Protein 8Y6T (pdb70)

Solvent-accessible surface area: 39804 Å² total

InterPro domains:
  IPR021488 Protein of unknown function DUF3142 [PF11340] (99-189)

Foldseek 3Di:
DFWFALCVAAEAEDEAPRDDDPSQVRHQYYEYEFFEWDQDPNATDTDTHDPQADDPGHEEYEYEYQDLRHDPVVLLVQQCVLVSNVVRPHHYQAYEYEYPHPDDDVVSVQVSQVSSCVNHDVSHFYEYEYEQDAPCPLVRPGQEYEHEQDDDQEGDPPSVVRQPCCLVRDHAYEYEEEGGYDDDCVSVVVSVVHPRYDYYYYYYDDDDPVD/DPFFALCVAAEAEDAAPFDDDPSQLRHQYYEYEFFEFDDDPRATDTDTHDDQADDNGHEEYEYEYQALPHDVVVLLVQLCVLVSNVVRVGHYQAYEYEYPHPDDDLVSVLVSQVSSCVNHDVSHFYHYEYEACLVPVQVRRGAEYEYEQADDQEGDPPSVVRLPCCLSHDHQYEYEEEGRYDDDCVSVVVSVPHPSYDYYYYYYDD/DQWFALCVAAEAEQEAPRDDDPSQLRHQYYEYEFWEWDADPNATDTDTHDDQADDPGHEEYEYEYQDLRHDPVVLLVQQCVLVSNVVRPHRYQAYEYEYPHPDDDVVSVQVSQVSSCVNHDVSHFYEYEYELDAPCVLVRPGQEYEHEQDDDQEGDPPSVVRQPCCLVRPHAYEYEEEHGYGHDCVSVVVSVVHPRYDYYYYYHDDDDPVD/DFWFALVPAAEAEDAAPFDDDPSQLRHQYYEYEFFEWDAPPHATDTDTHDDQADDNGHEEYEYEYADLRHDVVVLLVQLCVQVSNVVRVGHYQAYEYEYPYDQDDVVSVLVSQVSSCVNHDVSHFYHYEYEQDNPCLPRRGQEYEHEQDDDQEGDPPSVVRLPCCLVHPHAYEYEEEHGYDDDCVSVVVSVVHPRYDYYYYYHHDDD

Organism: Yersinia pseudotuberculosis serotype O:1b (strain IP 31758) (NCBI:txid349747)

B-factor: mean 24.82, std 11.42, range [8.23, 103.63]

Nearest PDB structures (foldseek):
  5vxs-assembly2_E  TM=5.011E-01  e=4.352E-01  Homo sapiens
  4ov4-assembly1_A-2  TM=5.149E-01  e=1.416E+00  Leptospira biflexa serovar Patoc strain 'Patoc 1 (Paris)'
  1ya6-assembly2_B  TM=2.302E-01  e=3.868E-01  Tequatrovirus T4
  1y6g-assembly1_B  TM=2.408E-01  e=7.400E-01  Tequatrovirus T4
  1y8z-assembly1_A  TM=2.490E-01  e=2.269E+00  Tequatrovirus T4

Radius of gyration: 31.29 Å; Cα contacts (8 Å, |Δi|>4): 1711; chains: 4; bounding box: 63×69×84 Å

Structure (mmCIF, N/CA/C/O backbone):
data_8Y6T
#
_entry.id   8Y6T
#
_cell.length_a   45.891
_cell.length_b   63.849
_cell.length_c   77.854
_cell.angle_alpha   90.00
_cell.angle_beta   90.00
_cell.angle_gamma   90.00
#
_symmetry.space_group_name_H-M   'P 1'
#
loop_
_entity.id
_entity.type
_entity.pdbx_description
1 polymer 'DUF3142 domain-containing protein'
2 non-polymer 'L(+)-TARTARIC ACID'
3 water water
#
loop_
_atom_site.group_PDB
_atom_site.id
_atom_site.type_symbol
_atom_site.label_atom_id
_atom_site.label_alt_id
_atom_site.label_comp_id
_atom_site.label_asym_id
_atom_site.label_entity_id
_atom_site.label_seq_id
_atom_site.pdbx_PDB_ins_code
_atom_site.Cartn_x
_atom_site.Cartn_y
_atom_site.Cartn_z
_atom_site.occupancy
_atom_site.B_iso_or_equiv
_atom_site.auth_seq_id
_atom_site.auth_comp_id
_atom_site.auth_asym_id
_atom_site.auth_atom_id
_atom_site.pdbx_PDB_model_num
ATOM 1 N N . SER A 1 39 ? -18.406 -6.879 11.720 1.00 57.14 9 SER A N 1
ATOM 2 C CA . SER A 1 39 ? -17.909 -8.175 11.274 1.00 56.37 9 SER A CA 1
ATOM 3 C C . SER A 1 39 ? -18.402 -8.512 9.870 1.00 54.13 9 SER A C 1
ATOM 4 O O . SER A 1 39 ? -19.027 -9.552 9.654 1.00 55.93 9 SER A O 1
ATOM 7 N N . HIS A 1 40 ? -18.143 -7.625 8.918 1.00 46.42 10 HIS A N 1
ATOM 8 C CA . HIS A 1 40 ? -18.693 -7.743 7.571 1.00 40.33 10 HIS A CA 1
ATOM 9 C C . HIS A 1 40 ? -17.554 -7.895 6.564 1.00 33.31 10 HIS A C 1
ATOM 10 O O . HIS A 1 40 ? -16.407 -8.169 6.924 1.00 31.68 10 HIS A O 1
ATOM 17 N N . LYS A 1 41 ? -17.906 -7.788 5.292 1.00 29.23 11 LYS A N 1
ATOM 18 C CA . LYS A 1 41 ? -16.955 -7.981 4.213 1.00 26.47 11 LYS A CA 1
ATOM 19 C C . LYS A 1 41 ? -16.616 -6.654 3.547 1.00 23.26 11 LYS A C 1
ATOM 20 O O . LYS A 1 41 ? -17.409 -5.710 3.550 1.00 22.19 11 LYS A O 1
ATOM 26 N N . VAL A 1 42 ? -15.413 -6.596 2.991 1.00 14.66 12 VAL A N 1
ATOM 27 C CA . VAL A 1 42 ? -14.884 -5.384 2.380 1.00 13.57 12 VAL A CA 1
ATOM 28 C C . VAL A 1 42 ? -15.509 -5.213 1.003 1.00 16.60 12 VAL A C 1
ATOM 29 O O . VAL A 1 42 ? -15.445 -6.123 0.171 1.00 17.20 12 VAL A O 1
ATOM 33 N N . TYR A 1 43 ? -16.137 -4.060 0.769 1.00 16.13 13 TYR A N 1
ATOM 34 C CA . TYR A 1 43 ? -16.667 -3.689 -0.535 1.00 16.92 13 TYR A CA 1
ATOM 35 C C . TYR A 1 43 ? -15.977 -2.422 -1.020 1.00 16.44 13 TYR A C 1
ATOM 36 O O . TYR A 1 43 ? -15.858 -1.446 -0.280 1.00 17.04 13 TYR A O 1
ATOM 45 N N . ALA A 1 44 ? -15.539 -2.456 -2.271 1.00 15.62 14 ALA A N 1
ATOM 46 C CA . ALA A 1 44 ? -14.825 -1.342 -2.870 1.00 14.64 14 ALA A CA 1
ATOM 47 C C . ALA A 1 44 ? -15.635 -0.061 -2.855 1.00 16.51 14 ALA A C 1
ATOM 48 O O . ALA A 1 44 ? -15.062 1.026 -2.685 1.00 15.94 14 ALA A O 1
ATOM 50 N N . HIS A 1 45 ? -16.968 -0.164 -3.028 1.00 15.15 15 HIS A N 1
ATOM 51 C CA . HIS A 1 45 ? -17.803 1.024 -3.079 1.00 16.69 15 HIS A CA 1
ATOM 52 C C . HIS A 1 45 ? -17.785 1.807 -1.775 1.00 19.86 15 HIS A C 1
ATOM 53 O O . HIS A 1 45 ? -18.283 2.933 -1.761 1.00 18.41 15 HIS A O 1
ATOM 60 N N . ASP A 1 46 ? -17.218 1.259 -0.691 1.00 16.18 16 ASP A N 1
ATOM 61 C CA . ASP A 1 46 ? -17.102 1.975 0.575 1.00 16.70 16 ASP A CA 1
ATOM 62 C C . ASP A 1 46 ? -15.713 2.582 0.790 1.00 20.00 16 ASP A C 1
ATOM 63 O O . ASP A 1 46 ? -15.438 3.115 1.872 1.00 16.08 16 ASP A O 1
ATOM 68 N N . TYR A 1 47 ? -14.831 2.501 -0.197 1.00 18.61 17 TYR A N 1
ATOM 69 C CA . TYR A 1 47 ? -13.450 2.926 -0.017 1.00 17.13 17 TYR A CA 1
ATOM 70 C C . TYR A 1 47 ? -13.030 3.815 -1.178 1.00 17.04 17 TYR A C 1
ATOM 71 O O . TYR A 1 47 ? -13.752 3.970 -2.161 1.00 16.69 17 TYR A O 1
ATOM 80 N N . GLN A 1 48 ? -11.849 4.443 -1.018 1.00 17.24 18 GLN A N 1
ATOM 81 C CA . GLN A 1 48 ? -11.387 5.484 -1.928 1.00 17.60 18 GLN A CA 1
ATOM 82 C C . GLN A 1 48 ? -9.897 5.386 -2.238 1.00 16.33 18 GLN A C 1
ATOM 83 O O . GLN A 1 48 ? -9.351 6.327 -2.811 1.00 17.43 18 GLN A O 1
ATOM 89 N N . ALA A 1 49 ? -9.220 4.307 -1.854 1.00 14.05 19 ALA A N 1
ATOM 90 C CA . ALA A 1 49 ? -7.831 4.077 -2.225 1.00 13.51 19 ALA A CA 1
ATOM 91 C C . ALA A 1 49 ? -7.667 2.601 -2.559 1.00 11.54 19 ALA A C 1
ATOM 92 O O . ALA A 1 49 ? -8.207 1.732 -1.869 1.00 12.03 19 ALA A O 1
ATOM 94 N N . PHE A 1 50 ? -6.961 2.307 -3.640 1.00 10.81 20 PHE A N 1
ATOM 95 C CA . PHE A 1 50 ? -6.916 0.931 -4.110 1.00 11.83 20 PHE A CA 1
ATOM 96 C C . PHE A 1 50 ? -5.535 0.579 -4.634 1.00 11.58 20 PHE A C 1
ATOM 97 O O . PHE A 1 50 ? -4.824 1.436 -5.163 1.00 11.77 20 PHE A O 1
ATOM 105 N N . TRP A 1 51 ? -5.173 -0.700 -4.476 1.00 12.11 21 TRP A N 1
ATOM 106 C CA . TRP A 1 51 ? -4.100 -1.322 -5.239 1.00 13.04 21 TRP A CA 1
ATOM 107 C C . TRP A 1 51 ? -4.696 -1.919 -6.499 1.00 12.65 21 TRP A C 1
ATOM 108 O O . TRP A 1 51 ? -5.686 -2.651 -6.422 1.00 13.42 21 TRP A O 1
ATOM 119 N N . LEU A 1 52 ? -4.079 -1.636 -7.639 1.00 11.58 22 LEU A N 1
ATOM 120 C CA . LEU A 1 52 ? -4.328 -2.367 -8.881 1.00 12.36 22 LEU A CA 1
ATOM 121 C C . LEU A 1 52 ? -3.091 -3.219 -9.176 1.00 13.41 22 LEU A C 1
ATOM 122 O O . LEU A 1 52 ? -2.067 -2.698 -9.641 1.00 13.61 22 LEU A O 1
ATOM 127 N N . TRP A 1 53 ? -3.199 -4.521 -8.935 1.00 12.51 23 TRP A N 1
ATOM 128 C CA . TRP A 1 53 ? -2.067 -5.427 -9.066 1.00 11.72 23 TRP A CA 1
ATOM 129 C C . TRP A 1 53 ? -1.923 -5.930 -10.493 1.00 13.03 23 TRP A C 1
ATOM 130 O O . TRP A 1 53 ? -2.863 -5.906 -11.290 1.00 12.83 23 TRP A O 1
ATOM 141 N N . SER A 1 54 ? -0.720 -6.404 -10.804 1.00 15.09 24 SER A N 1
ATOM 142 C CA . SER A 1 54 ? -0.520 -7.111 -12.055 1.00 16.49 24 SER A CA 1
ATOM 143 C C . SER A 1 54 ? -1.562 -8.209 -12.145 1.00 16.68 24 SER A C 1
ATOM 144 O O . SER A 1 54 ? -1.825 -8.907 -11.160 1.00 17.60 24 SER A O 1
ATOM 147 N N . GLY A 1 55 ? -2.192 -8.322 -13.305 1.00 17.36 25 GLY A N 1
ATOM 148 C CA . GLY A 1 55 ? -3.176 -9.358 -13.509 1.00 17.68 25 GLY A CA 1
ATOM 149 C C . GLY A 1 55 ? -4.578 -9.035 -13.021 1.00 16.71 25 GLY A C 1
ATOM 150 O O . GLY A 1 55 ? -5.488 -9.851 -13.233 1.00 17.68 25 GLY A O 1
ATOM 151 N N . VAL A 1 56 ? -4.785 -7.883 -12.391 1.00 14.35 26 VAL A N 1
ATOM 152 C CA . VAL A 1 56 ? -6.104 -7.452 -11.928 1.00 15.65 26 VAL A CA 1
ATOM 153 C C . VAL A 1 56 ? -6.649 -6.418 -12.911 1.00 17.50 26 VAL A C 1
ATOM 154 O O . VAL A 1 56 ? -5.939 -5.479 -13.293 1.00 18.24 26 VAL A O 1
ATOM 158 N N . ASN A 1 57 ? -7.917 -6.590 -13.334 1.00 18.43 27 ASN A N 1
ATOM 159 C CA . ASN A 1 57 ? -8.526 -5.625 -14.242 1.00 18.86 27 ASN A CA 1
ATOM 160 C C . ASN A 1 57 ? -8.979 -4.368 -13.503 1.00 17.17 27 ASN A C 1
ATOM 161 O O . ASN A 1 57 ? -9.310 -4.420 -12.320 1.00 14.52 27 ASN A O 1
ATOM 166 N N . PRO A 1 58 ? -9.003 -3.225 -14.188 1.00 18.77 28 PRO A N 1
ATOM 167 C CA . PRO A 1 58 ? -9.529 -2.009 -13.568 1.00 19.18 28 PRO A CA 1
ATOM 168 C C . PRO A 1 58 ? -10.980 -2.231 -13.182 1.00 20.47 28 PRO A C 1
ATOM 169 O O . PRO A 1 58 ? -11.659 -3.089 -13.752 1.00 23.14 28 PRO A O 1
ATOM 173 N N . GLN A 1 59 ? -11.450 -1.460 -12.200 1.00 19.74 29 GLN A N 1
ATOM 174 C CA . GLN A 1 59 ? -12.812 -1.581 -11.689 1.00 20.06 29 GLN A CA 1
ATOM 175 C C . GLN A 1 59 ? -13.451 -0.202 -11.556 1.00 21.89 29 GLN A C 1
ATOM 176 O O . GLN A 1 59 ? -12.739 0.794 -11.404 1.00 22.18 29 GLN A O 1
ATOM 182 N N . PRO A 1 60 ? -14.791 -0.109 -11.617 1.00 23.56 30 PRO A N 1
ATOM 183 C CA . PRO A 1 60 ? -15.446 1.206 -11.442 1.00 24.47 30 PRO A CA 1
ATOM 184 C C . PRO A 1 60 ? -15.041 1.949 -10.182 1.00 22.53 30 PRO A C 1
ATOM 185 O O . PRO A 1 60 ? -15.020 3.186 -10.191 1.00 23.24 30 PRO A O 1
ATOM 189 N N . ALA A 1 61 ? -14.670 1.244 -9.112 1.00 21.08 31 ALA A N 1
ATOM 190 C CA . ALA A 1 61 ? -14.280 1.927 -7.880 1.00 21.99 31 ALA A CA 1
ATOM 191 C C . ALA A 1 61 ? -13.103 2.867 -8.095 1.00 22.38 31 ALA A C 1
ATOM 192 O O . ALA A 1 61 ? -12.969 3.873 -7.379 1.00 22.59 31 ALA A O 1
ATOM 194 N N . LEU A 1 62 ? -12.237 2.555 -9.066 1.00 21.80 32 LEU A N 1
ATOM 195 C CA . LEU A 1 62 ? -11.112 3.435 -9.369 1.00 23.49 32 LEU A CA 1
ATOM 196 C C . LEU A 1 62 ? -11.568 4.850 -9.683 1.00 26.48 32 LEU A C 1
ATOM 197 O O . LEU A 1 62 ? -10.894 5.812 -9.304 1.00 26.48 32 LEU A O 1
ATOM 202 N N . GLN A 1 63 ? -12.713 5.000 -10.345 1.00 29.01 33 GLN A N 1
ATOM 203 C CA . GLN A 1 63 ? -13.195 6.324 -10.703 1.00 31.12 33 GLN A CA 1
ATOM 204 C C . GLN A 1 63 ? -13.754 7.108 -9.520 1.00 31.17 33 GLN A C 1
ATOM 205 O O . GLN A 1 63 ? -14.122 8.269 -9.699 1.00 33.48 33 GLN A O 1
ATOM 211 N N . GLN A 1 64 ? -13.834 6.523 -8.325 1.00 29.42 34 GLN A N 1
ATOM 212 C CA . GLN A 1 64 ? -14.208 7.281 -7.138 1.00 29.49 34 GLN A CA 1
ATOM 213 C C . GLN A 1 64 ? -13.041 7.459 -6.171 1.00 26.64 34 GLN A C 1
ATOM 214 O O . GLN A 1 64 ? -13.202 8.092 -5.121 1.00 28.16 34 GLN A O 1
ATOM 220 N N . ALA A 1 65 ? -11.860 6.969 -6.533 1.00 22.92 35 ALA A N 1
ATOM 221 C CA . ALA A 1 65 ? -10.718 6.899 -5.640 1.00 19.54 35 ALA A CA 1
ATOM 222 C C . ALA A 1 65 ? -9.948 8.218 -5.592 1.00 19.33 35 ALA A C 1
ATOM 223 O O . ALA A 1 65 ? -9.912 8.987 -6.561 1.00 19.69 35 ALA A O 1
ATOM 225 N N . ASN A 1 66 ? -9.355 8.489 -4.433 1.00 19.16 36 ASN A N 1
ATOM 226 C CA . ASN A 1 66 ? -8.433 9.605 -4.282 1.00 21.65 36 ASN A CA 1
ATOM 227 C C . ASN A 1 66 ? -6.982 9.213 -4.537 1.00 19.99 36 ASN A C 1
ATOM 228 O O . ASN A 1 66 ? -6.170 10.087 -4.846 1.00 19.85 36 ASN A O 1
ATOM 233 N N . GLN A 1 67 ? -6.646 7.931 -4.400 1.00 19.97 37 GLN A N 1
ATOM 234 C CA . GLN A 1 67 ? -5.302 7.436 -4.664 1.00 20.34 37 GLN A CA 1
ATOM 235 C C . GLN A 1 67 ? -5.382 6.033 -5.250 1.00 19.00 37 GLN A C 1
ATOM 236 O O . GLN A 1 67 ? -6.272 5.247 -4.905 1.00 20.28 37 GLN A O 1
ATOM 242 N N . VAL A 1 68 ? -4.419 5.710 -6.107 1.00 16.68 38 VAL A N 1
ATOM 243 C CA . VAL A 1 68 ? -4.262 4.355 -6.620 1.00 15.71 38 VAL A CA 1
ATOM 244 C C . VAL A 1 68 ? -2.814 3.929 -6.423 1.00 14.48 38 VAL A C 1
ATOM 245 O O . VAL A 1 68 ? -1.893 4.744 -6.537 1.00 14.14 38 VAL A O 1
ATOM 249 N N . TYR A 1 69 ? -2.623 2.654 -6.091 1.00 14.90 39 TYR A N 1
ATOM 250 C CA . TYR A 1 69 ? -1.301 2.059 -5.884 1.00 14.17 39 TYR A CA 1
ATOM 251 C C . TYR A 1 69 ? -1.098 1.035 -7.008 1.00 12.27 39 TYR A C 1
ATOM 252 O O . TYR A 1 69 ? -1.628 -0.082 -6.952 1.00 12.79 39 TYR A O 1
ATOM 261 N N . LEU A 1 70 ? -0.363 1.438 -8.042 1.00 12.37 40 LEU A N 1
ATOM 262 C CA . LEU A 1 70 ? -0.199 0.673 -9.283 1.00 11.89 40 LEU A CA 1
ATOM 263 C C . LEU A 1 70 ? 1.003 -0.270 -9.210 1.00 12.50 40 LEU A C 1
ATOM 264 O O . LEU A 1 70 ? 2.155 0.179 -9.158 1.00 11.53 40 LEU A O 1
ATOM 269 N N . HIS A 1 71 ? 0.743 -1.569 -9.246 1.00 13.11 41 HIS A N 1
ATOM 270 C CA . HIS A 1 71 ? 1.831 -2.538 -9.204 1.00 13.22 41 HIS A CA 1
ATOM 271 C C . HIS A 1 71 ? 2.607 -2.521 -10.515 1.00 13.95 41 HIS A C 1
ATOM 272 O O . HIS A 1 71 ? 2.021 -2.490 -11.599 1.00 12.42 41 HIS A O 1
ATOM 279 N N . GLN A 1 72 ? 3.940 -2.495 -10.421 1.00 13.80 42 GLN A N 1
ATOM 280 C CA . GLN A 1 72 ? 4.767 -2.447 -11.622 1.00 15.62 42 GLN A CA 1
ATOM 281 C C . GLN A 1 72 ? 5.820 -3.551 -11.684 1.00 16.63 42 GLN A C 1
ATOM 282 O O . GLN A 1 72 ? 6.589 -3.607 -12.655 1.00 18.39 42 GLN A O 1
ATOM 288 N N . GLY A 1 73 ? 5.855 -4.451 -10.721 1.00 16.19 43 GLY A N 1
ATOM 289 C CA . GLY A 1 73 ? 6.766 -5.565 -10.847 1.00 17.15 43 GLY A CA 1
ATOM 290 C C . GLY A 1 73 ? 7.386 -5.924 -9.515 1.00 16.49 43 GLY A C 1
ATOM 291 O O . GLY A 1 73 ? 6.870 -5.571 -8.455 1.00 15.12 43 GLY A O 1
ATOM 292 N N . GLU A 1 74 ? 8.502 -6.645 -9.601 1.00 15.85 44 GLU A N 1
ATOM 293 C CA . GLU A 1 74 ? 9.046 -7.269 -8.404 1.00 16.34 44 GLU A CA 1
ATOM 294 C C . GLU A 1 74 ? 10.556 -7.404 -8.559 1.00 17.33 44 GLU A C 1
ATOM 295 O O . GLU A 1 74 ? 11.057 -7.533 -9.673 1.00 17.81 44 GLU A O 1
ATOM 301 N N . VAL A 1 75 ? 11.281 -7.347 -7.440 1.00 17.67 45 VAL A N 1
ATOM 302 C CA . VAL A 1 75 ? 12.700 -7.711 -7.399 1.00 18.69 45 VAL A CA 1
ATOM 303 C C . VAL A 1 75 ? 12.820 -9.063 -6.708 1.00 20.18 45 VAL A C 1
ATOM 304 O O . VAL A 1 75 ? 12.450 -9.206 -5.535 1.00 21.82 45 VAL A O 1
ATOM 308 N N . VAL A 1 76 ? 13.347 -10.054 -7.432 1.00 19.89 46 VAL A N 1
ATOM 309 C CA . VAL A 1 76 ? 13.409 -11.436 -6.980 1.00 21.86 46 VAL A CA 1
ATOM 310 C C . VAL A 1 76 ? 14.801 -11.998 -7.258 1.00 33.64 46 VAL A C 1
ATOM 311 O O . VAL A 1 76 ? 15.546 -11.479 -8.084 1.00 31.94 46 VAL A O 1
ATOM 315 N N . ILE A 1 77 ? 15.143 -13.080 -6.568 1.00 37.49 47 ILE A N 1
ATOM 316 C CA . ILE A 1 77 ? 16.428 -13.743 -6.773 1.00 42.99 47 ILE A CA 1
ATOM 317 C C . ILE A 1 77 ? 16.241 -14.827 -7.826 1.00 49.44 47 ILE A C 1
ATOM 318 O O . ILE A 1 77 ? 15.354 -15.678 -7.698 1.00 49.81 47 ILE A O 1
ATOM 323 N N . ARG A 1 78 ? 17.053 -14.784 -8.883 1.00 55.97 48 ARG A N 1
ATOM 324 C CA . ARG A 1 78 ? 16.960 -15.774 -9.950 1.00 59.74 48 ARG A CA 1
ATOM 325 C C . ARG A 1 78 ? 18.024 -16.859 -9.823 1.00 62.88 48 ARG A C 1
ATOM 326 O O . ARG A 1 78 ? 17.694 -18.037 -9.647 1.00 65.95 48 ARG A O 1
ATOM 334 N N . GLN A 1 79 ? 19.306 -16.484 -9.887 1.00 59.03 49 GLN A N 1
ATOM 335 C CA . GLN A 1 79 ? 20.405 -17.415 -9.605 1.00 57.81 49 GLN A CA 1
ATOM 336 C C . GLN A 1 79 ? 21.300 -16.710 -8.595 1.00 54.45 49 GLN A C 1
ATOM 337 O O . GLN A 1 79 ? 22.353 -16.174 -8.947 1.00 55.49 49 GLN A O 1
ATOM 343 N N . ARG A 1 80 ? 20.883 -16.761 -7.330 1.00 50.74 50 ARG A N 1
ATOM 344 C CA . ARG A 1 80 ? 21.572 -16.094 -6.226 1.00 46.97 50 ARG A CA 1
ATOM 345 C C . ARG A 1 80 ? 21.928 -14.646 -6.555 1.00 43.12 50 ARG A C 1
ATOM 346 O O . ARG A 1 80 ? 22.910 -14.098 -6.044 1.00 43.51 50 ARG A O 1
ATOM 354 N N . ALA A 1 81 ? 21.121 -13.998 -7.391 1.00 39.58 51 ALA A N 1
ATOM 355 C CA . ALA A 1 81 ? 21.334 -12.599 -7.724 1.00 35.90 51 ALA A CA 1
ATOM 356 C C . ALA A 1 81 ? 19.993 -11.933 -7.974 1.00 32.71 51 ALA A C 1
ATOM 357 O O . ALA A 1 81 ? 19.086 -12.551 -8.536 1.00 32.31 51 ALA A O 1
ATOM 359 N N . ALA A 1 82 ? 19.894 -10.666 -7.574 1.00 30.27 52 ALA A N 1
ATOM 360 C CA . ALA A 1 82 ? 18.662 -9.906 -7.733 1.00 28.25 52 ALA A CA 1
ATOM 361 C C . ALA A 1 82 ? 18.374 -9.624 -9.207 1.00 27.94 52 ALA A C 1
ATOM 362 O O . ALA A 1 82 ? 19.278 -9.442 -10.028 1.00 27.34 52 ALA A O 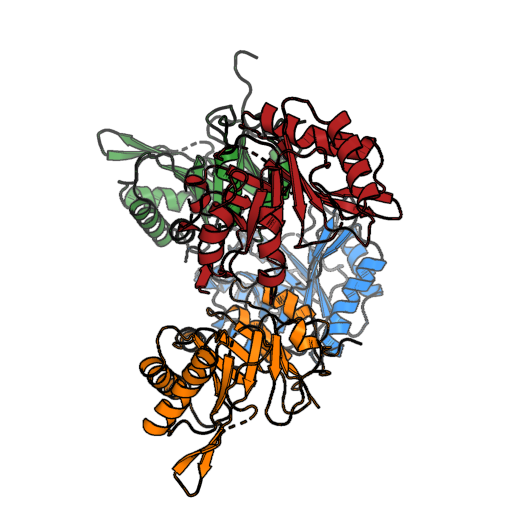1
ATOM 364 N N . TRP A 1 83 ? 17.088 -9.570 -9.525 1.00 27.47 53 TRP A N 1
ATOM 365 C CA . TRP A 1 83 ? 16.590 -9.360 -10.876 1.00 27.37 53 TRP A CA 1
ATOM 366 C C . TRP A 1 83 ? 15.263 -8.625 -10.759 1.00 23.36 53 TRP A C 1
ATOM 367 O O . TRP A 1 83 ? 14.404 -9.042 -9.975 1.00 22.97 53 TRP A O 1
ATOM 378 N N . PHE A 1 84 ? 15.100 -7.544 -11.521 1.00 20.15 54 PHE A N 1
ATOM 379 C CA . PHE A 1 84 ? 13.819 -6.860 -11.578 1.00 20.63 54 PHE A CA 1
ATOM 380 C C . PHE A 1 84 ? 12.997 -7.452 -12.715 1.00 20.75 54 PHE A C 1
ATOM 381 O O . PHE A 1 84 ? 13.499 -7.627 -13.831 1.00 19.13 54 PHE A O 1
ATOM 389 N N . GLN A 1 85 ? 11.751 -7.790 -12.419 1.00 19.86 55 GLN A N 1
ATOM 390 C CA . GLN A 1 85 ? 10.795 -8.233 -13.416 1.00 20.71 55 GLN A CA 1
ATOM 391 C C . GLN A 1 85 ? 9.714 -7.164 -13.497 1.00 19.03 55 GLN A C 1
ATOM 392 O O . GLN A 1 85 ? 8.929 -6.992 -12.558 1.00 18.54 55 GLN A O 1
ATOM 398 N N . LYS A 1 86 ? 9.703 -6.435 -14.607 1.00 18.57 56 LYS A N 1
ATOM 399 C CA . LYS A 1 86 ? 8.669 -5.449 -14.860 1.00 19.60 56 LYS A CA 1
ATOM 400 C C . LYS A 1 86 ? 7.343 -6.134 -15.161 1.00 19.16 56 LYS A C 1
ATOM 401 O O . LYS A 1 86 ? 7.266 -7.050 -15.984 1.00 18.13 56 LYS A O 1
ATOM 415 N N . GLY A 1 88 ? 2.665 -5.646 -15.045 1.00 21.31 58 GLY A N 1
ATOM 416 C CA . GLY A 1 88 ? 1.526 -4.751 -14.958 1.00 20.01 58 GLY A CA 1
ATOM 417 C C . GLY A 1 88 ? 1.382 -3.842 -16.159 1.00 19.63 58 GLY A C 1
ATOM 418 O O . GLY A 1 88 ? 1.830 -4.175 -17.268 1.00 17.39 58 GLY A O 1
ATOM 419 N N . LEU A 1 89 ? 0.767 -2.682 -15.932 1.00 18.43 59 LEU A N 1
ATOM 420 C CA . LEU A 1 89 ? 0.468 -1.752 -17.011 1.00 18.76 59 LEU A CA 1
ATOM 421 C C . LEU A 1 89 ? 1.752 -1.094 -17.514 1.00 15.69 59 LEU A C 1
ATOM 422 O O . LEU A 1 89 ? 2.652 -0.804 -16.718 1.00 14.54 59 LEU A O 1
ATOM 427 N N . PRO A 1 90 ? 1.886 -0.866 -18.822 1.00 17.63 60 PRO A N 1
ATOM 428 C CA . PRO A 1 90 ? 3.030 -0.075 -19.292 1.00 18.01 60 PRO A CA 1
ATOM 429 C C . PRO A 1 90 ? 2.798 1.385 -18.969 1.00 18.71 60 PRO A C 1
ATOM 430 O O . PRO A 1 90 ? 1.657 1.867 -18.994 1.00 16.15 60 PRO A O 1
ATOM 434 N N . SER A 1 91 ? 3.889 2.064 -18.618 1.00 18.41 61 SER A N 1
ATOM 435 C CA . SER A 1 91 ? 3.856 3.501 -18.387 1.00 20.12 61 SER A CA 1
ATOM 436 C C . SER A 1 91 ? 3.205 4.213 -19.567 1.00 20.30 61 SER A C 1
ATOM 437 O O . SER A 1 91 ? 3.629 4.055 -20.719 1.00 17.30 61 SER A O 1
ATOM 440 N N . SER A 1 92 ? 2.174 5.002 -19.272 1.00 19.26 62 SER A N 1
ATOM 441 C CA . SER A 1 92 ? 1.282 5.527 -20.303 1.00 19.95 62 SER A CA 1
ATOM 442 C C . SER A 1 92 ? 0.277 6.466 -19.641 1.00 20.17 62 SER A C 1
ATOM 443 O O . SER A 1 92 ? 0.128 6.476 -18.419 1.00 16.19 62 SER A O 1
ATOM 446 N N . ARG A 1 93 ? -0.439 7.237 -20.457 1.00 23.29 63 ARG A N 1
ATOM 447 C CA . ARG A 1 93 ? -1.516 8.067 -19.917 1.00 24.59 63 ARG A CA 1
ATOM 448 C C . ARG A 1 93 ? -2.756 7.207 -19.665 1.00 23.53 63 ARG A C 1
ATOM 449 O O . ARG A 1 93 ? -3.291 6.594 -20.593 1.00 24.66 63 ARG A O 1
ATOM 457 N N . LEU A 1 94 ? -3.214 7.157 -18.414 1.00 22.49 64 LEU A N 1
ATOM 458 C CA . LEU A 1 94 ? -4.429 6.438 -18.050 1.00 24.21 64 LEU A CA 1
ATOM 459 C C . LEU A 1 94 ? -5.293 7.327 -17.165 1.00 25.42 64 LEU A C 1
ATOM 460 O O . LEU A 1 94 ? -4.795 8.231 -16.496 1.00 25.09 64 LEU A O 1
ATOM 465 N N . THR A 1 95 ? -6.605 7.087 -17.170 1.00 27.25 65 THR A N 1
ATOM 466 C CA . THR A 1 95 ? -7.482 7.902 -16.324 1.00 27.19 65 THR A CA 1
ATOM 467 C C . THR A 1 95 ? -7.465 7.308 -14.922 1.00 24.31 65 THR A C 1
ATOM 468 O O . THR A 1 95 ? -8.283 6.459 -14.564 1.00 23.47 65 THR A O 1
ATOM 472 N N . LEU A 1 96 ? -6.499 7.741 -14.129 1.00 23.43 66 LEU A N 1
ATOM 473 C CA . LEU A 1 96 ? -6.340 7.307 -12.751 1.00 22.12 66 LEU A CA 1
ATOM 474 C C . LEU A 1 96 ? -6.273 8.531 -11.855 1.00 20.14 66 LEU A C 1
ATOM 475 O O . LEU A 1 96 ? -5.980 9.636 -12.325 1.00 20.93 66 LEU A O 1
ATOM 480 N N . PRO A 1 97 ? -6.546 8.374 -10.555 1.00 17.99 67 PRO A N 1
ATOM 481 C CA . PRO A 1 97 ? -6.305 9.480 -9.622 1.00 17.96 67 PRO A CA 1
ATOM 482 C C . PRO A 1 97 ? -4.810 9.602 -9.377 1.00 17.58 67 PRO A C 1
ATOM 483 O O . PRO A 1 97 ? -4.054 8.843 -9.986 1.00 16.97 67 PRO A O 1
ATOM 487 N N . ALA A 1 98 ? -4.379 10.504 -8.493 1.00 17.00 68 ALA A N 1
ATOM 488 C CA . ALA A 1 98 ? -2.988 10.507 -8.025 1.00 15.76 68 ALA A CA 1
ATOM 489 C C . ALA A 1 98 ? -2.532 9.089 -7.691 1.00 14.74 68 ALA A C 1
ATOM 490 O O . ALA A 1 98 ? -3.250 8.332 -7.034 1.00 14.06 68 ALA A O 1
ATOM 500 N N . TRP A 1 100 ? 0.611 5.936 -6.819 1.00 10.83 70 TRP A N 1
ATOM 501 C CA . TRP A 1 100 ? 1.910 5.387 -6.454 1.00 10.75 70 TRP A CA 1
ATOM 502 C C . TRP A 1 100 ? 2.313 4.302 -7.438 1.00 11.82 70 TRP A C 1
ATOM 503 O O . TRP A 1 100 ? 1.467 3.589 -7.988 1.00 12.12 70 TRP A O 1
ATOM 514 N N . VAL A 1 101 ? 3.613 4.196 -7.656 1.00 11.55 71 VAL A N 1
ATOM 515 C CA . VAL A 1 101 ? 4.209 2.990 -8.222 1.00 13.22 71 VAL A CA 1
ATOM 516 C C . VAL A 1 101 ? 4.550 2.045 -7.074 1.00 11.70 71 VAL A C 1
ATOM 517 O O . VAL A 1 101 ? 5.288 2.422 -6.158 1.00 11.02 71 VAL A O 1
ATOM 521 N N . THR A 1 102 ? 4.055 0.816 -7.128 1.00 10.25 72 THR A N 1
ATOM 522 C CA . THR A 1 102 ? 4.366 -0.192 -6.117 1.00 11.62 72 THR A CA 1
ATOM 523 C C . THR A 1 102 ? 5.276 -1.274 -6.689 1.00 11.19 72 THR A C 1
ATOM 524 O O . THR A 1 102 ? 4.957 -1.862 -7.726 1.00 12.09 72 THR A O 1
ATOM 528 N N . VAL A 1 103 ? 6.369 -1.579 -5.982 1.00 11.69 73 VAL A N 1
ATOM 529 C CA . VAL A 1 103 ? 7.253 -2.682 -6.355 1.00 13.56 73 VAL A CA 1
ATOM 530 C C . VAL A 1 103 ? 7.470 -3.589 -5.149 1.00 13.82 73 VAL A C 1
ATOM 531 O O . VAL A 1 103 ? 7.785 -3.112 -4.055 1.00 14.13 73 VAL A O 1
ATOM 535 N N . ARG A 1 104 ? 7.298 -4.890 -5.346 1.00 12.49 74 ARG A N 1
ATOM 536 C CA . ARG A 1 104 ? 7.496 -5.857 -4.272 1.00 16.21 74 ARG A CA 1
ATOM 537 C C . ARG A 1 104 ? 8.959 -6.276 -4.232 1.00 14.16 74 ARG A C 1
ATOM 538 O O . ARG A 1 104 ? 9.527 -6.676 -5.255 1.00 14.52 74 ARG A O 1
ATOM 546 N N . ILE A 1 105 ? 9.551 -6.187 -3.046 1.00 14.50 75 ILE A N 1
ATOM 547 C CA . ILE A 1 105 ? 10.962 -6.484 -2.818 1.00 16.46 75 ILE A CA 1
ATOM 548 C C . ILE A 1 105 ? 11.035 -7.778 -2.016 1.00 18.53 75 ILE A C 1
ATOM 549 O O . ILE A 1 105 ? 10.630 -7.812 -0.851 1.00 21.07 75 ILE A O 1
ATOM 554 N N . THR A 1 106 ? 11.536 -8.849 -2.632 1.00 18.22 76 THR A N 1
ATOM 555 C CA . THR A 1 106 ? 11.715 -10.131 -1.963 1.00 23.29 76 THR A CA 1
ATOM 556 C C . THR A 1 106 ? 13.158 -10.367 -1.505 1.00 24.56 76 THR A C 1
ATOM 557 O O . THR A 1 106 ? 13.470 -11.442 -0.985 1.00 23.35 76 THR A O 1
ATOM 561 N N . THR A 1 107 ? 14.037 -9.387 -1.684 1.00 23.32 77 THR A N 1
ATOM 562 C CA . THR A 1 107 ? 15.426 -9.503 -1.244 1.00 21.65 77 THR A CA 1
ATOM 563 C C . THR A 1 107 ? 15.979 -8.093 -1.090 1.00 20.34 77 THR A C 1
ATOM 564 O O . THR A 1 107 ? 15.614 -7.195 -1.852 1.00 19.66 77 THR A O 1
ATOM 568 N N . LEU A 1 108 ? 16.836 -7.893 -0.093 1.00 21.26 78 LEU A N 1
ATOM 569 C CA . LEU A 1 108 ? 17.455 -6.593 0.117 1.00 22.03 78 LEU A CA 1
ATOM 570 C C . LEU A 1 108 ? 18.878 -6.542 -0.430 1.00 22.78 78 LEU A C 1
ATOM 571 O O . LEU A 1 108 ? 19.532 -5.502 -0.342 1.00 20.98 78 LEU A O 1
ATOM 576 N N . ASP A 1 109 ? 19.356 -7.646 -0.995 1.00 23.86 79 ASP A N 1
ATOM 577 C CA . ASP A 1 109 ? 20.654 -7.701 -1.667 1.00 25.30 79 ASP A CA 1
ATOM 578 C C . ASP A 1 109 ? 20.423 -7.282 -3.118 1.00 23.95 79 ASP A C 1
ATOM 579 O O . ASP A 1 109 ? 20.338 -8.102 -4.031 1.00 24.28 79 ASP A O 1
ATOM 584 N N . VAL A 1 110 ? 20.311 -5.971 -3.328 1.00 21.92 80 VAL A N 1
ATOM 585 C CA . VAL A 1 110 ? 19.908 -5.419 -4.613 1.00 20.99 80 VAL A CA 1
ATOM 586 C C . VAL A 1 110 ? 20.893 -4.349 -5.057 1.00 19.90 80 VAL A C 1
ATOM 587 O O . VAL A 1 110 ? 21.100 -3.364 -4.346 1.00 19.46 80 VAL A O 1
ATOM 591 N N . PRO A 1 111 ? 21.503 -4.473 -6.229 1.00 25.66 81 PRO A N 1
ATOM 592 C CA . PRO A 1 111 ? 22.529 -3.512 -6.639 1.00 26.29 81 PRO A CA 1
ATOM 593 C C . PRO A 1 111 ? 21.936 -2.179 -7.101 1.00 24.43 81 PRO A C 1
ATOM 594 O O . PRO A 1 111 ? 20.739 -2.040 -7.406 1.00 18.06 81 PRO A O 1
ATOM 598 N N . ASP A 1 112 ? 22.833 -1.188 -7.153 1.00 23.40 82 ASP A N 1
ATOM 599 C CA . ASP A 1 112 ? 22.474 0.177 -7.532 1.00 21.82 82 ASP A CA 1
ATOM 600 C C . ASP A 1 112 ? 21.774 0.242 -8.891 1.00 21.84 82 ASP A C 1
ATOM 601 O O . ASP A 1 112 ? 20.879 1.072 -9.081 1.00 17.09 82 ASP A O 1
ATOM 606 N N . ASP A 1 113 ? 22.166 -0.602 -9.855 1.00 23.13 83 ASP A N 1
ATOM 607 C CA . ASP A 1 113 ? 21.553 -0.509 -11.182 1.00 23.52 83 ASP A CA 1
ATOM 608 C C . ASP A 1 113 ? 20.061 -0.840 -11.136 1.00 20.23 83 ASP A C 1
ATOM 609 O O . ASP A 1 113 ? 19.238 -0.174 -11.798 1.00 20.18 83 ASP A O 1
ATOM 614 N N . ILE A 1 114 ? 19.671 -1.800 -10.290 1.00 19.25 84 ILE A N 1
ATOM 615 C CA . ILE A 1 114 ? 18.247 -2.128 -10.151 1.00 18.70 84 ILE A CA 1
ATOM 616 C C . ILE A 1 114 ? 17.502 -1.043 -9.358 1.00 14.69 84 ILE A C 1
ATOM 617 O O . ILE A 1 114 ? 16.342 -0.730 -9.650 1.00 13.68 84 ILE A O 1
ATOM 622 N N . LEU A 1 115 ? 18.142 -0.454 -8.343 1.00 15.04 85 LEU A N 1
ATOM 623 C CA . LEU A 1 115 ? 17.527 0.675 -7.642 1.00 15.24 85 LEU A CA 1
ATOM 624 C C . LEU A 1 115 ? 17.303 1.841 -8.587 1.00 16.04 85 LEU A C 1
ATOM 625 O O . LEU A 1 115 ? 16.309 2.575 -8.465 1.00 15.26 85 LEU A O 1
ATOM 630 N N . ALA A 1 116 ? 18.220 2.015 -9.533 1.00 17.21 86 ALA A N 1
ATOM 631 C CA . ALA A 1 116 ? 18.062 3.027 -10.564 1.00 17.77 86 ALA A CA 1
ATOM 632 C C . ALA A 1 116 ? 16.840 2.740 -11.428 1.00 18.32 86 ALA A C 1
ATOM 633 O O . ALA A 1 116 ? 16.072 3.661 -11.758 1.00 19.42 86 ALA A O 1
ATOM 635 N N . ILE A 1 117 ? 16.611 1.464 -11.774 1.00 18.55 87 ILE A N 1
ATOM 636 C CA . ILE A 1 117 ? 15.394 1.125 -12.540 1.00 18.74 87 ILE A CA 1
ATOM 637 C C . ILE A 1 117 ? 14.132 1.426 -11.720 1.00 17.55 87 ILE A C 1
ATOM 638 O O . ILE A 1 117 ? 13.145 2.015 -12.217 1.00 19.33 87 ILE A O 1
ATOM 643 N N . LEU A 1 118 ? 14.151 1.030 -10.444 1.00 15.63 88 LEU A N 1
ATOM 644 C CA . LEU A 1 118 ? 13.021 1.280 -9.547 1.00 12.90 88 LEU A CA 1
ATOM 645 C C . LEU A 1 118 ? 12.668 2.755 -9.494 1.00 13.02 88 LEU A C 1
ATOM 646 O O . LEU A 1 118 ? 11.492 3.129 -9.613 1.00 11.57 88 LEU A O 1
ATOM 651 N N . ILE A 1 119 ? 13.667 3.615 -9.269 1.00 14.18 89 ILE A N 1
ATOM 652 C CA . ILE A 1 119 ? 13.338 5.025 -9.099 1.00 14.51 89 ILE A CA 1
ATOM 653 C C . ILE A 1 119 ? 12.992 5.679 -10.426 1.00 14.42 89 ILE A C 1
ATOM 654 O O . ILE A 1 119 ? 12.371 6.749 -10.425 1.00 15.29 89 ILE A O 1
ATOM 659 N N . ASP A 1 120 ? 13.363 5.072 -11.559 1.00 14.45 90 ASP A N 1
ATOM 660 C CA . ASP A 1 120 ? 12.896 5.613 -12.834 1.00 16.94 90 ASP A CA 1
ATOM 661 C C . ASP A 1 120 ? 11.412 5.353 -13.069 1.00 15.36 90 ASP A C 1
ATOM 662 O O . ASP A 1 120 ? 10.781 6.086 -13.834 1.00 14.00 90 ASP A O 1
ATOM 667 N N . LEU A 1 121 ? 10.850 4.295 -12.480 1.00 13.87 91 LEU A N 1
ATOM 668 C CA . LEU A 1 121 ? 9.419 4.036 -12.706 1.00 12.06 91 LEU A CA 1
ATOM 669 C C . LEU A 1 121 ? 8.475 5.220 -12.417 1.00 12.16 91 LEU A C 1
ATOM 670 O O . LEU A 1 121 ? 7.659 5.557 -13.292 1.00 11.47 91 LEU A O 1
ATOM 675 N N . PRO A 1 122 ? 8.485 5.855 -11.234 1.00 12.74 92 PRO A N 1
ATOM 676 C CA . PRO A 1 122 ? 7.629 7.043 -11.061 1.00 12.56 92 PRO A CA 1
ATOM 677 C C . PRO A 1 122 ? 7.967 8.171 -12.018 1.00 12.94 92 PRO A C 1
ATOM 678 O O . PRO A 1 122 ? 7.063 8.887 -12.484 1.00 10.80 92 PRO A O 1
ATOM 682 N N . ARG A 1 123 ? 9.259 8.364 -12.303 1.00 14.61 93 ARG A N 1
ATOM 683 C CA . ARG A 1 123 ? 9.669 9.291 -13.350 1.00 16.44 93 ARG A CA 1
ATOM 684 C C . ARG A 1 123 ? 8.936 9.012 -14.660 1.00 17.05 93 ARG A C 1
ATOM 685 O O . ARG A 1 123 ? 8.445 9.938 -15.317 1.00 18.69 93 ARG A O 1
ATOM 693 N N . ARG A 1 124 ? 8.876 7.740 -15.077 1.00 15.92 94 ARG A N 1
ATOM 694 C CA . ARG A 1 124 ? 8.263 7.446 -16.370 1.00 17.71 94 ARG A CA 1
ATOM 695 C C . ARG A 1 124 ? 6.762 7.698 -16.318 1.00 15.87 94 ARG A C 1
ATOM 696 O O . ARG A 1 124 ? 6.180 8.261 -17.254 1.00 15.27 94 ARG A O 1
ATOM 704 N N . TRP A 1 125 ? 6.130 7.308 -15.217 1.00 14.99 95 TRP A N 1
ATOM 705 C CA . TRP A 1 125 ? 4.693 7.518 -15.111 1.00 13.64 95 TRP A CA 1
ATOM 706 C C . TRP A 1 125 ? 4.360 8.998 -15.055 1.00 13.74 95 TRP A C 1
ATOM 707 O O . TRP A 1 125 ? 3.287 9.415 -15.507 1.00 14.32 95 TRP A O 1
ATOM 718 N N . ALA A 1 126 ? 5.274 9.811 -14.536 1.00 13.97 96 ALA A N 1
ATOM 719 C CA . ALA A 1 126 ? 5.009 11.238 -14.491 1.00 14.96 96 ALA A CA 1
ATOM 720 C C . ALA A 1 126 ? 5.204 11.855 -15.866 1.00 16.72 96 ALA A C 1
ATOM 721 O O . ALA A 1 126 ? 4.399 12.694 -16.291 1.00 15.91 96 ALA A O 1
ATOM 723 N N . ALA A 1 127 ? 6.243 11.411 -16.590 1.00 15.89 97 ALA A N 1
ATOM 724 C CA . ALA A 1 127 ? 6.439 11.884 -17.952 1.00 16.72 97 ALA A CA 1
ATOM 725 C C . ALA A 1 127 ? 5.225 11.587 -18.825 1.00 21.10 97 ALA A C 1
ATOM 726 O O . ALA A 1 127 ? 4.970 12.314 -19.788 1.00 22.85 97 ALA A O 1
ATOM 728 N N . ALA A 1 128 ? 4.467 10.528 -18.515 1.00 19.83 98 ALA A N 1
ATOM 729 C CA . ALA A 1 128 ? 3.320 10.183 -19.351 1.00 20.85 98 ALA A CA 1
ATOM 730 C C . ALA A 1 128 ? 2.100 11.054 -19.087 1.00 23.22 98 ALA A C 1
ATOM 731 O O . ALA A 1 128 ? 1.110 10.942 -19.832 1.00 26.55 98 ALA A O 1
ATOM 733 N N . GLY A 1 129 ? 2.145 11.926 -18.080 1.00 21.91 99 GLY A N 1
ATOM 734 C CA . GLY A 1 129 ? 1.086 12.887 -17.823 1.00 22.88 99 GLY A CA 1
ATOM 735 C C . GLY A 1 129 ? 0.279 12.626 -16.568 1.00 21.78 99 GLY A C 1
ATOM 736 O O . GLY A 1 129 ? -0.694 13.348 -16.318 1.00 24.37 99 GLY A O 1
ATOM 737 N N . ASN A 1 130 ? 0.635 11.626 -15.779 1.00 18.79 100 ASN A N 1
ATOM 738 C CA . ASN A 1 130 ? -0.134 11.275 -14.594 1.00 18.55 100 ASN A CA 1
ATOM 739 C C . ASN A 1 130 ? 0.397 12.021 -13.375 1.00 18.55 100 ASN A C 1
ATOM 740 O O . ASN A 1 130 ? 1.576 12.381 -13.312 1.00 18.22 100 ASN A O 1
ATOM 745 N N . GLN A 1 131 ? -0.484 12.230 -12.390 1.00 18.25 101 GLN A N 1
ATOM 746 C CA . GLN A 1 131 ? -0.069 12.749 -11.087 1.00 18.18 101 GLN A CA 1
ATOM 747 C C . GLN A 1 131 ? 0.516 11.592 -10.286 1.00 15.51 101 GLN A C 1
ATOM 748 O O . GLN A 1 131 ? -0.194 10.645 -9.943 1.00 14.52 101 GLN A O 1
ATOM 754 N N . VAL A 1 132 ? 1.808 11.642 -10.003 1.00 13.11 102 VAL A N 1
ATOM 755 C CA . VAL A 1 132 ? 2.492 10.523 -9.372 1.00 12.07 102 VAL A CA 1
ATOM 756 C C . VAL A 1 132 ? 2.979 10.980 -8.003 1.00 12.76 102 VAL A C 1
ATOM 757 O O . VAL A 1 132 ? 3.792 11.907 -7.906 1.00 11.55 102 VAL A O 1
ATOM 761 N N . ILE A 1 133 ? 2.478 10.325 -6.951 1.00 13.50 103 ILE A N 1
ATOM 762 C CA . ILE A 1 133 ? 2.846 10.682 -5.587 1.00 14.68 103 ILE A CA 1
ATOM 763 C C . ILE A 1 133 ? 4.264 10.204 -5.263 1.00 9.93 103 ILE A C 1
ATOM 764 O O . ILE A 1 133 ? 5.070 10.957 -4.696 1.00 10.27 103 ILE A O 1
ATOM 769 N N . GLY A 1 134 ? 4.598 8.968 -5.630 1.00 10.19 104 GLY A N 1
ATOM 770 C CA . GLY A 1 134 ? 5.921 8.439 -5.337 1.00 10.12 104 GLY A CA 1
ATOM 771 C C . GLY A 1 134 ? 6.008 6.933 -5.542 1.00 10.45 104 GLY A C 1
ATOM 772 O O . GLY A 1 134 ? 5.224 6.325 -6.296 1.00 8.65 104 GLY A O 1
ATOM 773 N N . LEU A 1 135 ? 7.023 6.358 -4.877 1.00 9.50 105 LEU A N 1
ATOM 774 C CA . LEU A 1 135 ? 7.377 4.946 -4.935 1.00 10.02 105 LEU A CA 1
ATOM 775 C C . LEU A 1 135 ? 7.019 4.259 -3.616 1.00 11.75 105 LEU A C 1
ATOM 776 O O . LEU A 1 135 ? 7.417 4.718 -2.546 1.00 11.83 105 LEU A O 1
ATOM 781 N N . GLN A 1 136 ? 6.317 3.142 -3.698 1.00 11.91 106 GLN A N 1
ATOM 782 C CA . GLN A 1 136 ? 5.952 2.343 -2.539 1.00 13.99 106 GLN A CA 1
ATOM 783 C C . GLN A 1 136 ? 6.684 1.013 -2.607 1.00 9.46 106 GLN A C 1
ATOM 784 O O . GLN A 1 136 ? 6.534 0.254 -3.580 1.00 11.08 106 GLN A O 1
ATOM 790 N N . ILE A 1 137 ? 7.435 0.718 -1.565 1.00 9.97 107 ILE A N 1
ATOM 791 C CA . ILE A 1 137 ? 8.142 -0.551 -1.446 1.00 12.23 107 ILE A CA 1
ATOM 792 C C . ILE A 1 137 ? 7.244 -1.538 -0.709 1.00 13.68 107 ILE A C 1
ATOM 793 O O . ILE A 1 137 ? 6.785 -1.262 0.401 1.00 16.92 107 ILE A O 1
ATOM 798 N N . ASP A 1 138 ? 6.996 -2.687 -1.312 1.00 13.27 108 ASP A N 1
ATOM 799 C CA . ASP A 1 138 ? 6.186 -3.742 -0.703 1.00 15.18 108 ASP A CA 1
ATOM 800 C C . ASP A 1 138 ? 7.140 -4.838 -0.229 1.00 15.40 108 ASP A C 1
ATOM 801 O O . ASP A 1 138 ? 7.560 -5.693 -1.015 1.00 14.54 108 ASP A O 1
ATOM 806 N N . PHE A 1 139 ? 7.485 -4.811 1.055 1.00 15.82 109 PHE A N 1
ATOM 807 C CA . PHE A 1 139 ? 8.424 -5.783 1.600 1.00 17.72 109 PHE A CA 1
ATOM 808 C C . PHE A 1 139 ? 7.763 -7.148 1.726 1.00 20.73 109 PHE A C 1
ATOM 809 O O . PHE A 1 139 ? 6.752 -7.289 2.423 1.00 22.76 109 PHE A O 1
ATOM 817 N N . ASP A 1 140 ? 8.297 -8.138 1.005 1.00 22.10 110 ASP A N 1
ATOM 818 C CA . ASP A 1 140 ? 7.878 -9.540 1.076 1.00 24.83 110 ASP A CA 1
ATOM 819 C C . ASP A 1 140 ? 9.112 -10.431 1.088 1.00 26.94 110 ASP A C 1
ATOM 820 O O . ASP A 1 140 ? 9.228 -11.370 0.303 1.00 27.79 110 ASP A O 1
ATOM 825 N N . ALA A 1 141 ? 10.084 -10.110 1.945 1.00 28.48 111 ALA A N 1
ATOM 826 C CA . ALA A 1 141 ? 11.416 -10.692 1.803 1.00 32.44 111 ALA A CA 1
ATOM 827 C C . ALA A 1 141 ? 11.751 -11.790 2.802 1.00 36.62 111 ALA A C 1
ATOM 828 O O . ALA A 1 141 ? 12.621 -12.614 2.509 1.00 38.06 111 ALA A O 1
ATOM 830 N N . GLY A 1 142 ? 11.093 -11.829 3.956 1.00 38.32 112 GLY A N 1
ATOM 831 C CA . GLY A 1 142 ? 11.394 -12.845 4.943 1.00 41.44 112 GLY A CA 1
ATOM 832 C C . GLY A 1 142 ? 11.991 -12.296 6.220 1.00 42.57 112 GLY A C 1
ATOM 833 O O . GLY A 1 142 ? 11.546 -11.265 6.730 1.00 42.47 112 GLY A O 1
ATOM 834 N N . THR A 1 143 ? 13.006 -12.974 6.742 1.00 42.76 113 THR A N 1
ATOM 835 C CA . THR A 1 143 ? 13.622 -12.619 8.018 1.00 44.71 113 THR A CA 1
ATOM 836 C C . THR A 1 143 ? 14.829 -11.725 7.748 1.00 44.08 113 THR A C 1
ATOM 837 O O . THR A 1 143 ? 15.912 -12.197 7.390 1.00 46.23 113 THR A O 1
ATOM 841 N N . TYR A 1 144 ? 14.623 -10.424 7.905 1.00 41.83 114 TYR A N 1
ATOM 842 C CA . TYR A 1 144 ? 15.674 -9.425 7.890 1.00 40.06 114 TYR A CA 1
ATOM 843 C C . TYR A 1 144 ? 15.610 -8.647 9.197 1.00 40.67 114 TYR A C 1
ATOM 844 O O . TYR A 1 144 ? 14.589 -8.642 9.891 1.00 40.63 114 TYR A O 1
ATOM 853 N N . ARG A 1 145 ? 16.705 -7.988 9.538 1.00 41.69 115 ARG A N 1
ATOM 854 C CA . ARG A 1 145 ? 16.685 -7.087 10.676 1.00 42.87 115 ARG A CA 1
ATOM 855 C C . ARG A 1 145 ? 16.226 -5.709 10.227 1.00 40.05 115 ARG A C 1
ATOM 856 O O . ARG A 1 145 ? 16.440 -5.311 9.081 1.00 37.03 115 ARG A O 1
ATOM 864 N N . LEU A 1 146 ? 15.573 -4.987 11.144 1.00 40.81 116 LEU A N 1
ATOM 865 C CA . LEU A 1 146 ? 15.025 -3.679 10.790 1.00 38.48 116 LEU A CA 1
ATOM 866 C C . LEU A 1 146 ? 16.121 -2.712 10.380 1.00 37.09 116 LEU A C 1
ATOM 867 O O . LEU A 1 146 ? 15.872 -1.786 9.595 1.00 35.05 116 LEU A O 1
ATOM 872 N N . ASP A 1 147 ? 17.334 -2.916 10.900 1.00 38.17 117 ASP A N 1
ATOM 873 C CA . ASP A 1 147 ? 18.489 -2.163 10.426 1.00 37.57 117 ASP A CA 1
ATOM 874 C C . ASP A 1 147 ? 18.649 -2.278 8.918 1.00 33.38 117 ASP A C 1
ATOM 875 O O . ASP A 1 147 ? 18.922 -1.283 8.238 1.00 32.88 117 ASP A O 1
ATOM 880 N N . ASP A 1 148 ? 18.502 -3.492 8.382 1.00 31.74 118 ASP A N 1
ATOM 881 C CA . ASP A 1 148 ? 18.708 -3.711 6.954 1.00 30.54 118 ASP A CA 1
ATOM 882 C C . ASP A 1 148 ? 17.590 -3.085 6.126 1.00 27.24 118 ASP A C 1
ATOM 883 O O . ASP A 1 148 ? 17.844 -2.521 5.050 1.00 25.76 118 ASP A O 1
ATOM 888 N N . TYR A 1 149 ? 16.342 -3.182 6.598 1.00 26.09 119 TYR A N 1
ATOM 889 C CA . TYR A 1 149 ? 15.263 -2.468 5.923 1.00 22.90 119 TYR A CA 1
ATOM 890 C C . TYR A 1 149 ? 15.550 -0.974 5.898 1.00 19.13 119 TYR A C 1
ATOM 891 O O . TYR A 1 149 ? 15.393 -0.310 4.864 1.00 17.65 119 TYR A O 1
ATOM 900 N N . ALA A 1 150 ? 15.970 -0.425 7.034 1.00 21.17 120 ALA A N 1
ATOM 901 C CA . ALA A 1 150 ? 16.293 0.997 7.084 1.00 21.52 120 ALA A CA 1
ATOM 902 C C . ALA A 1 150 ? 17.388 1.350 6.082 1.00 21.29 120 ALA A C 1
ATOM 903 O O . ALA A 1 150 ? 17.274 2.341 5.363 1.00 19.19 120 ALA A O 1
ATOM 905 N N . GLY A 1 151 ? 18.461 0.550 6.029 1.00 23.53 121 GLY A N 1
ATOM 906 C CA . GLY A 1 151 ? 19.536 0.822 5.082 1.00 22.68 121 GLY A CA 1
ATOM 907 C C . GLY A 1 151 ? 19.076 0.763 3.637 1.00 20.72 121 GLY A C 1
ATOM 908 O O . GLY A 1 151 ? 19.415 1.631 2.832 1.00 20.79 121 GLY A O 1
ATOM 909 N N . PHE A 1 152 ? 18.276 -0.248 3.296 1.00 20.31 122 PHE A N 1
ATOM 910 C CA . PHE A 1 152 ? 17.719 -0.340 1.946 1.00 19.42 122 PHE A CA 1
ATOM 911 C C . PHE A 1 152 ? 16.890 0.899 1.593 1.00 17.73 122 PHE A C 1
ATOM 912 O O . PHE A 1 152 ? 16.996 1.444 0.477 1.00 14.79 122 PHE A O 1
ATOM 920 N N . LEU A 1 153 ? 16.059 1.361 2.534 1.00 17.08 123 LEU A N 1
ATOM 921 C CA . LEU A 1 153 ? 15.214 2.522 2.260 1.00 16.43 123 LEU A CA 1
ATOM 922 C C . LEU A 1 153 ? 16.041 3.797 2.149 1.00 17.01 123 LEU A C 1
ATOM 923 O O . LEU A 1 153 ? 15.760 4.653 1.301 1.00 15.25 123 LEU A O 1
ATOM 928 N N . ARG A 1 154 ? 17.050 3.951 3.010 1.00 19.71 124 ARG A N 1
ATOM 929 C CA . ARG A 1 154 ? 17.992 5.060 2.853 1.00 19.47 124 ARG A CA 1
ATOM 930 C C . ARG A 1 154 ? 18.567 5.067 1.443 1.00 18.33 124 ARG A C 1
ATOM 931 O O . ARG A 1 154 ? 18.637 6.122 0.804 1.00 18.32 124 ARG A O 1
ATOM 939 N N . ARG A 1 155 ? 18.931 3.891 0.920 1.00 16.26 125 ARG A N 1
ATOM 940 C CA . ARG A 1 155 ? 19.515 3.832 -0.422 1.00 20.96 125 ARG A CA 1
ATOM 941 C C . ARG A 1 155 ? 18.507 4.284 -1.473 1.00 18.46 125 ARG A C 1
ATOM 942 O O . ARG A 1 155 ? 18.813 5.110 -2.360 1.00 17.90 125 ARG A O 1
ATOM 950 N N . VAL A 1 156 ? 17.283 3.774 -1.369 1.00 18.06 126 VAL A N 1
ATOM 951 C CA . VAL A 1 156 ? 16.249 4.147 -2.324 1.00 14.99 126 VAL A CA 1
ATOM 952 C C . VAL A 1 156 ? 16.016 5.653 -2.297 1.00 15.20 126 VAL A C 1
ATOM 953 O O . VAL A 1 156 ? 16.048 6.324 -3.336 1.00 14.96 126 VAL A O 1
ATOM 957 N N . ARG A 1 157 ? 15.810 6.209 -1.105 1.00 16.71 127 ARG A N 1
ATOM 958 C CA . ARG A 1 157 ? 15.539 7.637 -0.974 1.00 15.87 127 ARG A CA 1
ATOM 959 C C . ARG A 1 157 ? 16.683 8.471 -1.531 1.00 17.12 127 ARG A C 1
ATOM 960 O O . ARG A 1 157 ? 16.456 9.552 -2.093 1.00 15.28 127 ARG A O 1
ATOM 968 N N . THR A 1 158 ? 17.929 7.996 -1.368 1.00 18.16 128 THR A N 1
ATOM 969 C CA . THR A 1 158 ? 19.045 8.705 -1.974 1.00 19.02 128 THR A CA 1
ATOM 970 C C . THR A 1 158 ? 18.899 8.747 -3.489 1.00 18.98 128 THR A C 1
ATOM 971 O O . THR A 1 158 ? 19.162 9.780 -4.124 1.00 19.31 128 THR A O 1
ATOM 975 N N . LYS A 1 159 ? 18.462 7.638 -4.086 1.00 14.30 129 LYS A N 1
ATOM 976 C CA . LYS A 1 159 ? 18.326 7.607 -5.539 1.00 14.03 129 LYS A CA 1
ATOM 977 C C . LYS A 1 159 ? 16.997 8.162 -6.058 1.00 19.10 129 LYS A C 1
ATOM 978 O O . LYS A 1 159 ? 16.898 8.450 -7.257 1.00 13.14 129 LYS A O 1
ATOM 984 N N . LEU A 1 160 ? 15.980 8.308 -5.210 1.00 17.91 130 LEU A N 1
ATOM 985 C CA . LEU A 1 160 ? 14.655 8.738 -5.660 1.00 16.08 130 LEU A CA 1
ATOM 986 C C . LEU A 1 160 ? 14.579 10.262 -5.747 1.00 15.18 130 LEU A C 1
ATOM 987 O O . LEU A 1 160 ? 14.993 10.960 -4.818 1.00 13.35 130 LEU A O 1
ATOM 992 N N . ASP A 1 161 ? 14.034 10.768 -6.859 1.00 16.71 131 ASP A N 1
ATOM 993 C CA . ASP A 1 161 ? 13.897 12.207 -7.063 1.00 18.24 131 ASP A CA 1
ATOM 994 C C . ASP A 1 161 ? 13.168 12.835 -5.872 1.00 18.07 131 ASP A C 1
ATOM 995 O O . ASP A 1 161 ? 12.146 12.298 -5.422 1.00 17.48 131 ASP A O 1
ATOM 1000 N N . PRO A 1 162 ? 13.638 13.982 -5.355 1.00 19.38 132 PRO A N 1
ATOM 1001 C CA . PRO A 1 162 ? 13.098 14.490 -4.077 1.00 19.41 132 PRO A CA 1
ATOM 1002 C C . PRO A 1 162 ? 11.625 14.895 -4.136 1.00 19.19 132 PRO A C 1
ATOM 1003 O O . PRO A 1 162 ? 11.004 15.056 -3.073 1.00 18.47 132 PRO A O 1
ATOM 1007 N N . ASN A 1 163 ? 11.051 15.063 -5.330 1.00 18.97 133 ASN A N 1
ATOM 1008 C CA . ASN A 1 163 ? 9.636 15.386 -5.459 1.00 18.08 133 ASN A CA 1
ATOM 1009 C C . ASN A 1 163 ? 8.751 14.169 -5.258 1.00 16.29 133 ASN A C 1
ATOM 1010 O O . ASN A 1 163 ? 7.527 14.312 -5.164 1.00 17.75 133 ASN A O 1
ATOM 1015 N N . PHE A 1 164 ? 9.339 12.988 -5.180 1.00 14.65 134 PHE A N 1
ATOM 1016 C CA . PHE A 1 164 ? 8.612 11.748 -4.981 1.00 13.54 134 PHE A CA 1
ATOM 1017 C C . PHE A 1 164 ? 8.729 11.313 -3.532 1.00 14.55 134 PHE A C 1
ATOM 1018 O O . PHE A 1 164 ? 9.833 11.308 -2.964 1.00 14.96 134 PHE A O 1
ATOM 1026 N N . ALA A 1 165 ? 7.592 10.922 -2.962 1.00 13.94 135 ALA A N 1
ATOM 1027 C CA . ALA A 1 165 ? 7.450 10.371 -1.633 1.00 14.14 135 ALA A CA 1
ATOM 1028 C C . ALA A 1 165 ? 7.847 8.905 -1.637 1.00 13.26 135 ALA A C 1
ATOM 1029 O O . ALA A 1 165 ? 7.856 8.242 -2.672 1.00 13.22 135 ALA A O 1
ATOM 1031 N N . LEU A 1 166 ? 8.156 8.389 -0.453 1.00 13.45 136 LEU A N 1
ATOM 1032 C CA . LEU A 1 166 ? 8.661 7.028 -0.323 1.00 14.08 136 LEU A CA 1
ATOM 1033 C C . LEU A 1 166 ? 7.761 6.305 0.666 1.00 14.66 136 LEU A C 1
ATOM 1034 O O . LEU A 1 166 ? 7.704 6.670 1.845 1.00 15.88 136 LEU A O 1
ATOM 1039 N N . GLY A 1 167 ? 7.050 5.297 0.185 1.00 13.87 137 GLY A N 1
ATOM 1040 C CA . GLY A 1 167 ? 6.130 4.570 1.034 1.00 14.18 137 GLY A CA 1
ATOM 1041 C C . GLY A 1 167 ? 6.543 3.126 1.234 1.00 14.70 137 GLY A C 1
ATOM 1042 O O . GLY A 1 167 ? 7.297 2.559 0.432 1.00 15.21 137 GLY A O 1
ATOM 1043 N N . VAL A 1 168 ? 6.075 2.535 2.327 1.00 14.33 138 VAL A N 1
ATOM 1044 C CA . VAL A 1 168 ? 6.310 1.132 2.626 1.00 13.80 138 VAL A CA 1
ATOM 1045 C C . VAL A 1 168 ? 4.975 0.447 2.894 1.00 14.32 138 VAL A C 1
ATOM 1046 O O . VAL A 1 168 ? 4.044 1.050 3.446 1.00 15.39 138 VAL A O 1
ATOM 1050 N N . THR A 1 169 ? 4.872 -0.804 2.459 1.00 14.55 139 THR A N 1
ATOM 1051 C CA . THR A 1 169 ? 3.748 -1.661 2.780 1.00 16.13 139 THR A CA 1
ATOM 1052 C C . THR A 1 169 ? 4.263 -3.086 2.928 1.00 19.05 139 THR A C 1
ATOM 1053 O O . THR A 1 169 ? 5.318 -3.456 2.402 1.00 19.09 139 THR A O 1
ATOM 1057 N N . GLY A 1 170 ? 3.508 -3.881 3.661 1.00 20.70 140 GLY A N 1
ATOM 1058 C CA . GLY A 1 170 ? 3.844 -5.275 3.862 1.00 23.31 140 GLY A CA 1
ATOM 1059 C C . GLY A 1 170 ? 2.899 -5.849 4.887 1.00 26.16 140 GLY A C 1
ATOM 1060 O O . GLY A 1 170 ? 2.047 -5.141 5.431 1.00 25.83 140 GLY A O 1
ATOM 1061 N N . LEU A 1 171 ? 3.065 -7.151 5.145 1.00 28.60 141 LEU A N 1
ATOM 1062 C CA . LEU A 1 171 ? 2.198 -7.843 6.092 1.00 32.57 141 LEU A CA 1
ATOM 1063 C C . LEU A 1 171 ? 2.391 -7.284 7.498 1.00 33.78 141 LEU A C 1
ATOM 1064 O O . LEU A 1 171 ? 3.424 -6.698 7.816 1.00 35.84 141 LEU A O 1
ATOM 1069 N N . LEU A 1 172 ? 1.385 -7.493 8.347 1.00 33.80 142 LEU A N 1
ATOM 1070 C CA . LEU A 1 172 ? 1.223 -6.696 9.559 1.00 35.40 142 LEU A CA 1
ATOM 1071 C C . LEU A 1 172 ? 2.546 -6.415 10.270 1.00 36.68 142 LEU A C 1
ATOM 1072 O O . LEU A 1 172 ? 2.997 -5.267 10.309 1.00 35.94 142 LEU A O 1
ATOM 1077 N N . ASP A 1 173 ? 3.208 -7.466 10.763 1.00 39.24 143 ASP A N 1
ATOM 1078 C CA . ASP A 1 173 ? 4.509 -7.400 11.461 1.00 39.69 143 ASP A CA 1
ATOM 1079 C C . ASP A 1 173 ? 4.951 -6.044 11.996 1.00 39.82 143 ASP A C 1
ATOM 1080 O O . ASP A 1 173 ? 5.682 -5.314 11.322 1.00 38.29 143 ASP A O 1
ATOM 1085 N N . ILE A 1 180 ? 9.225 0.259 18.591 1.00 66.61 150 ILE A N 1
ATOM 1086 C CA . ILE A 1 180 ? 8.786 1.360 17.737 1.00 63.89 150 ILE A CA 1
ATOM 1087 C C . ILE A 1 180 ? 9.654 2.604 17.895 1.00 66.68 150 ILE A C 1
ATOM 1088 O O . ILE A 1 180 ? 9.679 3.453 17.006 1.00 61.41 150 ILE A O 1
ATOM 1093 N N . GLN A 1 181 ? 10.362 2.718 19.030 1.00 75.26 151 GLN A N 1
ATOM 1094 C CA . GLN A 1 181 ? 11.351 3.787 19.182 1.00 80.65 151 GLN A CA 1
ATOM 1095 C C . GLN A 1 181 ? 12.463 3.657 18.144 1.00 82.47 151 GLN A C 1
ATOM 1096 O O . GLN A 1 181 ? 13.254 4.586 17.968 1.00 81.78 151 GLN A O 1
ATOM 1102 N N . GLN A 1 182 ? 12.542 2.505 17.463 1.00 82.12 152 GLN A N 1
ATOM 1103 C CA . GLN A 1 182 ? 13.328 2.356 16.245 1.00 80.14 152 GLN A CA 1
ATOM 1104 C C . GLN A 1 182 ? 12.490 2.085 15.001 1.00 76.63 152 GLN A C 1
ATOM 1105 O O . GLN A 1 182 ? 13.005 2.259 13.894 1.00 75.06 152 GLN A O 1
ATOM 1111 N N . LEU A 1 183 ? 11.219 1.676 15.141 1.00 68.32 153 LEU A N 1
ATOM 1112 C CA . LEU A 1 183 ? 10.417 1.417 13.944 1.00 58.29 153 LEU A CA 1
ATOM 1113 C C . LEU A 1 183 ? 9.894 2.711 13.320 1.00 50.81 153 LEU A C 1
ATOM 1114 O O . LEU A 1 183 ? 9.838 2.834 12.091 1.00 45.18 153 LEU A O 1
ATOM 1119 N N . ASN A 1 184 ? 9.501 3.683 14.140 1.00 49.97 154 ASN A N 1
ATOM 1120 C CA . ASN A 1 184 ? 9.197 5.010 13.619 1.00 46.45 154 ASN A CA 1
ATOM 1121 C C . ASN A 1 184 ? 10.422 5.688 13.016 1.00 42.72 154 ASN A C 1
ATOM 1122 O O . ASN A 1 184 ? 10.283 6.747 12.394 1.00 40.18 154 ASN A O 1
ATOM 1127 N N . ALA A 1 185 ? 11.614 5.114 13.199 1.00 40.77 155 ALA A N 1
ATOM 1128 C CA . ALA A 1 185 ? 12.835 5.652 12.611 1.00 40.01 155 ALA A CA 1
ATOM 1129 C C . ALA A 1 185 ? 12.953 5.345 11.129 1.00 36.78 155 ALA A C 1
ATOM 1130 O O . ALA A 1 185 ? 13.901 5.813 10.495 1.00 36.86 155 ALA A O 1
ATOM 1132 N N . LEU A 1 186 ? 12.020 4.580 10.570 1.00 32.87 156 LEU A N 1
ATOM 1133 C CA . LEU A 1 186 ? 12.063 4.281 9.151 1.00 28.02 156 LEU A CA 1
ATOM 1134 C C . LEU A 1 186 ? 11.990 5.579 8.356 1.00 24.90 156 LEU A C 1
ATOM 1135 O O . LEU A 1 186 ? 11.128 6.432 8.634 1.00 24.11 156 LEU A O 1
ATOM 1140 N N . PRO A 1 187 ? 12.880 5.785 7.409 1.00 22.50 157 PRO A N 1
ATOM 1141 C CA . PRO A 1 187 ? 12.899 7.031 6.612 1.00 21.96 157 PRO A CA 1
ATOM 1142 C C . PRO A 1 187 ? 11.845 7.005 5.511 1.00 21.44 157 PRO A C 1
ATOM 1143 O O . PRO A 1 187 ? 12.136 6.849 4.317 1.00 22.67 157 PRO A O 1
ATOM 1147 N N . ILE A 1 188 ? 10.567 7.123 5.908 1.00 19.62 158 ILE A N 1
ATOM 1148 C CA . ILE A 1 188 ? 9.452 6.872 4.998 1.00 17.26 158 ILE A CA 1
ATOM 1149 C C . ILE A 1 188 ? 8.339 7.884 5.208 1.00 16.43 158 ILE A C 1
ATOM 1150 O O . ILE A 1 188 ? 8.165 8.447 6.290 1.00 17.98 158 ILE A O 1
ATOM 1155 N N . ASP A 1 189 ? 7.550 8.079 4.148 1.00 14.06 159 ASP A N 1
ATOM 1156 C CA . ASP A 1 189 ? 6.513 9.090 4.118 1.00 14.54 159 ASP A CA 1
ATOM 1157 C C . ASP A 1 189 ? 5.128 8.518 4.409 1.00 14.03 159 ASP A C 1
ATOM 1158 O O . ASP A 1 189 ? 4.251 9.258 4.870 1.00 14.66 159 ASP A O 1
ATOM 1163 N N . GLU A 1 190 ? 4.947 7.216 4.191 1.00 23.19 160 GLU A N 1
ATOM 1164 C CA . GLU A 1 190 ? 3.685 6.530 4.381 1.00 21.87 160 GLU A CA 1
ATOM 1165 C C . GLU A 1 190 ? 3.945 5.053 4.631 1.00 20.30 160 GLU A C 1
ATOM 1166 O O . GLU A 1 190 ? 4.749 4.435 3.926 1.00 21.19 160 GLU A O 1
ATOM 1172 N N . LEU A 1 191 ? 3.260 4.496 5.624 1.00 17.85 161 LEU A N 1
ATOM 1173 C CA . LEU A 1 191 ? 3.281 3.065 5.898 1.00 17.28 161 LEU A CA 1
ATOM 1174 C C . LEU A 1 191 ? 1.882 2.497 5.726 1.00 15.75 161 LEU A C 1
ATOM 1175 O O . LEU A 1 191 ? 0.930 3.017 6.314 1.00 16.73 161 LEU A O 1
ATOM 1180 N N . VAL A 1 192 ? 1.764 1.389 5.000 1.00 15.42 162 VAL A N 1
ATOM 1181 C CA . VAL A 1 192 ? 0.482 0.697 4.857 1.00 13.80 162 VAL A CA 1
ATOM 1182 C C . VAL A 1 192 ? 0.637 -0.706 5.449 1.00 14.13 162 VAL A C 1
ATOM 1183 O O . VAL A 1 192 ? 1.549 -1.448 5.066 1.00 14.16 162 VAL A O 1
ATOM 1187 N N . ILE A 1 193 ? -0.207 -1.043 6.427 1.00 13.50 163 ILE A N 1
ATOM 1188 C CA . ILE A 1 193 ? -0.150 -2.337 7.113 1.00 14.32 163 ILE A CA 1
ATOM 1189 C C . ILE A 1 193 ? -1.132 -3.263 6.422 1.00 14.29 163 ILE A C 1
ATOM 1190 O O . ILE A 1 193 ? -2.343 -3.046 6.493 1.00 13.43 163 ILE A O 1
ATOM 1195 N N . GLN A 1 194 ? -0.641 -4.324 5.792 1.00 16.35 164 GLN A N 1
ATOM 1196 C CA . GLN A 1 194 ? -1.541 -5.239 5.102 1.00 16.93 164 GLN A CA 1
ATOM 1197 C C . GLN A 1 194 ? -2.103 -6.242 6.094 1.00 17.43 164 GLN A C 1
ATOM 1198 O O . GLN A 1 194 ? -1.384 -6.747 6.965 1.00 19.29 164 GLN A O 1
ATOM 1204 N N . THR A 1 195 ? -3.397 -6.518 5.960 1.00 15.88 165 THR A N 1
ATOM 1205 C CA . THR A 1 195 ? -4.123 -7.457 6.800 1.00 14.46 165 THR A CA 1
ATOM 1206 C C . THR A 1 195 ? -4.488 -8.735 6.056 1.00 13.99 165 THR A C 1
ATOM 1207 O O . THR A 1 195 ? -5.106 -9.625 6.649 1.00 13.81 165 THR A O 1
ATOM 1211 N N . TYR A 1 196 ? -4.111 -8.855 4.784 1.00 13.70 166 TYR A N 1
ATOM 1212 C CA . TYR A 1 196 ? -4.506 -9.974 3.945 1.00 14.28 166 TYR A CA 1
ATOM 1213 C C . TYR A 1 196 ? -3.289 -10.760 3.472 1.00 15.09 166 TYR A C 1
ATOM 1214 O O . TYR A 1 196 ? -2.151 -10.273 3.489 1.00 13.06 166 TYR A O 1
ATOM 1223 N N . GLN A 1 197 ? -3.556 -12.000 3.073 1.00 16.63 167 GLN A N 1
ATOM 1224 C CA . GLN A 1 197 ? -2.656 -12.807 2.259 1.00 19.03 167 GLN A CA 1
ATOM 1225 C C . GLN A 1 197 ? -3.486 -13.397 1.131 1.00 19.84 167 GLN A C 1
ATOM 1226 O O . GLN A 1 197 ? -4.496 -14.066 1.391 1.00 20.23 167 GLN A O 1
ATOM 1232 N N . GLY A 1 198 ? -3.065 -13.164 -0.105 1.00 19.76 168 GLY A N 1
ATOM 1233 C CA . GLY A 1 198 ? -3.835 -13.669 -1.229 1.00 20.58 168 GLY A CA 1
ATOM 1234 C C . GLY A 1 198 ? -5.216 -13.053 -1.236 1.00 19.08 168 GLY A C 1
ATOM 1235 O O . GLY A 1 198 ? -5.381 -11.831 -1.164 1.00 18.19 168 GLY A O 1
ATOM 1236 N N . ARG A 1 199 ? -6.241 -13.898 -1.308 1.00 20.36 169 ARG A N 1
ATOM 1237 C CA . ARG A 1 199 ? -7.610 -13.408 -1.395 1.00 18.69 169 ARG A CA 1
ATOM 1238 C C . ARG A 1 199 ? -8.305 -13.319 -0.042 1.00 17.44 169 ARG A C 1
ATOM 1239 O O . ARG A 1 199 ? -9.480 -12.953 0.004 1.00 17.88 169 ARG A O 1
ATOM 1247 N N . SER A 1 200 ? -7.622 -13.606 1.069 1.00 17.70 170 SER A N 1
ATOM 1248 C CA . SER A 1 200 ? -8.287 -13.612 2.373 1.00 17.42 170 SER A CA 1
ATOM 1249 C C . SER A 1 200 ? -7.580 -12.724 3.389 1.00 16.64 170 SER A C 1
ATOM 1250 O O . SER A 1 200 ? -6.340 -12.628 3.413 1.00 15.18 170 SER A O 1
ATOM 1253 N N . THR A 1 201 ? -8.381 -12.094 4.250 1.00 15.14 171 THR A N 1
ATOM 1254 C CA . THR A 1 201 ? -7.836 -11.486 5.454 1.00 14.31 171 THR A CA 1
ATOM 1255 C C . THR A 1 201 ? -7.153 -12.546 6.310 1.00 13.99 171 THR A C 1
ATOM 1256 O O . THR A 1 201 ? -7.641 -13.669 6.441 1.00 15.21 171 THR A O 1
ATOM 1260 N N . VAL A 1 202 ? -6.002 -12.201 6.887 1.00 14.28 172 VAL A N 1
ATOM 1261 C CA . VAL A 1 202 ? -5.334 -13.148 7.763 1.00 17.24 172 VAL A CA 1
ATOM 1262 C C . VAL A 1 202 ? -6.147 -13.296 9.043 1.00 18.57 172 VAL A C 1
ATOM 1263 O O . VAL A 1 202 ? -6.634 -12.307 9.611 1.00 16.05 172 VAL A O 1
ATOM 1267 N N . ASN A 1 203 ? -6.337 -14.536 9.482 1.00 22.30 173 ASN A N 1
ATOM 1268 C CA . ASN A 1 203 ? -7.044 -14.758 10.736 1.00 25.08 173 ASN A CA 1
ATOM 1269 C C . ASN A 1 203 ? -6.241 -14.168 11.888 1.00 25.58 173 ASN A C 1
ATOM 1270 O O . ASN A 1 203 ? -5.009 -14.256 11.916 1.00 27.64 173 ASN A O 1
ATOM 1275 N N . GLN A 1 204 ? -6.946 -13.535 12.822 1.00 24.40 174 GLN A N 1
ATOM 1276 C CA . GLN A 1 204 ? -6.325 -12.875 13.972 1.00 24.37 174 GLN A CA 1
ATOM 1277 C C . GLN A 1 204 ? -5.390 -11.736 13.544 1.00 21.75 174 GLN A C 1
ATOM 1278 O O . GLN A 1 204 ? -4.395 -11.444 14.222 1.00 22.27 174 GLN A O 1
ATOM 1284 N N . TYR A 1 205 ? -5.707 -11.081 12.411 1.00 18.76 175 TYR A N 1
ATOM 1285 C CA . TYR A 1 205 ? -5.082 -9.800 12.068 1.00 17.26 175 TYR A CA 1
ATOM 1286 C C . TYR A 1 205 ? -5.221 -8.790 13.201 1.00 17.53 175 TYR A C 1
ATOM 1287 O O . TYR A 1 205 ? -4.344 -7.935 13.398 1.00 17.62 175 TYR A O 1
ATOM 1296 N N . SER A 1 206 ? -6.335 -8.859 13.935 1.00 17.78 176 SER A N 1
ATOM 1297 C CA . SER A 1 206 ? -6.640 -7.869 14.957 1.00 17.59 176 SER A CA 1
ATOM 1298 C C . SER A 1 206 ? -5.573 -7.829 16.038 1.00 18.99 176 SER A C 1
ATOM 1299 O O . SER A 1 206 ? -5.415 -6.806 16.714 1.00 18.51 176 SER A O 1
ATOM 1302 N N . ARG A 1 207 ? -4.846 -8.935 16.228 1.00 21.19 177 ARG A N 1
ATOM 1303 C CA . ARG A 1 207 ? -3.767 -8.957 17.209 1.00 23.93 177 ARG A CA 1
ATOM 1304 C C . ARG A 1 207 ? -2.764 -7.827 16.995 1.00 24.01 177 ARG A C 1
ATOM 1305 O O . ARG A 1 207 ? -2.148 -7.360 17.960 1.00 24.53 177 ARG A O 1
ATOM 1313 N N . TYR A 1 208 ? -2.573 -7.379 15.753 1.00 24.01 178 TYR A N 1
ATOM 1314 C CA . TYR A 1 208 ? 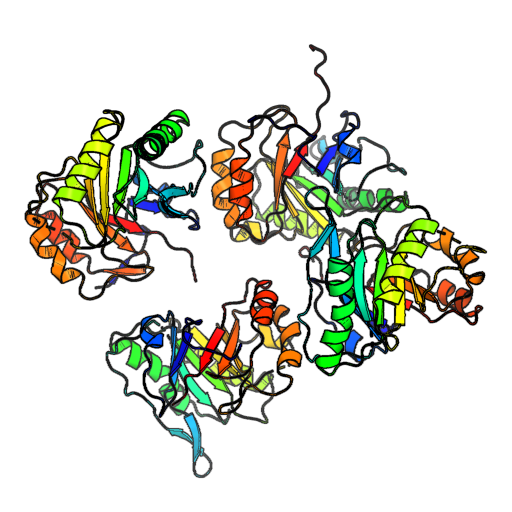-1.517 -6.403 15.497 1.00 25.96 178 TYR A CA 1
ATOM 1315 C C . TYR A 1 208 ? -2.010 -4.961 15.499 1.00 23.38 178 TYR A C 1
ATOM 1316 O O . TYR A 1 208 ? -1.185 -4.034 15.460 1.00 23.82 178 TYR A O 1
ATOM 1325 N N . LEU A 1 209 ? -3.321 -4.748 15.566 1.00 20.12 179 LEU A N 1
ATOM 1326 C CA . LEU A 1 209 ? -3.869 -3.413 15.389 1.00 17.88 179 LEU A CA 1
ATOM 1327 C C . LEU A 1 209 ? -3.753 -2.507 16.616 1.00 19.28 179 LEU A C 1
ATOM 1328 O O . LEU A 1 209 ? -3.428 -1.327 16.438 1.00 21.16 179 LEU A O 1
ATOM 1333 N N . PRO A 1 210 ? -3.981 -2.982 17.855 1.00 18.85 180 PRO A N 1
ATOM 1334 C CA . PRO A 1 210 ? -4.017 -2.043 18.995 1.00 20.32 180 PRO A CA 1
ATOM 1335 C C . PRO A 1 210 ? -2.789 -1.151 19.153 1.00 22.02 180 PRO A C 1
ATOM 1336 O O . PRO A 1 210 ? -2.922 -0.019 19.636 1.00 23.04 180 PRO A O 1
ATOM 1340 N N . ALA A 1 211 ? -1.603 -1.615 18.781 1.00 21.86 181 ALA A N 1
ATOM 1341 C CA . ALA A 1 211 ? -0.390 -0.841 19.015 1.00 22.89 181 ALA A CA 1
ATOM 1342 C C . ALA A 1 211 ? -0.085 0.162 17.912 1.00 22.53 181 ALA A C 1
ATOM 1343 O O . ALA A 1 211 ? 0.891 0.923 18.035 1.00 22.16 181 ALA A O 1
ATOM 1345 N N . LEU A 1 212 ? -0.868 0.177 16.827 1.00 19.84 182 LEU A N 1
ATOM 1346 C CA . LEU A 1 212 ? -0.583 1.118 15.754 1.00 19.19 182 LEU A CA 1
ATOM 1347 C C . LEU A 1 212 ? -0.837 2.552 16.183 1.00 19.42 182 LEU A C 1
ATOM 1348 O O . LEU A 1 212 ? -0.375 3.477 15.509 1.00 20.69 182 LEU A O 1
ATOM 1353 N N . LEU A 1 213 ? -1.570 2.757 17.280 1.00 19.54 183 LEU A N 1
ATOM 1354 C CA . LEU A 1 213 ? -1.698 4.084 17.872 1.00 20.23 183 LEU A CA 1
ATOM 1355 C C . LEU A 1 213 ? -0.369 4.640 18.373 1.00 22.84 183 LEU A C 1
ATOM 1356 O O . LEU A 1 213 ? -0.293 5.836 18.677 1.00 21.89 183 LEU A O 1
ATOM 1361 N N . GLN A 1 214 ? 0.665 3.813 18.486 1.00 22.33 184 GLN A N 1
ATOM 1362 C CA . GLN A 1 214 ? 1.986 4.308 18.870 1.00 24.28 184 GLN A CA 1
ATOM 1363 C C . GLN A 1 214 ? 2.820 4.767 17.671 1.00 22.39 184 GLN A C 1
ATOM 1364 O O . GLN A 1 214 ? 3.881 5.375 17.865 1.00 24.08 184 GLN A O 1
ATOM 1370 N N . LEU A 1 215 ? 2.360 4.511 16.447 1.00 22.03 185 LEU A N 1
ATOM 1371 C CA . LEU A 1 215 ? 3.076 4.948 15.250 1.00 22.85 185 LEU A CA 1
ATOM 1372 C C . LEU A 1 215 ? 3.100 6.471 15.152 1.00 24.79 185 LEU A C 1
ATOM 1373 O O . LEU A 1 215 ? 2.125 7.151 15.486 1.00 21.75 185 LEU A O 1
ATOM 1378 N N . ARG A 1 216 ? 4.221 7.009 14.674 1.00 26.11 186 ARG A N 1
ATOM 1379 C CA . ARG A 1 216 ? 4.400 8.448 14.550 1.00 27.47 186 ARG A CA 1
ATOM 1380 C C . ARG A 1 216 ? 4.630 8.843 13.103 1.00 27.46 186 ARG A C 1
ATOM 1381 O O . ARG A 1 216 ? 5.365 9.782 12.805 1.00 26.11 186 ARG A O 1
ATOM 1389 N N . LEU A 1 217 ? 3.989 8.136 12.181 1.00 25.52 187 LEU A N 1
ATOM 1390 C CA . LEU A 1 217 ? 4.138 8.466 10.776 1.00 26.71 187 LEU A CA 1
ATOM 1391 C C . LEU A 1 217 ? 2.815 8.167 10.101 1.00 23.39 187 LEU A C 1
ATOM 1392 O O . LEU A 1 217 ? 2.051 7.332 10.595 1.00 21.02 187 LEU A O 1
ATOM 1397 N N . PRO A 1 218 ? 2.495 8.859 9.012 1.00 22.81 188 PRO A N 1
ATOM 1398 C CA . PRO A 1 218 ? 1.237 8.585 8.309 1.00 20.40 188 PRO A CA 1
ATOM 1399 C C . PRO A 1 218 ? 1.118 7.107 7.966 1.00 18.92 188 PRO A C 1
ATOM 1400 O O . PRO A 1 218 ? 2.044 6.506 7.402 1.00 19.96 188 PRO A O 1
ATOM 1404 N N . PHE A 1 219 ? -0.019 6.511 8.331 1.00 17.02 189 PHE A N 1
ATOM 1405 C CA . PHE A 1 219 ? -0.227 5.085 8.118 1.00 16.53 189 PHE A CA 1
ATOM 1406 C C . PHE A 1 219 ? -1.654 4.782 7.690 1.00 15.44 189 PHE A C 1
ATOM 1407 O O . PHE A 1 219 ? -2.605 5.515 7.993 1.00 16.42 189 PHE A O 1
ATOM 1415 N N . LYS A 1 220 ? -1.782 3.659 6.991 1.00 14.11 190 LYS A N 1
ATOM 1416 C CA . LYS A 1 220 ? -3.058 3.166 6.485 1.00 13.12 190 LYS A CA 1
ATOM 1417 C C . LYS A 1 220 ? -3.167 1.672 6.748 1.00 13.48 190 LYS A C 1
ATOM 1418 O O . LYS A 1 220 ? -2.186 0.995 7.076 1.00 13.43 190 LYS A O 1
ATOM 1424 N N . ILE A 1 221 ? -4.373 1.143 6.546 1.00 12.99 191 ILE A N 1
ATOM 1425 C CA . ILE A 1 221 ? -4.638 -0.281 6.680 1.00 12.96 191 ILE A CA 1
ATOM 1426 C C . ILE A 1 221 ? -4.959 -0.819 5.288 1.00 13.68 191 ILE A C 1
ATOM 1427 O O . ILE A 1 221 ? -5.767 -0.234 4.563 1.00 16.07 191 ILE A O 1
ATOM 1432 N N . GLY A 1 222 ? -4.302 -1.917 4.906 1.00 12.62 192 GLY A N 1
ATOM 1433 C CA . GLY A 1 222 ? -4.535 -2.559 3.638 1.00 11.42 192 GLY A CA 1
ATOM 1434 C C . GLY A 1 222 ? -5.468 -3.735 3.828 1.00 10.99 192 GLY A C 1
ATOM 1435 O O . GLY A 1 222 ? -5.193 -4.643 4.625 1.00 12.42 192 GLY A O 1
ATOM 1436 N N . LEU A 1 223 ? -6.584 -3.699 3.119 1.00 8.23 193 LEU A N 1
ATOM 1437 C CA . LEU A 1 223 ? -7.634 -4.699 3.186 1.00 8.68 193 LEU A CA 1
ATOM 1438 C C . LEU A 1 223 ? -7.800 -5.363 1.827 1.00 10.36 193 LEU A C 1
ATOM 1439 O O . LEU A 1 223 ? -7.674 -4.705 0.790 1.00 10.47 193 LEU A O 1
ATOM 1444 N N . VAL A 1 224 ? -8.147 -6.656 1.814 1.00 12.49 194 VAL A N 1
ATOM 1445 C CA . VAL A 1 224 ? -8.428 -7.291 0.525 1.00 14.23 194 VAL A CA 1
ATOM 1446 C C . VAL A 1 224 ? -9.909 -7.139 0.205 1.00 15.33 194 VAL A C 1
ATOM 1447 O O . VAL A 1 224 ? -10.767 -7.154 1.094 1.00 13.52 194 VAL A O 1
ATOM 1451 N N . GLN A 1 225 ? -10.203 -6.982 -1.081 1.00 15.41 195 GLN A N 1
ATOM 1452 C CA . GLN A 1 225 ? -11.584 -6.860 -1.508 1.00 15.96 195 GLN A CA 1
ATOM 1453 C C . GLN A 1 225 ? -12.342 -8.142 -1.189 1.00 14.89 195 GLN A C 1
ATOM 1454 O O . GLN A 1 225 ? -11.904 -9.241 -1.546 1.00 13.22 195 GLN A O 1
ATOM 1460 N N . HIS A 1 226 ? -13.474 -7.990 -0.495 1.00 11.27 196 HIS A N 1
ATOM 1461 C CA . HIS A 1 226 ? -14.387 -9.051 -0.066 1.00 15.84 196 HIS A CA 1
ATOM 1462 C C . HIS A 1 226 ? -13.826 -9.908 1.052 1.00 15.39 196 HIS A C 1
ATOM 1463 O O . HIS A 1 226 ? -14.403 -10.965 1.360 1.00 14.76 196 HIS A O 1
ATOM 1470 N N . GLY A 1 227 ? -12.727 -9.498 1.669 1.00 14.39 197 GLY A N 1
ATOM 1471 C CA . GLY A 1 227 ? -12.255 -10.206 2.828 1.00 15.77 197 GLY A CA 1
ATOM 1472 C C . GLY A 1 227 ? -12.980 -9.775 4.088 1.00 16.50 197 GLY A C 1
ATOM 1473 O O . GLY A 1 227 ? -13.741 -8.812 4.111 1.00 15.88 197 GLY A O 1
ATOM 1474 N N . GLU A 1 228 ? -12.747 -10.544 5.144 1.00 18.81 198 GLU A N 1
ATOM 1475 C CA . GLU A 1 228 ? -13.287 -10.240 6.460 1.00 19.63 198 GLU A CA 1
ATOM 1476 C C . GLU A 1 228 ? -12.598 -9.013 7.045 1.00 17.54 198 GLU A C 1
ATOM 1477 O O . GLU A 1 228 ? -11.377 -8.860 6.937 1.00 15.82 198 GLU A O 1
ATOM 1483 N N . TRP A 1 229 ? -13.386 -8.153 7.692 1.00 16.36 199 TRP A N 1
ATOM 1484 C CA . TRP A 1 229 ? -12.900 -6.905 8.268 1.00 14.95 199 TRP A CA 1
ATOM 1485 C C . TRP A 1 229 ? -13.962 -6.360 9.216 1.00 17.19 199 TRP A C 1
ATOM 1486 O O . TRP A 1 229 ? -15.152 -6.366 8.891 1.00 18.86 199 TRP A O 1
ATOM 1497 N N . ASP A 1 230 ? -13.527 -5.914 10.398 1.00 16.86 200 ASP A N 1
ATOM 1498 C CA . ASP A 1 230 ? -14.426 -5.258 11.334 1.00 17.22 200 ASP A CA 1
ATOM 1499 C C . ASP A 1 230 ? -14.177 -3.768 11.226 1.00 16.91 200 ASP A C 1
ATOM 1500 O O . ASP A 1 230 ? -13.161 -3.277 11.736 1.00 17.80 200 ASP A O 1
ATOM 1505 N N . PRO A 1 231 ? -15.070 -3.002 10.600 1.00 16.72 201 PRO A N 1
ATOM 1506 C CA . PRO A 1 231 ? -14.824 -1.560 10.449 1.00 15.86 201 PRO A CA 1
ATOM 1507 C C . PRO A 1 231 ? -14.800 -0.767 11.766 1.00 16.12 201 PRO A C 1
ATOM 1508 O O . PRO A 1 231 ? -14.401 0.407 11.742 1.00 14.60 201 PRO A O 1
ATOM 1512 N N . GLN A 1 232 ? -15.184 -1.361 12.906 1.00 15.07 202 GLN A N 1
ATOM 1513 C CA . GLN A 1 232 ? -14.976 -0.674 14.179 1.00 18.80 202 GLN A CA 1
ATOM 1514 C C . GLN A 1 232 ? -13.504 -0.314 14.363 1.00 17.73 202 GLN A C 1
ATOM 1515 O O . GLN A 1 232 ? -13.188 0.733 14.942 1.00 18.32 202 GLN A O 1
ATOM 1521 N N . TRP A 1 233 ? -12.601 -1.141 13.834 1.00 17.06 203 TRP A N 1
ATOM 1522 C CA . TRP A 1 233 ? -11.172 -0.830 13.931 1.00 17.99 203 TRP A CA 1
ATOM 1523 C C . TRP A 1 233 ? -10.850 0.519 13.295 1.00 19.56 203 TRP A C 1
ATOM 1524 O O . TRP A 1 233 ? -10.011 1.272 13.806 1.00 20.65 203 TRP A O 1
ATOM 1535 N N . GLU A 1 234 ? -11.514 0.852 12.183 1.00 19.95 204 GLU A N 1
ATOM 1536 C CA . GLU A 1 234 ? -11.284 2.152 11.568 1.00 20.14 204 GLU A CA 1
ATOM 1537 C C . GLU A 1 234 ? -11.503 3.258 12.594 1.00 21.99 204 GLU A C 1
ATOM 1538 O O . GLU A 1 234 ? -10.610 4.094 12.822 1.00 23.15 204 GLU A O 1
ATOM 1544 N N . GLN A 1 235 ? -12.638 3.194 13.314 1.00 22.07 205 GLN A N 1
ATOM 1545 C CA . GLN A 1 235 ? -12.944 4.195 14.329 1.00 24.09 205 GLN A CA 1
ATOM 1546 C C . GLN A 1 235 ? -11.860 4.229 15.403 1.00 23.33 205 GLN A C 1
ATOM 1547 O O . GLN A 1 235 ? -11.375 5.309 15.775 1.00 24.08 205 GLN A O 1
ATOM 1553 N N . TYR A 1 236 ? -11.404 3.048 15.842 1.00 22.02 206 TYR A N 1
ATOM 1554 C CA . TYR A 1 236 ? -10.331 2.988 16.830 1.00 21.24 206 TYR A CA 1
ATOM 1555 C C . TYR A 1 236 ? -9.105 3.725 16.317 1.00 19.79 206 TYR A C 1
ATOM 1556 O O . TYR A 1 236 ? -8.586 4.639 16.974 1.00 20.12 206 TYR A O 1
ATOM 1565 N N . LEU A 1 237 ? -8.678 3.390 15.097 1.00 18.00 207 LEU A N 1
ATOM 1566 C CA . LEU A 1 237 ? -7.448 3.965 14.577 1.00 16.85 207 LEU A CA 1
ATOM 1567 C C . LEU A 1 237 ? -7.619 5.435 14.269 1.00 16.64 207 LEU A C 1
ATOM 1568 O O . LEU A 1 237 ? -6.619 6.167 14.237 1.00 16.81 207 LEU A O 1
ATOM 1573 N N . ALA A 1 238 ? -8.871 5.884 14.077 1.00 16.14 208 ALA A N 1
ATOM 1574 C CA . ALA A 1 238 ? -9.125 7.297 13.853 1.00 21.88 208 ALA A CA 1
ATOM 1575 C C . ALA A 1 238 ? -8.697 8.147 15.040 1.00 22.96 208 ALA A C 1
ATOM 1576 O O . ALA A 1 238 ? -8.595 9.368 14.895 1.00 22.59 208 ALA A O 1
ATOM 1578 N N . ALA A 1 239 ? -8.447 7.534 16.203 1.00 23.61 209 ALA A N 1
ATOM 1579 C CA . ALA A 1 239 ? -7.969 8.305 17.345 1.00 23.95 209 ALA A CA 1
ATOM 1580 C C . ALA A 1 239 ? -6.602 8.925 17.083 1.00 23.97 209 ALA A C 1
ATOM 1581 O O . ALA A 1 239 ? -6.266 9.954 17.684 1.00 26.74 209 ALA A O 1
ATOM 1583 N N . SER A 1 240 ? -5.785 8.308 16.202 1.00 21.70 210 SER A N 1
ATOM 1584 C CA . SER A 1 240 ? -4.416 8.781 15.984 1.00 23.67 210 SER A CA 1
ATOM 1585 C C . SER A 1 240 ? -4.400 9.853 14.904 1.00 23.98 210 SER A C 1
ATOM 1586 O O . SER A 1 240 ? -4.968 9.639 13.826 1.00 22.50 210 SER A O 1
ATOM 1589 N N . PRO A 1 241 ? -3.740 10.995 15.136 1.00 25.48 211 PRO A N 1
ATOM 1590 C CA . PRO A 1 241 ? -3.673 12.023 14.088 1.00 26.15 211 PRO A CA 1
ATOM 1591 C C . PRO A 1 241 ? -2.914 11.557 12.849 1.00 25.52 211 PRO A C 1
ATOM 1592 O O . PRO A 1 241 ? -3.043 12.189 11.792 1.00 26.81 211 PRO A O 1
ATOM 1596 N N . PHE A 1 242 ? -2.172 10.454 12.940 1.00 22.94 212 PHE A N 1
ATOM 1597 C CA . PHE A 1 242 ? -1.389 9.942 11.828 1.00 22.69 212 PHE A CA 1
ATOM 1598 C C . PHE A 1 242 ? -2.159 8.958 10.954 1.00 20.86 212 PHE A C 1
ATOM 1599 O O . PHE A 1 242 ? -1.698 8.633 9.852 1.00 20.01 212 PHE A O 1
ATOM 1607 N N . TYR A 1 243 ? -3.329 8.501 11.395 1.00 20.62 213 TYR A N 1
ATOM 1608 C CA . TYR A 1 243 ? -4.124 7.583 10.591 1.00 18.64 213 TYR A CA 1
ATOM 1609 C C . TYR A 1 243 ? -4.658 8.268 9.339 1.00 17.75 213 TYR A C 1
ATOM 1610 O O . TYR A 1 243 ? -5.189 9.381 9.399 1.00 20.21 213 TYR A O 1
ATOM 1619 N N . ARG A 1 244 ? -4.554 7.579 8.205 1.00 15.39 214 ARG A N 1
ATOM 1620 C CA . ARG A 1 244 ? -4.956 8.136 6.915 1.00 17.20 214 ARG A CA 1
ATOM 1621 C C . ARG A 1 244 ? -5.975 7.265 6.183 1.00 16.50 214 ARG A C 1
ATOM 1622 O O . ARG A 1 244 ? -6.159 7.425 4.970 1.00 16.62 214 ARG A O 1
ATOM 1630 N N . GLY A 1 245 ? -6.620 6.329 6.873 1.00 15.24 215 GLY A N 1
ATOM 1631 C CA . GLY A 1 245 ? -7.650 5.525 6.242 1.00 15.19 215 GLY A CA 1
ATOM 1632 C C . GLY A 1 245 ? -7.208 4.172 5.704 1.00 14.87 215 GLY A C 1
ATOM 1633 O O . GLY A 1 245 ? -6.255 3.571 6.219 1.00 14.84 215 GLY A O 1
ATOM 1634 N N . GLU A 1 246 ? -7.897 3.663 4.677 1.00 13.25 216 GLU A N 1
ATOM 1635 C CA . GLU A 1 246 ? -7.670 2.302 4.208 1.00 11.15 216 GLU A CA 1
ATOM 1636 C C . GLU A 1 246 ? -7.361 2.301 2.713 1.00 10.56 216 GLU A C 1
ATOM 1637 O O . GLU A 1 246 ? -7.572 3.289 2.009 1.00 11.97 216 GLU A O 1
ATOM 1643 N N . VAL A 1 247 ? -6.798 1.185 2.260 1.00 10.63 217 VAL A N 1
ATOM 1644 C CA . VAL A 1 247 ? -6.531 0.894 0.854 1.00 10.43 217 VAL A CA 1
ATOM 1645 C C . VAL A 1 247 ? -7.067 -0.503 0.590 1.00 10.81 217 VAL A C 1
ATOM 1646 O O . VAL A 1 247 ? -6.816 -1.415 1.386 1.00 9.72 217 VAL A O 1
ATOM 1650 N N . VAL A 1 248 ? -7.771 -0.688 -0.533 1.00 12.03 218 VAL A N 1
ATOM 1651 C CA . VAL A 1 248 ? -8.371 -1.980 -0.876 1.00 11.81 218 VAL A CA 1
ATOM 1652 C C . VAL A 1 248 ? -7.614 -2.604 -2.043 1.00 12.57 218 VAL A C 1
ATOM 1653 O O . VAL A 1 248 ? -7.436 -1.975 -3.100 1.00 12.29 218 VAL A O 1
ATOM 1657 N N . PHE A 1 249 ? -7.186 -3.851 -1.856 1.00 12.46 219 PHE A N 1
ATOM 1658 C CA . PHE A 1 249 ? -6.573 -4.643 -2.914 1.00 12.26 219 PHE A CA 1
ATOM 1659 C C . PHE A 1 249 ? -7.683 -5.245 -3.774 1.00 12.67 219 PHE A C 1
ATOM 1660 O O . PHE A 1 249 ? -8.381 -6.157 -3.326 1.00 9.99 219 PHE A O 1
ATOM 1668 N N . LEU A 1 250 ? -7.855 -4.731 -4.997 1.00 13.30 220 LEU A N 1
ATOM 1669 C CA . LEU A 1 250 ? -8.874 -5.251 -5.897 1.00 13.61 220 LEU A CA 1
ATOM 1670 C C . LEU A 1 250 ? -8.483 -6.635 -6.416 1.00 15.53 220 LEU A C 1
ATOM 1671 O O . LEU A 1 250 ? -7.298 -6.959 -6.587 1.00 12.42 220 LEU A O 1
ATOM 1676 N N . LEU A 1 251 ? -9.505 -7.465 -6.653 1.00 14.66 221 LEU A N 1
ATOM 1677 C CA . LEU A 1 251 ? -9.348 -8.839 -7.112 1.00 15.50 221 LEU A CA 1
ATOM 1678 C C . LEU A 1 251 ? -10.232 -9.089 -8.321 1.00 16.38 221 LEU A C 1
ATOM 1679 O O . LEU A 1 251 ? -11.292 -8.483 -8.460 1.00 14.93 221 LEU A O 1
ATOM 1684 N N . ASN A 1 252 ? -9.794 -10.012 -9.172 1.00 17.03 222 ASN A N 1
ATOM 1685 C CA . ASN A 1 252 ? -10.648 -10.532 -10.224 1.00 19.23 222 ASN A CA 1
ATOM 1686 C C . ASN A 1 252 ? -11.502 -11.669 -9.672 1.00 20.29 222 ASN A C 1
ATOM 1687 O O . ASN A 1 252 ? -11.254 -12.197 -8.591 1.00 18.10 222 ASN A O 1
ATOM 1692 N N . HIS A 1 253 ? -12.512 -12.059 -10.442 1.00 22.11 223 HIS A N 1
ATOM 1693 C CA . HIS A 1 253 ? -13.260 -13.267 -10.125 1.00 24.25 223 HIS A CA 1
ATOM 1694 C C . HIS A 1 253 ? -12.379 -14.502 -10.250 1.00 24.16 223 HIS A C 1
ATOM 1695 O O . HIS A 1 253 ? -11.508 -14.587 -11.123 1.00 24.04 223 HIS A O 1
ATOM 1702 N N . LEU A 1 254 ? -12.605 -15.467 -9.363 1.00 24.26 224 LEU A N 1
ATOM 1703 C CA . LEU A 1 254 ? -11.988 -16.769 -9.548 1.00 26.35 224 LEU A CA 1
ATOM 1704 C C . LEU A 1 254 ? -12.570 -17.422 -10.789 1.00 28.73 224 LEU A C 1
ATOM 1705 O O . LEU A 1 254 ? -13.754 -17.264 -11.102 1.00 28.43 224 LEU A O 1
ATOM 1710 N N . ARG A 1 255 ? -11.716 -18.164 -11.499 1.00 31.11 225 ARG A N 1
ATOM 1711 C CA . ARG A 1 255 ? -12.161 -18.923 -12.665 1.00 34.10 225 ARG A CA 1
ATOM 1712 C C . ARG A 1 255 ? -13.358 -19.810 -12.343 1.00 36.47 225 ARG A C 1
ATOM 1713 O O . ARG A 1 255 ? -14.239 -20.020 -13.189 1.00 34.99 225 ARG A O 1
ATOM 1721 N N . SER A 1 256 ? -13.407 -20.346 -11.127 1.00 36.68 226 SER A N 1
ATOM 1722 C CA . SER A 1 256 ? -14.449 -21.291 -10.749 1.00 39.32 226 SER A CA 1
ATOM 1723 C C . SER A 1 256 ? -15.792 -20.627 -10.455 1.00 39.28 226 SER A C 1
ATOM 1724 O O . SER A 1 256 ? -16.778 -21.349 -10.255 1.00 40.79 226 SER A O 1
ATOM 1727 N N . GLU A 1 257 ? -15.859 -19.291 -10.456 1.00 37.67 227 GLU A N 1
ATOM 1728 C CA . GLU A 1 257 ? -17.095 -18.537 -10.186 1.00 38.29 227 GLU A CA 1
ATOM 1729 C C . GLU A 1 257 ? -18.340 -19.113 -10.882 1.00 40.07 227 GLU A C 1
ATOM 1730 O O . GLU A 1 257 ? -18.266 -19.651 -11.986 1.00 41.10 227 GLU A O 1
ATOM 1736 N N . SER B 1 39 ? 12.128 6.025 -31.906 1.00 47.09 9 SER B N 1
ATOM 1737 C CA . SER B 1 39 ? 11.959 5.264 -33.138 1.00 45.09 9 SER B CA 1
ATOM 1738 C C . SER B 1 39 ? 11.116 4.032 -32.870 1.00 42.37 9 SER B C 1
ATOM 1739 O O . SER B 1 39 ? 11.592 2.903 -32.975 1.00 41.48 9 SER B O 1
ATOM 1742 N N . HIS B 1 40 ? 9.862 4.262 -32.500 1.00 40.39 10 HIS B N 1
ATOM 1743 C CA . HIS B 1 40 ? 8.898 3.192 -32.392 1.00 37.03 10 HIS B CA 1
ATOM 1744 C C . HIS B 1 40 ? 7.535 3.666 -32.877 1.00 33.11 10 HIS B C 1
ATOM 1745 O O . HIS B 1 40 ? 6.501 3.488 -32.231 1.00 31.35 10 HIS B O 1
ATOM 1752 N N . LYS B 1 41 ? 7.563 4.339 -34.017 1.00 32.54 11 LYS B N 1
ATOM 1753 C CA . LYS B 1 41 ? 6.392 4.515 -34.840 1.00 29.23 11 LYS B CA 1
ATOM 1754 C C . LYS B 1 41 ? 5.949 3.163 -35.406 1.00 26.08 11 LYS B C 1
ATOM 1755 O O . LYS B 1 41 ? 6.629 2.144 -35.280 1.00 23.80 11 LYS B O 1
ATOM 1761 N N . VAL B 1 42 ? 4.783 3.151 -36.033 1.00 23.40 12 VAL B N 1
ATOM 1762 C CA . VAL B 1 42 ? 4.279 1.923 -36.636 1.00 21.77 12 VAL B CA 1
ATOM 1763 C C . VAL B 1 42 ? 4.913 1.782 -38.012 1.00 20.43 12 VAL B C 1
ATOM 1764 O O . VAL B 1 42 ? 4.772 2.670 -38.857 1.00 20.37 12 VAL B O 1
ATOM 1768 N N . TYR B 1 43 ? 5.645 0.688 -38.222 1.00 21.23 13 TYR B N 1
ATOM 1769 C CA . TYR B 1 43 ? 6.248 0.357 -39.505 1.00 25.03 13 TYR B CA 1
ATOM 1770 C C . TYR B 1 43 ? 5.639 -0.940 -40.003 1.00 24.49 13 TYR B C 1
ATOM 1771 O O . TYR B 1 43 ? 5.575 -1.927 -39.259 1.00 24.90 13 TYR B O 1
ATOM 1780 N N . ALA B 1 44 ? 5.188 -0.927 -41.262 1.00 23.10 14 ALA B N 1
ATOM 1781 C CA . ALA B 1 44 ? 4.429 -2.045 -41.788 1.00 22.66 14 ALA B CA 1
ATOM 1782 C C . ALA B 1 44 ? 5.246 -3.317 -41.824 1.00 21.37 14 ALA B C 1
ATOM 1783 O O . ALA B 1 44 ? 4.688 -4.406 -41.679 1.00 22.85 14 ALA B O 1
ATOM 1785 N N . HIS B 1 45 ? 6.564 -3.219 -41.991 1.00 23.28 15 HIS B N 1
ATOM 1786 C CA . HIS B 1 45 ? 7.334 -4.453 -42.057 1.00 25.08 15 HIS B CA 1
ATOM 1787 C C . HIS B 1 45 ? 7.264 -5.266 -40.766 1.00 29.03 15 HIS B C 1
ATOM 1788 O O . HIS B 1 45 ? 7.730 -6.412 -40.751 1.00 26.81 15 HIS B O 1
ATOM 1795 N N . ASP B 1 46 ? 6.694 -4.719 -39.691 1.00 24.01 16 ASP B N 1
ATOM 1796 C CA . ASP B 1 46 ? 6.575 -5.441 -38.432 1.00 24.38 16 ASP B CA 1
ATOM 1797 C C . ASP B 1 46 ? 5.181 -6.023 -38.195 1.00 22.83 16 ASP B C 1
ATOM 1798 O O . ASP B 1 46 ? 4.899 -6.497 -37.085 1.00 23.07 16 ASP B O 1
ATOM 1803 N N . TYR B 1 47 ? 4.299 -5.991 -39.191 1.00 21.49 17 TYR B N 1
ATOM 1804 C CA . TYR B 1 47 ? 2.925 -6.425 -38.970 1.00 22.44 17 TYR B CA 1
ATOM 1805 C C . TYR B 1 47 ? 2.478 -7.322 -40.118 1.00 22.12 17 TYR B C 1
ATOM 1806 O O . TYR B 1 47 ? 3.141 -7.426 -41.154 1.00 21.35 17 TYR B O 1
ATOM 1815 N N . GLN B 1 48 ? 1.355 -8.016 -39.898 1.00 22.82 18 GLN B N 1
ATOM 1816 C CA . GLN B 1 48 ? 0.880 -9.065 -40.794 1.00 22.88 18 GLN B CA 1
ATOM 1817 C C . GLN B 1 48 ? -0.587 -8.892 -41.175 1.00 20.92 18 GLN B C 1
ATOM 1818 O O . GLN B 1 48 ? -1.193 -9.834 -41.696 1.00 22.29 18 GLN B O 1
ATOM 1824 N N . ALA B 1 49 ? -1.173 -7.724 -40.923 1.00 18.54 19 ALA B N 1
ATOM 1825 C CA . ALA B 1 49 ? -2.570 -7.450 -41.231 1.00 18.20 19 ALA B CA 1
ATOM 1826 C C . ALA B 1 49 ? -2.716 -5.962 -41.537 1.00 16.71 19 ALA B C 1
ATOM 1827 O O . ALA B 1 49 ? -2.095 -5.114 -40.879 1.00 16.98 19 ALA B O 1
ATOM 1829 N N . PHE B 1 50 ? -3.477 -5.653 -42.581 1.00 13.57 20 PHE B N 1
ATOM 1830 C CA . PHE B 1 50 ? -3.508 -4.294 -43.110 1.00 12.89 20 PHE B CA 1
ATOM 1831 C C . PHE B 1 50 ? -4.884 -3.948 -43.651 1.00 18.39 20 PHE B C 1
ATOM 1832 O O . PHE B 1 50 ? -5.571 -4.806 -44.201 1.00 17.53 20 PHE B O 1
ATOM 1840 N N . TRP B 1 51 ? -5.262 -2.675 -43.501 1.00 11.27 21 TRP B N 1
ATOM 1841 C CA . TRP B 1 51 ? -6.320 -2.076 -44.300 1.00 13.95 21 TRP B CA 1
ATOM 1842 C C . TRP B 1 51 ? -5.713 -1.531 -45.586 1.00 14.11 21 TRP B C 1
ATOM 1843 O O . TRP B 1 51 ? -4.677 -0.850 -45.564 1.00 14.14 21 TRP B O 1
ATOM 1854 N N . LEU B 1 52 ? -6.357 -1.830 -46.690 1.00 11.66 22 LEU B N 1
ATOM 1855 C CA . LEU B 1 52 ? -6.124 -1.131 -47.942 1.00 12.39 22 LEU B CA 1
ATOM 1856 C C . LEU B 1 52 ? -7.367 -0.291 -48.228 1.00 14.87 22 LEU B C 1
ATOM 1857 O O . LEU B 1 52 ? -8.377 -0.821 -48.704 1.00 14.00 22 LEU B O 1
ATOM 1862 N N . TRP B 1 53 ? -7.268 1.015 -47.974 1.00 13.97 23 TRP B N 1
ATOM 1863 C CA . TRP B 1 53 ? -8.371 1.961 -48.103 1.00 13.57 23 TRP B CA 1
ATOM 1864 C C . TRP B 1 53 ? -8.496 2.482 -49.533 1.00 14.72 23 TRP B C 1
ATOM 1865 O O . TRP B 1 53 ? -7.584 2.357 -50.353 1.00 15.61 23 TRP B O 1
ATOM 1876 N N . SER B 1 54 ? -9.658 3.044 -49.837 1.00 16.39 24 SER B N 1
ATOM 1877 C CA . SER B 1 54 ? -9.847 3.671 -51.131 1.00 18.01 24 SER B CA 1
ATOM 1878 C C . SER B 1 54 ? -8.813 4.770 -51.286 1.00 19.84 24 SER B C 1
ATOM 1879 O O . SER B 1 54 ? -8.581 5.547 -50.356 1.00 21.40 24 SER B O 1
ATOM 1882 N N . GLY B 1 55 ? -8.178 4.826 -52.448 1.00 19.79 25 GLY B N 1
ATOM 1883 C CA . GLY B 1 55 ? -7.195 5.861 -52.689 1.00 21.25 25 GLY B CA 1
ATOM 1884 C C . GLY B 1 55 ? -5.831 5.579 -52.098 1.00 17.71 25 GLY B C 1
ATOM 1885 O O . GLY B 1 55 ? -4.945 6.439 -52.181 1.00 18.89 25 GLY B O 1
ATOM 1886 N N . VAL B 1 56 ? -5.643 4.427 -51.478 1.00 16.55 26 VAL B N 1
ATOM 1887 C CA . VAL B 1 56 ? -4.338 4.019 -50.948 1.00 22.33 26 VAL B CA 1
ATOM 1888 C C . VAL B 1 56 ? -3.726 3.021 -51.918 1.00 21.63 26 VAL B C 1
ATOM 1889 O O . VAL B 1 56 ? -4.418 2.129 -52.419 1.00 20.79 26 VAL B O 1
ATOM 1893 N N . ASN B 1 57 ? -2.413 3.158 -52.184 1.00 21.41 27 ASN B N 1
ATOM 1894 C CA . ASN B 1 57 ? -1.871 2.210 -53.145 1.00 21.50 27 ASN B CA 1
ATOM 1895 C C . ASN B 1 57 ? -1.395 0.928 -52.473 1.00 20.94 27 ASN B C 1
ATOM 1896 O O . ASN B 1 57 ? -1.016 0.932 -51.297 1.00 19.90 27 ASN B O 1
ATOM 1901 N N . PRO B 1 58 ? -1.414 -0.188 -53.201 1.00 22.29 28 PRO B N 1
ATOM 1902 C CA . PRO B 1 58 ? -0.789 -1.404 -52.676 1.00 22.61 28 PRO B CA 1
ATOM 1903 C C . PRO B 1 58 ? 0.650 -1.120 -52.258 1.00 24.53 28 PRO B C 1
ATOM 1904 O O . PRO B 1 58 ? 1.335 -0.266 -52.833 1.00 24.23 28 PRO B O 1
ATOM 1908 N N . GLN B 1 59 ? 1.087 -1.824 -51.229 1.00 24.79 29 GLN B N 1
ATOM 1909 C CA . GLN B 1 59 ? 2.442 -1.721 -50.714 1.00 24.38 29 GLN B CA 1
ATOM 1910 C C . GLN B 1 59 ? 3.041 -3.112 -50.594 1.00 24.72 29 GLN B C 1
ATOM 1911 O O . GLN B 1 59 ? 2.311 -4.106 -50.524 1.00 23.53 29 GLN B O 1
ATOM 1917 N N . PRO B 1 60 ? 4.372 -3.210 -50.532 1.00 27.26 30 PRO B N 1
ATOM 1918 C CA . PRO B 1 60 ? 5.020 -4.536 -50.452 1.00 29.08 30 PRO B CA 1
ATOM 1919 C C . PRO B 1 60 ? 4.576 -5.399 -49.283 1.00 27.39 30 PRO B C 1
ATOM 1920 O O . PRO B 1 60 ? 4.451 -6.618 -49.447 1.00 28.37 30 PRO B O 1
ATOM 1924 N N . ALA B 1 61 ? 4.341 -4.810 -48.106 1.00 26.22 31 ALA B N 1
ATOM 1925 C CA . ALA B 1 61 ? 3.959 -5.584 -46.923 1.00 25.27 31 ALA B CA 1
ATOM 1926 C C . ALA B 1 61 ? 2.718 -6.451 -47.143 1.00 23.92 31 ALA B C 1
ATOM 1927 O O . ALA B 1 61 ? 2.533 -7.455 -46.434 1.00 22.37 31 ALA B O 1
ATOM 1929 N N . LEU B 1 62 ? 1.868 -6.090 -48.110 1.00 23.99 32 LEU B N 1
ATOM 1930 C CA . LEU B 1 62 ? 0.693 -6.904 -48.408 1.00 26.20 32 LEU B CA 1
ATOM 1931 C C . LEU B 1 62 ? 1.064 -8.318 -48.830 1.00 30.24 32 LEU B C 1
ATOM 1932 O O . LEU B 1 62 ? 0.321 -9.263 -48.538 1.00 30.24 32 LEU B O 1
ATOM 1937 N N . GLN B 1 63 ? 2.208 -8.495 -49.494 1.00 34.05 33 GLN B N 1
ATOM 1938 C CA . GLN B 1 63 ? 2.594 -9.836 -49.922 1.00 36.34 33 GLN B CA 1
ATOM 1939 C C . GLN B 1 63 ? 3.052 -10.701 -48.751 1.00 36.26 33 GLN B C 1
ATOM 1940 O O . GLN B 1 63 ? 3.093 -11.927 -48.882 1.00 38.11 33 GLN B O 1
ATOM 1946 N N . GLN B 1 64 ? 3.365 -10.100 -47.600 1.00 34.72 34 GLN B N 1
ATOM 1947 C CA . GLN B 1 64 ? 3.779 -10.859 -46.427 1.00 35.17 34 GLN B CA 1
ATOM 1948 C C . GLN B 1 64 ? 2.688 -10.896 -45.362 1.00 33.55 34 GLN B C 1
ATOM 1949 O O . GLN B 1 64 ? 2.960 -11.198 -44.196 1.00 35.85 34 GLN B O 1
ATOM 1955 N N . ALA B 1 65 ? 1.456 -10.608 -45.745 1.00 29.50 35 ALA B N 1
ATOM 1956 C CA . ALA B 1 65 ? 0.373 -10.455 -44.792 1.00 26.50 35 ALA B CA 1
ATOM 1957 C C . ALA B 1 65 ? -0.440 -11.739 -44.698 1.00 26.36 35 ALA B C 1
ATOM 1958 O O . ALA B 1 65 ? -0.483 -12.540 -45.635 1.00 28.12 35 ALA B O 1
ATOM 1960 N N . ASN B 1 66 ? -1.062 -11.950 -43.542 1.00 24.69 36 ASN B N 1
ATOM 1961 C CA . ASN B 1 66 ? -2.005 -13.054 -43.407 1.00 26.06 36 ASN B CA 1
ATOM 1962 C C . ASN B 1 66 ? -3.438 -12.647 -43.708 1.00 23.35 36 ASN B C 1
ATOM 1963 O O . ASN B 1 66 ? -4.222 -13.481 -44.170 1.00 24.28 36 ASN B O 1
ATOM 1968 N N . GLN B 1 67 ? -3.800 -11.397 -43.436 1.00 21.23 37 GLN B N 1
ATOM 1969 C CA . GLN B 1 67 ? -5.121 -10.885 -43.767 1.00 20.70 37 GLN B CA 1
ATOM 1970 C C . GLN B 1 67 ? -4.995 -9.464 -44.294 1.00 18.24 37 GLN B C 1
ATOM 1971 O O . GLN B 1 67 ? -4.080 -8.710 -43.921 1.00 16.94 37 GLN B O 1
ATOM 1977 N N . VAL B 1 68 ? -5.948 -9.108 -45.156 1.00 16.14 38 VAL B N 1
ATOM 1978 C CA . VAL B 1 68 ? -6.115 -7.755 -45.668 1.00 14.44 38 VAL B CA 1
ATOM 1979 C C . VAL B 1 68 ? -7.571 -7.350 -45.440 1.00 14.76 38 VAL B C 1
ATOM 1980 O O . VAL B 1 68 ? -8.474 -8.196 -45.457 1.00 15.44 38 VAL B O 1
ATOM 1984 N N . TYR B 1 69 ? -7.785 -6.077 -45.146 1.00 13.18 39 TYR B N 1
ATOM 1985 C CA . TYR B 1 69 ? -9.123 -5.521 -44.952 1.00 14.67 39 TYR B CA 1
ATOM 1986 C C . TYR B 1 69 ? -9.321 -4.514 -46.090 1.00 14.25 39 TYR B C 1
ATOM 1987 O O . TYR B 1 69 ? -8.789 -3.396 -46.045 1.00 13.81 39 TYR B O 1
ATOM 1996 N N . LEU B 1 70 ? -10.076 -4.917 -47.113 1.00 15.13 40 LEU B N 1
ATOM 1997 C CA . LEU B 1 70 ? -10.197 -4.146 -48.350 1.00 14.91 40 LEU B CA 1
ATOM 1998 C C . LEU B 1 70 ? -11.395 -3.204 -48.243 1.00 14.03 40 LEU B C 1
ATOM 1999 O O . LEU B 1 70 ? -12.546 -3.646 -48.133 1.00 13.90 40 LEU B O 1
ATOM 2004 N N . HIS B 1 71 ? -11.129 -1.912 -48.228 1.00 13.90 41 HIS B N 1
ATOM 2005 C CA . HIS B 1 71 ? -12.224 -0.948 -48.154 1.00 14.14 41 HIS B CA 1
ATOM 2006 C C . HIS B 1 71 ? -13.016 -0.995 -49.453 1.00 11.77 41 HIS B C 1
ATOM 2007 O O . HIS B 1 71 ? -12.434 -0.972 -50.540 1.00 12.60 41 HIS B O 1
ATOM 2014 N N . GLN B 1 72 ? -14.341 -1.082 -49.347 1.00 11.84 42 GLN B N 1
ATOM 2015 C CA . GLN B 1 72 ? -15.181 -1.182 -50.537 1.00 14.97 42 GLN B CA 1
ATOM 2016 C C . GLN B 1 72 ? -16.264 -0.108 -50.646 1.00 15.07 42 GLN B C 1
ATOM 2017 O O . GLN B 1 72 ? -17.092 -0.182 -51.559 1.00 17.09 42 GLN B O 1
ATOM 2023 N N . GLY B 1 73 ? -16.291 0.868 -49.755 1.00 13.64 43 GLY B N 1
ATOM 2024 C CA . GLY B 1 73 ? -17.133 2.035 -49.898 1.00 15.36 43 GLY B CA 1
ATOM 2025 C C . GLY B 1 73 ? -17.802 2.411 -48.586 1.00 16.49 43 GLY B C 1
ATOM 2026 O O . GLY B 1 73 ? -17.322 2.092 -47.492 1.00 15.84 43 GLY B O 1
ATOM 2027 N N . GLU B 1 74 ? -18.938 3.094 -48.698 1.00 19.21 44 GLU B N 1
ATOM 2028 C CA . GLU B 1 74 ? -19.495 3.744 -47.517 1.00 17.98 44 GLU B CA 1
ATOM 2029 C C . GLU B 1 74 ? -20.995 3.934 -47.673 1.00 18.82 44 GLU B C 1
ATOM 2030 O O . GLU B 1 74 ? -21.484 4.158 -48.779 1.00 19.61 44 GLU B O 1
ATOM 2036 N N . VAL B 1 75 ? -21.725 3.872 -46.554 1.00 17.79 45 VAL B N 1
ATOM 2037 C CA . VAL B 1 75 ? -23.138 4.237 -46.540 1.00 19.74 45 VAL B CA 1
ATOM 2038 C C . VAL B 1 75 ? -23.265 5.602 -45.880 1.00 20.98 45 VAL B C 1
ATOM 2039 O O . VAL B 1 75 ? -22.936 5.776 -44.696 1.00 20.45 45 VAL B O 1
ATOM 2043 N N . VAL B 1 76 ? -23.762 6.560 -46.653 1.00 19.07 46 VAL B N 1
ATOM 2044 C CA . VAL B 1 76 ? -23.815 7.960 -46.279 1.00 23.68 46 VAL B CA 1
ATOM 2045 C C . VAL B 1 76 ? -25.215 8.484 -46.567 1.00 27.02 46 VAL B C 1
ATOM 2046 O O . VAL B 1 76 ? -26.014 7.857 -47.256 1.00 22.96 46 VAL B O 1
ATOM 2050 N N . ILE B 1 77 ? -25.484 9.675 -46.060 1.00 29.60 47 ILE B N 1
ATOM 2051 C CA . ILE B 1 77 ? -26.726 10.369 -46.358 1.00 34.03 47 ILE B CA 1
ATOM 2052 C C . ILE B 1 77 ? -26.577 11.069 -47.703 1.00 36.56 47 ILE B C 1
ATOM 2053 O O . ILE B 1 77 ? -25.622 11.820 -47.924 1.00 36.86 47 ILE B O 1
ATOM 2058 N N . ARG B 1 78 ? -27.490 10.787 -48.624 1.00 38.51 48 ARG B N 1
ATOM 2059 C CA . ARG B 1 78 ? -27.623 11.564 -49.846 1.00 42.43 48 ARG B CA 1
ATOM 2060 C C . ARG B 1 78 ? -29.065 12.032 -49.940 1.00 45.87 48 ARG B C 1
ATOM 2061 O O . ARG B 1 78 ? -29.985 11.203 -49.974 1.00 45.14 48 ARG B O 1
ATOM 2069 N N . GLN B 1 79 ? -29.247 13.352 -49.938 1.00 49.06 49 GLN B N 1
ATOM 2070 C CA . GLN B 1 79 ? -30.536 14.022 -50.103 1.00 52.37 49 GLN B CA 1
ATOM 2071 C C . GLN B 1 79 ? -31.642 13.300 -49.329 1.00 50.81 49 GLN B C 1
ATOM 2072 O O . GLN B 1 79 ? -32.660 12.871 -49.875 1.00 52.16 49 GLN B O 1
ATOM 2078 N N . ARG B 1 80 ? -31.381 13.151 -48.023 1.00 48.06 50 ARG B N 1
ATOM 2079 C CA . ARG B 1 80 ? -32.299 12.654 -46.997 1.00 47.42 50 ARG B CA 1
ATOM 2080 C C . ARG B 1 80 ? -32.491 11.141 -47.007 1.00 44.43 50 ARG B C 1
ATOM 2081 O O . ARG B 1 80 ? -33.420 10.645 -46.363 1.00 44.14 50 ARG B O 1
ATOM 2089 N N . ALA B 1 81 ? -31.641 10.371 -47.683 1.00 41.59 51 ALA B N 1
ATOM 2090 C CA . ALA B 1 81 ? -31.805 8.924 -47.685 1.00 39.88 51 ALA B CA 1
ATOM 2091 C C . ALA B 1 81 ? -30.445 8.236 -47.617 1.00 36.99 51 ALA B C 1
ATOM 2092 O O . ALA B 1 81 ? -29.442 8.761 -48.096 1.00 28.81 51 ALA B O 1
ATOM 2094 N N . ALA B 1 82 ? -30.423 7.048 -47.018 1.00 34.55 52 ALA B N 1
ATOM 2095 C CA . ALA B 1 82 ? -29.207 6.253 -47.028 1.00 30.88 52 ALA B CA 1
ATOM 2096 C C . ALA B 1 82 ? -28.806 5.924 -48.463 1.00 29.79 52 ALA B C 1
ATOM 2097 O O . ALA B 1 82 ? -29.657 5.744 -49.343 1.00 26.72 52 ALA B O 1
ATOM 2099 N N . TRP B 1 83 ? -27.494 5.877 -48.704 1.00 25.73 53 TRP B N 1
ATOM 2100 C CA . TRP B 1 83 ? -26.961 5.658 -50.042 1.00 25.22 53 TRP B CA 1
ATOM 2101 C C . TRP B 1 83 ? -25.631 4.944 -49.907 1.00 22.37 53 TRP B C 1
ATOM 2102 O O . TRP B 1 83 ? -24.798 5.361 -49.097 1.00 20.16 53 TRP B O 1
ATOM 2113 N N . PHE B 1 84 ? -25.424 3.893 -50.699 1.00 22.01 54 PHE B N 1
ATOM 2114 C CA . PHE B 1 84 ? -24.154 3.182 -50.699 1.00 21.82 54 PHE B CA 1
ATOM 2115 C C . PHE B 1 84 ? -23.301 3.684 -51.860 1.00 21.86 54 PHE B C 1
ATOM 2116 O O . PHE B 1 84 ? -23.688 3.551 -53.026 1.00 22.83 54 PHE B O 1
ATOM 2124 N N . GLN B 1 85 ? -22.139 4.251 -51.538 1.00 20.33 55 GLN B N 1
ATOM 2125 C CA . GLN B 1 85 ? -21.172 4.681 -52.538 1.00 21.15 55 GLN B CA 1
ATOM 2126 C C . GLN B 1 85 ? -20.111 3.600 -52.634 1.00 19.78 55 GLN B C 1
ATOM 2127 O O . GLN B 1 85 ? -19.294 3.442 -51.717 1.00 18.37 55 GLN B O 1
ATOM 2133 N N . LYS B 1 86 ? -20.147 2.840 -53.722 1.00 20.71 56 LYS B N 1
ATOM 2134 C CA . LYS B 1 86 ? -19.108 1.850 -53.949 1.00 21.37 56 LYS B CA 1
ATOM 2135 C C . LYS B 1 86 ? -17.781 2.561 -54.159 1.00 21.33 56 LYS B C 1
ATOM 2136 O O . LYS B 1 86 ? -17.699 3.527 -54.925 1.00 19.89 56 LYS B O 1
ATOM 2150 N N . GLY B 1 88 ? -13.090 1.981 -53.988 1.00 20.95 58 GLY B N 1
ATOM 2151 C CA . GLY B 1 88 ? -11.975 1.052 -53.922 1.00 20.72 58 GLY B CA 1
ATOM 2152 C C . GLY B 1 88 ? -11.851 0.160 -55.145 1.00 21.46 58 GLY B C 1
ATOM 2153 O O . GLY B 1 88 ? -12.349 0.457 -56.239 1.00 19.77 58 GLY B O 1
ATOM 2154 N N . LEU B 1 89 ? -11.144 -0.954 -54.934 1.00 21.13 59 LEU B N 1
ATOM 2155 C CA . LEU B 1 89 ? -10.870 -1.921 -55.987 1.00 18.75 59 LEU B CA 1
ATOM 2156 C C . LEU B 1 89 ? -12.162 -2.587 -56.466 1.00 17.93 59 LEU B C 1
ATOM 2157 O O . LEU B 1 89 ? -12.975 -3.013 -55.645 1.00 16.43 59 LEU B O 1
ATOM 2162 N N . PRO B 1 90 ? -12.364 -2.726 -57.780 1.00 19.21 60 PRO B N 1
ATOM 2163 C CA . PRO B 1 90 ? -13.479 -3.561 -58.249 1.00 21.44 60 PRO B CA 1
ATOM 2164 C C . PRO B 1 90 ? -13.209 -5.022 -57.926 1.00 20.86 60 PRO B C 1
ATOM 2165 O O . PRO B 1 90 ? -12.065 -5.489 -57.992 1.00 18.61 60 PRO B O 1
ATOM 2169 N N . SER B 1 91 ? -14.272 -5.738 -57.551 1.00 18.97 61 SER B N 1
ATOM 2170 C CA . SER B 1 91 ? -14.135 -7.152 -57.223 1.00 18.40 61 SER B CA 1
ATOM 2171 C C . SER B 1 91 ? -13.599 -7.911 -58.425 1.00 19.90 61 SER B C 1
ATOM 2172 O O . SER B 1 91 ? -14.084 -7.753 -59.544 1.00 21.80 61 SER B O 1
ATOM 2175 N N . SER B 1 92 ? -12.569 -8.711 -58.191 1.00 20.20 62 SER B N 1
ATOM 2176 C CA . SER B 1 92 ? -11.752 -9.262 -59.263 1.00 23.72 62 SER B CA 1
ATOM 2177 C C . SER B 1 92 ? -10.775 -10.231 -58.624 1.00 24.91 62 SER B C 1
ATOM 2178 O O . SER B 1 92 ? -10.583 -10.221 -57.405 1.00 24.04 62 SER B O 1
ATOM 2181 N N . ARG B 1 93 ? -10.138 -11.049 -59.459 1.00 28.00 63 ARG B N 1
ATOM 2182 C CA . ARG B 1 93 ? -9.072 -11.915 -58.967 1.00 29.16 63 ARG B CA 1
ATOM 2183 C C . ARG B 1 93 ? -7.842 -11.076 -58.666 1.00 28.14 63 ARG B C 1
ATOM 2184 O O . ARG B 1 93 ? -7.270 -10.464 -59.570 1.00 29.57 63 ARG B O 1
ATOM 2192 N N . LEU B 1 94 ? -7.431 -11.043 -57.403 1.00 26.55 64 LEU B N 1
ATOM 2193 C CA . LEU B 1 94 ? -6.249 -10.293 -57.016 1.00 27.87 64 LEU B CA 1
ATOM 2194 C C . LEU B 1 94 ? -5.300 -11.183 -56.220 1.00 29.46 64 LEU B C 1
ATOM 2195 O O . LEU B 1 94 ? -5.685 -12.251 -55.727 1.00 28.98 64 LEU B O 1
ATOM 2200 N N . THR B 1 95 ? -4.035 -10.748 -56.141 1.00 30.72 65 THR B N 1
ATOM 2201 C CA . THR B 1 95 ? -3.019 -11.437 -55.341 1.00 31.57 65 THR B CA 1
ATOM 2202 C C . THR B 1 95 ? -3.078 -10.832 -53.946 1.00 31.43 65 THR B C 1
ATOM 2203 O O . THR B 1 95 ? -2.413 -9.836 -53.637 1.00 33.61 65 THR B O 1
ATOM 2207 N N . LEU B 1 96 ? -3.889 -11.443 -53.099 1.00 28.52 66 LEU B N 1
ATOM 2208 C CA . LEU B 1 96 ? -4.128 -10.970 -51.747 1.00 28.76 66 LEU B CA 1
ATOM 2209 C C . LEU B 1 96 ? -4.140 -12.161 -50.808 1.00 30.01 66 LEU B C 1
ATOM 2210 O O . LEU B 1 96 ? -4.468 -13.280 -51.218 1.00 30.79 66 LEU B O 1
ATOM 2215 N N . PRO B 1 97 ? -3.830 -11.943 -49.525 1.00 29.81 67 PRO B N 1
ATOM 2216 C CA . PRO B 1 97 ? -4.129 -12.962 -48.510 1.00 29.12 67 PRO B CA 1
ATOM 2217 C C . PRO B 1 97 ? -5.631 -13.112 -48.314 1.00 25.60 67 PRO B C 1
ATOM 2218 O O . PRO B 1 97 ? -6.410 -12.487 -49.036 1.00 23.42 67 PRO B O 1
ATOM 2222 N N . ALA B 1 98 ? -6.061 -13.940 -47.364 1.00 25.58 68 ALA B N 1
ATOM 2223 C CA . ALA B 1 98 ? -7.465 -13.927 -46.968 1.00 22.96 68 ALA B CA 1
ATOM 2224 C C . ALA B 1 98 ? -7.893 -12.502 -46.648 1.00 20.89 68 ALA B C 1
ATOM 2225 O O . ALA B 1 98 ? -7.152 -11.743 -46.017 1.00 20.49 68 ALA B O 1
ATOM 2235 N N . TRP B 1 100 ? -11.049 -9.419 -45.757 1.00 14.99 70 TRP B N 1
ATOM 2236 C CA . TRP B 1 100 ? -12.337 -8.883 -45.343 1.00 14.39 70 TRP B CA 1
ATOM 2237 C C . TRP B 1 100 ? -12.764 -7.801 -46.320 1.00 14.28 70 TRP B C 1
ATOM 2238 O O . TRP B 1 100 ? -11.930 -7.062 -46.845 1.00 16.27 70 TRP B O 1
ATOM 2249 N N . VAL B 1 101 ? -14.081 -7.681 -46.537 1.00 12.92 71 VAL B N 1
ATOM 2250 C CA . VAL B 1 101 ? -14.631 -6.479 -47.150 1.00 12.65 71 VAL B CA 1
ATOM 2251 C C . VAL B 1 101 ? -14.992 -5.482 -46.056 1.00 12.84 71 VAL B C 1
ATOM 2252 O O . VAL B 1 101 ? -15.748 -5.815 -45.140 1.00 14.28 71 VAL B O 1
ATOM 2256 N N . THR B 1 102 ? -14.501 -4.249 -46.154 1.00 11.38 72 THR B N 1
ATOM 2257 C CA . THR B 1 102 ? -14.791 -3.226 -45.149 1.00 16.06 72 THR B CA 1
ATOM 2258 C C . THR B 1 102 ? -15.710 -2.150 -45.704 1.00 15.62 72 THR B C 1
ATOM 2259 O O . THR B 1 102 ? -15.395 -1.531 -46.718 1.00 12.30 72 THR B O 1
ATOM 2263 N N . VAL B 1 103 ? -16.825 -1.887 -45.017 1.00 15.45 73 VAL B N 1
ATOM 2264 C CA . VAL B 1 103 ? -17.708 -0.796 -45.423 1.00 16.06 73 VAL B CA 1
ATOM 2265 C C . VAL B 1 103 ? -17.881 0.156 -44.254 1.00 13.47 73 VAL B C 1
ATOM 2266 O O . VAL B 1 103 ? -18.127 -0.286 -43.130 1.00 16.09 73 VAL B O 1
ATOM 2270 N N . ARG B 1 104 ? -17.725 1.454 -44.512 1.00 14.56 74 ARG B N 1
ATOM 2271 C CA . ARG B 1 104 ? -17.878 2.479 -43.489 1.00 15.96 74 ARG B CA 1
ATOM 2272 C C . ARG B 1 104 ? -19.346 2.911 -43.401 1.00 18.59 74 ARG B C 1
ATOM 2273 O O . ARG B 1 104 ? -19.908 3.397 -44.384 1.00 16.62 74 ARG B O 1
ATOM 2281 N N . ILE B 1 105 ? -19.942 2.764 -42.220 1.00 19.46 75 ILE B N 1
ATOM 2282 C CA . ILE B 1 105 ? -21.357 3.048 -41.983 1.00 20.82 75 ILE B CA 1
ATOM 2283 C C . ILE B 1 105 ? -21.440 4.340 -41.188 1.00 23.78 75 ILE B C 1
ATOM 2284 O O . ILE B 1 105 ? -20.946 4.406 -40.055 1.00 26.34 75 ILE B O 1
ATOM 2289 N N . THR B 1 106 ? -22.055 5.369 -41.772 1.00 24.00 76 THR B N 1
ATOM 2290 C CA . THR B 1 106 ? -22.201 6.663 -41.118 1.00 23.06 76 THR B CA 1
ATOM 2291 C C . THR B 1 106 ? -23.622 6.943 -40.637 1.00 24.36 76 THR B C 1
ATOM 2292 O O . THR B 1 106 ? -23.858 7.983 -40.010 1.00 27.06 76 THR B O 1
ATOM 2296 N N . THR B 1 107 ? -24.567 6.045 -40.906 1.00 23.34 77 THR B N 1
ATOM 2297 C CA . THR B 1 107 ? -25.916 6.122 -40.353 1.00 24.71 77 THR B CA 1
ATOM 2298 C C . THR B 1 107 ? -26.405 4.703 -40.127 1.00 23.35 77 THR B C 1
ATOM 2299 O O . THR B 1 107 ? -26.061 3.788 -40.881 1.00 21.44 77 THR B O 1
ATOM 2303 N N . LEU B 1 108 ? -27.224 4.519 -39.102 1.00 24.62 78 LEU B N 1
ATOM 2304 C CA . LEU B 1 108 ? -27.804 3.211 -38.882 1.00 23.83 78 LEU B CA 1
ATOM 2305 C C . LEU B 1 108 ? -29.201 3.098 -39.475 1.00 28.24 78 LEU B C 1
ATOM 2306 O O . LEU B 1 108 ? -29.750 1.997 -39.530 1.00 26.99 78 LEU B O 1
ATOM 2311 N N . ASP B 1 109 ? -29.769 4.201 -39.935 1.00 29.43 79 ASP B N 1
ATOM 2312 C CA . ASP B 1 109 ? -31.060 4.176 -40.623 1.00 30.64 79 ASP B CA 1
ATOM 2313 C C . ASP B 1 109 ? -30.778 3.764 -42.062 1.00 29.12 79 ASP B C 1
ATOM 2314 O O . ASP B 1 109 ? -30.566 4.589 -42.952 1.00 29.33 79 ASP B O 1
ATOM 2319 N N . VAL B 1 110 ? -30.735 2.453 -42.279 1.00 26.23 80 VAL B N 1
ATOM 2320 C CA . VAL B 1 110 ? -30.302 1.876 -43.539 1.00 24.18 80 VAL B CA 1
ATOM 2321 C C . VAL B 1 110 ? -31.332 0.834 -43.948 1.00 24.99 80 VAL B C 1
ATOM 2322 O O . VAL B 1 110 ? -31.598 -0.102 -43.189 1.00 25.61 80 VAL B O 1
ATOM 2326 N N . PRO B 1 111 ? -31.963 0.963 -45.107 1.00 25.03 81 PRO B N 1
ATOM 2327 C CA . PRO B 1 111 ? -32.999 0.005 -45.501 1.00 26.72 81 PRO B CA 1
ATOM 2328 C C . PRO B 1 111 ? -32.401 -1.319 -45.970 1.00 23.88 81 PRO B C 1
ATOM 2329 O O . PRO B 1 111 ? -31.211 -1.445 -46.254 1.00 21.07 81 PRO B O 1
ATOM 2333 N N . ASP B 1 112 ? -33.283 -2.315 -46.073 1.00 25.36 82 ASP B N 1
ATOM 2334 C CA . ASP B 1 112 ? -32.851 -3.673 -46.380 1.00 24.14 82 ASP B CA 1
ATOM 2335 C C . ASP B 1 112 ? -32.172 -3.771 -47.747 1.00 23.53 82 ASP B C 1
ATOM 2336 O O . ASP B 1 112 ? -31.308 -4.628 -47.936 1.00 21.13 82 ASP B O 1
ATOM 2341 N N . ASP B 1 113 ? -32.555 -2.939 -48.723 1.00 25.92 83 ASP B N 1
ATOM 2342 C CA . ASP B 1 113 ? -31.947 -3.077 -50.057 1.00 26.44 83 ASP B CA 1
ATOM 2343 C C . ASP B 1 113 ? -30.474 -2.663 -50.064 1.00 23.95 83 ASP B C 1
ATOM 2344 O O . ASP B 1 113 ? -29.654 -3.271 -50.777 1.00 23.39 83 ASP B O 1
ATOM 2349 N N . ILE B 1 114 ? -30.101 -1.676 -49.244 1.00 23.00 84 ILE B N 1
ATOM 2350 C CA . ILE B 1 114 ? -28.682 -1.352 -49.086 1.00 20.95 84 ILE B CA 1
ATOM 2351 C C . ILE B 1 114 ? -27.958 -2.451 -48.313 1.00 20.41 84 ILE B C 1
ATOM 2352 O O . ILE B 1 114 ? -26.798 -2.773 -48.605 1.00 15.40 84 ILE B O 1
ATOM 2357 N N . LEU B 1 115 ? -28.613 -3.034 -47.301 1.00 17.02 85 LEU B N 1
ATOM 2358 C CA . LEU B 1 115 ? -28.001 -4.144 -46.576 1.00 22.82 85 LEU B CA 1
ATOM 2359 C C . LEU B 1 115 ? -27.756 -5.338 -47.500 1.00 22.71 85 LEU B C 1
ATOM 2360 O O . LEU B 1 115 ? -26.735 -6.036 -47.376 1.00 21.86 85 LEU B O 1
ATOM 2365 N N . ALA B 1 116 ? -28.688 -5.582 -48.424 1.00 16.76 86 ALA B N 1
ATOM 2366 C CA . ALA B 1 116 ? -28.514 -6.597 -49.459 1.00 21.38 86 ALA B CA 1
ATOM 2367 C C . ALA B 1 116 ? -27.284 -6.312 -50.321 1.00 18.79 86 ALA B C 1
ATOM 2368 O O . ALA B 1 116 ? -26.496 -7.224 -50.613 1.00 15.47 86 ALA B O 1
ATOM 2370 N N . ILE B 1 117 ? -27.104 -5.056 -50.746 1.00 19.63 87 ILE B N 1
ATOM 2371 C CA . ILE B 1 117 ? -25.880 -4.710 -51.487 1.00 19.84 87 ILE B CA 1
ATOM 2372 C C . ILE B 1 117 ? -24.633 -5.015 -50.648 1.00 17.55 87 ILE B C 1
ATOM 2373 O O . ILE B 1 117 ? -23.656 -5.626 -51.121 1.00 15.81 87 ILE B O 1
ATOM 2378 N N . LEU B 1 118 ? -24.651 -4.576 -49.390 1.00 17.41 88 LEU B N 1
ATOM 2379 C CA . LEU B 1 118 ? -23.513 -4.774 -48.496 1.00 16.21 88 LEU B CA 1
ATOM 2380 C C . LEU B 1 118 ? -23.127 -6.241 -48.401 1.00 16.95 88 LEU B C 1
ATOM 2381 O O . LEU B 1 118 ? -21.950 -6.595 -48.552 1.00 17.36 88 LEU B O 1
ATOM 2386 N N . ILE B 1 119 ? -24.106 -7.111 -48.132 1.00 17.11 89 ILE B N 1
ATOM 2387 C CA . ILE B 1 119 ? -23.799 -8.525 -47.966 1.00 16.88 89 ILE B CA 1
ATOM 2388 C C . ILE B 1 119 ? -23.454 -9.177 -49.295 1.00 17.75 89 ILE B C 1
ATOM 2389 O O . ILE B 1 119 ? -22.854 -10.258 -49.302 1.00 19.08 89 ILE B O 1
ATOM 2394 N N . ASP B 1 120 ? -23.813 -8.559 -50.423 1.00 17.32 90 ASP B N 1
ATOM 2395 C CA . ASP B 1 120 ? -23.373 -9.122 -51.697 1.00 19.16 90 ASP B CA 1
ATOM 2396 C C . ASP B 1 120 ? -21.886 -8.867 -51.960 1.00 17.60 90 ASP B C 1
ATOM 2397 O O . ASP B 1 120 ? -21.246 -9.637 -52.684 1.00 17.01 90 ASP B O 1
ATOM 2402 N N . LEU B 1 121 ? -21.323 -7.796 -51.407 1.00 15.67 91 LEU B N 1
ATOM 2403 C CA . LEU B 1 121 ? -19.892 -7.553 -51.634 1.00 15.26 91 LEU B CA 1
ATOM 2404 C C . LEU B 1 121 ? -18.965 -8.749 -51.333 1.00 15.24 91 LEU B C 1
ATOM 2405 O O . LEU B 1 121 ? -18.210 -9.153 -52.236 1.00 16.43 91 LEU B O 1
ATOM 2410 N N . PRO B 1 122 ? -18.963 -9.366 -50.136 1.00 15.08 92 PRO B N 1
ATOM 2411 C CA . PRO B 1 122 ? -18.089 -10.546 -49.956 1.00 14.35 92 PRO B CA 1
ATOM 2412 C C . PRO B 1 122 ? -18.448 -11.699 -50.872 1.00 15.28 92 PRO B C 1
ATOM 2413 O O . PRO B 1 122 ? -17.564 -12.469 -51.286 1.00 14.40 92 PRO B O 1
ATOM 2417 N N . ARG B 1 123 ? -19.728 -11.829 -51.2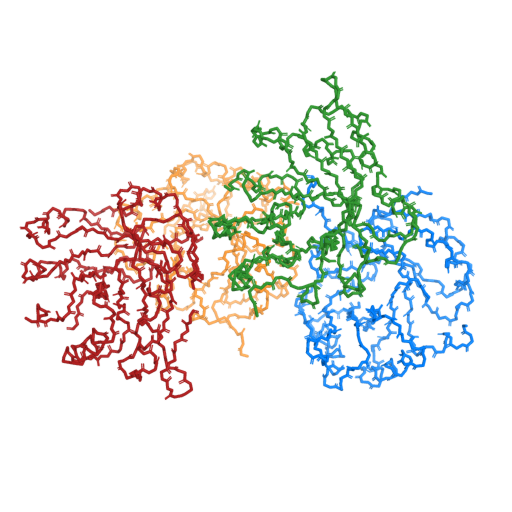30 1.00 16.04 93 ARG B N 1
ATOM 2418 C CA . ARG B 1 123 ? -20.123 -12.827 -52.212 1.00 18.82 93 ARG B CA 1
ATOM 2419 C C . ARG B 1 123 ? -19.411 -12.606 -53.541 1.00 18.84 93 ARG B C 1
ATOM 2420 O O . ARG B 1 123 ? -18.872 -13.549 -54.134 1.00 19.21 93 ARG B O 1
ATOM 2428 N N . ARG B 1 124 ? -19.425 -11.365 -54.039 1.00 18.23 94 ARG B N 1
ATOM 2429 C CA . ARG B 1 124 ? -18.790 -11.079 -55.324 1.00 19.66 94 ARG B CA 1
ATOM 2430 C C . ARG B 1 124 ? -17.281 -11.298 -55.250 1.00 17.24 94 ARG B C 1
ATOM 2431 O O . ARG B 1 124 ? -16.672 -11.818 -56.192 1.00 17.75 94 ARG B O 1
ATOM 2439 N N . TRP B 1 125 ? -16.662 -10.937 -54.132 1.00 15.23 95 TRP B N 1
ATOM 2440 C CA . TRP B 1 125 ? -15.216 -11.167 -54.039 1.00 14.63 95 TRP B CA 1
ATOM 2441 C C . TRP B 1 125 ? -14.882 -12.655 -53.947 1.00 16.22 95 TRP B C 1
ATOM 2442 O O . TRP B 1 125 ? -13.826 -13.090 -54.436 1.00 17.33 95 TRP B O 1
ATOM 2453 N N . ALA B 1 126 ? -15.775 -13.447 -53.353 1.00 14.70 96 ALA B N 1
ATOM 2454 C CA . ALA B 1 126 ? -15.565 -14.886 -53.274 1.00 18.58 96 ALA B CA 1
ATOM 2455 C C . ALA B 1 126 ? -15.781 -15.554 -54.628 1.00 20.15 96 ALA B C 1
ATOM 2456 O O . ALA B 1 126 ? -15.023 -16.453 -55.011 1.00 20.50 96 ALA B O 1
ATOM 2458 N N . ALA B 1 127 ? -16.808 -15.129 -55.370 1.00 20.93 97 ALA B N 1
ATOM 2459 C CA . ALA B 1 127 ? -17.027 -15.669 -56.704 1.00 22.75 97 ALA B CA 1
ATOM 2460 C C . ALA B 1 127 ? -15.877 -15.340 -57.638 1.00 23.09 97 ALA B C 1
ATOM 2461 O O . ALA B 1 127 ? -15.718 -16.006 -58.669 1.00 24.32 97 ALA B O 1
ATOM 2463 N N . ALA B 1 128 ? -15.068 -14.342 -57.293 1.00 21.99 98 ALA B N 1
ATOM 2464 C CA . ALA B 1 128 ? -13.921 -13.947 -58.099 1.00 24.26 98 ALA B CA 1
ATOM 2465 C C . ALA B 1 128 ? -12.685 -14.794 -57.811 1.00 26.35 98 ALA B C 1
ATOM 2466 O O . ALA B 1 128 ? -11.622 -14.520 -58.380 1.00 28.12 98 ALA B O 1
ATOM 2468 N N . GLY B 1 129 ? -12.805 -15.813 -56.960 1.00 25.85 99 GLY B N 1
ATOM 2469 C CA . GLY B 1 129 ? -11.711 -16.710 -56.661 1.00 26.61 99 GLY B CA 1
ATOM 2470 C C . GLY B 1 129 ? -10.828 -16.289 -55.506 1.00 24.89 99 GLY B C 1
ATOM 2471 O O . GLY B 1 129 ? -9.766 -16.892 -55.304 1.00 26.58 99 GLY B O 1
ATOM 2472 N N . ASN B 1 130 ? -11.225 -15.278 -54.749 1.00 22.52 100 ASN B N 1
ATOM 2473 C CA . ASN B 1 130 ? -10.464 -14.847 -53.591 1.00 21.69 100 ASN B CA 1
ATOM 2474 C C . ASN B 1 130 ? -10.931 -15.593 -52.347 1.00 21.68 100 ASN B C 1
ATOM 2475 O O . ASN B 1 130 ? -12.042 -16.118 -52.288 1.00 20.34 100 ASN B O 1
ATOM 2480 N N . GLN B 1 131 ? -10.053 -15.646 -51.351 1.00 22.70 101 GLN B N 1
ATOM 2481 C CA . GLN B 1 131 ? -10.376 -16.229 -50.054 1.00 22.99 101 GLN B CA 1
ATOM 2482 C C . GLN B 1 131 ? -10.937 -15.125 -49.165 1.00 20.44 101 GLN B C 1
ATOM 2483 O O . GLN B 1 131 ? -10.195 -14.263 -48.698 1.00 19.75 101 GLN B O 1
ATOM 2489 N N . VAL B 1 132 ? -12.247 -15.141 -48.938 1.00 18.47 102 VAL B N 1
ATOM 2490 C CA . VAL B 1 132 ? -12.938 -14.040 -48.276 1.00 14.06 102 VAL B CA 1
ATOM 2491 C C . VAL B 1 132 ? -13.357 -14.482 -46.881 1.00 17.17 102 VAL B C 1
ATOM 2492 O O . VAL B 1 132 ? -14.171 -15.404 -46.732 1.00 17.83 102 VAL B O 1
ATOM 2496 N N . ILE B 1 133 ? -12.841 -13.792 -45.861 1.00 16.56 103 ILE B N 1
ATOM 2497 C CA . ILE B 1 133 ? -13.191 -14.131 -44.486 1.00 16.19 103 ILE B CA 1
ATOM 2498 C C . ILE B 1 133 ? -14.588 -13.625 -44.131 1.00 13.65 103 ILE B C 1
ATOM 2499 O O . ILE B 1 133 ? -15.397 -14.374 -43.583 1.00 14.18 103 ILE B O 1
ATOM 2504 N N . GLY B 1 134 ? -14.913 -12.375 -44.447 1.00 14.08 104 GLY B N 1
ATOM 2505 C CA . GLY B 1 134 ? -16.256 -11.887 -44.162 1.00 13.82 104 GLY B CA 1
ATOM 2506 C C . GLY B 1 134 ? -16.414 -10.395 -44.412 1.00 13.48 104 GLY B C 1
ATOM 2507 O O . GLY B 1 134 ? -15.661 -9.787 -45.187 1.00 15.24 104 GLY B O 1
ATOM 2508 N N . LEU B 1 135 ? -17.429 -9.833 -43.743 1.00 12.75 105 LEU B N 1
ATOM 2509 C CA . LEU B 1 135 ? -17.827 -8.438 -43.851 1.00 13.20 105 LEU B CA 1
ATOM 2510 C C . LEU B 1 135 ? -17.541 -7.706 -42.546 1.00 14.42 105 LEU B C 1
ATOM 2511 O O . LEU B 1 135 ? -17.961 -8.143 -41.470 1.00 14.49 105 LEU B O 1
ATOM 2516 N N . GLN B 1 136 ? -16.814 -6.601 -42.645 1.00 16.02 106 GLN B N 1
ATOM 2517 C CA . GLN B 1 136 ? -16.427 -5.792 -41.500 1.00 15.14 106 GLN B CA 1
ATOM 2518 C C . GLN B 1 136 ? -17.119 -4.441 -41.581 1.00 13.60 106 GLN B C 1
ATOM 2519 O O . GLN B 1 136 ? -16.975 -3.705 -42.573 1.00 13.27 106 GLN B O 1
ATOM 2525 N N . ILE B 1 137 ? -17.820 -4.104 -40.517 1.00 13.14 107 ILE B N 1
ATOM 2526 C CA . ILE B 1 137 ? -18.549 -2.851 -40.427 1.00 16.51 107 ILE B CA 1
ATOM 2527 C C . ILE B 1 137 ? -17.661 -1.842 -39.722 1.00 18.45 107 ILE B C 1
ATOM 2528 O O . ILE B 1 137 ? -17.318 -2.038 -38.556 1.00 20.77 107 ILE B O 1
ATOM 2533 N N . ASP B 1 138 ? -17.320 -0.752 -40.399 1.00 18.34 108 ASP B N 1
ATOM 2534 C CA . ASP B 1 138 ? -16.543 0.332 -39.802 1.00 20.33 108 ASP B CA 1
ATOM 2535 C C . ASP B 1 138 ? -17.530 1.404 -39.351 1.00 21.53 108 ASP B C 1
ATOM 2536 O O . ASP B 1 138 ? -18.043 2.174 -40.164 1.00 17.72 108 ASP B O 1
ATOM 2541 N N . PHE B 1 139 ? -17.815 1.438 -38.053 1.00 21.81 109 PHE B N 1
ATOM 2542 C CA . PHE B 1 139 ? -18.791 2.387 -37.536 1.00 23.08 109 PHE B CA 1
ATOM 2543 C C . PHE B 1 139 ? -18.146 3.758 -37.419 1.00 24.76 109 PHE B C 1
ATOM 2544 O O . PHE B 1 139 ? -17.160 3.924 -36.693 1.00 25.87 109 PHE B O 1
ATOM 2552 N N . ASP B 1 140 ? -18.694 4.729 -38.145 1.00 25.23 110 ASP B N 1
ATOM 2553 C CA . ASP B 1 140 ? -18.295 6.131 -38.082 1.00 26.71 110 ASP B CA 1
ATOM 2554 C C . ASP B 1 140 ? -19.535 7.008 -38.011 1.00 25.94 110 ASP B C 1
ATOM 2555 O O . ASP B 1 140 ? -19.682 7.972 -38.763 1.00 26.74 110 ASP B O 1
ATOM 2560 N N . ALA B 1 141 ? -20.455 6.669 -37.103 1.00 40.74 111 ALA B N 1
ATOM 2561 C CA . ALA B 1 141 ? -21.836 7.137 -37.194 1.00 43.21 111 ALA B CA 1
ATOM 2562 C C . ALA B 1 141 ? -22.238 8.170 -36.151 1.00 46.12 111 ALA B C 1
ATOM 2563 O O . ALA B 1 141 ? -23.145 8.961 -36.417 1.00 46.75 111 ALA B O 1
ATOM 2565 N N . GLY B 1 142 ? -21.628 8.172 -34.966 1.00 47.30 112 GLY B N 1
ATOM 2566 C CA . GLY B 1 142 ? -21.914 9.229 -34.015 1.00 51.42 112 GLY B CA 1
ATOM 2567 C C . GLY B 1 142 ? -22.944 8.946 -32.933 1.00 53.76 112 GLY B C 1
ATOM 2568 O O . GLY B 1 142 ? -22.631 8.338 -31.907 1.00 54.74 112 GLY B O 1
ATOM 2569 N N . THR B 1 143 ? -24.181 9.408 -33.166 1.00 55.03 113 THR B N 1
ATOM 2570 C CA . THR B 1 143 ? -25.209 9.597 -32.144 1.00 59.78 113 THR B CA 1
ATOM 2571 C C . THR B 1 143 ? -26.037 8.344 -31.869 1.00 60.56 113 THR B C 1
ATOM 2572 O O . THR B 1 143 ? -27.185 8.449 -31.426 1.00 63.37 113 THR B O 1
ATOM 2576 N N . TYR B 1 144 ? -25.503 7.160 -32.107 1.00 58.54 114 TYR B N 1
ATOM 2577 C CA . TYR B 1 144 ? -26.264 5.941 -31.873 1.00 56.09 114 TYR B CA 1
ATOM 2578 C C . TYR B 1 144 ? -25.805 5.286 -30.577 1.00 55.16 114 TYR B C 1
ATOM 2579 O O . TYR B 1 144 ? -24.679 5.499 -30.115 1.00 56.48 114 TYR B O 1
ATOM 2588 N N . ARG B 1 145 ? -26.699 4.517 -29.972 1.00 53.58 115 ARG B N 1
ATOM 2589 C CA . ARG B 1 145 ? -26.400 3.852 -28.718 1.00 53.95 115 ARG B CA 1
ATOM 2590 C C . ARG B 1 145 ? -26.383 2.343 -28.904 1.00 50.81 115 ARG B C 1
ATOM 2591 O O . ARG B 1 145 ? -26.922 1.810 -29.875 1.00 48.67 115 ARG B O 1
ATOM 2599 N N . LEU B 1 146 ? -25.735 1.661 -27.955 1.00 50.39 116 LEU B N 1
ATOM 2600 C CA . LEU B 1 146 ? -25.245 0.312 -28.211 1.00 46.58 116 LEU B CA 1
ATOM 2601 C C . LEU B 1 146 ? -26.375 -0.656 -28.532 1.00 44.06 116 LEU B C 1
ATOM 2602 O O . LEU B 1 146 ? -26.162 -1.646 -29.243 1.00 41.01 116 LEU B O 1
ATOM 2607 N N . ASP B 1 147 ? -27.586 -0.381 -28.048 1.00 45.29 117 ASP B N 1
ATOM 2608 C CA . ASP B 1 147 ? -28.728 -1.207 -28.430 1.00 44.45 117 ASP B CA 1
ATOM 2609 C C . ASP B 1 147 ? -29.030 -1.078 -29.927 1.00 40.66 117 ASP B C 1
ATOM 2610 O O . ASP B 1 147 ? -29.372 -2.065 -30.591 1.00 38.54 117 ASP B O 1
ATOM 2615 N N . ASP B 1 148 ? -28.862 0.120 -30.488 1.00 40.32 118 ASP B N 1
ATOM 2616 C CA . ASP B 1 148 ? -29.112 0.314 -31.913 1.00 39.24 118 ASP B CA 1
ATOM 2617 C C . ASP B 1 148 ? -27.972 -0.220 -32.773 1.00 34.20 118 ASP B C 1
ATOM 2618 O O . ASP B 1 148 ? -28.204 -0.732 -33.876 1.00 29.97 118 ASP B O 1
ATOM 2623 N N . TYR B 1 149 ? -26.732 -0.101 -32.302 1.00 33.14 119 TYR B N 1
ATOM 2624 C CA . TYR B 1 149 ? -25.656 -0.819 -32.966 1.00 29.30 119 TYR B CA 1
ATOM 2625 C C . TYR B 1 149 ? -25.956 -2.312 -32.991 1.00 27.39 119 TYR B C 1
ATOM 2626 O O . TYR B 1 149 ? -25.778 -2.974 -34.021 1.00 25.13 119 TYR B O 1
ATOM 2635 N N . ALA B 1 150 ? -26.449 -2.854 -31.872 1.00 29.36 120 ALA B N 1
ATOM 2636 C CA . ALA B 1 150 ? -26.749 -4.281 -31.822 1.00 28.75 120 ALA B CA 1
ATOM 2637 C C . ALA B 1 150 ? -27.853 -4.634 -32.801 1.00 28.73 120 ALA B C 1
ATOM 2638 O O . ALA B 1 150 ? -27.782 -5.667 -33.471 1.00 27.34 120 ALA B O 1
ATOM 2640 N N . GLY B 1 151 ? -28.871 -3.779 -32.907 1.00 30.59 121 GLY B N 1
ATOM 2641 C CA . GLY B 1 151 ? -29.928 -4.011 -33.886 1.00 30.06 121 GLY B CA 1
ATOM 2642 C C . GLY B 1 151 ? -29.414 -4.005 -35.316 1.00 27.21 121 GLY B C 1
ATOM 2643 O O . GLY B 1 151 ? -29.733 -4.897 -36.113 1.00 26.77 121 GLY B O 1
ATOM 2644 N N . PHE B 1 152 ? -28.643 -2.972 -35.671 1.00 27.02 122 PHE B N 1
ATOM 2645 C CA . PHE B 1 152 ? -28.002 -2.919 -36.987 1.00 25.42 122 PHE B CA 1
ATOM 2646 C C . PHE B 1 152 ? -27.258 -4.214 -37.286 1.00 22.69 122 PHE B C 1
ATOM 2647 O O . PHE B 1 152 ? -27.464 -4.846 -38.333 1.00 18.97 122 PHE B O 1
ATOM 2655 N N . LEU B 1 153 ? -26.393 -4.628 -36.360 1.00 20.15 123 LEU B N 1
ATOM 2656 C CA . LEU B 1 153 ? -25.575 -5.811 -36.584 1.00 19.07 123 LEU B CA 1
ATOM 2657 C C . LEU B 1 153 ? -26.422 -7.073 -36.669 1.00 22.14 123 LEU B C 1
ATOM 2658 O O . LEU B 1 153 ? -26.129 -7.954 -37.480 1.00 20.17 123 LEU B O 1
ATOM 2663 N N . ARG B 1 154 ? -27.477 -7.182 -35.846 1.00 24.41 124 ARG B N 1
ATOM 2664 C CA . ARG B 1 154 ? -28.373 -8.334 -35.944 1.00 25.75 124 ARG B CA 1
ATOM 2665 C C . ARG B 1 154 ? -28.984 -8.428 -37.336 1.00 24.79 124 ARG B C 1
ATOM 2666 O O . ARG B 1 154 ? -29.061 -9.517 -37.918 1.00 25.04 124 ARG B O 1
ATOM 2674 N N . ARG B 1 155 ? -29.394 -7.291 -37.901 1.00 23.96 125 ARG B N 1
ATOM 2675 C CA . ARG B 1 155 ? -29.989 -7.327 -39.236 1.00 23.13 125 ARG B CA 1
ATOM 2676 C C . ARG B 1 155 ? -28.950 -7.715 -40.279 1.00 21.21 125 ARG B C 1
ATOM 2677 O O . ARG B 1 155 ? -29.213 -8.542 -41.176 1.00 18.88 125 ARG B O 1
ATOM 2685 N N . VAL B 1 156 ? -27.755 -7.119 -40.179 1.00 21.69 126 VAL B N 1
ATOM 2686 C CA . VAL B 1 156 ? -26.718 -7.462 -41.131 1.00 15.99 126 VAL B CA 1
ATOM 2687 C C . VAL B 1 156 ? -26.450 -8.956 -41.063 1.00 19.35 126 VAL B C 1
ATOM 2688 O O . VAL B 1 156 ? -26.385 -9.639 -42.090 1.00 19.41 126 VAL B O 1
ATOM 2692 N N . ARG B 1 157 ? -26.378 -9.503 -39.850 1.00 19.96 127 ARG B N 1
ATOM 2693 C CA . ARG B 1 157 ? -26.024 -10.906 -39.697 1.00 20.51 127 ARG B CA 1
ATOM 2694 C C . ARG B 1 157 ? -27.115 -11.801 -40.244 1.00 21.84 127 ARG B C 1
ATOM 2695 O O . ARG B 1 157 ? -26.822 -12.883 -40.772 1.00 20.90 127 ARG B O 1
ATOM 2703 N N . THR B 1 158 ? -28.378 -11.377 -40.132 1.00 23.86 128 THR B N 1
ATOM 2704 C CA . THR B 1 158 ? -29.442 -12.223 -40.664 1.00 24.24 128 THR B CA 1
ATOM 2705 C C . THR B 1 158 ? -29.372 -12.288 -42.186 1.00 22.39 128 THR B C 1
ATOM 2706 O O . THR B 1 158 ? -29.644 -13.341 -42.779 1.00 24.07 128 THR B O 1
ATOM 2710 N N . LYS B 1 159 ? -28.982 -11.184 -42.834 1.00 19.80 129 LYS B N 1
ATOM 2711 C CA . LYS B 1 159 ? -28.858 -11.225 -44.293 1.00 20.40 129 LYS B CA 1
ATOM 2712 C C . LYS B 1 159 ? -27.509 -11.744 -44.783 1.00 16.89 129 LYS B C 1
ATOM 2713 O O . LYS B 1 159 ? -27.411 -12.186 -45.931 1.00 17.00 129 LYS B O 1
ATOM 2719 N N . LEU B 1 160 ? -26.471 -11.699 -43.968 1.00 15.98 130 LEU B N 1
ATOM 2720 C CA . LEU B 1 160 ? -25.142 -12.101 -44.425 1.00 18.23 130 LEU B CA 1
ATOM 2721 C C . LEU B 1 160 ? -25.010 -13.621 -44.428 1.00 19.34 130 LEU B C 1
ATOM 2722 O O . LEU B 1 160 ? -25.361 -14.282 -43.445 1.00 19.65 130 LEU B O 1
ATOM 2727 N N . ASP B 1 161 ? -24.527 -14.167 -45.547 1.00 21.08 131 ASP B N 1
ATOM 2728 C CA . ASP B 1 161 ? -24.394 -15.609 -45.714 1.00 24.03 131 ASP B CA 1
ATOM 2729 C C . ASP B 1 161 ? -23.621 -16.210 -44.542 1.00 23.39 131 ASP B C 1
ATOM 2730 O O . ASP B 1 161 ? -22.578 -15.671 -44.153 1.00 21.74 131 ASP B O 1
ATOM 2735 N N . PRO B 1 162 ? -24.078 -17.339 -43.980 1.00 25.81 132 PRO B N 1
ATOM 2736 C CA . PRO B 1 162 ? -23.491 -17.818 -42.720 1.00 26.05 132 PRO B CA 1
ATOM 2737 C C . PRO B 1 162 ? -22.034 -18.220 -42.842 1.00 25.10 132 PRO B C 1
ATOM 2738 O O . PRO B 1 162 ? -21.348 -18.279 -41.812 1.00 25.36 132 PRO B O 1
ATOM 2742 N N . ASN B 1 163 ? -21.529 -18.476 -44.056 1.00 23.79 133 ASN B N 1
ATOM 2743 C CA . ASN B 1 163 ? -20.117 -18.810 -44.207 1.00 23.52 133 ASN B CA 1
ATOM 2744 C C . ASN B 1 163 ? -19.202 -17.607 -44.024 1.00 20.81 133 ASN B C 1
ATOM 2745 O O . ASN B 1 163 ? -17.985 -17.797 -43.916 1.00 21.01 133 ASN B O 1
ATOM 2750 N N . PHE B 1 164 ? -19.747 -16.393 -43.969 1.00 18.93 134 PHE B N 1
ATOM 2751 C CA . PHE B 1 164 ? -18.966 -15.166 -43.833 1.00 18.02 134 PHE B CA 1
ATOM 2752 C C . PHE B 1 164 ? -19.032 -14.684 -42.394 1.00 17.95 134 PHE B C 1
ATOM 2753 O O . PHE B 1 164 ? -20.120 -14.634 -41.804 1.00 15.24 134 PHE B O 1
ATOM 2761 N N . ALA B 1 165 ? -17.879 -14.300 -41.848 1.00 16.59 135 ALA B N 1
ATOM 2762 C CA . ALA B 1 165 ? -17.829 -13.722 -40.514 1.00 16.97 135 ALA B CA 1
ATOM 2763 C C . ALA B 1 165 ? -18.338 -12.287 -40.536 1.00 15.71 135 ALA B C 1
ATOM 2764 O O . ALA B 1 165 ? -18.389 -11.626 -41.582 1.00 15.33 135 ALA B O 1
ATOM 2766 N N . LEU B 1 166 ? -18.744 -11.813 -39.361 1.00 16.70 136 LEU B N 1
ATOM 2767 C CA . LEU B 1 166 ? -19.185 -10.434 -39.177 1.00 16.00 136 LEU B CA 1
ATOM 2768 C C . LEU B 1 166 ? -18.192 -9.755 -38.233 1.00 16.65 136 LEU B C 1
ATOM 2769 O O . LEU B 1 166 ? -18.120 -10.096 -37.050 1.00 16.64 136 LEU B O 1
ATOM 2774 N N . GLY B 1 167 ? -17.437 -8.796 -38.762 1.00 16.56 137 GLY B N 1
ATOM 2775 C CA . GLY B 1 167 ? -16.506 -8.018 -37.972 1.00 17.11 137 GLY B CA 1
ATOM 2776 C C . GLY B 1 167 ? -16.936 -6.574 -37.782 1.00 17.83 137 GLY B C 1
ATOM 2777 O O . GLY B 1 167 ? -17.711 -6.032 -38.573 1.00 17.69 137 GLY B O 1
ATOM 2778 N N . VAL B 1 168 ? -16.452 -5.950 -36.711 1.00 19.26 138 VAL B N 1
ATOM 2779 C CA . VAL B 1 168 ? -16.725 -4.551 -36.420 1.00 17.45 138 VAL B CA 1
ATOM 2780 C C . VAL B 1 168 ? -15.395 -3.868 -36.125 1.00 18.55 138 VAL B C 1
ATOM 2781 O O . VAL B 1 168 ? -14.446 -4.485 -35.626 1.00 19.49 138 VAL B O 1
ATOM 2785 N N . THR B 1 169 ? -15.310 -2.603 -36.524 1.00 18.64 139 THR B N 1
ATOM 2786 C CA . THR B 1 169 ? -14.191 -1.750 -36.158 1.00 22.94 139 THR B CA 1
ATOM 2787 C C . THR B 1 169 ? -14.740 -0.348 -35.953 1.00 24.67 139 THR B C 1
ATOM 2788 O O . THR B 1 169 ? -15.807 0.007 -36.463 1.00 20.25 139 THR B O 1
ATOM 2792 N N . GLY B 1 170 ? -14.005 0.439 -35.187 1.00 27.28 140 GLY B N 1
ATOM 2793 C CA . GLY B 1 170 ? -14.432 1.781 -34.852 1.00 30.11 140 GLY B CA 1
ATOM 2794 C C . GLY B 1 170 ? -13.440 2.394 -33.890 1.00 33.81 140 GLY B C 1
ATOM 2795 O O . GLY B 1 170 ? -12.564 1.717 -33.340 1.00 34.09 140 GLY B O 1
ATOM 2796 N N . LEU B 1 171 ? -13.595 3.696 -33.698 1.00 35.79 141 LEU B N 1
ATOM 2797 C CA . LEU B 1 171 ? -12.683 4.458 -32.860 1.00 39.43 141 LEU B CA 1
ATOM 2798 C C . LEU B 1 171 ? -12.915 4.148 -31.380 1.00 41.04 141 LEU B C 1
ATOM 2799 O O . LEU B 1 171 ? -14.053 3.975 -30.940 1.00 41.05 141 LEU B O 1
ATOM 2804 N N . LEU B 1 172 ? -11.820 4.074 -30.620 1.00 35.83 142 LEU B N 1
ATOM 2805 C CA . LEU B 1 172 ? -11.796 3.718 -29.188 1.00 37.52 142 LEU B CA 1
ATOM 2806 C C . LEU B 1 172 ? -13.138 3.496 -28.475 1.00 40.06 142 LEU B C 1
ATOM 2807 O O . LEU B 1 172 ? -13.644 4.380 -27.768 1.00 43.07 142 LEU B O 1
ATOM 2812 N N . SER B 1 179 ? -20.820 -1.576 -20.077 1.00 70.62 149 SER B N 1
ATOM 2813 C CA . SER B 1 179 ? -21.284 -1.889 -21.423 1.00 68.51 149 SER B CA 1
ATOM 2814 C C . SER B 1 179 ? -20.555 -3.106 -21.982 1.00 64.77 149 SER B C 1
ATOM 2815 O O . SER B 1 179 ? -20.903 -3.607 -23.046 1.00 63.32 149 SER B O 1
ATOM 2818 N N . ILE B 1 180 ? -19.525 -3.564 -21.265 1.00 63.60 150 ILE B N 1
ATOM 2819 C CA . ILE B 1 180 ? -18.892 -4.827 -21.626 1.00 61.09 150 ILE B CA 1
ATOM 2820 C C . ILE B 1 180 ? -19.892 -5.968 -21.514 1.00 62.75 150 ILE B C 1
ATOM 2821 O O . ILE B 1 180 ? -19.861 -6.916 -22.309 1.00 59.47 150 ILE B O 1
ATOM 2826 N N . GLN B 1 181 ? -20.803 -5.892 -20.538 1.00 68.10 151 GLN B N 1
ATOM 2827 C CA . GLN B 1 181 ? -21.922 -6.824 -20.478 1.00 70.34 151 GLN B CA 1
ATOM 2828 C C . GLN B 1 181 ? -22.846 -6.674 -21.683 1.00 70.36 151 GLN B C 1
ATOM 2829 O O . GLN B 1 181 ? -23.667 -7.561 -21.941 1.00 71.58 151 GLN B O 1
ATOM 2835 N N . GLN B 1 182 ? -22.734 -5.566 -22.420 1.00 65.84 152 GLN B N 1
ATOM 2836 C CA . GLN B 1 182 ? -23.377 -5.400 -23.714 1.00 63.19 152 GLN B CA 1
ATOM 2837 C C . GLN B 1 182 ? -22.399 -5.508 -24.871 1.00 58.18 152 GLN B C 1
ATOM 2838 O O . GLN B 1 182 ? -22.818 -5.834 -25.985 1.00 57.42 152 GLN B O 1
ATOM 2844 N N . LEU B 1 183 ? -21.116 -5.235 -24.632 1.00 55.16 153 LEU B N 1
ATOM 2845 C CA . LEU B 1 183 ? -20.112 -5.357 -25.682 1.00 50.46 153 LEU B CA 1
ATOM 2846 C C . LEU B 1 183 ? -19.984 -6.802 -26.142 1.00 47.52 153 LEU B C 1
ATOM 2847 O O . LEU B 1 183 ? -20.113 -7.104 -27.332 1.00 46.20 153 LEU B O 1
ATOM 2852 N N . ASN B 1 184 ? -19.760 -7.713 -25.200 1.00 47.46 154 ASN B N 1
ATOM 2853 C CA . ASN B 1 184 ? -19.599 -9.129 -25.496 1.00 40.87 154 ASN B CA 1
ATOM 2854 C C . ASN B 1 184 ? -20.882 -9.798 -25.973 1.00 47.54 154 ASN B C 1
ATOM 2855 O O . ASN B 1 184 ? -20.839 -10.976 -26.334 1.00 46.95 154 ASN B O 1
ATOM 2860 N N . ALA B 1 185 ? -22.009 -9.093 -25.987 1.00 45.12 155 ALA B N 1
ATOM 2861 C CA . ALA B 1 185 ? -23.248 -9.639 -26.519 1.00 47.71 155 ALA B CA 1
ATOM 2862 C C . ALA B 1 185 ? -23.474 -9.291 -27.984 1.00 47.14 155 ALA B C 1
ATOM 2863 O O . ALA B 1 185 ? -24.499 -9.698 -28.546 1.00 49.16 155 ALA B O 1
ATOM 2865 N N . LEU B 1 186 ? -22.559 -8.541 -28.608 1.00 44.99 156 LEU B N 1
ATOM 2866 C CA . LEU B 1 186 ? -22.710 -8.212 -30.019 1.00 44.07 156 LEU B CA 1
ATOM 2867 C C . LEU B 1 186 ? -22.585 -9.481 -30.858 1.00 43.02 156 LEU B C 1
ATOM 2868 O O . LEU B 1 186 ? -21.717 -10.321 -30.595 1.00 41.57 156 LEU B O 1
ATOM 2873 N N . PRO B 1 187 ? -23.421 -9.644 -31.872 1.00 43.27 157 PRO B N 1
ATOM 2874 C CA . PRO B 1 187 ? -23.357 -10.846 -32.724 1.00 41.94 157 PRO B CA 1
ATOM 2875 C C . PRO B 1 187 ? -22.270 -10.745 -33.795 1.00 38.40 157 PRO B C 1
ATOM 2876 O O . PRO B 1 187 ? -22.522 -10.824 -35.004 1.00 37.94 157 PRO B O 1
ATOM 2880 N N . ILE B 1 188 ? -21.025 -10.591 -33.345 1.00 35.56 158 ILE B N 1
ATOM 2881 C CA . ILE B 1 188 ? -19.909 -10.335 -34.240 1.00 33.85 158 ILE B CA 1
ATOM 2882 C C . ILE B 1 188 ? -18.765 -11.290 -33.923 1.00 32.73 158 ILE B C 1
ATOM 2883 O O . ILE B 1 188 ? -18.672 -11.850 -32.831 1.00 34.07 158 ILE B O 1
ATOM 2888 N N . ASP B 1 189 ? -17.876 -11.463 -34.911 1.00 31.52 159 ASP B N 1
ATOM 2889 C CA . ASP B 1 189 ? -16.812 -12.450 -34.820 1.00 30.01 159 ASP B CA 1
ATOM 2890 C C . ASP B 1 189 ? -15.444 -11.861 -34.545 1.00 26.27 159 ASP B C 1
ATOM 2891 O O . ASP B 1 189 ? -14.563 -12.591 -34.079 1.00 25.42 159 ASP B O 1
ATOM 2896 N N . GLU B 1 190 ? -15.252 -10.572 -34.809 1.00 24.45 160 GLU B N 1
ATOM 2897 C CA . GLU B 1 190 ? -13.974 -9.902 -34.626 1.00 21.83 160 GLU B CA 1
ATOM 2898 C C . GLU B 1 190 ? -14.222 -8.420 -34.425 1.00 21.82 160 GLU B C 1
ATOM 2899 O O . GLU B 1 190 ? -14.922 -7.801 -35.231 1.00 21.76 160 GLU B O 1
ATOM 2905 N N . LEU B 1 191 ? -13.616 -7.852 -33.382 1.00 20.54 161 LEU B N 1
ATOM 2906 C CA . LEU B 1 191 ? -13.719 -6.431 -33.081 1.00 21.09 161 LEU B CA 1
ATOM 2907 C C . LEU B 1 191 ? -12.329 -5.814 -33.165 1.00 18.88 161 LEU B C 1
ATOM 2908 O O . LEU B 1 191 ? -11.397 -6.302 -32.523 1.00 19.24 161 LEU B O 1
ATOM 2913 N N . VAL B 1 192 ? -12.192 -4.759 -33.960 1.00 20.16 162 VAL B N 1
ATOM 2914 C CA . VAL B 1 192 ? -10.937 -4.027 -34.101 1.00 19.18 162 VAL B CA 1
ATOM 2915 C C . VAL B 1 192 ? -11.110 -2.657 -33.459 1.00 20.78 162 VAL B C 1
ATOM 2916 O O . VAL B 1 192 ? -12.019 -1.894 -33.820 1.00 19.02 162 VAL B O 1
ATOM 2920 N N . ILE B 1 193 ? -10.255 -2.362 -32.486 1.00 17.83 163 ILE B N 1
ATOM 2921 C CA . ILE B 1 193 ? -10.263 -1.101 -31.746 1.00 22.05 163 ILE B CA 1
ATOM 2922 C C . ILE B 1 193 ? -9.369 -0.114 -32.494 1.00 20.43 163 ILE B C 1
ATOM 2923 O O . ILE B 1 193 ? -8.161 -0.304 -32.547 1.00 17.56 163 ILE B O 1
ATOM 2928 N N . GLN B 1 194 ? -9.944 0.958 -33.049 1.00 21.94 164 GLN B N 1
ATOM 2929 C CA . GLN B 1 194 ? -9.142 1.935 -33.787 1.00 21.22 164 GLN B CA 1
ATOM 2930 C C . GLN B 1 194 ? -8.476 2.905 -32.818 1.00 22.46 164 GLN B C 1
ATOM 2931 O O . GLN B 1 194 ? -9.147 3.505 -31.970 1.00 26.37 164 GLN B O 1
ATOM 2937 N N . THR B 1 195 ? -7.161 3.072 -32.954 1.00 13.78 165 THR B N 1
ATOM 2938 C CA . THR B 1 195 ? -6.396 4.004 -32.139 1.00 14.18 165 THR B CA 1
ATOM 2939 C C . THR B 1 195 ? -6.027 5.280 -32.874 1.00 16.02 165 THR B C 1
ATOM 2940 O O . THR B 1 195 ? -5.386 6.153 -32.281 1.00 16.15 165 THR B O 1
ATOM 2944 N N . TYR B 1 196 ? -6.391 5.399 -34.145 1.00 16.22 166 TYR B N 1
ATOM 2945 C CA . TYR B 1 196 ? -5.946 6.495 -34.984 1.00 15.37 166 TYR B CA 1
ATOM 2946 C C . TYR B 1 196 ? -7.145 7.296 -35.462 1.00 16.17 166 TYR B C 1
ATOM 2947 O O . TYR B 1 196 ? -8.298 6.850 -35.397 1.00 16.65 166 TYR B O 1
ATOM 2956 N N . GLN B 1 197 ? -6.837 8.501 -35.924 1.00 15.51 167 GLN B N 1
ATOM 2957 C CA . GLN B 1 197 ? -7.774 9.361 -36.628 1.00 18.33 167 GLN B CA 1
ATOM 2958 C C . GLN B 1 197 ? -6.998 10.041 -37.739 1.00 19.44 167 GLN B C 1
ATOM 2959 O O . GLN B 1 197 ? -6.010 10.729 -37.466 1.00 20.61 167 GLN B O 1
ATOM 2965 N N . GLY B 1 198 ? -7.408 9.806 -38.979 1.00 18.85 168 GLY B N 1
ATOM 2966 C CA . GLY B 1 198 ? -6.679 10.296 -40.127 1.00 20.35 168 GLY B CA 1
ATOM 2967 C C . GLY B 1 198 ? -5.315 9.646 -40.230 1.00 19.72 168 GLY B C 1
ATOM 2968 O O . GLY B 1 198 ? -5.201 8.419 -40.326 1.00 18.65 168 GLY B O 1
ATOM 2969 N N . ARG B 1 199 ? -4.263 10.453 -40.172 1.00 21.21 169 ARG B N 1
ATOM 2970 C CA . ARG B 1 199 ? -2.912 9.923 -40.274 1.00 20.71 169 ARG B CA 1
ATOM 2971 C C . ARG B 1 199 ? -2.218 9.836 -38.924 1.00 19.30 169 ARG B C 1
ATOM 2972 O O . ARG B 1 199 ? -1.044 9.465 -38.874 1.00 19.15 169 ARG B O 1
ATOM 2980 N N . SER B 1 200 ? -2.919 10.131 -37.824 1.00 19.63 170 SER B N 1
ATOM 2981 C CA . SER B 1 200 ? -2.293 10.195 -36.507 1.00 19.82 170 SER B CA 1
ATOM 2982 C C . SER B 1 200 ? -3.006 9.297 -35.506 1.00 18.47 170 SER B C 1
ATOM 2983 O O . SER B 1 200 ? -4.236 9.179 -35.523 1.00 17.35 170 SER B O 1
ATOM 2986 N N . THR B 1 201 ? -2.207 8.671 -34.637 1.00 17.78 171 THR B N 1
ATOM 2987 C CA . THR B 1 201 ? -2.722 8.045 -33.423 1.00 17.69 171 THR B CA 1
ATOM 2988 C C . THR B 1 201 ? -3.403 9.087 -32.549 1.00 20.32 171 THR B C 1
ATOM 2989 O O . THR B 1 201 ? -2.875 10.182 -32.343 1.00 23.43 171 THR B O 1
ATOM 2993 N N . VAL B 1 202 ? -4.574 8.727 -32.014 1.00 20.89 172 VAL B N 1
ATOM 2994 C CA . VAL B 1 202 ? -5.287 9.599 -31.087 1.00 23.54 172 VAL B CA 1
ATOM 2995 C C . VAL B 1 202 ? -4.461 9.792 -29.824 1.00 25.00 172 VAL B C 1
ATOM 2996 O O . VAL B 1 202 ? -3.900 8.838 -29.284 1.00 20.19 172 VAL B O 1
ATOM 3000 N N . ASN B 1 203 ? -4.403 11.026 -29.332 1.00 32.86 173 ASN B N 1
ATOM 3001 C CA . ASN B 1 203 ? -3.664 11.297 -28.101 1.00 37.63 173 ASN B CA 1
ATOM 3002 C C . ASN B 1 203 ? -4.319 10.587 -26.919 1.00 31.65 173 ASN B C 1
ATOM 3003 O O . ASN B 1 203 ? -5.549 10.485 -26.835 1.00 29.21 173 ASN B O 1
ATOM 3008 N N . GLN B 1 204 ? -3.484 10.076 -26.010 1.00 28.41 174 GLN B N 1
ATOM 3009 C CA . GLN B 1 204 ? -3.948 9.344 -24.828 1.00 27.05 174 GLN B CA 1
ATOM 3010 C C . GLN B 1 204 ? -4.841 8.163 -25.215 1.00 24.17 174 GLN B C 1
ATOM 3011 O O . GLN B 1 204 ? -5.747 7.788 -24.474 1.00 25.80 174 GLN B O 1
ATOM 3017 N N . TYR B 1 205 ? -4.585 7.569 -26.390 1.00 20.58 175 TYR B N 1
ATOM 3018 C CA . TYR B 1 205 ? -5.238 6.315 -26.764 1.00 18.63 175 TYR B CA 1
ATOM 3019 C C . TYR B 1 205 ? -5.130 5.285 -25.648 1.00 17.61 175 TYR B C 1
ATOM 3020 O O . TYR B 1 205 ? -6.063 4.497 -25.425 1.00 17.03 175 TYR B O 1
ATOM 3029 N N . SER B 1 206 ? -4.006 5.299 -24.924 1.00 17.47 176 SER B N 1
ATOM 3030 C CA . SER B 1 206 ? -3.739 4.291 -23.904 1.00 18.15 176 SER B CA 1
ATOM 3031 C C . SER B 1 206 ? -4.848 4.216 -22.865 1.00 18.68 176 SER B C 1
ATOM 3032 O O . SER B 1 206 ? -5.039 3.161 -22.246 1.00 18.96 176 SER B O 1
ATOM 3035 N N . ARG B 1 207 ? -5.562 5.328 -22.643 1.00 20.20 177 ARG B N 1
ATOM 3036 C CA . ARG B 1 207 ? -6.642 5.359 -21.653 1.00 22.25 177 ARG B CA 1
ATOM 3037 C C . ARG B 1 207 ? -7.639 4.227 -21.861 1.00 21.53 177 ARG B C 1
ATOM 3038 O O . ARG B 1 207 ? -8.208 3.711 -20.891 1.00 21.58 177 ARG B O 1
ATOM 3046 N N . TYR B 1 208 ? -7.874 3.836 -23.108 1.00 20.40 178 TYR B N 1
ATOM 3047 C CA . TYR B 1 208 ? -8.979 2.933 -23.410 1.00 23.97 178 TYR B CA 1
ATOM 3048 C C . TYR B 1 208 ? -8.559 1.472 -23.459 1.00 22.80 178 TYR B C 1
ATOM 3049 O O . TYR B 1 208 ? -9.421 0.591 -23.586 1.00 24.05 178 TYR B O 1
ATOM 3058 N N . LEU B 1 209 ? -7.273 1.203 -23.328 1.00 19.64 179 LEU B N 1
ATOM 3059 C CA . LEU B 1 209 ? -6.718 -0.121 -23.556 1.00 18.27 179 LEU B CA 1
ATOM 3060 C C . LEU B 1 209 ? -6.865 -1.073 -22.364 1.00 19.64 179 LEU B C 1
ATOM 3061 O O . LEU B 1 209 ? -7.145 -2.259 -22.578 1.00 19.33 179 LEU B O 1
ATOM 3066 N N . PRO B 1 210 ? -6.671 -0.630 -21.115 1.00 21.17 180 PRO B N 1
ATOM 3067 C CA . PRO B 1 210 ? -6.693 -1.600 -19.998 1.00 23.87 180 PRO B CA 1
ATOM 3068 C C . PRO B 1 210 ? -7.973 -2.414 -19.880 1.00 24.79 180 PRO B C 1
ATOM 3069 O O . PRO B 1 210 ? -7.915 -3.580 -19.469 1.00 26.10 180 PRO B O 1
ATOM 3073 N N . ALA B 1 211 ? -9.124 -1.840 -20.211 1.00 24.18 181 ALA B N 1
ATOM 3074 C CA . ALA B 1 211 ? -10.401 -2.549 -20.084 1.00 25.25 181 ALA B CA 1
ATOM 3075 C C . ALA B 1 211 ? -10.615 -3.608 -21.162 1.00 23.38 181 ALA B C 1
ATOM 3076 O O . ALA B 1 211 ? -11.554 -4.408 -21.043 1.00 24.13 181 ALA B O 1
ATOM 3078 N N . LEU B 1 212 ? -9.792 -3.617 -22.214 1.00 20.34 182 LEU B N 1
ATOM 3079 C CA . LEU B 1 212 ? -9.949 -4.608 -23.269 1.00 19.22 182 LEU B CA 1
ATOM 3080 C C . LEU B 1 212 ? -9.742 -6.027 -22.770 1.00 20.55 182 LEU B C 1
ATOM 3081 O O . LEU B 1 212 ? -10.233 -6.967 -23.402 1.00 21.75 182 LEU B O 1
ATOM 3086 N N . LEU B 1 213 ? -9.043 -6.218 -21.651 1.00 21.74 183 LEU B N 1
ATOM 3087 C CA . LEU B 1 213 ? -8.923 -7.569 -21.119 1.00 23.58 183 LEU B CA 1
ATOM 3088 C C . LEU B 1 213 ? -10.252 -8.108 -20.593 1.00 25.87 183 LEU B C 1
ATOM 3089 O O . LEU B 1 213 ? -10.328 -9.292 -20.249 1.00 27.76 183 LEU B O 1
ATOM 3094 N N . GLN B 1 214 ? -11.292 -7.274 -20.521 1.00 26.40 184 GLN B N 1
ATOM 3095 C CA . GLN B 1 214 ? -12.638 -7.717 -20.180 1.00 28.43 184 GLN B CA 1
ATOM 3096 C C . GLN B 1 214 ? -13.457 -8.134 -21.401 1.00 26.96 184 GLN B C 1
ATOM 3097 O O . GLN B 1 214 ? -14.577 -8.636 -21.235 1.00 28.12 184 GLN B O 1
ATOM 3103 N N . LEU B 1 215 ? -12.930 -7.947 -22.611 1.00 24.96 185 LEU B N 1
ATOM 3104 C CA . LEU B 1 215 ? -13.615 -8.402 -23.821 1.00 24.45 185 LEU B CA 1
ATOM 3105 C C . LEU B 1 215 ? -13.675 -9.926 -23.854 1.00 26.30 185 LEU B C 1
ATOM 3106 O O . LEU B 1 215 ? -12.751 -10.610 -23.401 1.00 27.62 185 LEU B O 1
ATOM 3111 N N . ARG B 1 216 ? -14.773 -10.464 -24.382 1.00 27.25 186 ARG B N 1
ATOM 3112 C CA . ARG B 1 216 ? -14.921 -11.906 -24.523 1.00 30.14 186 ARG B CA 1
ATOM 3113 C C . ARG B 1 216 ? -15.178 -12.296 -25.972 1.00 31.04 186 ARG B C 1
ATOM 3114 O O . ARG B 1 216 ? -15.926 -13.239 -26.252 1.00 32.94 186 ARG B O 1
ATOM 3122 N N . LEU B 1 217 ? -14.573 -11.563 -26.901 1.00 29.55 187 LEU B N 1
ATOM 3123 C CA . LEU B 1 217 ? -14.670 -11.866 -28.319 1.00 29.19 187 LEU B CA 1
ATOM 3124 C C . LEU B 1 217 ? -13.327 -11.584 -28.969 1.00 25.89 187 LEU B C 1
ATOM 3125 O O . LEU B 1 217 ? -12.564 -10.741 -28.474 1.00 24.36 187 LEU B O 1
ATOM 3130 N N . PRO B 1 218 ? -12.993 -12.295 -30.050 1.00 25.14 188 PRO B N 1
ATOM 3131 C CA . PRO B 1 218 ? -11.730 -12.026 -30.748 1.00 23.74 188 PRO 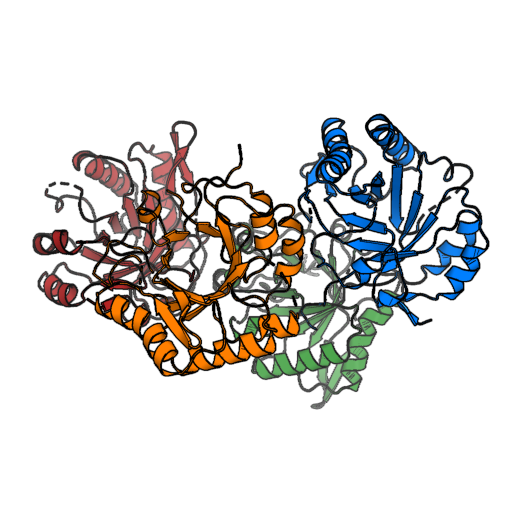B CA 1
ATOM 3132 C C . PRO B 1 218 ? -11.590 -10.548 -31.068 1.00 21.39 188 PRO B C 1
ATOM 3133 O O . PRO B 1 218 ? -12.481 -9.933 -31.664 1.00 21.07 188 PRO B O 1
ATOM 3137 N N . PHE B 1 219 ? -10.476 -9.960 -30.638 1.00 20.18 189 PHE B N 1
ATOM 3138 C CA . PHE B 1 219 ? -10.260 -8.542 -30.872 1.00 18.39 189 PHE B CA 1
ATOM 3139 C C . PHE B 1 219 ? -8.818 -8.264 -31.278 1.00 14.62 189 PHE B C 1
ATOM 3140 O O . PHE B 1 219 ? -7.897 -9.042 -30.997 1.00 15.05 189 PHE B O 1
ATOM 3148 N N . LYS B 1 220 ? -8.655 -7.151 -31.986 1.00 13.81 190 LYS B N 1
ATOM 3149 C CA . LYS B 1 220 ? -7.344 -6.638 -32.387 1.00 14.17 190 LYS B CA 1
ATOM 3150 C C . LYS B 1 220 ? -7.299 -5.134 -32.188 1.00 14.03 190 LYS B C 1
ATOM 3151 O O . LYS B 1 220 ? -8.318 -4.472 -31.944 1.00 13.46 190 LYS B O 1
ATOM 3157 N N . ILE B 1 221 ? -6.101 -4.582 -32.333 1.00 12.69 191 ILE B N 1
ATOM 3158 C CA . ILE B 1 221 ? -5.885 -3.142 -32.275 1.00 12.38 191 ILE B CA 1
ATOM 3159 C C . ILE B 1 221 ? -5.568 -2.668 -33.687 1.00 13.19 191 ILE B C 1
ATOM 3160 O O . ILE B 1 221 ? -4.722 -3.261 -34.368 1.00 14.31 191 ILE B O 1
ATOM 3165 N N . GLY B 1 222 ? -6.226 -1.596 -34.119 1.00 13.02 192 GLY B N 1
ATOM 3166 C CA . GLY B 1 222 ? -5.932 -0.966 -35.397 1.00 13.20 192 GLY B CA 1
ATOM 3167 C C . GLY B 1 222 ? -5.064 0.259 -35.179 1.00 12.68 192 GLY B C 1
ATOM 3168 O O . GLY B 1 222 ? -5.400 1.138 -34.378 1.00 13.37 192 GLY B O 1
ATOM 3169 N N . LEU B 1 223 ? -3.922 0.278 -35.869 1.00 11.65 193 LEU B N 1
ATOM 3170 C CA . LEU B 1 223 ? -2.891 1.305 -35.764 1.00 10.22 193 LEU B CA 1
ATOM 3171 C C . LEU B 1 223 ? -2.666 1.944 -37.128 1.00 10.11 193 LEU B C 1
ATOM 3172 O O . LEU B 1 223 ? -2.668 1.245 -38.147 1.00 10.97 193 LEU B O 1
ATOM 3177 N N . VAL B 1 224 ? -2.422 3.258 -37.168 1.00 11.39 194 VAL B N 1
ATOM 3178 C CA . VAL B 1 224 ? -2.126 3.888 -38.458 1.00 13.09 194 VAL B CA 1
ATOM 3179 C C . VAL B 1 224 ? -0.627 3.782 -38.765 1.00 14.63 194 VAL B C 1
ATOM 3180 O O . VAL B 1 224 ? 0.212 3.931 -37.873 1.00 16.88 194 VAL B O 1
ATOM 3184 N N . GLN B 1 225 ? -0.289 3.520 -40.036 1.00 13.49 195 GLN B N 1
ATOM 3185 C CA . GLN B 1 225 ? 1.117 3.397 -40.449 1.00 13.86 195 GLN B CA 1
ATOM 3186 C C . GLN B 1 225 ? 1.871 4.687 -40.140 1.00 14.06 195 GLN B C 1
ATOM 3187 O O . GLN B 1 225 ? 1.374 5.783 -40.415 1.00 14.32 195 GLN B O 1
ATOM 3193 N N . HIS B 1 226 ? 3.071 4.549 -39.572 1.00 14.14 196 HIS B N 1
ATOM 3194 C CA . HIS B 1 226 ? 3.919 5.666 -39.146 1.00 17.07 196 HIS B CA 1
ATOM 3195 C C . HIS B 1 226 ? 3.325 6.468 -37.988 1.00 16.82 196 HIS B C 1
ATOM 3196 O O . HIS B 1 226 ? 3.778 7.587 -37.702 1.00 17.41 196 HIS B O 1
ATOM 3203 N N . GLY B 1 227 ? 2.329 5.915 -37.294 1.00 15.26 197 GLY B N 1
ATOM 3204 C CA . GLY B 1 227 ? 1.781 6.583 -36.139 1.00 16.69 197 GLY B CA 1
ATOM 3205 C C . GLY B 1 227 ? 2.533 6.235 -34.872 1.00 17.91 197 GLY B C 1
ATOM 3206 O O . GLY B 1 227 ? 3.332 5.305 -34.826 1.00 17.15 197 GLY B O 1
ATOM 3207 N N . GLU B 1 228 ? 2.272 7.019 -33.837 1.00 19.47 198 GLU B N 1
ATOM 3208 C CA . GLU B 1 228 ? 2.781 6.704 -32.512 1.00 20.22 198 GLU B CA 1
ATOM 3209 C C . GLU B 1 228 ? 2.053 5.490 -31.946 1.00 18.06 198 GLU B C 1
ATOM 3210 O O . GLU B 1 228 ? 0.844 5.312 -32.152 1.00 17.00 198 GLU B O 1
ATOM 3216 N N . TRP B 1 229 ? 2.798 4.654 -31.227 1.00 16.31 199 TRP B N 1
ATOM 3217 C CA . TRP B 1 229 ? 2.295 3.418 -30.651 1.00 15.33 199 TRP B CA 1
ATOM 3218 C C . TRP B 1 229 ? 3.341 2.925 -29.675 1.00 17.73 199 TRP B C 1
ATOM 3219 O O . TRP B 1 229 ? 4.536 3.064 -29.936 1.00 18.09 199 TRP B O 1
ATOM 3230 N N . ASP B 1 230 ? 2.897 2.381 -28.549 1.00 17.52 200 ASP B N 1
ATOM 3231 C CA . ASP B 1 230 ? 3.803 1.726 -27.610 1.00 18.91 200 ASP B CA 1
ATOM 3232 C C . ASP B 1 230 ? 3.614 0.218 -27.706 1.00 19.11 200 ASP B C 1
ATOM 3233 O O . ASP B 1 230 ? 2.635 -0.318 -27.164 1.00 19.23 200 ASP B O 1
ATOM 3238 N N . PRO B 1 231 ? 4.526 -0.511 -28.360 1.00 19.92 201 PRO B N 1
ATOM 3239 C CA . PRO B 1 231 ? 4.327 -1.961 -28.558 1.00 19.28 201 PRO B CA 1
ATOM 3240 C C . PRO B 1 231 ? 4.260 -2.783 -27.268 1.00 20.27 201 PRO B C 1
ATOM 3241 O O . PRO B 1 231 ? 3.844 -3.953 -27.323 1.00 20.75 201 PRO B O 1
ATOM 3245 N N . GLN B 1 232 ? 4.605 -2.210 -26.110 1.00 21.23 202 GLN B N 1
ATOM 3246 C CA . GLN B 1 232 ? 4.387 -2.927 -24.857 1.00 23.30 202 GLN B CA 1
ATOM 3247 C C . GLN B 1 232 ? 2.919 -3.298 -24.683 1.00 21.22 202 GLN B C 1
ATOM 3248 O O . GLN B 1 232 ? 2.611 -4.366 -24.150 1.00 22.19 202 GLN B O 1
ATOM 3254 N N . TRP B 1 233 ? 2.003 -2.435 -25.141 1.00 19.52 203 TRP B N 1
ATOM 3255 C CA . TRP B 1 233 ? 0.575 -2.743 -25.051 1.00 20.47 203 TRP B CA 1
ATOM 3256 C C . TRP B 1 233 ? 0.245 -4.083 -25.690 1.00 22.24 203 TRP B C 1
ATOM 3257 O O . TRP B 1 233 ? -0.629 -4.813 -25.198 1.00 23.11 203 TRP B O 1
ATOM 3268 N N . GLU B 1 234 ? 0.920 -4.423 -26.795 1.00 22.08 204 GLU B N 1
ATOM 3269 C CA . GLU B 1 234 ? 0.668 -5.725 -27.400 1.00 21.37 204 GLU B CA 1
ATOM 3270 C C . GLU B 1 234 ? 0.943 -6.816 -26.380 1.00 23.15 204 GLU B C 1
ATOM 3271 O O . GLU B 1 234 ? 0.067 -7.639 -26.077 1.00 23.80 204 GLU B O 1
ATOM 3277 N N . GLN B 1 235 ? 2.139 -6.769 -25.779 1.00 24.65 205 GLN B N 1
ATOM 3278 C CA . GLN B 1 235 ? 2.495 -7.653 -24.674 1.00 27.58 205 GLN B CA 1
ATOM 3279 C C . GLN B 1 235 ? 1.384 -7.703 -23.628 1.00 26.89 205 GLN B C 1
ATOM 3280 O O . GLN B 1 235 ? 0.922 -8.786 -23.243 1.00 21.63 205 GLN B O 1
ATOM 3286 N N . TYR B 1 236 ? 0.895 -6.527 -23.210 1.00 25.25 206 TYR B N 1
ATOM 3287 C CA . TYR B 1 236 ? -0.150 -6.483 -22.190 1.00 24.36 206 TYR B CA 1
ATOM 3288 C C . TYR B 1 236 ? -1.384 -7.227 -22.664 1.00 23.02 206 TYR B C 1
ATOM 3289 O O . TYR B 1 236 ? -1.856 -8.166 -22.005 1.00 24.76 206 TYR B O 1
ATOM 3298 N N . LEU B 1 237 ? -1.885 -6.854 -23.845 1.00 20.87 207 LEU B N 1
ATOM 3299 C CA . LEU B 1 237 ? -3.107 -7.464 -24.345 1.00 20.83 207 LEU B CA 1
ATOM 3300 C C . LEU B 1 237 ? -2.885 -8.918 -24.693 1.00 21.52 207 LEU B C 1
ATOM 3301 O O . LEU B 1 237 ? -3.860 -9.662 -24.802 1.00 21.92 207 LEU B O 1
ATOM 3306 N N . ALA B 1 238 ? -1.624 -9.347 -24.838 1.00 22.12 208 ALA B N 1
ATOM 3307 C CA . ALA B 1 238 ? -1.406 -10.757 -25.122 1.00 22.80 208 ALA B CA 1
ATOM 3308 C C . ALA B 1 238 ? -1.869 -11.640 -23.976 1.00 23.78 208 ALA B C 1
ATOM 3309 O O . ALA B 1 238 ? -2.011 -12.850 -24.174 1.00 25.41 208 ALA B O 1
ATOM 3311 N N . ALA B 1 239 ? -2.129 -11.066 -22.791 1.00 23.61 209 ALA B N 1
ATOM 3312 C CA . ALA B 1 239 ? -2.621 -11.872 -21.678 1.00 26.81 209 ALA B CA 1
ATOM 3313 C C . ALA B 1 239 ? -3.986 -12.480 -21.965 1.00 27.26 209 ALA B C 1
ATOM 3314 O O . ALA B 1 239 ? -4.324 -13.523 -21.398 1.00 29.17 209 ALA B O 1
ATOM 3316 N N . SER B 1 240 ? -4.790 -11.845 -22.831 1.00 25.10 210 SER B N 1
ATOM 3317 C CA . SER B 1 240 ? -6.144 -12.357 -23.036 1.00 26.80 210 SER B CA 1
ATOM 3318 C C . SER B 1 240 ? -6.144 -13.406 -24.139 1.00 27.13 210 SER B C 1
ATOM 3319 O O . SER B 1 240 ? -5.578 -13.166 -25.213 1.00 23.25 210 SER B O 1
ATOM 3322 N N . PRO B 1 241 ? -6.768 -14.567 -23.926 1.00 29.37 211 PRO B N 1
ATOM 3323 C CA . PRO B 1 241 ? -6.850 -15.567 -25.004 1.00 30.36 211 PRO B CA 1
ATOM 3324 C C . PRO B 1 241 ? -7.676 -15.111 -26.195 1.00 29.29 211 PRO B C 1
ATOM 3325 O O . PRO B 1 241 ? -7.675 -15.798 -27.229 1.00 30.35 211 PRO B O 1
ATOM 3329 N N . PHE B 1 242 ? -8.388 -13.991 -26.085 1.00 27.60 212 PHE B N 1
ATOM 3330 C CA . PHE B 1 242 ? -9.157 -13.446 -27.193 1.00 26.80 212 PHE B CA 1
ATOM 3331 C C . PHE B 1 242 ? -8.359 -12.459 -28.040 1.00 24.78 212 PHE B C 1
ATOM 3332 O O . PHE B 1 242 ? -8.875 -11.966 -29.050 1.00 19.77 212 PHE B O 1
ATOM 3340 N N . TYR B 1 243 ? -7.118 -12.156 -27.658 1.00 23.75 213 TYR B N 1
ATOM 3341 C CA . TYR B 1 243 ? -6.313 -11.211 -28.418 1.00 20.89 213 TYR B CA 1
ATOM 3342 C C . TYR B 1 243 ? -5.801 -11.865 -29.694 1.00 20.33 213 TYR B C 1
ATOM 3343 O O . TYR B 1 243 ? -5.296 -12.992 -29.667 1.00 22.38 213 TYR B O 1
ATOM 3352 N N . ARG B 1 244 ? -5.938 -11.153 -30.815 1.00 17.78 214 ARG B N 1
ATOM 3353 C CA . ARG B 1 244 ? -5.540 -11.662 -32.124 1.00 18.89 214 ARG B CA 1
ATOM 3354 C C . ARG B 1 244 ? -4.555 -10.738 -32.838 1.00 16.58 214 ARG B C 1
ATOM 3355 O O . ARG B 1 244 ? -4.373 -10.863 -34.048 1.00 16.17 214 ARG B O 1
ATOM 3363 N N . GLY B 1 245 ? -3.900 -9.822 -32.125 1.00 16.16 215 GLY B N 1
ATOM 3364 C CA . GLY B 1 245 ? -2.856 -9.025 -32.742 1.00 15.44 215 GLY B CA 1
ATOM 3365 C C . GLY B 1 245 ? -3.276 -7.658 -33.234 1.00 15.44 215 GLY B C 1
ATOM 3366 O O . GLY B 1 245 ? -4.215 -7.064 -32.694 1.00 15.36 215 GLY B O 1
ATOM 3367 N N . GLU B 1 246 ? -2.605 -7.145 -34.273 1.00 12.76 216 GLU B N 1
ATOM 3368 C CA . GLU B 1 246 ? -2.847 -5.789 -34.747 1.00 11.41 216 GLU B CA 1
ATOM 3369 C C . GLU B 1 246 ? -3.130 -5.777 -36.249 1.00 11.15 216 GLU B C 1
ATOM 3370 O O . GLU B 1 246 ? -2.824 -6.727 -36.980 1.00 16.93 216 GLU B O 1
ATOM 3376 N N . VAL B 1 247 ? -3.717 -4.665 -36.688 1.00 12.12 217 VAL B N 1
ATOM 3377 C CA . VAL B 1 247 ? -3.934 -4.334 -38.093 1.00 12.32 217 VAL B CA 1
ATOM 3378 C C . VAL B 1 247 ? -3.391 -2.930 -38.316 1.00 11.34 217 VAL B C 1
ATOM 3379 O O . VAL B 1 247 ? -3.659 -2.039 -37.508 1.00 9.49 217 VAL B O 1
ATOM 3383 N N . VAL B 1 248 ? -2.675 -2.711 -39.429 1.00 11.75 218 VAL B N 1
ATOM 3384 C CA . VAL B 1 248 ? -2.133 -1.401 -39.777 1.00 11.49 218 VAL B CA 1
ATOM 3385 C C . VAL B 1 248 ? -2.925 -0.824 -40.946 1.00 13.78 218 VAL B C 1
ATOM 3386 O O . VAL B 1 248 ? -3.171 -1.505 -41.949 1.00 15.56 218 VAL B O 1
ATOM 3390 N N . PHE B 1 249 ? -3.343 0.423 -40.796 1.00 12.59 219 PHE B N 1
ATOM 3391 C CA . PHE B 1 249 ? -3.918 1.234 -41.859 1.00 12.77 219 PHE B CA 1
ATOM 3392 C C . PHE B 1 249 ? -2.791 1.799 -42.719 1.00 13.11 219 PHE B C 1
ATOM 3393 O O . PHE B 1 249 ? -2.087 2.716 -42.299 1.00 14.14 219 PHE B O 1
ATOM 3401 N N . LEU B 1 250 ? -2.600 1.245 -43.913 1.00 14.06 220 LEU B N 1
ATOM 3402 C CA . LEU B 1 250 ? -1.607 1.764 -44.832 1.00 13.78 220 LEU B CA 1
ATOM 3403 C C . LEU B 1 250 ? -1.972 3.172 -45.312 1.00 16.79 220 LEU B C 1
ATOM 3404 O O . LEU B 1 250 ? -3.145 3.513 -45.474 1.00 16.60 220 LEU B O 1
ATOM 3409 N N . LEU B 1 251 ? -0.938 3.989 -45.559 1.00 16.68 221 LEU B N 1
ATOM 3410 C CA . LEU B 1 251 ? -1.071 5.376 -45.990 1.00 16.99 221 LEU B CA 1
ATOM 3411 C C . LEU B 1 251 ? -0.232 5.616 -47.240 1.00 19.25 221 LEU B C 1
ATOM 3412 O O . LEU B 1 251 ? 0.798 4.966 -47.436 1.00 19.08 221 LEU B O 1
ATOM 3417 N N . ASN B 1 252 ? -0.674 6.585 -48.053 1.00 20.76 222 ASN B N 1
ATOM 3418 C CA . ASN B 1 252 ? -0.087 6.970 -49.356 1.00 23.75 222 ASN B CA 1
ATOM 3419 C C . ASN B 1 252 ? -0.056 5.840 -50.360 1.00 22.62 222 ASN B C 1
ATOM 3420 O O . ASN B 1 252 ? -0.888 5.776 -51.264 1.00 23.22 222 ASN B O 1
ATOM 3425 N N . SER C 1 39 ? 19.647 -36.656 -13.517 1.00 37.54 9 SER C N 1
ATOM 3426 C CA . SER C 1 39 ? 19.033 -37.970 -13.352 1.00 36.94 9 SER C CA 1
ATOM 3427 C C . SER C 1 39 ? 17.576 -37.941 -13.813 1.00 34.34 9 SER C C 1
ATOM 3428 O O . SER C 1 39 ? 16.978 -36.874 -13.916 1.00 35.46 9 SER C O 1
ATOM 3431 N N . HIS C 1 40 ? 17.009 -39.111 -14.121 1.00 32.42 10 HIS C N 1
ATOM 3432 C CA . HIS C 1 40 ? 15.617 -39.229 -14.539 1.00 31.36 10 HIS C CA 1
ATOM 3433 C C . HIS C 1 40 ? 14.704 -39.627 -13.385 1.00 28.47 10 HIS C C 1
ATOM 3434 O O . HIS C 1 40 ? 13.627 -40.184 -13.619 1.00 27.40 10 HIS C O 1
ATOM 3441 N N . LYS C 1 41 ? 15.121 -39.384 -12.150 1.00 26.61 11 LYS C N 1
ATOM 3442 C CA . LYS C 1 41 ? 14.303 -39.686 -10.991 1.00 24.73 11 LYS C CA 1
ATOM 3443 C C . LYS C 1 41 ? 13.949 -38.396 -10.273 1.00 21.24 11 LYS C C 1
ATOM 3444 O O . LYS C 1 41 ? 14.702 -37.419 -10.300 1.00 21.74 11 LYS C O 1
ATOM 3450 N N . VAL C 1 42 ? 12.781 -38.414 -9.646 1.00 18.26 12 VAL C N 1
ATOM 3451 C CA . VAL C 1 42 ? 12.195 -37.238 -9.019 1.00 16.85 12 VAL C CA 1
ATOM 3452 C C . VAL C 1 42 ? 12.774 -37.094 -7.622 1.00 16.86 12 VAL C C 1
ATOM 3453 O O . VAL C 1 42 ? 12.602 -37.981 -6.785 1.00 22.31 12 VAL C O 1
ATOM 3457 N N . TYR C 1 43 ? 13.483 -35.990 -7.375 1.00 17.31 13 TYR C N 1
ATOM 3458 C CA . TYR C 1 43 ? 13.977 -35.658 -6.049 1.00 17.53 13 TYR C CA 1
ATOM 3459 C C . TYR C 1 43 ? 13.329 -34.374 -5.557 1.00 16.59 13 TYR C C 1
ATOM 3460 O O . TYR C 1 43 ? 13.235 -33.391 -6.293 1.00 20.61 13 TYR C O 1
ATOM 3469 N N . ALA C 1 44 ? 12.924 -34.385 -4.289 1.00 16.04 14 ALA C N 1
ATOM 3470 C CA . ALA C 1 44 ? 12.167 -33.271 -3.742 1.00 15.29 14 ALA C CA 1
ATOM 3471 C C . ALA C 1 44 ? 12.993 -31.992 -3.706 1.00 16.47 14 ALA C C 1
ATOM 3472 O O . ALA C 1 44 ? 12.445 -30.897 -3.880 1.00 16.22 14 ALA C O 1
ATOM 3474 N N . HIS C 1 45 ? 14.318 -32.103 -3.525 1.00 18.04 15 HIS C N 1
ATOM 3475 C CA . HIS C 1 45 ? 15.132 -30.898 -3.473 1.00 19.49 15 HIS C CA 1
ATOM 3476 C C . HIS C 1 45 ? 15.110 -30.120 -4.787 1.00 19.78 15 HIS C C 1
ATOM 3477 O O . HIS C 1 45 ? 15.604 -28.989 -4.816 1.00 21.06 15 HIS C O 1
ATOM 3484 N N . ASP C 1 46 ? 14.555 -30.684 -5.867 1.00 18.90 16 ASP C N 1
ATOM 3485 C CA . ASP C 1 46 ? 14.430 -29.981 -7.139 1.00 19.34 16 ASP C CA 1
ATOM 3486 C C . ASP C 1 46 ? 13.034 -29.396 -7.364 1.00 24.10 16 ASP C C 1
ATOM 3487 O O . ASP C 1 46 ? 12.738 -28.934 -8.473 1.00 18.43 16 ASP C O 1
ATOM 3492 N N . TYR C 1 47 ? 12.168 -29.414 -6.352 1.00 16.88 17 TYR C N 1
ATOM 3493 C CA . TYR C 1 47 ? 10.789 -28.984 -6.531 1.00 21.16 17 TYR C CA 1
ATOM 3494 C C . TYR C 1 47 ? 10.376 -28.112 -5.359 1.00 19.98 17 TYR C C 1
ATOM 3495 O O . TYR C 1 47 ? 11.092 -27.981 -4.359 1.00 16.51 17 TYR C O 1
ATOM 3504 N N . GLN C 1 48 ? 9.218 -27.469 -5.530 1.00 17.76 18 GLN C N 1
ATOM 3505 C CA . GLN C 1 48 ? 8.763 -26.421 -4.627 1.00 16.94 18 GLN C CA 1
ATOM 3506 C C . GLN C 1 48 ? 7.281 -26.533 -4.293 1.00 14.91 18 GLN C C 1
ATOM 3507 O O . GLN C 1 48 ? 6.720 -25.575 -3.764 1.00 16.23 18 GLN C O 1
ATOM 3513 N N . ALA C 1 49 ? 6.635 -27.655 -4.599 1.00 13.71 19 ALA C N 1
ATOM 3514 C CA . ALA C 1 49 ? 5.223 -27.870 -4.319 1.00 13.70 19 ALA C CA 1
ATOM 3515 C C . ALA C 1 49 ? 5.042 -29.353 -4.034 1.00 13.09 19 ALA C C 1
ATOM 3516 O O . ALA C 1 49 ? 5.627 -30.201 -4.718 1.00 14.90 19 ALA C O 1
ATOM 3518 N N . PHE C 1 50 ? 4.306 -29.666 -2.977 1.00 12.45 20 PHE C N 1
ATOM 3519 C CA . PHE C 1 50 ? 4.273 -31.029 -2.476 1.00 12.84 20 PHE C CA 1
ATOM 3520 C C . PHE C 1 50 ? 2.891 -31.381 -1.966 1.00 13.69 20 PHE C C 1
ATOM 3521 O O . PHE C 1 50 ? 2.162 -30.517 -1.471 1.00 14.32 20 PHE C O 1
ATOM 3529 N N . TRP C 1 51 ? 2.554 -32.663 -2.095 1.00 13.48 21 TRP C N 1
ATOM 3530 C CA . TRP C 1 51 ? 1.469 -33.272 -1.340 1.00 13.92 21 TRP C CA 1
ATOM 3531 C C . TRP C 1 51 ? 2.059 -33.854 -0.067 1.00 12.74 21 TRP C C 1
ATOM 3532 O O . TRP C 1 51 ? 3.090 -34.520 -0.125 1.00 13.13 21 TRP C O 1
ATOM 3543 N N . LEU C 1 52 ? 1.419 -33.591 1.071 1.00 11.61 22 LEU C N 1
ATOM 3544 C CA . LEU C 1 52 ? 1.671 -34.325 2.310 1.00 11.53 22 LEU C CA 1
ATOM 3545 C C . LEU C 1 52 ? 0.423 -35.159 2.586 1.00 12.61 22 LEU C C 1
ATOM 3546 O O . LEU C 1 52 ? -0.605 -34.616 2.998 1.00 13.46 22 LEU C O 1
ATOM 3551 N N . TRP C 1 53 ? 0.519 -36.465 2.362 1.00 11.87 23 TRP C N 1
ATOM 3552 C CA . TRP C 1 53 ? -0.611 -37.372 2.462 1.00 12.24 23 TRP C CA 1
ATOM 3553 C C . TRP C 1 53 ? -0.766 -37.889 3.883 1.00 13.65 23 TRP C C 1
ATOM 3554 O O . TRP C 1 53 ? 0.138 -37.791 4.712 1.00 14.42 23 TRP C O 1
ATOM 3565 N N . SER C 1 54 ? -1.937 -38.449 4.155 1.00 14.57 24 SER C N 1
ATOM 3566 C CA . SER C 1 54 ? -2.151 -39.101 5.437 1.00 16.42 24 SER C CA 1
ATOM 3567 C C . SER C 1 54 ? -1.099 -40.181 5.621 1.00 17.35 24 SER C C 1
ATOM 3568 O O . SER C 1 54 ? -0.842 -40.964 4.706 1.00 18.50 24 SER C O 1
ATOM 3571 N N . GLY C 1 55 ? -0.461 -40.198 6.790 1.00 17.23 25 GLY C N 1
ATOM 3572 C CA . GLY C 1 55 ? 0.548 -41.194 7.077 1.00 19.39 25 GLY C CA 1
ATOM 3573 C C . GLY C 1 55 ? 1.940 -40.903 6.536 1.00 15.56 25 GLY C C 1
ATOM 3574 O O . GLY C 1 55 ? 2.838 -41.734 6.728 1.00 17.73 25 GLY C O 1
ATOM 3575 N N . VAL C 1 56 ? 2.138 -39.776 5.850 1.00 14.26 26 VAL C N 1
ATOM 3576 C CA . VAL C 1 56 ? 3.445 -39.356 5.348 1.00 17.93 26 VAL C CA 1
ATOM 3577 C C . VAL C 1 56 ? 3.994 -38.307 6.308 1.00 19.40 26 VAL C C 1
ATOM 3578 O O . VAL C 1 56 ? 3.283 -37.356 6.668 1.00 20.08 26 VAL C O 1
ATOM 3582 N N . ASN C 1 57 ? 5.265 -38.487 6.755 1.00 19.70 27 ASN C N 1
ATOM 3583 C CA . ASN C 1 57 ? 5.887 -37.508 7.642 1.00 19.58 27 ASN C CA 1
ATOM 3584 C C . ASN C 1 57 ? 6.335 -36.259 6.880 1.00 19.29 27 ASN C C 1
ATOM 3585 O O . ASN C 1 57 ? 6.702 -36.336 5.706 1.00 17.46 27 ASN C O 1
ATOM 3590 N N . PRO C 1 58 ? 6.330 -35.097 7.541 1.00 21.06 28 PRO C N 1
ATOM 3591 C CA . PRO C 1 58 ? 6.881 -33.891 6.914 1.00 21.24 28 PRO C CA 1
ATOM 3592 C C . PRO C 1 58 ? 8.352 -34.103 6.593 1.00 23.46 28 PRO C C 1
ATOM 3593 O O . PRO C 1 58 ? 9.043 -34.881 7.255 1.00 24.81 28 PRO C O 1
ATOM 3597 N N . GLN C 1 59 ? 8.823 -33.411 5.564 1.00 23.03 29 GLN C N 1
ATOM 3598 C CA . GLN C 1 59 ? 10.182 -33.544 5.064 1.00 22.98 29 GLN C CA 1
ATOM 3599 C C . GLN C 1 59 ? 10.822 -32.169 4.950 1.00 23.73 29 GLN C C 1
ATOM 3600 O O . GLN C 1 59 ? 10.119 -31.164 4.807 1.00 22.98 29 GLN C O 1
ATOM 3606 N N . PRO C 1 60 ? 12.161 -32.091 4.999 1.00 25.44 30 PRO C N 1
ATOM 3607 C CA . PRO C 1 60 ? 12.834 -30.783 4.854 1.00 26.56 30 PRO C CA 1
ATOM 3608 C C . PRO C 1 60 ? 12.409 -29.986 3.625 1.00 25.21 30 PRO C C 1
ATOM 3609 O O . PRO C 1 60 ? 12.318 -28.754 3.711 1.00 26.81 30 PRO C O 1
ATOM 3613 N N . ALA C 1 61 ? 12.096 -30.642 2.504 1.00 22.85 31 ALA C N 1
ATOM 3614 C CA . ALA C 1 61 ? 11.674 -29.919 1.304 1.00 22.45 31 ALA C CA 1
ATOM 3615 C C . ALA C 1 61 ? 10.463 -29.021 1.540 1.00 22.13 31 ALA C C 1
ATOM 3616 O O . ALA C 1 61 ? 10.268 -28.046 0.795 1.00 21.10 31 ALA C O 1
ATOM 3618 N N . LEU C 1 62 ? 9.640 -29.324 2.549 1.00 22.26 32 LEU C N 1
ATOM 3619 C CA . LEU C 1 62 ? 8.479 -28.476 2.812 1.00 24.13 32 LEU C CA 1
ATOM 3620 C C . LEU C 1 62 ? 8.887 -27.051 3.164 1.00 27.58 32 LEU C C 1
ATOM 3621 O O . LEU C 1 62 ? 8.119 -26.108 2.925 1.00 27.85 32 LEU C O 1
ATOM 3626 N N . GLN C 1 63 ? 10.090 -26.868 3.712 1.00 30.09 33 GLN C N 1
ATOM 3627 C CA . GLN C 1 63 ? 10.547 -25.530 4.061 1.00 32.58 33 GLN C CA 1
ATOM 3628 C C . GLN C 1 63 ? 11.086 -24.757 2.871 1.00 32.66 33 GLN C C 1
ATOM 3629 O O . GLN C 1 63 ? 11.350 -23.557 3.003 1.00 34.09 33 GLN C O 1
ATOM 3635 N N . GLN C 1 64 ? 11.262 -25.398 1.720 1.00 31.52 34 GLN C N 1
ATOM 3636 C CA . GLN C 1 64 ? 11.663 -24.679 0.522 1.00 31.10 34 GLN C CA 1
ATOM 3637 C C . GLN C 1 64 ? 10.502 -24.497 -0.442 1.00 27.99 34 GLN C C 1
ATOM 3638 O O . GLN C 1 64 ? 10.685 -23.913 -1.512 1.00 29.31 34 GLN C O 1
ATOM 3644 N N . ALA C 1 65 ? 9.304 -24.931 -0.056 1.00 24.02 35 ALA C N 1
ATOM 3645 C CA . ALA C 1 65 ? 8.155 -25.009 -0.942 1.00 22.08 35 ALA C CA 1
ATOM 3646 C C . ALA C 1 65 ? 7.359 -23.707 -0.965 1.00 22.80 35 ALA C C 1
ATOM 3647 O O . ALA C 1 65 ? 7.294 -22.965 0.022 1.00 23.37 35 ALA C O 1
ATOM 3649 N N . ASN C 1 66 ? 6.741 -23.442 -2.112 1.00 22.77 36 ASN C N 1
ATOM 3650 C CA . ASN C 1 66 ? 5.837 -22.312 -2.266 1.00 25.87 36 ASN C CA 1
ATOM 3651 C C . ASN C 1 66 ? 4.362 -22.677 -2.077 1.00 24.11 36 ASN C C 1
ATOM 3652 O O . ASN C 1 66 ? 3.553 -21.779 -1.829 1.00 18.66 36 ASN C O 1
ATOM 3657 N N . GLN C 1 67 ? 4.007 -23.960 -2.186 1.00 22.27 37 GLN C N 1
ATOM 3658 C CA . GLN C 1 67 ? 2.647 -24.449 -1.991 1.00 21.38 37 GLN C CA 1
ATOM 3659 C C . GLN C 1 67 ? 2.693 -25.847 -1.387 1.00 18.32 37 GLN C C 1
ATOM 3660 O O . GLN C 1 67 ? 3.602 -26.634 -1.678 1.00 17.08 37 GLN C O 1
ATOM 3666 N N . VAL C 1 68 ? 1.664 -26.188 -0.607 1.00 15.64 38 VAL C N 1
ATOM 3667 C CA . VAL C 1 68 ? 1.535 -27.551 -0.113 1.00 13.86 38 VAL C CA 1
ATOM 3668 C C . VAL C 1 68 ? 0.085 -27.998 -0.259 1.00 13.73 38 VAL C C 1
ATOM 3669 O O . VAL C 1 68 ? -0.849 -27.189 -0.223 1.00 14.87 38 VAL C O 1
ATOM 3673 N N . TYR C 1 69 ? -0.089 -29.298 -0.476 1.00 13.33 39 TYR C N 1
ATOM 3674 C CA . TYR C 1 69 ? -1.394 -29.912 -0.692 1.00 13.11 39 TYR C CA 1
ATOM 3675 C C . TYR C 1 69 ? -1.592 -30.927 0.439 1.00 11.96 39 TYR C C 1
ATOM 3676 O O . TYR C 1 69 ? -1.054 -32.040 0.391 1.00 10.84 39 TYR C O 1
ATOM 3685 N N . LEU C 1 70 ? -2.347 -30.529 1.464 1.00 13.04 40 LEU C N 1
ATOM 3686 C CA . LEU C 1 70 ? -2.456 -31.287 2.708 1.00 13.48 40 LEU C CA 1
ATOM 3687 C C . LEU C 1 70 ? -3.658 -32.222 2.635 1.00 13.21 40 LEU C C 1
ATOM 3688 O O . LEU C 1 70 ? -4.801 -31.766 2.596 1.00 12.31 40 LEU C O 1
ATOM 3693 N N . HIS C 1 71 ? -3.405 -33.523 2.609 1.00 13.72 41 HIS C N 1
ATOM 3694 C CA . HIS C 1 71 ? -4.505 -34.482 2.566 1.00 13.68 41 HIS C CA 1
ATOM 3695 C C . HIS C 1 71 ? -5.263 -34.470 3.890 1.00 14.94 41 HIS C C 1
ATOM 3696 O O . HIS C 1 71 ? -4.669 -34.396 4.969 1.00 12.05 41 HIS C O 1
ATOM 3703 N N . GLN C 1 72 ? -6.598 -34.488 3.805 1.00 15.97 42 GLN C N 1
ATOM 3704 C CA . GLN C 1 72 ? -7.434 -34.388 4.994 1.00 16.95 42 GLN C CA 1
ATOM 3705 C C . GLN C 1 72 ? -8.527 -35.451 5.089 1.00 16.69 42 GLN C C 1
ATOM 3706 O O . GLN C 1 72 ? -9.333 -35.409 6.028 1.00 18.38 42 GLN C O 1
ATOM 3712 N N . GLY C 1 73 ? -8.567 -36.409 4.185 1.00 15.14 43 GLY C N 1
ATOM 3713 C CA . GLY C 1 73 ? -9.523 -37.479 4.336 1.00 16.04 43 GLY C CA 1
ATOM 3714 C C . GLY C 1 73 ? -10.126 -37.855 3.004 1.00 15.40 43 GLY C C 1
ATOM 3715 O O . GLY C 1 73 ? -9.582 -37.532 1.948 1.00 13.82 43 GLY C O 1
ATOM 3716 N N . GLU C 1 74 ? -11.261 -38.544 3.062 1.00 16.16 44 GLU C N 1
ATOM 3717 C CA . GLU C 1 74 ? -11.773 -39.134 1.836 1.00 17.56 44 GLU C CA 1
ATOM 3718 C C . GLU C 1 74 ? -13.265 -39.358 1.991 1.00 20.13 44 GLU C C 1
ATOM 3719 O O . GLU C 1 74 ? -13.743 -39.611 3.093 1.00 22.30 44 GLU C O 1
ATOM 3725 N N . VAL C 1 75 ? -13.993 -39.251 0.888 1.00 17.79 45 VAL C N 1
ATOM 3726 C CA . VAL C 1 75 ? -15.408 -39.634 0.850 1.00 19.65 45 VAL C CA 1
ATOM 3727 C C . VAL C 1 75 ? -15.517 -40.967 0.115 1.00 24.02 45 VAL C C 1
ATOM 3728 O O . VAL C 1 75 ? -15.261 -41.049 -1.093 1.00 23.58 45 VAL C O 1
ATOM 3732 N N . VAL C 1 76 ? -15.922 -42.011 0.844 1.00 25.04 46 VAL C N 1
ATOM 3733 C CA . VAL C 1 76 ? -16.011 -43.373 0.336 1.00 25.88 46 VAL C CA 1
ATOM 3734 C C . VAL C 1 76 ? -17.423 -43.914 0.559 1.00 29.23 46 VAL C C 1
ATOM 3735 O O . VAL C 1 76 ? -18.185 -43.419 1.391 1.00 28.21 46 VAL C O 1
ATOM 3739 N N . ILE C 1 77 ? -17.764 -44.964 -0.193 1.00 32.03 47 ILE C N 1
ATOM 3740 C CA . ILE C 1 77 ? -19.057 -45.614 -0.027 1.00 36.99 47 ILE C CA 1
ATOM 3741 C C . ILE C 1 77 ? -18.981 -46.579 1.147 1.00 40.80 47 ILE C C 1
ATOM 3742 O O . ILE C 1 77 ? -18.000 -47.315 1.310 1.00 40.19 47 ILE C O 1
ATOM 3747 N N . ARG C 1 78 ? -20.015 -46.556 1.983 1.00 44.84 48 ARG C N 1
ATOM 3748 C CA . ARG C 1 78 ? -20.112 -47.446 3.136 1.00 47.36 48 ARG C CA 1
ATOM 3749 C C . ARG C 1 78 ? -21.588 -47.753 3.360 1.00 49.24 48 ARG C C 1
ATOM 3750 O O . ARG C 1 78 ? -22.347 -46.868 3.773 1.00 49.37 48 ARG C O 1
ATOM 3758 N N . GLN C 1 79 ? -21.984 -49.003 3.088 1.00 49.05 49 GLN C N 1
ATOM 3759 C CA . GLN C 1 79 ? -23.386 -49.441 3.139 1.00 50.95 49 GLN C CA 1
ATOM 3760 C C . GLN C 1 79 ? -24.228 -48.713 2.099 1.00 50.64 49 GLN C C 1
ATOM 3761 O O . GLN C 1 79 ? -25.363 -48.310 2.365 1.00 52.72 49 GLN C O 1
ATOM 3767 N N . ARG C 1 80 ? -23.666 -48.555 0.901 1.00 48.47 50 ARG C N 1
ATOM 3768 C CA . ARG C 1 80 ? -24.301 -47.831 -0.202 1.00 47.24 50 ARG C CA 1
ATOM 3769 C C . ARG C 1 80 ? -24.641 -46.394 0.179 1.00 44.98 50 ARG C C 1
ATOM 3770 O O . ARG C 1 80 ? -25.586 -45.805 -0.349 1.00 46.32 50 ARG C O 1
ATOM 3778 N N . ALA C 1 81 ? -23.874 -45.810 1.089 1.00 41.77 51 ALA C N 1
ATOM 3779 C CA . ALA C 1 81 ? -24.084 -44.427 1.479 1.00 37.72 51 ALA C CA 1
ATOM 3780 C C . ALA C 1 81 ? -22.732 -43.746 1.590 1.00 37.82 51 ALA C C 1
ATOM 3781 O O . ALA C 1 81 ? -21.769 -44.337 2.087 1.00 33.45 51 ALA C O 1
ATOM 3783 N N . ALA C 1 82 ? -22.667 -42.507 1.117 1.00 36.55 52 ALA C N 1
ATOM 3784 C CA . ALA C 1 82 ? -21.427 -41.749 1.201 1.00 33.52 52 ALA C CA 1
ATOM 3785 C C . ALA C 1 82 ? -21.053 -41.504 2.657 1.00 32.11 52 ALA C C 1
ATOM 3786 O O . ALA C 1 82 ? -21.914 -41.300 3.518 1.00 31.49 52 ALA C O 1
ATOM 3788 N N . TRP C 1 83 ? -19.753 -41.532 2.926 1.00 27.76 53 TRP C N 1
ATOM 3789 C CA . TRP C 1 83 ? -19.215 -41.357 4.264 1.00 29.66 53 TRP C CA 1
ATOM 3790 C C . TRP C 1 83 ? -17.899 -40.614 4.124 1.00 26.41 53 TRP C C 1
ATOM 3791 O O . TRP C 1 83 ? -17.056 -41.010 3.315 1.00 23.56 53 TRP C O 1
ATOM 3802 N N . PHE C 1 84 ? -17.736 -39.531 4.873 1.00 24.43 54 PHE C N 1
ATOM 3803 C CA . PHE C 1 84 ? -16.458 -38.839 4.915 1.00 27.24 54 PHE C CA 1
ATOM 3804 C C . PHE C 1 84 ? -15.623 -39.366 6.078 1.00 26.10 54 PHE C C 1
ATOM 3805 O O . PHE C 1 84 ? -16.105 -39.466 7.208 1.00 23.94 54 PHE C O 1
ATOM 3813 N N . GLN C 1 85 ? -14.369 -39.683 5.799 1.00 24.66 55 GLN C N 1
ATOM 3814 C CA . GLN C 1 85 ? -13.422 -40.161 6.791 1.00 24.62 55 GLN C CA 1
ATOM 3815 C C . GLN C 1 85 ? -12.331 -39.110 6.914 1.00 22.05 55 GLN C C 1
ATOM 3816 O O . GLN C 1 85 ? -11.513 -38.936 5.999 1.00 20.49 55 GLN C O 1
ATOM 3822 N N . LYS C 1 86 ? -12.344 -38.396 8.031 1.00 19.23 56 LYS C N 1
ATOM 3823 C CA . LYS C 1 86 ? -11.303 -37.431 8.325 1.00 20.16 56 LYS C CA 1
ATOM 3824 C C . LYS C 1 86 ? -9.978 -38.137 8.548 1.00 19.51 56 LYS C C 1
ATOM 3825 O O . LYS C 1 86 ? -9.886 -39.116 9.301 1.00 19.59 56 LYS C O 1
ATOM 3839 N N . GLY C 1 88 ? -5.335 -37.609 8.429 1.00 19.43 58 GLY C N 1
ATOM 3840 C CA . GLY C 1 88 ? -4.202 -36.711 8.401 1.00 18.81 58 GLY C CA 1
ATOM 3841 C C . GLY C 1 88 ? -4.109 -35.811 9.622 1.00 19.87 58 GLY C C 1
ATOM 3842 O O . GLY C 1 88 ? -4.623 -36.107 10.717 1.00 18.13 58 GLY C O 1
ATOM 3843 N N . LEU C 1 89 ? -3.427 -34.679 9.410 1.00 18.71 59 LEU C N 1
ATOM 3844 C CA . LEU C 1 89 ? -3.128 -33.748 10.484 1.00 19.35 59 LEU C CA 1
ATOM 3845 C C . LEU C 1 89 ? -4.404 -33.041 10.935 1.00 18.37 59 LEU C C 1
ATOM 3846 O O . LEU C 1 89 ? -5.277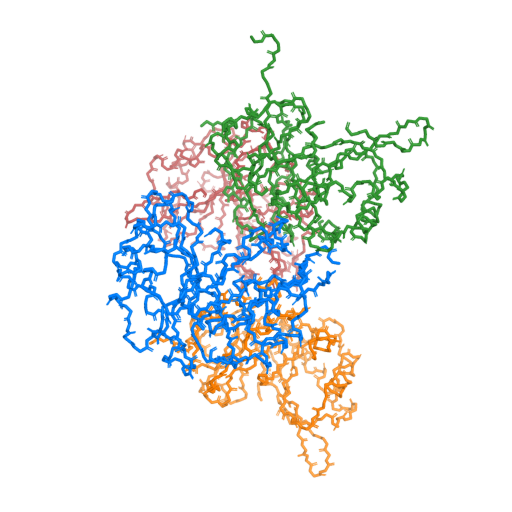 -32.746 10.111 1.00 15.83 59 LEU C O 1
ATOM 3851 N N . PRO C 1 90 ? -4.549 -32.755 12.226 1.00 20.90 60 PRO C N 1
ATOM 3852 C CA . PRO C 1 90 ? -5.703 -31.951 12.659 1.00 22.76 60 PRO C CA 1
ATOM 3853 C C . PRO C 1 90 ? -5.448 -30.490 12.334 1.00 23.84 60 PRO C C 1
ATOM 3854 O O . PRO C 1 90 ? -4.305 -30.018 12.404 1.00 17.89 60 PRO C O 1
ATOM 3858 N N . SER C 1 91 ? -6.517 -29.786 11.938 1.00 16.70 61 SER C N 1
ATOM 3859 C CA . SER C 1 91 ? -6.394 -28.358 11.663 1.00 18.29 61 SER C CA 1
ATOM 3860 C C . SER C 1 91 ? -5.791 -27.660 12.873 1.00 20.26 61 SER C C 1
ATOM 3861 O O . SER C 1 91 ? -6.251 -27.843 14.002 1.00 21.52 61 SER C O 1
ATOM 3864 N N . SER C 1 92 ? -4.741 -26.886 12.624 1.00 18.18 62 SER C N 1
ATOM 3865 C CA . SER C 1 92 ? -3.902 -26.350 13.687 1.00 19.94 62 SER C CA 1
ATOM 3866 C C . SER C 1 92 ? -2.934 -25.384 13.034 1.00 21.30 62 SER C C 1
ATOM 3867 O O . SER C 1 92 ? -2.779 -25.381 11.812 1.00 21.59 62 SER C O 1
ATOM 3870 N N . ARG C 1 93 ? -2.260 -24.581 13.856 1.00 23.87 63 ARG C N 1
ATOM 3871 C CA . ARG C 1 93 ? -1.190 -23.741 13.331 1.00 25.86 63 ARG C CA 1
ATOM 3872 C C . ARG C 1 93 ? 0.027 -24.611 13.042 1.00 25.16 63 ARG C C 1
ATOM 3873 O O . ARG C 1 93 ? 0.531 -25.301 13.931 1.00 26.57 63 ARG C O 1
ATOM 3881 N N . LEU C 1 94 ? 0.489 -24.589 11.799 1.00 24.29 64 LEU C N 1
ATOM 3882 C CA . LEU C 1 94 ? 1.632 -25.378 11.370 1.00 24.81 64 LEU C CA 1
ATOM 3883 C C . LEU C 1 94 ? 2.575 -24.489 10.573 1.00 25.92 64 LEU C C 1
ATOM 3884 O O . LEU C 1 94 ? 2.173 -23.449 10.050 1.00 25.91 64 LEU C O 1
ATOM 3889 N N . THR C 1 95 ? 3.852 -24.880 10.512 1.00 27.21 65 THR C N 1
ATOM 3890 C CA . THR C 1 95 ? 4.828 -24.151 9.694 1.00 27.28 65 THR C CA 1
ATOM 3891 C C . THR C 1 95 ? 4.792 -24.729 8.283 1.00 24.28 65 THR C C 1
ATOM 3892 O O . THR C 1 95 ? 5.589 -25.587 7.895 1.00 22.93 65 THR C O 1
ATOM 3896 N N . LEU C 1 96 ? 3.826 -24.255 7.515 1.00 23.67 66 LEU C N 1
ATOM 3897 C CA . LEU C 1 96 ? 3.628 -24.671 6.138 1.00 23.30 66 LEU C CA 1
ATOM 3898 C C . LEU C 1 96 ? 3.585 -23.437 5.255 1.00 22.95 66 LEU C C 1
ATOM 3899 O O . LEU C 1 96 ? 3.287 -22.333 5.727 1.00 23.35 66 LEU C O 1
ATOM 3904 N N . PRO C 1 97 ? 3.886 -23.586 3.963 1.00 22.58 67 PRO C N 1
ATOM 3905 C CA . PRO C 1 97 ? 3.668 -22.471 3.039 1.00 22.54 67 PRO C CA 1
ATOM 3906 C C . PRO C 1 97 ? 2.175 -22.350 2.779 1.00 21.08 67 PRO C C 1
ATOM 3907 O O . PRO C 1 97 ? 1.400 -23.071 3.414 1.00 15.06 67 PRO C O 1
ATOM 3911 N N . ALA C 1 98 ? 1.764 -21.465 1.873 1.00 20.04 68 ALA C N 1
ATOM 3912 C CA . ALA C 1 98 ? 0.370 -21.416 1.430 1.00 18.69 68 ALA C CA 1
ATOM 3913 C C . ALA C 1 98 ? -0.134 -22.826 1.118 1.00 17.60 68 ALA C C 1
ATOM 3914 O O . ALA C 1 98 ? 0.548 -23.603 0.459 1.00 16.62 68 ALA C O 1
ATOM 3924 N N . TRP C 1 100 ? -3.291 -25.939 0.250 1.00 11.50 70 TRP C N 1
ATOM 3925 C CA . TRP C 1 100 ? -4.574 -26.508 -0.146 1.00 10.36 70 TRP C CA 1
ATOM 3926 C C . TRP C 1 100 ? -4.992 -27.600 0.828 1.00 10.27 70 TRP C C 1
ATOM 3927 O O . TRP C 1 100 ? -4.159 -28.327 1.370 1.00 11.57 70 TRP C O 1
ATOM 3938 N N . VAL C 1 101 ? -6.298 -27.698 1.068 1.00 9.97 71 VAL C N 1
ATOM 3939 C CA . VAL C 1 101 ? -6.889 -28.908 1.637 1.00 15.82 71 VAL C CA 1
ATOM 3940 C C . VAL C 1 101 ? -7.202 -29.880 0.495 1.00 15.87 71 VAL C C 1
ATOM 3941 O O . VAL C 1 101 ? -7.921 -29.527 -0.445 1.00 16.48 71 VAL C O 1
ATOM 3945 N N . THR C 1 102 ? -6.690 -31.107 0.574 1.00 10.40 72 THR C N 1
ATOM 3946 C CA . THR C 1 102 ? -6.959 -32.143 -0.422 1.00 13.94 72 THR C CA 1
ATOM 3947 C C . THR C 1 102 ? -7.894 -33.208 0.141 1.00 15.03 72 THR C C 1
ATOM 3948 O O . THR C 1 102 ? -7.606 -33.782 1.194 1.00 11.40 72 THR C O 1
ATOM 3952 N N . VAL C 1 103 ? -8.972 -33.514 -0.596 1.00 11.16 73 VAL C N 1
ATOM 3953 C CA . VAL C 1 103 ? -9.902 -34.589 -0.245 1.00 16.86 73 VAL C CA 1
ATOM 3954 C C . VAL C 1 103 ? -10.116 -35.508 -1.445 1.00 12.49 73 VAL C C 1
ATOM 3955 O O . VAL C 1 103 ? -10.456 -35.043 -2.535 1.00 15.69 73 VAL C O 1
ATOM 3959 N N . ARG C 1 104 ? -9.928 -36.805 -1.252 1.00 13.42 74 ARG C N 1
ATOM 3960 C CA . ARG C 1 104 ? -10.132 -37.747 -2.341 1.00 16.18 74 ARG C CA 1
ATOM 3961 C C . ARG C 1 104 ? -11.570 -38.241 -2.308 1.00 16.61 74 ARG C C 1
ATOM 3962 O O . ARG C 1 104 ? -12.058 -38.696 -1.269 1.00 15.25 74 ARG C O 1
ATOM 3970 N N . ILE C 1 105 ? -12.250 -38.158 -3.441 1.00 17.21 75 ILE C N 1
ATOM 3971 C CA . ILE C 1 105 ? -13.641 -38.574 -3.492 1.00 18.22 75 ILE C CA 1
ATOM 3972 C C . ILE C 1 105 ? -13.760 -39.779 -4.422 1.00 19.13 75 ILE C C 1
ATOM 3973 O O . ILE C 1 105 ? -13.293 -39.752 -5.572 1.00 18.44 75 ILE C O 1
ATOM 3978 N N . THR C 1 106 ? -14.312 -40.862 -3.891 1.00 19.01 76 THR C N 1
ATOM 3979 C CA . THR C 1 106 ? -14.441 -42.114 -4.613 1.00 25.55 76 THR C CA 1
ATOM 3980 C C . THR C 1 106 ? -15.866 -42.345 -5.088 1.00 25.37 76 THR C C 1
ATOM 3981 O O . THR C 1 106 ? -16.168 -43.406 -5.649 1.00 23.99 76 THR C O 1
ATOM 3985 N N . THR C 1 107 ? -16.742 -41.372 -4.869 1.00 24.32 77 THR C N 1
ATOM 3986 C CA . THR C 1 107 ? -18.116 -41.434 -5.355 1.00 22.18 77 THR C CA 1
ATOM 3987 C C . THR C 1 107 ? -18.612 -40.007 -5.547 1.00 20.94 77 THR C C 1
ATOM 3988 O O . THR C 1 107 ? -18.171 -39.083 -4.860 1.00 19.29 77 THR C O 1
ATOM 3992 N N . LEU C 1 108 ? -19.491 -39.823 -6.522 1.00 22.09 78 LEU C N 1
ATOM 3993 C CA . LEU C 1 108 ? -20.123 -38.535 -6.751 1.00 22.68 78 LEU C CA 1
ATOM 3994 C C . LEU C 1 108 ? -21.523 -38.471 -6.153 1.00 22.64 78 LEU C C 1
ATOM 3995 O O . LEU C 1 108 ? -22.162 -37.418 -6.200 1.00 21.50 78 LEU C O 1
ATOM 4000 N N . ASP C 1 109 ? -22.004 -39.582 -5.604 1.00 23.86 79 ASP C N 1
ATOM 4001 C CA . ASP C 1 109 ? -23.294 -39.647 -4.919 1.00 24.92 79 ASP C CA 1
ATOM 4002 C C . ASP C 1 109 ? -23.067 -39.220 -3.471 1.00 24.32 79 ASP C C 1
ATOM 4003 O O . ASP C 1 109 ? -23.041 -40.034 -2.544 1.00 25.31 79 ASP C O 1
ATOM 4008 N N . VAL C 1 110 ? -22.915 -37.909 -3.281 1.00 22.04 80 VAL C N 1
ATOM 4009 C CA . VAL C 1 110 ? -22.516 -37.341 -2.002 1.00 19.63 80 VAL C CA 1
ATOM 4010 C C . VAL C 1 110 ? -23.526 -36.288 -1.565 1.00 19.64 80 VAL C C 1
ATOM 4011 O O . VAL C 1 110 ? -23.744 -35.312 -2.282 1.00 19.38 80 VAL C O 1
ATOM 4015 N N . PRO C 1 111 ? -24.166 -36.429 -0.407 1.00 20.15 81 PRO C N 1
ATOM 4016 C CA . PRO C 1 111 ? -25.180 -35.452 -0.003 1.00 26.17 81 PRO C CA 1
ATOM 4017 C C . PRO C 1 111 ? -24.592 -34.125 0.469 1.00 19.12 81 PRO C C 1
ATOM 4018 O O . PRO C 1 111 ? -23.408 -34.000 0.820 1.00 17.88 81 PRO C O 1
ATOM 4022 N N . ASP C 1 112 ? -25.485 -33.132 0.505 1.00 21.33 82 ASP C N 1
ATOM 4023 C CA . ASP C 1 112 ? -25.113 -31.767 0.873 1.00 18.74 82 ASP C CA 1
ATOM 4024 C C . ASP C 1 112 ? -24.396 -31.708 2.222 1.00 18.11 82 ASP C C 1
ATOM 4025 O O . ASP C 1 112 ? -23.506 -30.875 2.414 1.00 17.06 82 ASP C O 1
ATOM 4030 N N . ASP C 1 113 ? -24.801 -32.537 3.190 1.00 20.07 83 ASP C N 1
ATOM 4031 C CA . ASP C 1 113 ? -24.205 -32.409 4.524 1.00 22.12 83 ASP C CA 1
ATOM 4032 C C . ASP C 1 113 ? -22.727 -32.802 4.514 1.00 20.25 83 ASP C C 1
ATOM 4033 O O . ASP C 1 113 ? -21.888 -32.156 5.173 1.00 21.68 83 ASP C O 1
ATOM 4038 N N . ILE C 1 114 ? -22.359 -33.787 3.695 1.00 18.12 84 ILE C N 1
ATOM 4039 C CA . ILE C 1 114 ? -20.935 -34.108 3.552 1.00 16.16 84 ILE C CA 1
ATOM 4040 C C . ILE C 1 114 ? -20.189 -32.998 2.783 1.00 14.94 84 ILE C C 1
ATOM 4041 O O . ILE C 1 114 ? -19.030 -32.685 3.084 1.00 14.09 84 ILE C O 1
ATOM 4046 N N . LEU C 1 115 ? -20.836 -32.371 1.799 1.00 15.04 85 LEU C N 1
ATOM 4047 C CA . LEU C 1 115 ? -20.197 -31.243 1.114 1.00 18.83 85 LEU C CA 1
ATOM 4048 C C . LEU C 1 115 ? -19.961 -30.088 2.068 1.00 19.10 85 LEU C C 1
ATOM 4049 O O . LEU C 1 115 ? -18.943 -29.384 1.968 1.00 18.77 85 LEU C O 1
ATOM 4054 N N . ALA C 1 116 ? -20.907 -29.866 2.982 1.00 18.90 86 ALA C N 1
ATOM 4055 C CA . ALA C 1 116 ? -20.718 -28.868 4.023 1.00 18.52 86 ALA C CA 1
ATOM 4056 C C . ALA C 1 116 ? -19.479 -29.183 4.850 1.00 16.47 86 ALA C C 1
ATOM 4057 O O . ALA C 1 116 ? -18.700 -28.278 5.187 1.00 15.53 86 ALA C O 1
ATOM 4059 N N . ILE C 1 117 ? -19.257 -30.471 5.145 1.00 16.20 87 ILE C N 1
ATOM 4060 C CA . ILE C 1 117 ? -18.049 -30.844 5.892 1.00 18.30 87 ILE C CA 1
ATOM 4061 C C . ILE C 1 117 ? -16.785 -30.540 5.081 1.00 16.55 87 ILE C C 1
ATOM 4062 O O . ILE C 1 117 ? -15.789 -29.991 5.603 1.00 16.78 87 ILE C O 1
ATOM 4067 N N . LEU C 1 118 ? -16.807 -30.892 3.792 1.00 15.66 88 LEU C N 1
ATOM 4068 C CA . LEU C 1 118 ? -15.652 -30.646 2.929 1.00 14.32 88 LEU C CA 1
ATOM 4069 C C . LEU C 1 118 ? -15.319 -29.169 2.877 1.00 15.06 88 LEU C C 1
ATOM 4070 O O . LEU C 1 118 ? -14.155 -28.773 3.013 1.00 14.56 88 LEU C O 1
ATOM 4075 N N . ILE C 1 119 ? -16.333 -28.329 2.665 1.00 16.11 89 ILE C N 1
ATOM 4076 C CA . ILE C 1 119 ? -16.054 -26.915 2.500 1.00 17.23 89 ILE C CA 1
ATOM 4077 C C . ILE C 1 119 ? -15.677 -26.264 3.817 1.00 16.94 89 ILE C C 1
ATOM 4078 O O . ILE C 1 119 ? -15.092 -25.177 3.809 1.00 17.35 89 ILE C O 1
ATOM 4083 N N . ASP C 1 120 ? -16.017 -26.883 4.952 1.00 17.21 90 ASP C N 1
ATOM 4084 C CA . ASP C 1 120 ? -15.571 -26.340 6.233 1.00 18.76 90 ASP C CA 1
ATOM 4085 C C . ASP C 1 120 ? -14.085 -26.613 6.485 1.00 17.01 90 ASP C C 1
ATOM 4086 O O . ASP C 1 120 ? -13.442 -25.864 7.226 1.00 16.38 90 ASP C O 1
ATOM 4091 N N . LEU C 1 121 ? -13.525 -27.675 5.900 1.00 15.01 91 LEU C N 1
ATOM 4092 C CA . LEU C 1 121 ? -12.090 -27.930 6.098 1.00 14.02 91 LEU C CA 1
ATOM 4093 C C . LEU C 1 121 ? -11.171 -26.728 5.820 1.00 13.27 91 LEU C C 1
ATOM 4094 O O . LEU C 1 121 ? -10.406 -26.349 6.724 1.00 13.12 91 LEU C O 1
ATOM 4099 N N . PRO C 1 122 ? -11.186 -26.083 4.639 1.00 13.28 92 PRO C N 1
ATOM 4100 C CA . PRO C 1 122 ? -10.327 -24.897 4.454 1.00 12.40 92 PRO C CA 1
ATOM 4101 C C . PRO C 1 122 ? -10.644 -23.759 5.416 1.00 14.44 92 PRO C C 1
ATOM 4102 O O . PRO C 1 122 ? -9.720 -23.041 5.847 1.00 12.50 92 PRO C O 1
ATOM 4106 N N . ARG C 1 123 ? -11.922 -23.578 5.766 1.00 14.33 93 ARG C N 1
ATOM 4107 C CA . ARG C 1 123 ? -12.306 -22.611 6.786 1.00 17.23 93 ARG C CA 1
ATOM 4108 C C . ARG C 1 123 ? -11.605 -22.893 8.113 1.00 18.05 93 ARG C C 1
ATOM 4109 O O . ARG C 1 123 ? -11.131 -21.967 8.782 1.00 19.50 93 ARG C O 1
ATOM 4117 N N . ARG C 1 124 ? -11.534 -24.163 8.520 1.00 16.49 94 ARG C N 1
ATOM 4118 C CA . ARG C 1 124 ? -10.913 -24.452 9.808 1.00 18.06 94 ARG C CA 1
ATOM 4119 C C . ARG C 1 124 ? -9.405 -24.239 9.734 1.00 17.09 94 ARG C C 1
ATOM 4120 O O . ARG C 1 124 ? -8.811 -23.635 10.636 1.00 16.26 94 ARG C O 1
ATOM 4128 N N . TRP C 1 125 ? -8.774 -24.672 8.642 1.00 15.53 95 TRP C N 1
ATOM 4129 C CA . TRP C 1 125 ? -7.336 -24.418 8.535 1.00 14.80 95 TRP C CA 1
ATOM 4130 C C . TRP C 1 125 ? -7.025 -22.928 8.480 1.00 15.17 95 TRP C C 1
ATOM 4131 O O . TRP C 1 125 ? -5.976 -22.490 8.980 1.00 15.57 95 TRP C O 1
ATOM 4142 N N . ALA C 1 126 ? -7.915 -22.135 7.886 1.00 14.48 96 ALA C N 1
ATOM 4143 C CA . ALA C 1 126 ? -7.691 -20.700 7.838 1.00 17.60 96 ALA C CA 1
ATOM 4144 C C . ALA C 1 126 ? -7.882 -20.081 9.214 1.00 19.69 96 ALA C C 1
ATOM 4145 O O . ALA C 1 126 ? -7.101 -19.213 9.628 1.00 18.17 96 ALA C O 1
ATOM 4147 N N . ALA C 1 127 ? -8.916 -20.531 9.942 1.00 19.51 97 ALA C N 1
ATOM 4148 C CA . ALA C 1 127 ? -9.152 -20.059 11.297 1.00 19.19 97 ALA C CA 1
ATOM 4149 C C . ALA C 1 127 ? -7.978 -20.369 12.218 1.00 21.73 97 ALA C C 1
ATOM 4150 O O . ALA C 1 127 ? -7.823 -19.704 13.243 1.00 24.54 97 ALA C O 1
ATOM 4152 N N . ALA C 1 128 ? -7.150 -21.358 11.873 1.00 20.15 98 ALA C N 1
ATOM 4153 C CA . ALA C 1 128 ? -6.015 -21.739 12.703 1.00 22.73 98 ALA C CA 1
ATOM 4154 C C . ALA C 1 128 ? -4.794 -20.862 12.468 1.00 25.11 98 ALA C C 1
ATOM 4155 O O . ALA C 1 128 ? -3.787 -21.036 13.167 1.00 28.27 98 ALA C O 1
ATOM 4157 N N . GLY C 1 129 ? -4.852 -19.931 11.517 1.00 24.10 99 GLY C N 1
ATOM 4158 C CA . GLY C 1 129 ? -3.743 -19.032 11.253 1.00 24.77 99 GLY C CA 1
ATOM 4159 C C . GLY C 1 129 ? -2.927 -19.362 10.021 1.00 23.71 99 GLY C C 1
ATOM 4160 O O . GLY C 1 129 ? -1.866 -18.757 9.819 1.00 25.44 99 GLY C O 1
ATOM 4161 N N . ASN C 1 130 ? -3.387 -20.285 9.190 1.00 21.53 100 ASN C N 1
ATOM 4162 C CA . ASN C 1 130 ? -2.661 -20.699 8.001 1.00 21.11 100 ASN C CA 1
ATOM 4163 C C . ASN C 1 130 ? -3.181 -19.965 6.770 1.00 20.48 100 ASN C C 1
ATOM 4164 O O . ASN C 1 130 ? -4.380 -19.687 6.658 1.00 18.90 100 ASN C O 1
ATOM 4169 N N . GLN C 1 131 ? -2.263 -19.664 5.840 1.00 20.15 101 GLN C N 1
ATOM 4170 C CA . GLN C 1 131 ? -2.634 -19.130 4.527 1.00 19.19 101 GLN C CA 1
ATOM 4171 C C . GLN C 1 131 ? -3.208 -20.271 3.698 1.00 17.07 101 GLN C C 1
ATOM 4172 O O . GLN C 1 131 ? -2.477 -21.166 3.275 1.00 13.60 101 GLN C O 1
ATOM 4178 N N . VAL C 1 132 ? -4.512 -20.252 3.457 1.00 16.05 102 VAL C N 1
ATOM 4179 C CA . VAL C 1 132 ? -5.196 -21.372 2.821 1.00 14.25 102 VAL C CA 1
ATOM 4180 C C . VAL C 1 132 ? -5.654 -20.945 1.432 1.00 15.05 102 VAL C C 1
ATOM 4181 O O . VAL C 1 132 ? -6.524 -20.075 1.298 1.00 15.88 102 VAL C O 1
ATOM 4185 N N . ILE C 1 133 ? -5.088 -21.583 0.398 1.00 13.77 103 ILE C N 1
ATOM 4186 C CA . ILE C 1 133 ? -5.458 -21.264 -0.978 1.00 11.55 103 ILE C CA 1
ATOM 4187 C C . ILE C 1 133 ? -6.878 -21.744 -1.295 1.00 11.22 103 ILE C C 1
ATOM 4188 O O . ILE C 1 133 ? -7.658 -21.009 -1.900 1.00 11.47 103 ILE C O 1
ATOM 4193 N N . GLY C 1 134 ? -7.223 -22.976 -0.921 1.00 11.75 104 GLY C N 1
ATOM 4194 C CA . GLY C 1 134 ? -8.530 -23.503 -1.287 1.00 11.29 104 GLY C CA 1
ATOM 4195 C C . GLY C 1 134 ? -8.637 -25.002 -1.070 1.00 11.31 104 GLY C C 1
ATOM 4196 O O . GLY C 1 134 ? -7.859 -25.596 -0.312 1.00 10.31 104 GLY C O 1
ATOM 4197 N N . LEU C 1 135 ? -9.647 -25.587 -1.743 1.00 10.33 105 LEU C N 1
ATOM 4198 C CA . LEU C 1 135 ? -10.006 -26.998 -1.662 1.00 10.94 105 LEU C CA 1
ATOM 4199 C C . LEU C 1 135 ? -9.712 -27.700 -2.984 1.00 12.93 105 LEU C C 1
ATOM 4200 O O . LEU C 1 135 ? -10.192 -27.288 -4.045 1.00 11.85 105 LEU C O 1
ATOM 4205 N N . GLN C 1 136 ? -8.961 -28.775 -2.913 1.00 14.32 106 GLN C N 1
ATOM 4206 C CA . GLN C 1 136 ? -8.614 -29.572 -4.076 1.00 17.08 106 GLN C CA 1
ATOM 4207 C C . GLN C 1 136 ? -9.287 -30.921 -3.941 1.00 10.82 106 GLN C C 1
ATOM 4208 O O . GLN C 1 136 ? -9.090 -31.625 -2.931 1.00 10.75 106 GLN C O 1
ATOM 4214 N N . ILE C 1 137 ? -10.067 -31.268 -4.953 1.00 11.38 107 ILE C N 1
ATOM 4215 C CA . ILE C 1 137 ? -10.748 -32.553 -5.024 1.00 13.61 107 ILE C CA 1
ATOM 4216 C C . ILE C 1 137 ? -9.864 -33.513 -5.808 1.00 14.33 107 ILE C C 1
ATOM 4217 O O . ILE C 1 137 ? -9.487 -33.226 -6.940 1.00 16.15 107 ILE C O 1
ATOM 4222 N N . ASP C 1 138 ? -9.539 -34.648 -5.211 1.00 14.59 108 ASP C N 1
ATOM 4223 C CA . ASP C 1 138 ? -8.813 -35.726 -5.872 1.00 17.81 108 ASP C CA 1
ATOM 4224 C C . ASP C 1 138 ? -9.830 -36.779 -6.319 1.00 19.35 108 ASP C C 1
ATOM 4225 O O . ASP C 1 138 ? -10.278 -37.603 -5.516 1.00 15.83 108 ASP C O 1
ATOM 4230 N N . PHE C 1 139 ? -10.201 -36.731 -7.607 1.00 16.49 109 PHE C N 1
ATOM 4231 C CA . PHE C 1 139 ? -11.122 -37.690 -8.212 1.00 17.92 109 PHE C CA 1
ATOM 4232 C C . PHE C 1 139 ? -10.462 -39.047 -8.363 1.00 26.95 109 PHE C C 1
ATOM 4233 O O . PHE C 1 139 ? -9.516 -39.196 -9.141 1.00 29.04 109 PHE C O 1
ATOM 4241 N N . ASP C 1 140 ? -10.965 -40.032 -7.626 1.00 26.27 110 ASP C N 1
ATOM 4242 C CA . ASP C 1 140 ? -10.532 -41.421 -7.720 1.00 27.53 110 ASP C CA 1
ATOM 4243 C C . ASP C 1 140 ? -11.767 -42.314 -7.714 1.00 27.99 110 ASP C C 1
ATOM 4244 O O . ASP C 1 140 ? -11.876 -43.259 -6.933 1.00 26.76 110 ASP C O 1
ATOM 4249 N N . ALA C 1 141 ? -12.739 -41.983 -8.561 1.00 29.34 111 ALA C N 1
ATOM 4250 C CA . ALA C 1 141 ? -14.075 -42.558 -8.439 1.00 31.11 111 ALA C CA 1
ATOM 4251 C C . ALA C 1 141 ? -14.350 -43.712 -9.391 1.00 34.46 111 ALA C C 1
ATOM 4252 O O . ALA C 1 141 ? -15.107 -44.624 -9.034 1.00 35.86 111 ALA C O 1
ATOM 4254 N N . GLY C 1 142 ? -13.771 -43.702 -10.588 1.00 36.52 112 GLY C N 1
ATOM 4255 C CA . GLY C 1 142 ? -14.031 -44.759 -11.546 1.00 39.59 112 GLY C CA 1
ATOM 4256 C C . GLY C 1 142 ? -14.627 -44.279 -12.852 1.00 41.35 112 GLY C C 1
ATOM 4257 O O . GLY C 1 142 ? -14.050 -43.428 -13.536 1.00 41.41 112 GLY C O 1
ATOM 4258 N N . THR C 1 143 ? -15.788 -44.814 -13.207 1.00 43.41 113 THR C N 1
ATOM 4259 C CA . THR C 1 143 ? -16.399 -44.600 -14.517 1.00 45.20 113 THR C CA 1
ATOM 4260 C C . THR C 1 143 ? -17.581 -43.650 -14.365 1.00 43.78 113 THR C C 1
ATOM 4261 O O . THR C 1 143 ? -18.661 -44.046 -13.913 1.00 45.58 113 THR C O 1
ATOM 4265 N N . TYR C 1 144 ? -17.365 -42.393 -14.749 1.00 41.10 114 TYR C N 1
ATOM 4266 C CA . TYR C 1 144 ? -18.364 -41.343 -14.677 1.00 39.53 114 TYR C CA 1
ATOM 4267 C C . TYR C 1 144 ? -18.281 -40.502 -15.945 1.00 40.34 114 TYR C C 1
ATOM 4268 O O . TYR C 1 144 ? -17.208 -40.343 -16.531 1.00 39.44 114 TYR C O 1
ATOM 4277 N N . ARG C 1 145 ? -19.426 -39.980 -16.377 1.00 42.35 115 ARG C N 1
ATOM 4278 C CA . ARG C 1 145 ? -19.420 -38.932 -17.383 1.00 42.98 115 ARG C CA 1
ATOM 4279 C C . ARG C 1 145 ? -18.777 -37.682 -16.804 1.00 40.20 115 ARG C C 1
ATOM 4280 O O . ARG C 1 145 ? -18.816 -37.447 -15.596 1.00 37.18 115 ARG C O 1
ATOM 4288 N N . LEU C 1 146 ? -18.175 -36.871 -17.676 1.00 41.28 116 LEU C N 1
ATOM 4289 C CA . LEU C 1 146 ? -17.683 -35.583 -17.206 1.00 39.18 116 LEU C CA 1
ATOM 4290 C C . LEU C 1 146 ? -18.825 -34.642 -16.862 1.00 38.00 116 LEU C C 1
ATOM 4291 O O . LEU C 1 146 ? -18.617 -33.676 -16.119 1.00 35.01 116 LEU C O 1
ATOM 4296 N N . ASP C 1 147 ? -20.021 -34.910 -17.392 1.00 40.10 117 ASP C N 1
ATOM 4297 C CA . ASP C 1 147 ? -21.221 -34.221 -16.933 1.00 39.64 117 ASP C CA 1
ATOM 4298 C C . ASP C 1 147 ? -21.341 -34.284 -15.415 1.00 35.84 117 ASP C C 1
ATOM 4299 O O . ASP C 1 147 ? -21.576 -33.267 -14.754 1.00 35.11 117 ASP C O 1
ATOM 4304 N N . ASP C 1 148 ? -21.190 -35.483 -14.849 1.00 34.35 118 ASP C N 1
ATOM 4305 C CA . ASP C 1 148 ? -21.393 -35.653 -13.415 1.00 32.52 118 ASP C CA 1
ATOM 4306 C C . ASP C 1 148 ? -20.260 -35.021 -12.618 1.00 29.19 118 ASP C C 1
ATOM 4307 O O . ASP C 1 148 ? -20.496 -34.436 -11.555 1.00 27.68 118 ASP C O 1
ATOM 4312 N N . TYR C 1 149 ? -19.022 -35.127 -13.108 1.00 27.50 119 TYR C N 1
ATOM 4313 C CA . TYR C 1 149 ? -17.930 -34.399 -12.474 1.00 23.71 119 TYR C CA 1
ATOM 4314 C C . TYR C 1 149 ? -18.208 -32.899 -12.458 1.00 21.47 119 TYR C C 1
ATOM 4315 O O . TYR C 1 149 ? -17.978 -32.214 -11.450 1.00 19.41 119 TYR C O 1
ATOM 4324 N N . ALA C 1 150 ? -18.702 -32.369 -13.568 1.00 23.90 120 ALA C N 1
ATOM 4325 C CA . ALA C 1 150 ? -19.035 -30.952 -13.630 1.00 24.29 120 ALA C CA 1
ATOM 4326 C C . ALA C 1 150 ? -20.109 -30.594 -12.613 1.00 22.75 120 ALA C C 1
ATOM 4327 O O . ALA C 1 150 ? -19.996 -29.584 -11.920 1.00 20.71 120 ALA C O 1
ATOM 4329 N N . GLY C 1 151 ? -21.178 -31.393 -12.542 1.00 24.44 121 GLY C N 1
ATOM 4330 C CA . GLY C 1 151 ? -22.248 -31.103 -11.594 1.00 24.23 121 GLY C CA 1
ATOM 4331 C C . GLY C 1 151 ? -21.789 -31.191 -10.151 1.00 22.57 121 GLY C C 1
ATOM 4332 O O . GLY C 1 151 ? -22.151 -30.355 -9.317 1.00 22.28 121 GLY C O 1
ATOM 4333 N N . PHE C 1 152 ? -20.947 -32.180 -9.844 1.00 22.54 122 PHE C N 1
ATOM 4334 C CA . PHE C 1 152 ? -20.366 -32.275 -8.505 1.00 20.61 122 PHE C CA 1
ATOM 4335 C C . PHE C 1 152 ? -19.530 -31.036 -8.173 1.00 18.59 122 PHE C C 1
ATOM 4336 O O . PHE C 1 152 ? -19.611 -30.495 -7.054 1.00 15.92 122 PHE C O 1
ATOM 4344 N N . LEU C 1 153 ? -18.725 -30.560 -9.137 1.00 18.71 123 LEU C N 1
ATOM 4345 C CA . LEU C 1 153 ? -17.875 -29.406 -8.862 1.00 17.69 123 LEU C CA 1
ATOM 4346 C C . LEU C 1 153 ? -18.692 -28.126 -8.740 1.00 17.93 123 LEU C C 1
ATOM 4347 O O . LEU C 1 153 ? -18.420 -27.303 -7.865 1.00 18.07 123 LEU C O 1
ATOM 4352 N N . ARG C 1 154 ? -19.687 -27.929 -9.608 1.00 17.64 124 ARG C N 1
ATOM 4353 C CA . ARG C 1 154 ? -20.625 -26.821 -9.421 1.00 17.87 124 ARG C CA 1
ATOM 4354 C C . ARG C 1 154 ? -21.210 -26.842 -8.011 1.00 19.42 124 ARG C C 1
ATOM 4355 O O . ARG C 1 154 ? -21.330 -25.797 -7.367 1.00 23.87 124 ARG C O 1
ATOM 4363 N N . ARG C 1 155 ? -21.550 -28.027 -7.499 1.00 17.25 125 ARG C N 1
ATOM 4364 C CA . ARG C 1 155 ? -22.153 -28.103 -6.166 1.00 16.96 125 ARG C CA 1
ATOM 4365 C C . ARG C 1 155 ? -21.172 -27.648 -5.093 1.00 18.60 125 ARG C C 1
ATOM 4366 O O . ARG C 1 155 ? -21.498 -26.824 -4.209 1.00 17.83 125 ARG C O 1
ATOM 4374 N N . VAL C 1 156 ? -19.957 -28.189 -5.159 1.00 18.05 126 VAL C N 1
ATOM 4375 C CA . VAL C 1 156 ? -18.905 -27.791 -4.236 1.00 15.71 126 VAL C CA 1
ATOM 4376 C C . VAL C 1 156 ? -18.678 -26.287 -4.310 1.00 15.98 126 VAL C C 1
ATOM 4377 O O . VAL C 1 156 ? -18.694 -25.589 -3.291 1.00 15.21 126 VAL C O 1
ATOM 4381 N N . ARG C 1 157 ? -18.507 -25.767 -5.528 1.00 16.90 127 ARG C N 1
ATOM 4382 C CA . ARG C 1 157 ? -18.235 -24.352 -5.733 1.00 16.88 127 ARG C CA 1
ATOM 4383 C C . ARG C 1 157 ? -19.330 -23.486 -5.146 1.00 17.84 127 ARG C C 1
ATOM 4384 O O . ARG C 1 157 ? -19.054 -22.400 -4.617 1.00 16.02 127 ARG C O 1
ATOM 4392 N N . THR C 1 158 ? -20.589 -23.939 -5.244 1.00 18.98 128 THR C N 1
ATOM 4393 C CA . THR C 1 158 ? -21.674 -23.168 -4.658 1.00 19.61 128 THR C CA 1
ATOM 4394 C C . THR C 1 158 ? -21.576 -23.153 -3.140 1.00 18.32 128 THR C C 1
ATOM 4395 O O . THR C 1 158 ? -21.942 -22.155 -2.501 1.00 20.72 128 THR C O 1
ATOM 4399 N N . LYS C 1 159 ? -21.101 -24.245 -2.543 1.00 15.26 129 LYS C N 1
ATOM 4400 C CA . LYS C 1 159 ? -20.990 -24.283 -1.088 1.00 14.87 129 LYS C CA 1
ATOM 4401 C C . LYS C 1 159 ? -19.677 -23.712 -0.552 1.00 18.43 129 LYS C C 1
ATOM 4402 O O . LYS C 1 159 ? -19.611 -23.368 0.635 1.00 14.20 129 LYS C O 1
ATOM 4408 N N . LEU C 1 160 ? -18.647 -23.607 -1.385 1.00 17.40 130 LEU C N 1
ATOM 4409 C CA . LEU C 1 160 ? -17.323 -23.195 -0.927 1.00 17.25 130 LEU C CA 1
ATOM 4410 C C . LEU C 1 160 ? -17.207 -21.670 -0.863 1.00 17.33 130 LEU C C 1
ATOM 4411 O O . LEU C 1 160 ? -17.568 -20.972 -1.818 1.00 16.41 130 LEU C O 1
ATOM 4416 N N . ASP C 1 161 ? -16.712 -21.162 0.268 1.00 18.42 131 ASP C N 1
ATOM 4417 C CA . ASP C 1 161 ? -16.550 -19.725 0.473 1.00 20.15 131 ASP C CA 1
ATOM 4418 C C . ASP C 1 161 ? -15.813 -19.112 -0.720 1.00 19.50 131 ASP C C 1
ATOM 4419 O O . ASP C 1 161 ? -14.851 -19.706 -1.216 1.00 18.81 131 ASP C O 1
ATOM 4424 N N . PRO C 1 162 ? -16.224 -17.931 -1.206 1.00 20.28 132 PRO C N 1
ATOM 4425 C CA . PRO C 1 162 ? -15.677 -17.438 -2.482 1.00 20.45 132 PRO C CA 1
ATOM 4426 C C . PRO C 1 162 ? -14.210 -17.051 -2.413 1.00 21.23 132 PRO C C 1
ATOM 4427 O O . PRO C 1 162 ? -13.566 -16.935 -3.465 1.00 22.28 132 PRO C O 1
ATOM 4431 N N . ASN C 1 163 ? -13.661 -16.840 -1.223 1.00 20.64 133 ASN C N 1
ATOM 4432 C CA . ASN C 1 163 ? -12.249 -16.526 -1.122 1.00 20.91 133 ASN C CA 1
ATOM 4433 C C . ASN C 1 163 ? -11.376 -17.750 -1.343 1.00 18.83 133 ASN C C 1
ATOM 4434 O O . ASN C 1 163 ? -10.154 -17.616 -1.431 1.00 19.97 133 ASN C O 1
ATOM 4439 N N . PHE C 1 164 ? -11.975 -18.925 -1.465 1.00 16.63 134 PHE C N 1
ATOM 4440 C CA . PHE C 1 164 ? -11.255 -20.170 -1.656 1.00 15.51 134 PHE C CA 1
ATOM 4441 C C . PHE C 1 164 ? -11.342 -20.610 -3.108 1.00 15.89 134 PHE C C 1
ATOM 4442 O O . PHE C 1 164 ? -12.429 -20.614 -3.705 1.00 17.36 134 PHE C O 1
ATOM 4450 N N . ALA C 1 165 ? -10.205 -21.026 -3.641 1.00 14.04 135 ALA C N 1
ATOM 4451 C CA . ALA C 1 165 ? -10.064 -21.594 -4.961 1.00 13.46 135 ALA C CA 1
ATOM 4452 C C . ALA C 1 165 ? -10.499 -23.047 -4.939 1.00 12.98 135 ALA C C 1
ATOM 4453 O O . ALA C 1 165 ? -10.478 -23.704 -3.903 1.00 12.35 135 ALA C O 1
ATOM 4455 N N . LEU C 1 166 ? -10.879 -23.552 -6.110 1.00 13.45 136 LEU C N 1
ATOM 4456 C CA . LEU C 1 166 ? -11.349 -24.924 -6.253 1.00 14.39 136 LEU C CA 1
ATOM 4457 C C . LEU C 1 166 ? -10.395 -25.630 -7.208 1.00 15.03 136 LEU C C 1
ATOM 4458 O O . LEU C 1 166 ? -10.312 -25.271 -8.385 1.00 15.83 136 LEU C O 1
ATOM 4463 N N . GLY C 1 167 ? -9.663 -26.623 -6.706 1.00 12.32 137 GLY C N 1
ATOM 4464 C CA . GLY C 1 167 ? -8.739 -27.329 -7.571 1.00 12.98 137 GLY C CA 1
ATOM 4465 C C . GLY C 1 167 ? -9.171 -28.761 -7.815 1.00 14.91 137 GLY C C 1
ATOM 4466 O O . GLY C 1 167 ? -9.928 -29.325 -7.021 1.00 14.70 137 GLY C O 1
ATOM 4467 N N . VAL C 1 168 ? -8.689 -29.363 -8.898 1.00 16.49 138 VAL C N 1
ATOM 4468 C CA . VAL C 1 168 ? -8.947 -30.763 -9.202 1.00 17.04 138 VAL C CA 1
ATOM 4469 C C . VAL C 1 168 ? -7.624 -31.476 -9.469 1.00 17.40 138 VAL C C 1
ATOM 4470 O O . VAL C 1 168 ? -6.680 -30.883 -10.004 1.00 14.98 138 VAL C O 1
ATOM 4474 N N . THR C 1 169 ? -7.544 -32.737 -9.045 1.00 14.91 139 THR C N 1
ATOM 4475 C CA . THR C 1 169 ? -6.435 -33.614 -9.386 1.00 16.56 139 THR C CA 1
ATOM 4476 C C . THR C 1 169 ? -6.981 -35.027 -9.540 1.00 19.12 139 THR C C 1
ATOM 4477 O O . THR C 1 169 ? -8.060 -35.362 -9.035 1.00 19.82 139 THR C O 1
ATOM 4481 N N . GLY C 1 170 ? -6.229 -35.836 -10.270 1.00 20.16 140 GLY C N 1
ATOM 4482 C CA . GLY C 1 170 ? -6.572 -37.219 -10.520 1.00 21.98 140 GLY C CA 1
ATOM 4483 C C . GLY C 1 170 ? -5.589 -37.782 -11.522 1.00 24.41 140 GLY C C 1
ATOM 4484 O O . GLY C 1 170 ? -4.719 -37.068 -12.031 1.00 23.50 140 GLY C O 1
ATOM 4485 N N . LEU C 1 171 ? -5.746 -39.082 -11.801 1.00 25.97 141 LEU C N 1
ATOM 4486 C CA . LEU C 1 171 ? -4.842 -39.789 -12.704 1.00 29.45 141 LEU C CA 1
ATOM 4487 C C . LEU C 1 171 ? -5.049 -39.337 -14.145 1.00 31.83 141 LEU C C 1
ATOM 4488 O O . LEU C 1 171 ? -6.153 -38.959 -14.538 1.00 33.64 141 LEU C O 1
ATOM 4493 N N . LEU C 1 172 ? -3.995 -39.459 -14.950 1.00 33.06 142 LEU C N 1
ATOM 4494 C CA . LEU C 1 172 ? -3.839 -38.679 -16.174 1.00 34.56 142 LEU C CA 1
ATOM 4495 C C . LEU C 1 172 ? -5.163 -38.455 -16.900 1.00 36.22 142 LEU C C 1
ATOM 4496 O O . LEU C 1 172 ? -5.631 -37.314 -16.970 1.00 35.06 142 LEU C O 1
ATOM 4501 N N . ASP C 1 173 ? -5.831 -39.517 -17.346 1.00 38.56 143 ASP C N 1
ATOM 4502 C CA . ASP C 1 173 ? -7.130 -39.349 -17.994 1.00 38.89 143 ASP C CA 1
ATOM 4503 C C . ASP C 1 173 ? -8.275 -39.875 -17.138 1.00 36.96 143 ASP C C 1
ATOM 4504 O O . ASP C 1 173 ? -9.009 -40.772 -17.566 1.00 38.18 143 ASP C O 1
ATOM 4509 N N . ILE C 1 180 ? -11.007 -32.010 -25.026 1.00 55.39 150 ILE C N 1
ATOM 4510 C CA . ILE C 1 180 ? -10.541 -30.932 -24.164 1.00 53.85 150 ILE C CA 1
ATOM 4511 C C . ILE C 1 180 ? -11.571 -29.821 -24.076 1.00 55.10 150 ILE C C 1
ATOM 4512 O O . ILE C 1 180 ? -11.545 -29.015 -23.144 1.00 50.54 150 ILE C O 1
ATOM 4517 N N . GLN C 1 181 ? -12.463 -29.781 -25.067 1.00 61.25 151 GLN C N 1
ATOM 4518 C CA . GLN C 1 181 ? -13.452 -28.710 -25.125 1.00 63.14 151 GLN C CA 1
ATOM 4519 C C . GLN C 1 181 ? -14.293 -28.673 -23.859 1.00 61.16 151 GLN C C 1
ATOM 4520 O O . GLN C 1 181 ? -14.559 -27.596 -23.307 1.00 59.61 151 GLN C O 1
ATOM 4526 N N . GLN C 1 182 ? -14.716 -29.839 -23.370 1.00 61.99 152 GLN C N 1
ATOM 4527 C CA . GLN C 1 182 ? -15.496 -29.841 -22.141 1.00 61.13 152 GLN C CA 1
ATOM 4528 C C . GLN C 1 182 ? -14.651 -30.136 -20.902 1.00 58.62 152 GLN C C 1
ATOM 4529 O O . GLN C 1 182 ? -15.163 -29.990 -19.788 1.00 57.62 152 GLN C O 1
ATOM 4535 N N . LEU C 1 183 ? -13.364 -30.503 -21.044 1.00 53.19 153 LEU C N 1
ATOM 4536 C CA . LEU C 1 183 ? -12.517 -30.484 -19.855 1.00 46.23 153 LEU C CA 1
ATOM 4537 C C . LEU C 1 183 ? -12.121 -29.052 -19.495 1.00 41.39 153 LEU C C 1
ATOM 4538 O O . LEU C 1 183 ? -12.033 -28.715 -18.316 1.00 39.55 153 LEU C O 1
ATOM 4543 N N . ASN C 1 184 ? -11.952 -28.185 -20.487 1.00 40.60 154 ASN C N 1
ATOM 4544 C CA . ASN C 1 184 ? -11.816 -26.763 -20.191 1.00 39.37 154 ASN C CA 1
ATOM 4545 C C . ASN C 1 184 ? -13.095 -26.177 -19.606 1.00 37.00 154 ASN C C 1
ATOM 4546 O O . ASN C 1 184 ? -13.039 -25.138 -18.935 1.00 34.18 154 ASN C O 1
ATOM 4551 N N . ALA C 1 185 ? -14.238 -26.837 -19.830 1.00 36.62 155 ALA C N 1
ATOM 4552 C CA . ALA C 1 185 ? -15.527 -26.398 -19.304 1.00 35.61 155 ALA C CA 1
ATOM 4553 C C . ALA C 1 185 ? -15.669 -26.623 -17.808 1.00 32.28 155 ALA C C 1
ATOM 4554 O O . ALA C 1 185 ? -16.687 -26.207 -17.239 1.00 32.07 155 ALA C O 1
ATOM 4556 N N . LEU C 1 186 ? -14.701 -27.285 -17.171 1.00 28.95 156 LEU C N 1
ATOM 4557 C CA . LEU C 1 186 ? -14.814 -27.576 -15.746 1.00 26.86 156 LEU C CA 1
ATOM 4558 C C . LEU C 1 186 ? -14.716 -26.287 -14.944 1.00 24.82 156 LEU C C 1
ATOM 4559 O O . LEU C 1 186 ? -13.807 -25.476 -15.177 1.00 20.22 156 LEU C O 1
ATOM 4564 N N . PRO C 1 187 ? -15.601 -26.071 -13.992 1.00 22.80 157 PRO C N 1
ATOM 4565 C CA . PRO C 1 187 ? -15.582 -24.812 -13.228 1.00 23.38 157 PRO C CA 1
ATOM 4566 C C . PRO C 1 187 ? -14.572 -24.881 -12.088 1.00 24.27 157 PRO C C 1
ATOM 4567 O O . PRO C 1 187 ? -14.926 -25.009 -10.902 1.00 26.71 157 PRO C O 1
ATOM 4571 N N . ILE C 1 188 ? -13.271 -24.819 -12.442 1.00 22.02 158 ILE C N 1
ATOM 4572 C CA . ILE C 1 188 ? -12.179 -25.054 -11.498 1.00 19.57 158 ILE C CA 1
ATOM 4573 C C . ILE C 1 188 ? -11.050 -24.060 -11.728 1.00 15.62 158 ILE C C 1
ATOM 4574 O O . ILE C 1 188 ? -10.894 -23.500 -12.811 1.00 16.82 158 ILE C O 1
ATOM 4579 N N . ASP C 1 189 ? -10.230 -23.865 -10.684 1.00 15.38 159 ASP C N 1
ATOM 4580 C CA . ASP C 1 189 ? -9.179 -22.862 -10.729 1.00 16.12 159 ASP C CA 1
ATOM 4581 C C . ASP C 1 189 ? -7.802 -23.446 -11.033 1.00 16.16 159 ASP C C 1
ATOM 4582 O O . ASP C 1 189 ? -6.944 -22.731 -11.566 1.00 16.79 159 ASP C O 1
ATOM 4587 N N . GLU C 1 190 ? -7.595 -24.725 -10.739 1.00 22.01 160 GLU C N 1
ATOM 4588 C CA . GLU C 1 190 ? -6.339 -25.403 -10.988 1.00 21.64 160 GLU C CA 1
ATOM 4589 C C . GLU C 1 190 ? -6.608 -26.878 -11.231 1.00 20.34 160 GLU C C 1
ATOM 4590 O O . GLU C 1 190 ? -7.461 -27.475 -10.568 1.00 20.76 160 GLU C O 1
ATOM 4596 N N . LEU C 1 191 ? -5.875 -27.452 -12.182 1.00 18.35 161 LEU C N 1
ATOM 4597 C CA . LEU C 1 191 ? -5.914 -28.881 -12.467 1.00 17.64 161 LEU C CA 1
ATOM 4598 C C . LEU C 1 191 ? -4.514 -29.450 -12.323 1.00 16.04 161 LEU C C 1
ATOM 4599 O O . LEU C 1 191 ? -3.570 -28.918 -12.910 1.00 16.47 161 LEU C O 1
ATOM 4604 N N . VAL C 1 192 ? -4.379 -30.541 -11.581 1.00 14.50 162 VAL C N 1
ATOM 4605 C CA . VAL C 1 192 ? -3.096 -31.232 -11.463 1.00 14.42 162 VAL C CA 1
ATOM 4606 C C . VAL C 1 192 ? -3.270 -32.617 -12.073 1.00 15.21 162 VAL C C 1
ATOM 4607 O O . VAL C 1 192 ? -4.193 -33.349 -11.691 1.00 13.58 162 VAL C O 1
ATOM 4611 N N . ILE C 1 193 ? -2.419 -32.950 -13.043 1.00 13.98 163 ILE C N 1
ATOM 4612 C CA . ILE C 1 193 ? -2.462 -34.237 -13.740 1.00 15.44 163 ILE C CA 1
ATOM 4613 C C . ILE C 1 193 ? -1.489 -35.176 -13.041 1.00 14.80 163 ILE C C 1
ATOM 4614 O O . ILE C 1 193 ? -0.281 -34.970 -13.118 1.00 12.22 163 ILE C O 1
ATOM 4619 N N . GLN C 1 194 ? -1.996 -36.229 -12.396 1.00 17.08 164 GLN C N 1
ATOM 4620 C CA . GLN C 1 194 ? -1.113 -37.158 -11.695 1.00 17.95 164 GLN C CA 1
ATOM 4621 C C . GLN C 1 194 ? -0.519 -38.176 -12.657 1.00 17.26 164 GLN C C 1
ATOM 4622 O O . GLN C 1 194 ? -1.227 -38.741 -13.496 1.00 19.57 164 GLN C O 1
ATOM 4628 N N . THR C 1 195 ? 0.779 -38.433 -12.510 1.00 14.89 165 THR C N 1
ATOM 4629 C CA . THR C 1 195 ? 1.502 -39.382 -13.350 1.00 15.21 165 THR C CA 1
ATOM 4630 C C . THR C 1 195 ? 1.876 -40.656 -12.610 1.00 15.48 165 THR C C 1
ATOM 4631 O O . THR C 1 195 ? 2.534 -41.520 -13.198 1.00 15.37 165 THR C O 1
ATOM 4635 N N . TYR C 1 196 ? 1.498 -40.785 -11.340 1.00 15.16 166 TYR C N 1
ATOM 4636 C CA . TYR C 1 196 ? 1.926 -41.898 -10.506 1.00 15.17 166 TYR C CA 1
ATOM 4637 C C . TYR C 1 196 ? 0.719 -42.702 -10.030 1.00 15.76 166 TYR C C 1
ATOM 4638 O O . TYR C 1 196 ? -0.427 -42.239 -10.069 1.00 15.34 166 TYR C O 1
ATOM 4647 N N . GLN C 1 197 ? 0.986 -43.934 -9.616 1.00 16.19 167 GLN C N 1
ATOM 4648 C CA . GLN C 1 197 ? 0.055 -44.715 -8.810 1.00 18.20 167 GLN C CA 1
ATOM 4649 C C . GLN C 1 197 ? 0.855 -45.303 -7.660 1.00 18.00 167 GLN C C 1
ATOM 4650 O O . GLN C 1 197 ? 1.867 -45.973 -7.894 1.00 19.59 167 GLN C O 1
ATOM 4656 N N . GLY C 1 198 ? 0.406 -45.067 -6.438 1.00 16.87 168 GLY C N 1
ATOM 4657 C CA . GLY C 1 198 ? 1.157 -45.552 -5.293 1.00 17.29 168 GLY C CA 1
ATOM 4658 C C . GLY C 1 198 ? 2.550 -44.957 -5.308 1.00 15.85 168 GLY C C 1
ATOM 4659 O O . GLY C 1 198 ? 2.733 -43.730 -5.319 1.00 15.46 168 GLY C O 1
ATOM 4660 N N . ARG C 1 199 ? 3.566 -45.818 -5.355 1.00 17.32 169 ARG C N 1
ATOM 4661 C CA . ARG C 1 199 ? 4.950 -45.364 -5.239 1.00 16.99 169 ARG C CA 1
ATOM 4662 C C . ARG C 1 199 ? 5.659 -45.236 -6.577 1.00 16.05 169 ARG C C 1
ATOM 4663 O O . ARG C 1 199 ? 6.840 -44.864 -6.595 1.00 16.75 169 ARG C O 1
ATOM 4671 N N . SER C 1 200 ? 4.991 -45.529 -7.696 1.00 16.51 170 SER C N 1
ATOM 4672 C CA . SER C 1 200 ? 5.654 -45.558 -9.000 1.00 16.52 170 SER C CA 1
ATOM 4673 C C . SER C 1 200 ? 4.953 -44.666 -10.017 1.00 16.96 170 SER C C 1
ATOM 4674 O O . SER C 1 200 ? 3.719 -44.548 -10.019 1.00 14.19 170 SER C O 1
ATOM 4677 N N . THR C 1 201 ? 5.748 -44.054 -10.897 1.00 16.80 171 THR C N 1
ATOM 4678 C CA . THR C 1 201 ? 5.195 -43.428 -12.091 1.00 16.76 171 THR C CA 1
ATOM 4679 C C . THR C 1 201 ? 4.528 -44.476 -12.972 1.00 16.29 171 THR C C 1
ATOM 4680 O O . THR C 1 201 ? 5.051 -45.578 -13.161 1.00 17.42 171 THR C O 1
ATOM 4684 N N . VAL C 1 202 ? 3.348 -44.145 -13.499 1.00 15.01 172 VAL C N 1
ATOM 4685 C CA . VAL C 1 202 ? 2.670 -45.089 -14.373 1.00 19.38 172 VAL C CA 1
ATOM 4686 C C . VAL C 1 202 ? 3.471 -45.234 -15.660 1.00 20.76 172 VAL C C 1
ATOM 4687 O O . VAL C 1 202 ? 3.950 -44.244 -16.232 1.00 19.02 172 VAL C O 1
ATOM 4691 N N . ASN C 1 203 ? 3.669 -46.474 -16.095 1.00 23.34 173 ASN C N 1
ATOM 4692 C CA . ASN C 1 203 ? 4.378 -46.678 -17.344 1.00 26.20 173 ASN C CA 1
ATOM 4693 C C . ASN C 1 203 ? 3.582 -46.059 -18.487 1.00 27.01 173 ASN C C 1
ATOM 4694 O O . ASN C 1 203 ? 2.349 -46.111 -18.504 1.00 28.55 173 ASN C O 1
ATOM 4699 N N . GLN C 1 204 ? 4.293 -45.442 -19.428 1.00 26.01 174 GLN C N 1
ATOM 4700 C CA . GLN C 1 204 ? 3.669 -44.780 -20.577 1.00 25.70 174 GLN C CA 1
ATOM 4701 C C . GLN C 1 204 ? 2.722 -43.659 -20.143 1.00 22.47 174 GLN C C 1
ATOM 4702 O O . GLN C 1 204 ? 1.715 -43.382 -20.815 1.00 23.87 174 GLN C O 1
ATOM 4708 N N . TYR C 1 205 ? 3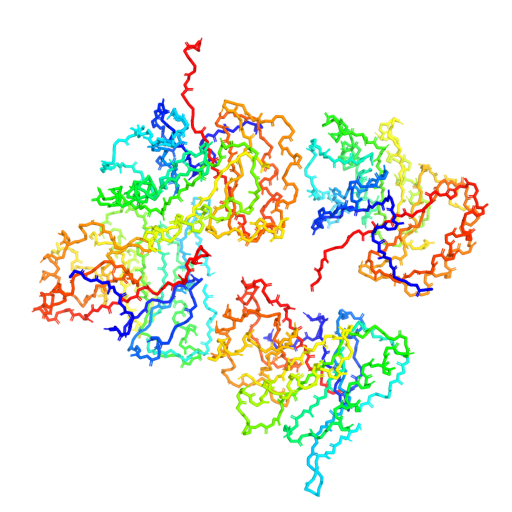.032 -43.022 -19.006 1.00 18.08 175 TYR C N 1
ATOM 4709 C CA . TYR C 1 205 ? 2.431 -41.737 -18.655 1.00 16.73 175 TYR C CA 1
ATOM 4710 C C . TYR C 1 205 ? 2.595 -40.724 -19.782 1.00 16.27 175 TYR C C 1
ATOM 4711 O O . TYR C 1 205 ? 1.753 -39.831 -19.956 1.00 15.92 175 TYR C O 1
ATOM 4720 N N . SER C 1 206 ? 3.683 -40.844 -20.546 1.00 17.01 176 SER C N 1
ATOM 4721 C CA . SER C 1 206 ? 3.998 -39.859 -21.568 1.00 17.30 176 SER C CA 1
ATOM 4722 C C . SER C 1 206 ? 2.899 -39.786 -22.613 1.00 20.38 176 SER C C 1
ATOM 4723 O O . SER C 1 206 ? 2.699 -38.735 -23.228 1.00 18.20 176 SER C O 1
ATOM 4726 N N . ARG C 1 207 ? 2.172 -40.892 -22.811 1.00 22.34 177 ARG C N 1
ATOM 4727 C CA . ARG C 1 207 ? 1.065 -40.924 -23.758 1.00 25.82 177 ARG C CA 1
ATOM 4728 C C . ARG C 1 207 ? 0.086 -39.770 -23.544 1.00 25.63 177 ARG C C 1
ATOM 4729 O O . ARG C 1 207 ? -0.503 -39.278 -24.517 1.00 26.75 177 ARG C O 1
ATOM 4737 N N . TYR C 1 208 ? -0.090 -39.313 -22.298 1.00 24.32 178 TYR C N 1
ATOM 4738 C CA . TYR C 1 208 ? -1.122 -38.316 -22.016 1.00 25.85 178 TYR C CA 1
ATOM 4739 C C . TYR C 1 208 ? -0.622 -36.872 -22.045 1.00 24.33 178 TYR C C 1
ATOM 4740 O O . TYR C 1 208 ? -1.445 -35.946 -22.022 1.00 26.08 178 TYR C O 1
ATOM 4749 N N . LEU C 1 209 ? 0.677 -36.652 -22.122 1.00 21.03 179 LEU C N 1
ATOM 4750 C CA . LEU C 1 209 ? 1.224 -35.312 -21.952 1.00 18.73 179 LEU C CA 1
ATOM 4751 C C . LEU C 1 209 ? 1.119 -34.387 -23.172 1.00 20.02 179 LEU C C 1
ATOM 4752 O O . LEU C 1 209 ? 0.797 -33.206 -22.993 1.00 20.61 179 LEU C O 1
ATOM 4757 N N . PRO C 1 210 ? 1.391 -34.847 -24.409 1.00 19.94 180 PRO C N 1
ATOM 4758 C CA . PRO C 1 210 ? 1.386 -33.913 -25.558 1.00 21.49 180 PRO C CA 1
ATOM 4759 C C . PRO C 1 210 ? 0.154 -33.021 -25.689 1.00 21.97 180 PRO C C 1
ATOM 4760 O O . PRO C 1 210 ? 0.288 -31.837 -26.022 1.00 22.04 180 PRO C O 1
ATOM 4764 N N . ALA C 1 211 ? -1.039 -33.550 -25.453 1.00 22.36 181 ALA C N 1
ATOM 4765 C CA . ALA C 1 211 ? -2.250 -32.769 -25.679 1.00 22.53 181 ALA C CA 1
ATOM 4766 C C . ALA C 1 211 ? -2.546 -31.788 -24.554 1.00 21.94 181 ALA C C 1
ATOM 4767 O O . ALA C 1 211 ? -3.526 -31.030 -24.642 1.00 22.66 181 ALA C O 1
ATOM 4769 N N . LEU C 1 212 ? -1.746 -31.785 -23.488 1.00 19.60 182 LEU C N 1
ATOM 4770 C CA . LEU C 1 212 ? -2.030 -30.840 -22.420 1.00 18.71 182 LEU C CA 1
ATOM 4771 C C . LEU C 1 212 ? -1.750 -29.402 -22.832 1.00 19.00 182 LEU C C 1
ATOM 4772 O O . LEU C 1 212 ? -2.121 -28.482 -22.097 1.00 19.60 182 LEU C O 1
ATOM 4777 N N . LEU C 1 213 ? -1.113 -29.178 -23.985 1.00 19.60 183 LEU C N 1
ATOM 4778 C CA . LEU C 1 213 ? -1.021 -27.825 -24.519 1.00 20.45 183 LEU C CA 1
ATOM 4779 C C . LEU C 1 213 ? -2.386 -27.278 -24.928 1.00 22.74 183 LEU C C 1
ATOM 4780 O O . LEU C 1 213 ? -2.522 -26.065 -25.125 1.00 23.92 183 LEU C O 1
ATOM 4785 N N . GLN C 1 214 ? -3.398 -28.134 -25.059 1.00 22.85 184 GLN C N 1
ATOM 4786 C CA . GLN C 1 214 ? -4.732 -27.641 -25.399 1.00 25.25 184 GLN C CA 1
ATOM 4787 C C . GLN C 1 214 ? -5.501 -27.135 -24.181 1.00 24.95 184 GLN C C 1
ATOM 4788 O O . GLN C 1 214 ? -6.524 -26.458 -24.345 1.00 26.33 184 GLN C O 1
ATOM 4794 N N . LEU C 1 215 ? -5.042 -27.448 -22.973 1.00 23.67 185 LEU C N 1
ATOM 4795 C CA . LEU C 1 215 ? -5.694 -26.955 -21.766 1.00 24.09 185 LEU C CA 1
ATOM 4796 C C . LEU C 1 215 ? -5.700 -25.430 -21.754 1.00 25.43 185 LEU C C 1
ATOM 4797 O O . LEU C 1 215 ? -4.719 -24.781 -22.134 1.00 25.38 185 LEU C O 1
ATOM 4802 N N . ARG C 1 216 ? -6.821 -24.855 -21.335 1.00 26.52 186 ARG C N 1
ATOM 4803 C CA . ARG C 1 216 ? -6.922 -23.413 -21.162 1.00 29.31 186 ARG C CA 1
ATOM 4804 C C . ARG C 1 216 ? -7.224 -23.048 -19.711 1.00 28.52 186 ARG C C 1
ATOM 4805 O O . ARG C 1 216 ? -7.996 -22.129 -19.430 1.00 29.68 186 ARG C O 1
ATOM 4813 N N . LEU C 1 217 ? -6.604 -23.756 -18.769 1.00 26.02 187 LEU C N 1
ATOM 4814 C CA . LEU C 1 217 ? -6.762 -23.434 -17.357 1.00 26.82 187 LEU C CA 1
ATOM 4815 C C . LEU C 1 217 ? -5.461 -23.762 -16.649 1.00 23.31 187 LEU C C 1
ATOM 4816 O O . LEU C 1 217 ? -4.731 -24.653 -17.094 1.00 22.46 187 LEU C O 1
ATOM 4821 N N . PRO C 1 218 ? -5.144 -23.071 -15.554 1.00 22.28 188 PRO C N 1
ATOM 4822 C CA . PRO C 1 218 ? -3.895 -23.357 -14.831 1.00 20.93 188 PRO C CA 1
ATOM 4823 C C . PRO C 1 218 ? -3.764 -24.841 -14.508 1.00 19.46 188 PRO C C 1
ATOM 4824 O O . PRO C 1 218 ? -4.686 -25.459 -13.961 1.00 20.07 188 PRO C O 1
ATOM 4828 N N . PHE C 1 219 ? -2.634 -25.425 -14.896 1.00 16.91 189 PHE C N 1
ATOM 4829 C CA . PHE C 1 219 ? -2.419 -26.854 -14.689 1.00 17.44 189 PHE C CA 1
ATOM 4830 C C . PHE C 1 219 ? -0.990 -27.148 -14.254 1.00 15.77 189 PHE C C 1
ATOM 4831 O O . PHE C 1 219 ? -0.041 -26.417 -14.568 1.00 15.40 189 PHE C O 1
ATOM 4839 N N . LYS C 1 220 ? -0.852 -28.256 -13.535 1.00 14.81 190 LYS C N 1
ATOM 4840 C CA . LYS C 1 220 ? 0.429 -28.740 -13.033 1.00 13.55 190 LYS C CA 1
ATOM 4841 C C . LYS C 1 220 ? 0.558 -30.231 -13.312 1.00 14.07 190 LYS C C 1
ATOM 4842 O O . LYS C 1 220 ? -0.418 -30.918 -13.608 1.00 13.76 190 LYS C O 1
ATOM 4848 N N . ILE C 1 221 ? 1.778 -30.747 -13.168 1.00 13.41 191 ILE C N 1
ATOM 4849 C CA . ILE C 1 221 ? 2.036 -32.182 -13.275 1.00 13.21 191 ILE C CA 1
ATOM 4850 C C . ILE C 1 221 ? 2.346 -32.714 -11.882 1.00 12.49 191 ILE C C 1
ATOM 4851 O O . ILE C 1 221 ? 3.161 -32.133 -11.164 1.00 13.64 191 ILE C O 1
ATOM 4856 N N . GLY C 1 222 ? 1.681 -33.810 -11.500 1.00 12.49 192 GLY C N 1
ATOM 4857 C CA . GLY C 1 222 ? 1.909 -34.466 -10.235 1.00 12.64 192 GLY C CA 1
ATOM 4858 C C . GLY C 1 222 ? 2.824 -35.658 -10.420 1.00 13.25 192 GLY C C 1
ATOM 4859 O O . GLY C 1 222 ? 2.529 -36.574 -11.200 1.00 13.87 192 GLY C O 1
ATOM 4860 N N . LEU C 1 223 ? 3.959 -35.619 -9.724 1.00 10.01 193 LEU C N 1
ATOM 4861 C CA . LEU C 1 223 ? 5.035 -36.602 -9.780 1.00 10.22 193 LEU C CA 1
ATOM 4862 C C . LEU C 1 223 ? 5.217 -37.254 -8.416 1.00 10.29 193 LEU C C 1
ATOM 4863 O O . LEU C 1 223 ? 5.111 -36.580 -7.388 1.00 10.23 193 LEU C O 1
ATOM 4868 N N . VAL C 1 224 ? 5.534 -38.551 -8.388 1.00 11.49 194 VAL C N 1
ATOM 4869 C CA . VAL C 1 224 ? 5.799 -39.189 -7.099 1.00 12.07 194 VAL C CA 1
ATOM 4870 C C . VAL C 1 224 ? 7.283 -39.084 -6.786 1.00 13.58 194 VAL C C 1
ATOM 4871 O O . VAL C 1 224 ? 8.133 -39.212 -7.670 1.00 12.89 194 VAL C O 1
ATOM 4875 N N . GLN C 1 225 ? 7.579 -38.849 -5.512 1.00 13.21 195 GLN C N 1
ATOM 4876 C CA . GLN C 1 225 ? 8.956 -38.748 -5.062 1.00 14.34 195 GLN C CA 1
ATOM 4877 C C . GLN C 1 225 ? 9.702 -40.032 -5.402 1.00 13.94 195 GLN C C 1
ATOM 4878 O O . GLN C 1 225 ? 9.256 -41.129 -5.053 1.00 13.45 195 GLN C O 1
ATOM 4884 N N . HIS C 1 226 ? 10.840 -39.886 -6.090 1.00 14.02 196 HIS C N 1
ATOM 4885 C CA . HIS C 1 226 ? 11.732 -40.964 -6.529 1.00 15.50 196 HIS C CA 1
ATOM 4886 C C . HIS C 1 226 ? 11.144 -41.818 -7.644 1.00 15.65 196 HIS C C 1
ATOM 4887 O O . HIS C 1 226 ? 11.680 -42.892 -7.941 1.00 16.32 196 HIS C O 1
ATOM 4894 N N . GLY C 1 227 ? 10.060 -41.397 -8.251 1.00 14.24 197 GLY C N 1
ATOM 4895 C CA . GLY C 1 227 ? 9.560 -42.098 -9.403 1.00 16.27 197 GLY C CA 1
ATOM 4896 C C . GLY C 1 227 ? 10.291 -41.687 -10.663 1.00 17.73 197 GLY C C 1
ATOM 4897 O O . GLY C 1 227 ? 11.092 -40.760 -10.684 1.00 14.99 197 GLY C O 1
ATOM 4898 N N . GLU C 1 228 ? 10.001 -42.410 -11.732 1.00 18.61 198 GLU C N 1
ATOM 4899 C CA . GLU C 1 228 ? 10.601 -42.139 -13.025 1.00 20.33 198 GLU C CA 1
ATOM 4900 C C . GLU C 1 228 ? 9.934 -40.927 -13.668 1.00 19.33 198 GLU C C 1
ATOM 4901 O O . GLU C 1 228 ? 8.710 -40.767 -13.602 1.00 14.16 198 GLU C O 1
ATOM 4907 N N . TRP C 1 229 ? 10.747 -40.069 -14.283 1.00 17.54 199 TRP C N 1
ATOM 4908 C CA . TRP C 1 229 ? 10.246 -38.839 -14.882 1.00 15.85 199 TRP C CA 1
ATOM 4909 C C . TRP C 1 229 ? 11.302 -38.295 -15.830 1.00 17.48 199 TRP C C 1
ATOM 4910 O O . TRP C 1 229 ? 12.497 -38.336 -15.518 1.00 19.01 199 TRP C O 1
ATOM 4921 N N . ASP C 1 230 ? 10.858 -37.814 -17.001 1.00 16.30 200 ASP C N 1
ATOM 4922 C CA . ASP C 1 230 ? 11.738 -37.146 -17.947 1.00 18.43 200 ASP C CA 1
ATOM 4923 C C . ASP C 1 230 ? 11.516 -35.656 -17.826 1.00 16.97 200 ASP C C 1
ATOM 4924 O O . ASP C 1 230 ? 10.542 -35.136 -18.387 1.00 20.33 200 ASP C O 1
ATOM 4929 N N . PRO C 1 231 ? 12.409 -34.913 -17.170 1.00 18.53 201 PRO C N 1
ATOM 4930 C CA . PRO C 1 231 ? 12.205 -33.460 -17.035 1.00 17.21 201 PRO C CA 1
ATOM 4931 C C . PRO C 1 231 ? 12.122 -32.698 -18.366 1.00 27.33 201 PRO C C 1
ATOM 4932 O O . PRO C 1 231 ? 11.700 -31.531 -18.349 1.00 17.82 201 PRO C O 1
ATOM 4936 N N . GLN C 1 232 ? 12.495 -33.302 -19.509 1.00 19.15 202 GLN C N 1
ATOM 4937 C CA . GLN C 1 232 ? 12.295 -32.602 -20.780 1.00 19.97 202 GLN C CA 1
ATOM 4938 C C . GLN C 1 232 ? 10.829 -32.217 -20.965 1.00 19.60 202 GLN C C 1
ATOM 4939 O O . GLN C 1 232 ? 10.535 -31.145 -21.508 1.00 19.85 202 GLN C O 1
ATOM 4945 N N . TRP C 1 233 ? 9.906 -33.032 -20.440 1.00 19.20 203 TRP C N 1
ATOM 4946 C CA . TRP C 1 233 ? 8.478 -32.720 -20.534 1.00 18.93 203 TRP C CA 1
ATOM 4947 C C . TRP C 1 233 ? 8.154 -31.375 -19.889 1.00 19.31 203 TRP C C 1
ATOM 4948 O O . TRP C 1 233 ? 7.263 -30.643 -20.349 1.00 19.91 203 TRP C O 1
ATOM 4959 N N . GLU C 1 234 ? 8.864 -31.032 -18.814 1.00 19.14 204 GLU C N 1
ATOM 4960 C CA . GLU C 1 234 ? 8.654 -29.734 -18.197 1.00 20.17 204 GLU C CA 1
ATOM 4961 C C . GLU C 1 234 ? 8.898 -28.633 -19.218 1.00 21.79 204 GLU C C 1
ATOM 4962 O O . GLU C 1 234 ? 8.010 -27.802 -19.477 1.00 22.73 204 GLU C O 1
ATOM 4968 N N . GLN C 1 235 ? 10.051 -28.685 -19.896 1.00 23.54 205 GLN C N 1
ATOM 4969 C CA . GLN C 1 235 ? 10.337 -27.690 -20.922 1.00 25.68 205 GLN C CA 1
ATOM 4970 C C . GLN C 1 235 ? 9.237 -27.686 -21.972 1.00 24.80 205 GLN C C 1
ATOM 4971 O O . GLN C 1 235 ? 8.751 -26.617 -22.368 1.00 24.77 205 GLN C O 1
ATOM 4977 N N . TYR C 1 236 ? 8.765 -28.876 -22.363 1.00 24.49 206 TYR C N 1
ATOM 4978 C CA . TYR C 1 236 ? 7.730 -28.940 -23.388 1.00 24.17 206 TYR C CA 1
ATOM 4979 C C . TYR C 1 236 ? 6.489 -28.215 -22.902 1.00 21.09 206 TYR C C 1
ATOM 4980 O O . TYR C 1 236 ? 6.010 -27.267 -23.543 1.00 22.00 206 TYR C O 1
ATOM 4989 N N . LEU C 1 237 ? 6.026 -28.577 -21.703 1.00 18.92 207 LEU C N 1
ATOM 4990 C CA . LEU C 1 237 ? 4.804 -27.982 -21.192 1.00 19.49 207 LEU C CA 1
ATOM 4991 C C . LEU C 1 237 ? 4.996 -26.511 -20.900 1.00 17.41 207 LEU C C 1
ATOM 4992 O O . LEU C 1 237 ? 4.006 -25.770 -20.859 1.00 17.69 207 LEU C O 1
ATOM 4997 N N . ALA C 1 238 ? 6.257 -26.070 -20.739 1.00 18.09 208 ALA C N 1
ATOM 4998 C CA . ALA C 1 238 ? 6.534 -24.666 -20.479 1.00 19.21 208 ALA C CA 1
ATOM 4999 C C . ALA C 1 238 ? 6.092 -23.772 -21.625 1.00 22.72 208 ALA C C 1
ATOM 5000 O O . ALA C 1 238 ? 6.017 -22.554 -21.435 1.00 22.93 208 ALA C O 1
ATOM 5002 N N . ALA C 1 239 ? 5.801 -24.340 -22.805 1.00 23.07 209 ALA C N 1
ATOM 5003 C CA . ALA C 1 239 ? 5.326 -23.521 -23.918 1.00 23.44 209 ALA C CA 1
ATOM 5004 C C . ALA C 1 239 ? 3.928 -22.950 -23.682 1.00 23.90 209 ALA C C 1
ATOM 5005 O O . ALA C 1 239 ? 3.579 -21.935 -24.297 1.00 25.51 209 ALA C O 1
ATOM 5007 N N . SER C 1 240 ? 3.117 -23.580 -22.821 1.00 22.53 210 SER C N 1
ATOM 5008 C CA . SER C 1 240 ? 1.746 -23.104 -22.628 1.00 23.36 210 SER C CA 1
ATOM 5009 C C . SER C 1 240 ? 1.705 -22.031 -21.549 1.00 23.96 210 SER C C 1
ATOM 5010 O O . SER C 1 240 ? 2.295 -22.212 -20.483 1.00 20.68 210 SER C O 1
ATOM 5013 N N . PRO C 1 241 ? 0.993 -20.918 -21.773 1.00 26.11 211 PRO C N 1
ATOM 5014 C CA . PRO C 1 241 ? 0.909 -19.884 -20.729 1.00 26.87 211 PRO C CA 1
ATOM 5015 C C . PRO C 1 241 ? 0.192 -20.355 -19.476 1.00 26.14 211 PRO C C 1
ATOM 5016 O O . PRO C 1 241 ? 0.257 -19.663 -18.449 1.00 26.51 211 PRO C O 1
ATOM 5020 N N . PHE C 1 242 ? -0.479 -21.506 -19.527 1.00 24.37 212 PHE C N 1
ATOM 5021 C CA . PHE C 1 242 ? -1.248 -22.008 -18.398 1.00 23.52 212 PHE C CA 1
ATOM 5022 C C . PHE C 1 242 ? -0.471 -22.989 -17.537 1.00 21.51 212 PHE C C 1
ATOM 5023 O O . PHE C 1 242 ? -0.979 -23.404 -16.488 1.00 20.64 212 PHE C O 1
ATOM 5031 N N . TYR C 1 243 ? 0.750 -23.347 -17.935 1.00 21.03 213 TYR C N 1
ATOM 5032 C CA . TYR C 1 243 ? 1.552 -24.265 -17.140 1.00 18.57 213 TYR C CA 1
ATOM 5033 C C . TYR C 1 243 ? 2.084 -23.588 -15.885 1.00 18.16 213 TYR C C 1
ATOM 5034 O O . TYR C 1 243 ? 2.513 -22.433 -15.908 1.00 20.02 213 TYR C O 1
ATOM 5043 N N . ARG C 1 244 ? 2.066 -24.326 -14.785 1.00 16.80 214 ARG C N 1
ATOM 5044 C CA . ARG C 1 244 ? 2.436 -23.780 -13.487 1.00 18.05 214 ARG C CA 1
ATOM 5045 C C . ARG C 1 244 ? 3.421 -24.689 -12.776 1.00 15.96 214 ARG C C 1
ATOM 5046 O O . ARG C 1 244 ? 3.651 -24.519 -11.573 1.00 15.74 214 ARG C O 1
ATOM 5054 N N . GLY C 1 245 ? 3.970 -25.668 -13.474 1.00 14.80 215 GLY C N 1
ATOM 5055 C CA . GLY C 1 245 ? 5.031 -26.473 -12.914 1.00 15.61 215 GLY C CA 1
ATOM 5056 C C . GLY C 1 245 ? 4.564 -27.786 -12.325 1.00 16.95 215 GLY C C 1
ATOM 5057 O O . GLY C 1 245 ? 3.565 -28.366 -12.776 1.00 12.57 215 GLY C O 1
ATOM 5058 N N . GLU C 1 246 ? 5.279 -28.273 -11.312 1.00 12.78 216 GLU C N 1
ATOM 5059 C CA . GLU C 1 246 ? 5.057 -29.622 -10.813 1.00 11.86 216 GLU C CA 1
ATOM 5060 C C . GLU C 1 246 ? 4.749 -29.597 -9.319 1.00 11.82 216 GLU C C 1
ATOM 5061 O O . GLU C 1 246 ? 5.013 -28.609 -8.619 1.00 12.64 216 GLU C O 1
ATOM 5067 N N . VAL C 1 247 ? 4.138 -30.695 -8.868 1.00 12.00 217 VAL C N 1
ATOM 5068 C CA . VAL C 1 247 ? 3.847 -30.993 -7.464 1.00 11.96 217 VAL C CA 1
ATOM 5069 C C . VAL C 1 247 ? 4.354 -32.399 -7.197 1.00 11.76 217 VAL C C 1
ATOM 5070 O O . VAL C 1 247 ? 4.063 -33.314 -7.977 1.00 11.85 217 VAL C O 1
ATOM 5074 N N . VAL C 1 248 ? 5.063 -32.589 -6.080 1.00 12.44 218 VAL C N 1
ATOM 5075 C CA . VAL C 1 248 ? 5.671 -33.880 -5.753 1.00 11.96 218 VAL C CA 1
ATOM 5076 C C . VAL C 1 248 ? 4.943 -34.503 -4.575 1.00 12.32 218 VAL C C 1
ATOM 5077 O O . VAL C 1 248 ? 4.799 -33.866 -3.523 1.00 12.67 218 VAL C O 1
ATOM 5081 N N . PHE C 1 249 ? 4.549 -35.765 -4.737 1.00 11.94 219 PHE C N 1
ATOM 5082 C CA . PHE C 1 249 ? 3.945 -36.582 -3.685 1.00 12.88 219 PHE C CA 1
ATOM 5083 C C . PHE C 1 249 ? 5.054 -37.197 -2.829 1.00 13.74 219 PHE C C 1
ATOM 5084 O O . PHE C 1 249 ? 5.662 -38.200 -3.216 1.00 11.90 219 PHE C O 1
ATOM 5092 N N . LEU C 1 250 ? 5.305 -36.593 -1.660 1.00 15.52 220 LEU C N 1
ATOM 5093 C CA . LEU C 1 250 ? 6.280 -37.112 -0.709 1.00 14.48 220 LEU C CA 1
ATOM 5094 C C . LEU C 1 250 ? 5.879 -38.506 -0.234 1.00 15.40 220 LEU C C 1
ATOM 5095 O O . LEU C 1 250 ? 4.693 -38.818 -0.090 1.00 12.69 220 LEU C O 1
ATOM 5100 N N . LEU C 1 251 ? 6.895 -39.340 0.030 1.00 15.27 221 LEU C N 1
ATOM 5101 C CA . LEU C 1 251 ? 6.732 -40.722 0.474 1.00 15.88 221 LEU C CA 1
ATOM 5102 C C . LEU C 1 251 ? 7.636 -41.012 1.660 1.00 17.01 221 LEU C C 1
ATOM 5103 O O . LEU C 1 251 ? 8.767 -40.524 1.726 1.00 15.48 221 LEU C O 1
ATOM 5108 N N . ASN C 1 252 ? 7.149 -41.870 2.559 1.00 17.34 222 ASN C N 1
ATOM 5109 C CA . ASN C 1 252 ? 7.969 -42.426 3.623 1.00 19.82 222 ASN C CA 1
ATOM 5110 C C . ASN C 1 252 ? 8.846 -43.547 3.063 1.00 21.34 222 ASN C C 1
ATOM 5111 O O . ASN C 1 252 ? 8.631 -44.046 1.965 1.00 17.18 222 ASN C O 1
ATOM 5116 N N . HIS C 1 253 ? 9.846 -43.952 3.837 1.00 23.42 223 HIS C N 1
ATOM 5117 C CA . HIS C 1 253 ? 10.570 -45.174 3.509 1.00 25.88 223 HIS C CA 1
ATOM 5118 C C . HIS C 1 253 ? 9.681 -46.401 3.679 1.00 24.58 223 HIS C C 1
ATOM 5119 O O . HIS C 1 253 ? 8.778 -46.436 4.519 1.00 23.80 223 HIS C O 1
ATOM 5126 N N . LEU C 1 254 ? 9.945 -47.425 2.872 1.00 24.61 224 LEU C N 1
ATOM 5127 C CA . LEU C 1 254 ? 9.327 -48.717 3.126 1.00 25.10 224 LEU C CA 1
ATOM 5128 C C . LEU C 1 254 ? 9.950 -49.346 4.361 1.00 26.67 224 LEU C C 1
ATOM 5129 O O . LEU C 1 254 ? 11.146 -49.185 4.629 1.00 27.42 224 LEU C O 1
ATOM 5134 N N . ARG C 1 255 ? 9.128 -50.092 5.103 1.00 27.20 225 ARG C N 1
ATOM 5135 C CA . ARG C 1 255 ? 9.645 -50.884 6.212 1.00 29.39 225 ARG C CA 1
ATOM 5136 C C . ARG C 1 255 ? 10.786 -51.798 5.782 1.00 31.59 225 ARG C C 1
ATOM 5137 O O . ARG C 1 255 ? 11.696 -52.077 6.576 1.00 33.24 225 ARG C O 1
ATOM 5145 N N . SER C 1 256 ? 10.761 -52.271 4.536 1.00 31.49 226 SER C N 1
ATOM 5146 C CA . SER C 1 256 ? 11.760 -53.235 4.087 1.00 34.89 226 SER C CA 1
ATOM 5147 C C . SER C 1 256 ? 13.141 -52.609 3.906 1.00 36.77 226 SER C C 1
ATOM 5148 O O . SER C 1 256 ? 14.136 -53.342 3.871 1.00 38.03 226 SER C O 1
ATOM 5151 N N . GLU C 1 257 ? 13.227 -51.284 3.802 1.00 36.61 227 GLU C N 1
ATOM 5152 C CA . GLU C 1 257 ? 14.512 -50.611 3.634 1.00 37.97 227 GLU C CA 1
ATOM 5153 C C . GLU C 1 257 ? 15.339 -50.678 4.923 1.00 40.02 227 GLU C C 1
ATOM 5154 O O . GLU C 1 257 ? 15.077 -49.944 5.879 1.00 39.16 227 GLU C O 1
ATOM 5160 N N . SER D 1 39 ? -9.843 -28.034 -57.689 1.00 43.11 9 SER D N 1
ATOM 5161 C CA . SER D 1 39 ? -9.093 -27.155 -56.797 1.00 42.42 9 SER D CA 1
ATOM 5162 C C . SER D 1 39 ? -9.872 -26.813 -55.525 1.00 41.05 9 SER D C 1
ATOM 5163 O O . SER D 1 39 ? -10.458 -25.736 -55.408 1.00 43.02 9 SER D O 1
ATOM 5166 N N . HIS D 1 40 ? -9.840 -27.721 -54.559 1.00 38.09 10 HIS D N 1
ATOM 5167 C CA . HIS D 1 40 ? -10.525 -27.581 -53.286 1.00 35.48 10 HIS D CA 1
ATOM 5168 C C . HIS D 1 40 ? -9.485 -27.497 -52.166 1.00 30.62 10 HIS D C 1
ATOM 5169 O O . HIS D 1 40 ? -8.307 -27.238 -52.414 1.00 30.52 10 HIS D O 1
ATOM 5176 N N . LYS D 1 41 ? -9.939 -27.612 -50.924 1.00 27.98 11 LYS D N 1
ATOM 5177 C CA . LYS D 1 41 ? -9.089 -27.418 -49.758 1.00 25.45 11 LYS D CA 1
ATOM 5178 C C . LYS D 1 41 ? -8.676 -28.764 -49.164 1.00 24.19 11 LYS D C 1
ATOM 5179 O O . LYS D 1 41 ? -9.367 -29.769 -49.331 1.00 20.02 11 LYS D O 1
ATOM 5185 N N . VAL D 1 42 ? -7.540 -28.769 -48.469 1.00 22.82 12 VAL D N 1
ATOM 5186 C CA . VAL D 1 42 ? -6.994 -29.975 -47.850 1.00 17.77 12 VAL D CA 1
ATOM 5187 C C . VAL D 1 42 ? -7.561 -30.102 -46.445 1.00 20.87 12 VAL D C 1
ATOM 5188 O O . VAL D 1 42 ? -7.290 -29.252 -45.590 1.00 20.03 12 VAL D O 1
ATOM 5192 N N . TYR D 1 43 ? -8.317 -31.174 -46.192 1.00 21.24 13 TYR D N 1
ATOM 5193 C CA . TYR D 1 43 ? -8.834 -31.488 -44.860 1.00 21.27 13 TYR D CA 1
ATOM 5194 C C . TYR D 1 43 ? -8.189 -32.764 -44.347 1.00 19.72 13 TYR D C 1
ATOM 5195 O O . TYR D 1 43 ? -7.956 -33.701 -45.112 1.00 19.24 13 TYR D O 1
ATOM 5204 N N . ALA D 1 44 ? -7.895 -32.798 -43.042 1.00 19.45 14 ALA D N 1
ATOM 5205 C CA . ALA D 1 44 ? -7.139 -33.912 -42.497 1.00 19.23 14 ALA D CA 1
ATOM 5206 C C . ALA D 1 44 ? -7.931 -35.206 -42.507 1.00 16.79 14 ALA D C 1
ATOM 5207 O O . ALA D 1 44 ? -7.341 -36.283 -42.623 1.00 17.38 14 ALA D O 1
ATOM 5209 N N . HIS D 1 45 ? -9.262 -35.140 -42.413 1.00 24.28 15 HIS D N 1
ATOM 5210 C CA . HIS D 1 45 ? -10.015 -36.385 -42.350 1.00 18.85 15 HIS D CA 1
ATOM 5211 C C . HIS D 1 45 ? -9.928 -37.197 -43.640 1.00 23.75 15 HIS D C 1
ATOM 5212 O O . HIS D 1 45 ? -10.432 -38.325 -43.679 1.00 22.13 15 HIS D O 1
ATOM 5219 N N . ASP D 1 46 ? -9.317 -36.656 -44.690 1.00 18.54 16 ASP D N 1
ATOM 5220 C CA . ASP D 1 46 ? -9.214 -37.334 -45.972 1.00 19.04 16 ASP D CA 1
ATOM 5221 C C . ASP D 1 46 ? -7.844 -37.950 -46.230 1.00 18.45 16 ASP D C 1
ATOM 5222 O O . ASP D 1 46 ? -7.615 -38.470 -47.326 1.00 19.86 16 ASP D O 1
ATOM 5227 N N . TYR D 1 47 ? -6.915 -37.873 -45.283 1.00 20.47 17 TYR D N 1
ATOM 5228 C CA . TYR D 1 47 ? -5.572 -38.383 -45.527 1.00 19.67 17 TYR D CA 1
ATOM 5229 C C . TYR D 1 47 ? -5.159 -39.293 -44.376 1.00 20.00 17 TYR D C 1
ATOM 5230 O O . TYR D 1 47 ? -5.879 -39.435 -43.381 1.00 20.52 17 TYR D O 1
ATOM 5239 N N . GLN D 1 48 ? -4.002 -39.955 -44.539 1.00 20.51 18 GLN D N 1
ATOM 5240 C CA . GLN D 1 48 ? -3.552 -41.016 -43.638 1.00 20.12 18 GLN D CA 1
ATOM 5241 C C . GLN D 1 48 ? -2.097 -40.841 -43.226 1.00 18.63 18 GLN D C 1
ATOM 5242 O O . GLN D 1 48 ? -1.471 -41.792 -42.750 1.00 20.17 18 GLN D O 1
ATOM 5248 N N . ALA D 1 49 ? -1.543 -39.651 -43.399 1.00 16.51 19 ALA D N 1
ATOM 5249 C CA . ALA D 1 49 ? -0.143 -39.407 -43.111 1.00 15.22 19 ALA D CA 1
ATOM 5250 C C . ALA D 1 49 ? 0.026 -37.908 -42.892 1.00 15.14 19 ALA D C 1
ATOM 5251 O O . ALA D 1 49 ? -0.601 -37.087 -43.579 1.00 15.13 19 ALA D O 1
ATOM 5253 N N . PHE D 1 50 ? 0.825 -37.561 -41.894 1.00 13.90 20 PHE D N 1
ATOM 5254 C CA . PHE D 1 50 ? 0.825 -36.207 -41.364 1.00 16.59 20 PHE D CA 1
ATOM 5255 C C . PHE D 1 50 ? 2.194 -35.874 -40.808 1.00 17.17 20 PHE D C 1
ATOM 5256 O O . PHE D 1 50 ? 2.859 -36.750 -40.253 1.00 20.27 20 PHE D O 1
ATOM 5264 N N . TRP D 1 51 ? 2.594 -34.613 -40.958 1.00 12.79 21 TRP D N 1
ATOM 5265 C CA . TRP D 1 51 ? 3.650 -34.035 -40.141 1.00 17.74 21 TRP D CA 1
ATOM 5266 C C . TRP D 1 51 ? 3.032 -33.492 -38.864 1.00 16.18 21 TRP D C 1
ATOM 5267 O O . TRP D 1 51 ? 1.969 -32.857 -38.901 1.00 15.60 21 TRP D O 1
ATOM 5278 N N . LEU D 1 52 ? 3.708 -33.738 -37.745 1.00 12.67 22 LEU D N 1
ATOM 5279 C CA . LEU D 1 52 ? 3.468 -33.021 -36.493 1.00 16.06 22 LEU D CA 1
ATOM 5280 C C . LEU D 1 52 ? 4.692 -32.147 -36.206 1.00 15.34 22 LEU D C 1
ATOM 5281 O O . LEU D 1 52 ? 5.684 -32.628 -35.653 1.00 15.80 22 LEU D O 1
ATOM 5286 N N . TRP D 1 53 ? 4.590 -30.860 -36.534 1.00 14.72 23 TRP D N 1
ATOM 5287 C CA . TRP D 1 53 ? 5.692 -29.911 -36.423 1.00 14.91 23 TRP D CA 1
ATOM 5288 C C . TRP D 1 53 ? 5.806 -29.365 -34.999 1.00 15.92 23 TRP D C 1
ATOM 5289 O O . TRP D 1 53 ? 4.922 -29.546 -34.161 1.00 16.25 23 TRP D O 1
ATOM 5300 N N . SER D 1 54 ? 6.932 -28.718 -34.713 1.00 17.81 24 SER D N 1
ATOM 5301 C CA . SER D 1 54 ? 7.144 -28.149 -33.390 1.00 18.06 24 SER D CA 1
ATOM 5302 C C . SER D 1 54 ? 6.159 -27.017 -33.159 1.00 18.95 24 SER D C 1
ATOM 5303 O O . SER D 1 54 ? 6.001 -26.136 -34.014 1.00 20.57 24 SER D O 1
ATOM 5306 N N . GLY D 1 55 ? 5.506 -27.034 -32.003 1.00 18.12 25 GLY D N 1
ATOM 5307 C CA . GLY D 1 55 ? 4.494 -26.038 -31.714 1.00 18.19 25 GLY D CA 1
ATOM 5308 C C . GLY D 1 55 ? 3.142 -26.321 -32.329 1.00 18.04 25 GLY D C 1
ATOM 5309 O O . GLY D 1 55 ? 2.266 -25.447 -32.299 1.00 18.96 25 GLY D O 1
ATOM 5310 N N . VAL D 1 56 ? 2.953 -27.501 -32.910 1.00 17.16 26 VAL D N 1
ATOM 5311 C CA . VAL D 1 56 ? 1.672 -27.916 -33.481 1.00 17.30 26 VAL D CA 1
ATOM 5312 C C . VAL D 1 56 ? 1.059 -28.948 -32.550 1.00 17.66 26 VAL D C 1
ATOM 5313 O O . VAL D 1 56 ? 1.740 -29.892 -32.128 1.00 17.55 26 VAL D O 1
ATOM 5317 N N . ASN D 1 57 ? -0.221 -28.780 -32.241 1.00 17.08 27 ASN D N 1
ATOM 5318 C CA . ASN D 1 57 ? -0.884 -29.693 -31.321 1.00 18.23 27 ASN D CA 1
ATOM 5319 C C . ASN D 1 57 ? -1.296 -30.994 -32.000 1.00 17.65 27 ASN D C 1
ATOM 5320 O O . ASN D 1 57 ? -1.606 -31.017 -33.190 1.00 17.11 27 ASN D O 1
ATOM 5325 N N . PRO D 1 58 ? -1.320 -32.095 -31.253 1.00 18.80 28 PRO D N 1
ATOM 5326 C CA . PRO D 1 58 ? -1.990 -33.300 -31.752 1.00 19.18 28 PRO D CA 1
ATOM 5327 C C . PRO D 1 58 ? -3.426 -32.987 -32.178 1.00 20.89 28 PRO D C 1
ATOM 5328 O O . PRO D 1 58 ? -4.068 -32.068 -31.658 1.00 20.51 28 PRO D O 1
ATOM 5332 N N . GLN D 1 59 ? -3.901 -33.748 -33.154 1.00 21.69 29 GLN D N 1
ATOM 5333 C CA . GLN D 1 59 ? -5.241 -33.640 -33.712 1.00 21.01 29 GLN D CA 1
ATOM 5334 C C . GLN D 1 59 ? -5.787 -35.049 -33.882 1.00 21.19 29 GLN D C 1
ATOM 5335 O O . GLN D 1 59 ? -5.015 -36.004 -34.026 1.00 20.21 29 GLN D O 1
ATOM 5341 N N . PRO D 1 60 ? -7.114 -35.208 -33.892 1.00 24.33 30 PRO D N 1
ATOM 5342 C CA . PRO D 1 60 ? -7.702 -36.556 -33.997 1.00 25.25 30 PRO D CA 1
ATOM 5343 C C . PRO D 1 60 ? -7.246 -37.370 -35.192 1.00 24.08 30 PRO D C 1
ATOM 5344 O O . PRO D 1 60 ? -7.149 -38.596 -35.066 1.00 24.69 30 PRO D O 1
ATOM 5348 N N . ALA D 1 61 ? -6.989 -36.748 -36.351 1.00 24.20 31 ALA D N 1
ATOM 5349 C CA . ALA D 1 61 ? -6.566 -37.507 -37.533 1.00 23.81 31 ALA D CA 1
ATOM 5350 C C . ALA D 1 61 ? -5.340 -38.375 -37.271 1.00 22.40 31 ALA D C 1
ATOM 5351 O O . ALA D 1 61 ? -5.151 -39.400 -37.945 1.00 21.36 31 ALA D O 1
ATOM 5353 N N . LEU D 1 62 ? -4.511 -37.990 -36.299 1.00 22.72 32 LEU D N 1
ATOM 5354 C CA . LEU D 1 62 ? -3.358 -38.799 -35.918 1.00 24.74 32 LEU D CA 1
ATOM 5355 C C . LEU D 1 62 ? -3.731 -40.226 -35.539 1.00 28.31 32 LEU D C 1
ATOM 5356 O O . LEU D 1 62 ? -2.966 -41.153 -35.829 1.00 28.39 32 LEU D O 1
ATOM 5361 N N . GLN D 1 63 ? -4.886 -40.440 -34.903 1.00 31.67 33 GLN D N 1
ATOM 5362 C CA . GLN D 1 63 ? -5.242 -41.802 -34.522 1.00 33.71 33 GLN D CA 1
ATOM 5363 C C . GLN D 1 63 ? -5.752 -42.634 -35.696 1.00 34.13 33 GLN D C 1
ATOM 5364 O O . GLN D 1 63 ? -5.932 -43.847 -35.542 1.00 36.76 33 GLN D O 1
ATOM 5370 N N . GLN D 1 64 ? -5.970 -42.027 -36.862 1.00 31.54 34 GLN D N 1
ATOM 5371 C CA . GLN D 1 64 ? -6.404 -42.752 -38.048 1.00 31.87 34 GLN D CA 1
ATOM 5372 C C . GLN D 1 64 ? -5.321 -42.783 -39.127 1.00 30.91 34 GLN D C 1
ATOM 5373 O O . GLN D 1 64 ? -5.607 -43.106 -40.287 1.00 31.88 34 GLN D O 1
ATOM 5379 N N . ALA D 1 65 ? -4.084 -42.464 -38.764 1.00 28.76 35 ALA D N 1
ATOM 5380 C CA . ALA D 1 65 ? -2.989 -42.342 -39.713 1.00 26.33 35 ALA D CA 1
ATOM 5381 C C . ALA D 1 65 ? -2.215 -43.651 -39.815 1.00 19.30 35 ALA D C 1
ATOM 5382 O O . ALA D 1 65 ? -2.193 -44.448 -38.877 1.00 25.78 35 ALA D O 1
ATOM 5384 N N . ASN D 1 66 ? -1.608 -43.883 -40.980 1.00 19.18 36 ASN D N 1
ATOM 5385 C CA . ASN D 1 66 ? -0.677 -44.997 -41.137 1.00 23.59 36 ASN D CA 1
ATOM 5386 C C . ASN D 1 66 ? 0.762 -44.616 -40.812 1.00 21.76 36 ASN D C 1
ATOM 5387 O O . ASN D 1 66 ? 1.509 -45.446 -40.288 1.00 22.80 36 ASN D O 1
ATOM 5392 N N . GLN D 1 67 ? 1.177 -43.395 -41.145 1.00 20.52 37 GLN D N 1
ATOM 5393 C CA . GLN D 1 67 ? 2.494 -42.893 -40.771 1.00 21.00 37 GLN D CA 1
ATOM 5394 C C . GLN D 1 67 ? 2.372 -41.478 -40.215 1.00 20.25 37 GLN D C 1
ATOM 5395 O O . GLN D 1 67 ? 1.424 -40.734 -40.510 1.00 16.97 37 GLN D O 1
ATOM 5401 N N . VAL D 1 68 ? 3.371 -41.114 -39.418 1.00 18.14 38 VAL D N 1
ATOM 5402 C CA . VAL D 1 68 ? 3.531 -39.763 -38.899 1.00 17.40 38 VAL D CA 1
ATOM 5403 C C . VAL D 1 68 ? 4.986 -39.351 -39.089 1.00 16.22 38 VAL D C 1
ATOM 5404 O O . VAL D 1 68 ? 5.897 -40.187 -39.078 1.00 14.46 38 VAL D O 1
ATOM 5408 N N . TYR D 1 69 ? 5.193 -38.056 -39.305 1.00 15.50 39 TYR D N 1
ATOM 5409 C CA . TYR D 1 69 ? 6.515 -37.474 -39.504 1.00 16.06 39 TYR D CA 1
ATOM 5410 C C . TYR D 1 69 ? 6.701 -36.468 -38.362 1.00 16.30 39 TYR D C 1
ATOM 5411 O O . TYR D 1 69 ? 6.123 -35.376 -38.388 1.00 17.56 39 TYR D O 1
ATOM 5420 N N . LEU D 1 70 ? 7.479 -36.849 -37.335 1.00 16.78 40 LEU D N 1
ATOM 5421 C CA . LEU D 1 70 ? 7.605 -36.070 -36.099 1.00 15.89 40 LEU D CA 1
ATOM 5422 C C . LEU D 1 70 ? 8.779 -35.102 -36.200 1.00 13.87 40 LEU D C 1
ATOM 5423 O O . LEU D 1 70 ? 9.935 -35.526 -36.303 1.00 12.57 40 LEU D O 1
ATOM 5428 N N . HIS D 1 71 ? 8.494 -33.815 -36.172 1.00 14.47 41 HIS D N 1
ATOM 5429 C CA . HIS D 1 71 ? 9.575 -32.838 -36.220 1.00 14.03 41 HIS D CA 1
ATOM 5430 C C . HIS D 1 71 ? 10.385 -32.939 -34.938 1.00 12.03 41 HIS D C 1
ATOM 5431 O O . HIS D 1 71 ? 9.822 -33.013 -33.843 1.00 12.36 41 HIS D O 1
ATOM 5438 N N . GLN D 1 72 ? 11.700 -33.038 -35.068 1.00 12.97 42 GLN D N 1
ATOM 5439 C CA . GLN D 1 72 ? 12.558 -33.142 -33.895 1.00 15.10 42 GLN D CA 1
ATOM 5440 C C . GLN D 1 72 ? 13.588 -32.028 -33.786 1.00 15.39 42 GLN D C 1
ATOM 5441 O O . GLN D 1 72 ? 14.397 -32.040 -32.853 1.00 17.45 42 GLN D O 1
ATOM 5447 N N . GLY D 1 73 ? 13.594 -31.088 -34.696 1.00 14.38 43 GLY D N 1
ATOM 5448 C CA . GLY D 1 73 ? 14.468 -29.959 -34.576 1.00 15.82 43 GLY D CA 1
ATOM 5449 C C . GLY D 1 73 ? 15.121 -29.608 -35.899 1.00 16.62 43 GLY D C 1
ATOM 5450 O O . GLY D 1 73 ? 14.617 -29.926 -36.984 1.00 15.46 43 GLY D O 1
ATOM 5451 N N . GLU D 1 74 ? 16.227 -28.880 -35.787 1.00 17.89 44 GLU D N 1
ATOM 5452 C CA . GLU D 1 74 ? 16.826 -28.266 -36.968 1.00 18.98 44 GLU D CA 1
ATOM 5453 C C . GLU D 1 74 ? 18.324 -28.118 -36.775 1.00 18.93 44 GLU D C 1
ATOM 5454 O O . GLU D 1 74 ? 18.802 -27.975 -35.650 1.00 18.75 44 GLU D O 1
ATOM 5460 N N . VAL D 1 75 ? 19.059 -28.109 -37.887 1.00 18.87 45 VAL D N 1
ATOM 5461 C CA . VAL D 1 75 ? 20.466 -27.715 -37.884 1.00 19.59 45 VAL D CA 1
ATOM 5462 C C . VAL D 1 75 ? 20.553 -26.338 -38.521 1.00 21.06 45 VAL D C 1
ATOM 5463 O O . VAL D 1 75 ? 20.168 -26.159 -39.683 1.00 21.02 45 VAL D O 1
ATOM 5467 N N . VAL D 1 76 ? 21.060 -25.367 -37.763 1.00 21.83 46 VAL D N 1
ATOM 5468 C CA . VAL D 1 76 ? 21.182 -23.986 -38.201 1.00 23.11 46 VAL D CA 1
ATOM 5469 C C . VAL D 1 76 ? 22.614 -23.520 -37.962 1.00 36.13 46 VAL D C 1
ATOM 5470 O O . VAL D 1 76 ? 23.461 -24.266 -37.486 1.00 34.47 46 VAL D O 1
ATOM 5474 N N . ILE D 1 77 ? 22.880 -22.274 -38.305 1.00 43.62 47 ILE D N 1
ATOM 5475 C CA . ILE D 1 77 ? 24.189 -21.692 -38.070 1.00 41.81 47 ILE D CA 1
ATOM 5476 C C . ILE D 1 77 ? 24.082 -20.806 -36.837 1.00 43.88 47 ILE D C 1
ATOM 5477 O O . ILE D 1 77 ? 23.401 -19.777 -36.860 1.00 44.03 47 ILE D O 1
ATOM 5482 N N . ARG D 1 78 ? 24.709 -21.239 -35.743 1.00 46.79 48 ARG D N 1
ATOM 5483 C CA . ARG D 1 78 ? 24.942 -20.385 -34.589 1.00 52.02 48 ARG D CA 1
ATOM 5484 C C . ARG D 1 78 ? 26.309 -19.727 -34.781 1.00 56.02 48 ARG D C 1
ATOM 5485 O O . ARG D 1 78 ? 26.869 -19.786 -35.879 1.00 57.42 48 ARG D O 1
ATOM 5493 N N . GLN D 1 79 ? 26.893 -19.171 -33.713 1.00 58.07 49 GLN D N 1
ATOM 5494 C CA . GLN D 1 79 ? 27.803 -18.024 -33.792 1.00 60.94 49 GLN D CA 1
ATOM 5495 C C . GLN D 1 79 ? 28.638 -17.966 -35.067 1.00 61.25 49 GLN D C 1
ATOM 5496 O O . GLN D 1 79 ? 28.626 -16.936 -35.748 1.00 63.87 49 GLN D O 1
ATOM 5502 N N . ARG D 1 80 ? 29.385 -19.039 -35.416 1.00 57.97 50 ARG D N 1
ATOM 5503 C CA . ARG D 1 80 ? 29.711 -19.263 -36.823 1.00 56.56 50 ARG D CA 1
ATOM 5504 C C . ARG D 1 80 ? 29.836 -20.764 -37.145 1.00 51.26 50 ARG D C 1
ATOM 5505 O O . ARG D 1 80 ? 30.677 -21.158 -37.955 1.00 52.98 50 ARG D O 1
ATOM 5513 N N . ALA D 1 81 ? 29.061 -21.632 -36.502 1.00 45.07 51 ALA D N 1
ATOM 5514 C CA . ALA D 1 81 ? 29.166 -23.053 -36.836 1.00 39.98 51 ALA D CA 1
ATOM 5515 C C . ALA D 1 81 ? 27.790 -23.711 -36.847 1.00 35.04 51 ALA D C 1
ATOM 5516 O O . ALA D 1 81 ? 26.797 -23.158 -36.363 1.00 31.76 51 ALA D O 1
ATOM 5518 N N . ALA D 1 82 ? 27.755 -24.913 -37.403 1.00 33.24 52 ALA D N 1
ATOM 5519 C CA . ALA D 1 82 ? 26.517 -25.663 -37.421 1.00 29.72 52 ALA D CA 1
ATOM 5520 C C . ALA D 1 82 ? 26.117 -26.051 -36.004 1.00 28.92 52 ALA D C 1
ATOM 5521 O O . ALA D 1 82 ? 26.957 -26.302 -35.138 1.00 28.61 52 ALA D O 1
ATOM 5523 N N . TRP D 1 83 ? 24.806 -26.078 -35.763 1.00 27.06 53 TRP D N 1
ATOM 5524 C CA . TRP D 1 83 ? 24.287 -26.261 -34.416 1.00 26.79 53 TRP D CA 1
ATOM 5525 C C . TRP D 1 83 ? 22.943 -26.953 -34.527 1.00 23.47 53 TRP D C 1
ATOM 5526 O O . TRP D 1 83 ? 22.090 -26.493 -35.289 1.00 21.80 53 TRP D O 1
ATOM 5537 N N . PHE D 1 84 ? 22.752 -28.041 -33.783 1.00 21.57 54 PHE D N 1
ATOM 5538 C CA . PHE D 1 84 ? 21.469 -28.728 -33.762 1.00 20.71 54 PHE D CA 1
ATOM 5539 C C . PHE D 1 84 ? 20.639 -28.209 -32.588 1.00 21.17 54 PHE D C 1
ATOM 5540 O O . PHE D 1 84 ? 21.066 -28.277 -31.427 1.00 22.01 54 PHE D O 1
ATOM 5548 N N . GLN D 1 85 ? 19.458 -27.679 -32.893 1.00 19.01 55 GLN D N 1
ATOM 5549 C CA . GLN D 1 85 ? 18.500 -27.272 -31.887 1.00 20.27 55 GLN D CA 1
ATOM 5550 C C . GLN D 1 85 ? 17.451 -28.371 -31.821 1.00 19.42 55 GLN D C 1
ATOM 5551 O O . GLN D 1 85 ? 16.722 -28.606 -32.796 1.00 19.62 55 GLN D O 1
ATOM 5557 N N . LYS D 1 86 ? 17.426 -29.077 -30.698 1.00 18.87 56 LYS D N 1
ATOM 5558 C CA . LYS D 1 86 ? 16.394 -30.069 -30.471 1.00 19.51 56 LYS D CA 1
ATOM 5559 C C . LYS D 1 86 ? 15.066 -29.364 -30.239 1.00 19.56 56 LYS D C 1
ATOM 5560 O O . LYS D 1 86 ? 14.993 -28.357 -29.531 1.00 17.41 56 LYS D O 1
ATOM 5574 N N . GLY D 1 88 ? 10.403 -29.918 -30.439 1.00 16.57 58 GLY D N 1
ATOM 5575 C CA . GLY D 1 88 ? 9.293 -30.855 -30.527 1.00 15.83 58 GLY D CA 1
ATOM 5576 C C . GLY D 1 88 ? 9.175 -31.773 -29.323 1.00 16.55 58 GLY D C 1
ATOM 5577 O O . GLY D 1 88 ? 9.682 -31.493 -28.227 1.00 16.52 58 GLY D O 1
ATOM 5578 N N . LEU D 1 89 ? 8.466 -32.889 -29.551 1.00 16.48 59 LEU D N 1
ATOM 5579 C CA . LEU D 1 89 ? 8.207 -33.882 -28.514 1.00 16.40 59 LEU D CA 1
ATOM 5580 C C . LEU D 1 89 ? 9.502 -34.533 -28.037 1.00 16.27 59 LEU D C 1
ATOM 5581 O O . LEU D 1 89 ? 10.327 -34.932 -28.866 1.00 16.13 59 LEU D O 1
ATOM 5586 N N . PRO D 1 90 ? 9.715 -34.681 -26.732 1.00 16.18 60 PRO D N 1
ATOM 5587 C CA . PRO D 1 90 ? 10.849 -35.501 -26.289 1.00 17.14 60 PRO D CA 1
ATOM 5588 C C . PRO D 1 90 ? 10.576 -36.965 -26.596 1.00 17.44 60 PRO D C 1
ATOM 5589 O O . PRO D 1 90 ? 9.438 -37.439 -26.506 1.00 17.44 60 PRO D O 1
ATOM 5593 N N . SER D 1 91 ? 11.642 -37.687 -26.938 1.00 17.07 61 SER D N 1
ATOM 5594 C CA . SER D 1 91 ? 11.503 -39.112 -27.226 1.00 17.43 61 SER D CA 1
ATOM 5595 C C . SER D 1 91 ? 10.914 -39.845 -26.027 1.00 18.48 61 SER D C 1
ATOM 5596 O O . SER D 1 91 ? 11.384 -39.707 -24.899 1.00 19.27 61 SER D O 1
ATOM 5599 N N . SER D 1 92 ? 9.867 -40.618 -26.280 1.00 19.09 62 SER D N 1
ATOM 5600 C CA . SER D 1 92 ? 9.042 -41.184 -25.215 1.00 21.52 62 SER D CA 1
ATOM 5601 C C . SER D 1 92 ? 8.087 -42.175 -25.858 1.00 22.41 62 SER D C 1
ATOM 5602 O O . SER D 1 92 ? 7.969 -42.237 -27.087 1.00 20.47 62 SER D O 1
ATOM 5605 N N . ARG D 1 93 ? 7.390 -42.942 -25.019 1.00 25.54 63 ARG D N 1
ATOM 5606 C CA . ARG D 1 93 ? 6.354 -43.837 -25.527 1.00 27.61 63 ARG D CA 1
ATOM 5607 C C . ARG D 1 93 ? 5.100 -43.020 -25.797 1.00 27.30 63 ARG D C 1
ATOM 5608 O O . ARG D 1 93 ? 4.505 -42.461 -24.873 1.00 28.69 63 ARG D O 1
ATOM 5616 N N . LEU D 1 94 ? 4.707 -42.929 -27.061 1.00 26.14 64 LEU D N 1
ATOM 5617 C CA . LEU D 1 94 ? 3.516 -42.189 -27.423 1.00 27.41 64 LEU D CA 1
ATOM 5618 C C . LEU D 1 94 ? 2.584 -43.090 -28.215 1.00 29.35 64 LEU D C 1
ATOM 5619 O O . LEU D 1 94 ? 2.996 -44.126 -28.749 1.00 29.83 64 LEU D O 1
ATOM 5624 N N . THR D 1 95 ? 1.304 -42.701 -28.243 1.00 29.62 65 THR D N 1
ATOM 5625 C CA . THR D 1 95 ? 0.293 -43.415 -29.021 1.00 30.53 65 THR D CA 1
ATOM 5626 C C . THR D 1 95 ? 0.331 -42.846 -30.426 1.00 29.88 65 THR D C 1
ATOM 5627 O O . THR D 1 95 ? -0.439 -41.944 -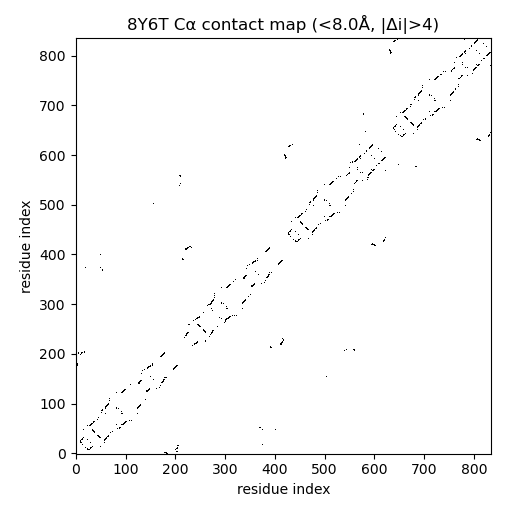30.783 1.00 32.25 65 THR D O 1
ATOM 5631 N N . LEU D 1 96 ? 1.228 -43.395 -31.235 1.00 26.83 66 LEU D N 1
ATOM 5632 C CA . LEU D 1 96 ? 1.451 -42.944 -32.594 1.00 25.42 66 LEU D CA 1
ATOM 5633 C C . LEU D 1 96 ? 1.479 -44.132 -33.540 1.00 25.14 66 LEU D C 1
ATOM 5634 O O . LEU D 1 96 ? 1.780 -45.258 -33.131 1.00 24.82 66 LEU D O 1
ATOM 5639 N N . PRO D 1 97 ? 1.175 -43.900 -34.819 1.00 25.31 67 PRO D N 1
ATOM 5640 C CA . PRO D 1 97 ? 1.487 -44.891 -35.855 1.00 24.87 67 PRO D CA 1
ATOM 5641 C C . PRO D 1 97 ? 2.986 -44.990 -36.087 1.00 22.53 67 PRO D C 1
ATOM 5642 O O . PRO D 1 97 ? 3.750 -44.256 -35.450 1.00 20.34 67 PRO D O 1
ATOM 5646 N N . ALA D 1 98 ? 3.416 -45.865 -37.001 1.00 22.76 68 ALA D N 1
ATOM 5647 C CA . ALA D 1 98 ? 4.809 -45.859 -37.436 1.00 21.00 68 ALA D CA 1
ATOM 5648 C C . ALA D 1 98 ? 5.225 -44.440 -37.790 1.00 20.07 68 ALA D C 1
ATOM 5649 O O . ALA D 1 98 ? 4.460 -43.685 -38.403 1.00 20.39 68 ALA D O 1
ATOM 5659 N N . TRP D 1 100 ? 8.387 -41.339 -38.712 1.00 15.80 70 TRP D N 1
ATOM 5660 C CA . TRP D 1 100 ? 9.682 -40.801 -39.101 1.00 14.61 70 TRP D CA 1
ATOM 5661 C C . TRP D 1 100 ? 10.098 -39.729 -38.105 1.00 13.53 70 TRP D C 1
ATOM 5662 O O . TRP D 1 100 ? 9.255 -39.049 -37.515 1.00 14.69 70 TRP D O 1
ATOM 5673 N N . VAL D 1 101 ? 11.413 -39.573 -37.936 1.00 12.41 71 VAL D N 1
ATOM 5674 C CA . VAL D 1 101 ? 11.977 -38.382 -37.310 1.00 11.29 71 VAL D CA 1
ATOM 5675 C C . VAL D 1 101 ? 12.336 -37.381 -38.405 1.00 10.99 71 VAL D C 1
ATOM 5676 O O . VAL D 1 101 ? 13.137 -37.693 -39.286 1.00 13.13 71 VAL D O 1
ATOM 5680 N N . THR D 1 102 ? 11.815 -36.159 -38.330 1.00 11.05 72 THR D N 1
ATOM 5681 C CA . THR D 1 102 ? 12.092 -35.139 -39.342 1.00 13.02 72 THR D CA 1
ATOM 5682 C C . THR D 1 102 ? 13.017 -34.072 -38.770 1.00 12.82 72 THR D C 1
ATOM 5683 O O . THR D 1 102 ? 12.696 -33.455 -37.756 1.00 11.37 72 THR D O 1
ATOM 5687 N N . VAL D 1 103 ? 14.154 -33.834 -39.426 1.00 12.98 73 VAL D N 1
ATOM 5688 C CA . VAL D 1 103 ? 15.034 -32.749 -39.004 1.00 14.50 73 VAL D CA 1
ATOM 5689 C C . VAL D 1 103 ? 15.208 -31.775 -40.152 1.00 14.87 73 VAL D C 1
ATOM 5690 O O . VAL D 1 103 ? 15.550 -32.184 -41.267 1.00 15.82 73 VAL D O 1
ATOM 5694 N N . ARG D 1 104 ? 14.987 -30.488 -39.878 1.00 15.43 74 ARG D N 1
ATOM 5695 C CA . ARG D 1 104 ? 15.201 -29.454 -40.884 1.00 15.11 74 ARG D CA 1
ATOM 5696 C C . ARG D 1 104 ? 16.687 -29.059 -40.988 1.00 17.39 74 ARG D C 1
ATOM 5697 O O . ARG D 1 104 ? 17.317 -28.692 -39.993 1.00 16.98 74 ARG D O 1
ATOM 5705 N N . ILE D 1 105 ? 17.229 -29.099 -42.205 1.00 18.77 75 ILE D N 1
ATOM 5706 C CA . ILE D 1 105 ? 18.647 -28.860 -42.478 1.00 20.75 75 ILE D CA 1
ATOM 5707 C C . ILE D 1 105 ? 18.756 -27.566 -43.272 1.00 22.88 75 ILE D C 1
ATOM 5708 O O . ILE D 1 105 ? 18.350 -27.511 -44.441 1.00 23.59 75 ILE D O 1
ATOM 5713 N N . THR D 1 106 ? 19.327 -26.530 -42.656 1.00 24.00 76 THR D N 1
ATOM 5714 C CA . THR D 1 106 ? 19.508 -25.234 -43.303 1.00 25.47 76 THR D CA 1
ATOM 5715 C C . THR D 1 106 ? 20.933 -24.983 -43.800 1.00 25.80 76 THR D C 1
ATOM 5716 O O . THR D 1 106 ? 21.190 -23.928 -44.393 1.00 26.87 76 THR D O 1
ATOM 5720 N N . THR D 1 107 ? 21.861 -25.909 -43.569 1.00 24.46 77 THR D N 1
ATOM 5721 C CA . THR D 1 107 ? 23.212 -25.812 -44.112 1.00 26.33 77 THR D CA 1
ATOM 5722 C C . THR D 1 107 ? 23.740 -27.224 -44.304 1.00 23.82 77 THR D C 1
ATOM 5723 O O . THR D 1 107 ? 23.466 -28.109 -43.492 1.00 24.37 77 THR D O 1
ATOM 5727 N N . LEU D 1 108 ? 24.490 -27.435 -45.374 1.00 25.13 78 LEU D N 1
ATOM 5728 C CA . LEU D 1 108 ? 25.087 -28.739 -45.590 1.00 26.75 78 LEU D CA 1
ATOM 5729 C C . LEU D 1 108 ? 26.485 -28.844 -44.999 1.00 27.14 78 LEU D C 1
ATOM 5730 O O . LEU D 1 108 ? 27.045 -29.940 -44.965 1.00 26.65 78 LEU D O 1
ATOM 5735 N N . ASP D 1 109 ? 27.051 -27.744 -44.519 1.00 28.18 79 ASP D N 1
ATOM 5736 C CA . ASP D 1 109 ? 28.350 -27.790 -43.853 1.00 28.02 79 ASP D CA 1
ATOM 5737 C C . ASP D 1 109 ? 28.099 -28.192 -42.401 1.00 30.08 79 ASP D C 1
ATOM 5738 O O . ASP D 1 109 ? 27.976 -27.371 -41.487 1.00 30.05 79 ASP D O 1
ATOM 5743 N N . VAL D 1 110 ? 28.005 -29.495 -42.193 1.00 27.50 80 VAL D N 1
ATOM 5744 C CA . VAL D 1 110 ? 27.637 -30.017 -40.889 1.00 25.44 80 VAL D CA 1
ATOM 5745 C C . VAL D 1 110 ? 28.664 -31.058 -40.470 1.00 25.88 80 VAL D C 1
ATOM 5746 O O . VAL D 1 110 ? 28.932 -32.001 -41.231 1.00 26.21 80 VAL D O 1
ATOM 5750 N N . PRO D 1 111 ? 29.269 -30.928 -39.294 1.00 25.99 81 PRO D N 1
ATOM 5751 C CA . PRO D 1 111 ? 30.301 -31.885 -38.877 1.00 27.87 81 PRO D CA 1
ATOM 5752 C C . PRO D 1 111 ? 29.694 -33.201 -38.399 1.00 26.18 81 PRO D C 1
ATOM 5753 O O . PRO D 1 111 ? 28.504 -33.307 -38.092 1.00 21.46 81 PRO D O 1
ATOM 5757 N N . ASP D 1 112 ? 30.569 -34.207 -38.313 1.00 27.16 82 ASP D N 1
ATOM 5758 C CA . ASP D 1 112 ? 30.139 -35.571 -38.017 1.00 25.70 82 ASP D CA 1
ATOM 5759 C C . ASP D 1 112 ? 29.465 -35.683 -36.648 1.00 25.04 82 ASP D C 1
ATOM 5760 O O . ASP D 1 112 ? 28.609 -36.553 -36.455 1.00 20.20 82 ASP D O 1
ATOM 5765 N N . ASP D 1 113 ? 29.857 -34.853 -35.675 1.00 25.81 83 ASP D N 1
ATOM 5766 C CA . ASP D 1 113 ? 29.243 -34.969 -34.349 1.00 25.12 83 ASP D CA 1
ATOM 5767 C C . ASP D 1 113 ? 27.763 -34.619 -34.402 1.00 22.72 83 ASP D C 1
ATOM 5768 O O . ASP D 1 113 ? 26.939 -35.267 -33.743 1.00 22.28 83 ASP D O 1
ATOM 5773 N N . ILE D 1 114 ? 27.403 -33.636 -35.230 1.00 22.10 84 ILE D N 1
ATOM 5774 C CA . ILE D 1 114 ? 25.993 -33.304 -35.420 1.00 18.34 84 ILE D CA 1
ATOM 5775 C C . ILE D 1 114 ? 25.273 -34.412 -36.189 1.00 16.99 84 ILE D C 1
ATOM 5776 O O . ILE D 1 114 ? 24.108 -34.733 -35.897 1.00 15.72 84 ILE D O 1
ATOM 5781 N N . LEU D 1 115 ? 25.934 -35.011 -37.189 1.00 17.48 85 LEU D N 1
ATOM 5782 C CA . LEU D 1 115 ? 25.308 -36.125 -37.907 1.00 18.52 85 LEU D CA 1
ATOM 5783 C C . LEU D 1 115 ? 25.039 -37.297 -36.971 1.00 17.98 85 LEU D C 1
ATOM 5784 O O . LEU D 1 115 ? 24.023 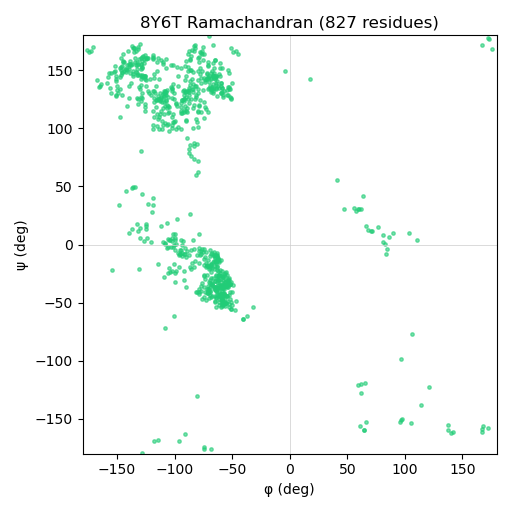-37.997 -37.099 1.00 16.27 85 LEU D O 1
ATOM 5789 N N . ALA D 1 116 ? 25.955 -37.524 -36.039 1.00 16.82 86 ALA D N 1
ATOM 5790 C CA . ALA D 1 116 ? 25.767 -38.527 -35.001 1.00 20.15 86 ALA D CA 1
ATOM 5791 C C . ALA D 1 116 ? 24.539 -38.218 -34.154 1.00 20.35 86 ALA D C 1
ATOM 5792 O O . ALA D 1 116 ? 23.751 -39.122 -33.849 1.00 18.62 86 ALA D O 1
ATOM 5794 N N . ILE D 1 117 ? 24.383 -36.949 -33.748 1.00 21.32 87 ILE D N 1
ATOM 5795 C CA . ILE D 1 117 ? 23.164 -36.515 -33.055 1.00 20.61 87 ILE D CA 1
ATOM 5796 C C . ILE D 1 117 ? 21.932 -36.906 -33.862 1.00 17.68 87 ILE D C 1
ATOM 5797 O O . ILE D 1 117 ? 20.971 -37.522 -33.357 1.00 15.91 87 ILE D O 1
ATOM 5802 N N . LEU D 1 118 ? 21.946 -36.534 -35.136 1.00 17.35 88 LEU D N 1
ATOM 5803 C CA . LEU D 1 118 ? 20.790 -36.752 -35.997 1.00 15.64 88 LEU D CA 1
ATOM 5804 C C . LEU D 1 118 ? 20.433 -38.226 -36.073 1.00 16.25 88 LEU D C 1
ATOM 5805 O O . LEU D 1 118 ? 19.277 -38.605 -35.850 1.00 17.15 88 LEU D O 1
ATOM 5810 N N . ILE D 1 119 ? 21.420 -39.079 -36.355 1.00 15.31 89 ILE D N 1
ATOM 5811 C CA . ILE D 1 119 ? 21.134 -40.493 -36.507 1.00 15.81 89 ILE D CA 1
ATOM 5812 C C . ILE D 1 119 ? 20.791 -41.146 -35.174 1.00 16.19 89 ILE D C 1
ATOM 5813 O O . ILE D 1 119 ? 20.190 -42.223 -35.176 1.00 15.63 89 ILE D O 1
ATOM 5818 N N . ASP D 1 120 ? 21.141 -40.523 -34.038 1.00 16.71 90 ASP D N 1
ATOM 5819 C CA . ASP D 1 120 ? 20.682 -41.037 -32.749 1.00 18.06 90 ASP D CA 1
ATOM 5820 C C . ASP D 1 120 ? 19.194 -40.762 -32.502 1.00 16.73 90 ASP D C 1
ATOM 5821 O O . ASP D 1 120 ? 18.539 -41.525 -31.783 1.00 15.76 90 ASP D O 1
ATOM 5826 N N . LEU D 1 121 ? 18.657 -39.679 -33.050 1.00 15.47 91 LEU D N 1
ATOM 5827 C CA . LEU D 1 121 ? 17.219 -39.445 -32.843 1.00 16.27 91 LEU D CA 1
ATOM 5828 C C . LEU D 1 121 ? 16.303 -40.669 -33.086 1.00 15.97 91 LEU D C 1
ATOM 5829 O O . LEU D 1 121 ? 15.577 -41.075 -32.162 1.00 16.62 91 LEU D O 1
ATOM 5834 N N . PRO D 1 122 ? 16.319 -41.321 -34.263 1.00 15.37 92 PRO D N 1
ATOM 5835 C CA . PRO D 1 122 ? 15.441 -42.495 -34.429 1.00 15.32 92 PRO D CA 1
ATOM 5836 C C . PRO D 1 122 ? 15.800 -43.653 -33.513 1.00 15.53 92 PRO D C 1
ATOM 5837 O O . PRO D 1 122 ? 14.905 -44.418 -33.126 1.00 14.36 92 PRO D O 1
ATOM 5841 N N . ARG D 1 123 ? 17.082 -43.814 -33.169 1.00 15.95 93 ARG D N 1
ATOM 5842 C CA . ARG D 1 123 ? 17.477 -44.829 -32.201 1.00 18.26 93 ARG D CA 1
ATOM 5843 C C . ARG D 1 123 ? 16.754 -44.632 -30.875 1.00 17.67 93 ARG D C 1
ATOM 5844 O O . ARG D 1 123 ? 16.229 -45.586 -30.286 1.00 17.53 93 ARG D O 1
ATOM 5852 N N . ARG D 1 124 ? 16.731 -43.394 -30.387 1.00 17.25 94 ARG D N 1
ATOM 5853 C CA . ARG D 1 124 ? 16.092 -43.116 -29.110 1.00 19.22 94 ARG D CA 1
ATOM 5854 C C . ARG D 1 124 ? 14.578 -43.270 -29.197 1.00 17.42 94 ARG D C 1
ATOM 5855 O O . ARG D 1 124 ? 13.944 -43.743 -28.246 1.00 18.07 94 ARG D O 1
ATOM 5863 N N . TRP D 1 125 ? 13.971 -42.895 -30.325 1.00 15.49 95 TRP D N 1
ATOM 5864 C CA . TRP D 1 125 ? 12.524 -43.112 -30.394 1.00 15.00 95 TRP D CA 1
ATOM 5865 C C . TRP D 1 125 ? 12.175 -44.596 -30.487 1.00 15.39 95 TRP D C 1
ATOM 5866 O O . TRP D 1 125 ? 11.125 -45.021 -29.974 1.00 15.59 95 TRP D O 1
ATOM 5877 N N . ALA D 1 126 ? 13.039 -45.390 -31.121 1.00 15.32 96 ALA D N 1
ATOM 5878 C CA . ALA D 1 126 ? 12.829 -46.830 -31.184 1.00 17.32 96 ALA D CA 1
ATOM 5879 C C . ALA D 1 126 ? 13.003 -47.458 -29.812 1.00 20.15 96 ALA D C 1
ATOM 5880 O O . ALA D 1 126 ? 12.180 -48.275 -29.383 1.00 20.78 96 ALA D O 1
ATOM 5882 N N . ALA D 1 127 ? 14.065 -47.066 -29.100 1.00 20.69 97 ALA D N 1
ATOM 5883 C CA . ALA D 1 127 ? 14.303 -47.576 -27.756 1.00 21.70 97 ALA D CA 1
ATOM 5884 C C . ALA D 1 127 ? 13.143 -47.270 -26.825 1.00 21.51 97 ALA D C 1
ATOM 5885 O O . ALA D 1 127 ? 12.927 -47.992 -25.848 1.00 23.06 97 ALA D O 1
ATOM 5887 N N . ALA D 1 128 ? 12.404 -46.204 -27.099 1.00 20.69 98 ALA D N 1
ATOM 5888 C CA . ALA D 1 128 ? 11.215 -45.858 -26.338 1.00 21.90 98 ALA D CA 1
ATOM 5889 C C . ALA D 1 128 ? 9.997 -46.696 -26.734 1.00 22.86 98 ALA D C 1
ATOM 5890 O O . ALA D 1 128 ? 8.886 -46.387 -26.295 1.00 24.69 98 ALA D O 1
ATOM 5892 N N . GLY D 1 129 ? 10.181 -47.734 -27.548 1.00 22.17 99 GLY D N 1
ATOM 5893 C CA . GLY D 1 129 ? 9.117 -48.660 -27.870 1.00 24.04 99 GLY D CA 1
ATOM 5894 C C . GLY D 1 129 ? 8.229 -48.255 -29.023 1.00 23.09 99 GLY D C 1
ATOM 5895 O O . GLY D 1 129 ? 7.224 -48.937 -29.286 1.00 23.75 99 GLY D O 1
ATOM 5896 N N . ASN D 1 130 ? 8.557 -47.179 -29.716 1.00 21.35 100 ASN D N 1
ATOM 5897 C CA . ASN D 1 130 ? 7.785 -46.771 -30.879 1.00 20.19 100 ASN D CA 1
ATOM 5898 C C . ASN D 1 130 ? 8.286 -47.487 -32.132 1.00 19.84 100 ASN D C 1
ATOM 5899 O O . ASN D 1 130 ? 9.408 -47.997 -32.188 1.00 19.03 100 ASN D O 1
ATOM 5904 N N . GLN D 1 131 ? 7.423 -47.541 -33.137 1.00 20.64 101 GLN D N 1
ATOM 5905 C CA . GLN D 1 131 ? 7.758 -48.141 -34.425 1.00 20.74 101 GLN D CA 1
ATOM 5906 C C . GLN D 1 131 ? 8.324 -47.044 -35.312 1.00 18.02 101 GLN D C 1
ATOM 5907 O O . GLN D 1 131 ? 7.584 -46.180 -35.782 1.00 17.09 101 GLN D O 1
ATOM 5913 N N . VAL D 1 132 ? 9.632 -47.070 -35.541 1.00 16.22 102 VAL D N 1
ATOM 5914 C CA . VAL D 1 132 ? 10.330 -45.966 -36.185 1.00 14.28 102 VAL D CA 1
ATOM 5915 C C . VAL D 1 132 ? 10.760 -46.416 -37.572 1.00 15.48 102 VAL D C 1
ATOM 5916 O O . VAL D 1 132 ? 11.562 -47.350 -37.706 1.00 16.45 102 VAL D O 1
ATOM 5920 N N . ILE D 1 133 ? 10.234 -45.741 -38.600 1.00 15.61 103 ILE D N 1
ATOM 5921 C CA . ILE D 1 133 ? 10.603 -46.065 -39.972 1.00 15.64 103 ILE D CA 1
ATOM 5922 C C . ILE D 1 133 ? 12.021 -45.584 -40.280 1.00 13.48 103 ILE D C 1
ATOM 5923 O O . ILE D 1 133 ? 12.837 -46.330 -40.830 1.00 13.61 103 ILE D O 1
ATOM 5928 N N . GLY D 1 134 ? 12.337 -44.342 -39.931 1.00 13.14 104 GLY D N 1
ATOM 5929 C CA . GLY D 1 134 ? 13.670 -43.823 -40.222 1.00 14.14 104 GLY D CA 1
ATOM 5930 C C . GLY D 1 134 ? 13.775 -42.323 -40.023 1.00 14.48 104 GLY D C 1
ATOM 5931 O O . GLY D 1 134 ? 13.004 -41.718 -39.254 1.00 16.57 104 GLY D O 1
ATOM 5932 N N . LEU D 1 135 ? 14.751 -41.735 -40.720 1.00 13.68 105 LEU D N 1
ATOM 5933 C CA . LEU D 1 135 ? 15.075 -40.324 -40.617 1.00 14.54 105 LEU D CA 1
ATOM 5934 C C . LEU D 1 135 ? 14.781 -39.628 -41.935 1.00 14.47 105 LEU D C 1
ATOM 5935 O O . LEU D 1 135 ? 15.266 -40.051 -42.988 1.00 14.40 105 LEU D O 1
ATOM 5940 N N . GLN D 1 136 ? 14.007 -38.549 -41.855 1.00 15.12 106 GLN D N 1
ATOM 5941 C CA . GLN D 1 136 ? 13.647 -37.698 -42.982 1.00 15.28 106 GLN D CA 1
ATOM 5942 C C . GLN D 1 136 ? 14.399 -36.376 -42.862 1.00 15.90 106 GLN D C 1
ATOM 5943 O O . GLN D 1 136 ? 14.278 -35.663 -41.846 1.00 14.89 106 GLN D O 1
ATOM 5949 N N . ILE D 1 137 ? 15.149 -36.046 -43.903 1.00 12.97 107 ILE D N 1
ATOM 5950 C CA . ILE D 1 137 ? 15.861 -34.778 -43.978 1.00 15.50 107 ILE D CA 1
ATOM 5951 C C . ILE D 1 137 ? 14.968 -33.778 -44.685 1.00 17.34 107 ILE D C 1
ATOM 5952 O O . ILE D 1 137 ? 14.548 -34.014 -45.824 1.00 19.48 107 ILE D O 1
ATOM 5957 N N . ASP D 1 138 ? 14.696 -32.657 -44.034 1.00 14.43 108 ASP D N 1
ATOM 5958 C CA . ASP D 1 138 ? 13.894 -31.586 -44.617 1.00 16.92 108 ASP D CA 1
ATOM 5959 C C . ASP D 1 138 ? 14.863 -30.494 -45.064 1.00 17.94 108 ASP D C 1
ATOM 5960 O O . ASP D 1 138 ? 15.355 -29.716 -44.248 1.00 16.79 108 ASP D O 1
ATOM 5965 N N . PHE D 1 139 ? 15.161 -30.451 -46.359 1.00 19.06 109 PHE D N 1
ATOM 5966 C CA . PHE D 1 139 ? 16.132 -29.490 -46.881 1.00 20.32 109 PHE D CA 1
ATOM 5967 C C . PHE D 1 139 ? 15.487 -28.115 -46.968 1.00 22.81 109 PHE D C 1
ATOM 5968 O O . PHE D 1 139 ? 14.557 -27.909 -47.753 1.00 23.40 109 PHE D O 1
ATOM 5976 N N . ASP D 1 140 ? 15.979 -27.178 -46.161 1.00 24.07 110 ASP D N 1
ATOM 5977 C CA . ASP D 1 140 ? 15.590 -25.774 -46.193 1.00 25.14 110 ASP D CA 1
ATOM 5978 C C . ASP D 1 140 ? 16.834 -24.903 -46.275 1.00 28.21 110 ASP D C 1
ATOM 5979 O O . ASP D 1 140 ? 16.965 -23.906 -45.565 1.00 28.45 110 ASP D O 1
ATOM 5984 N N . ALA D 1 141 ? 17.778 -25.289 -47.124 1.00 30.59 111 ALA D N 1
ATOM 5985 C CA . ALA D 1 141 ? 19.101 -24.689 -47.156 1.00 34.54 111 ALA D CA 1
ATOM 5986 C C . ALA D 1 141 ? 19.152 -23.602 -48.222 1.00 40.24 111 ALA D C 1
ATOM 5987 O O . ALA D 1 141 ? 18.129 -23.194 -48.781 1.00 42.44 111 ALA D O 1
ATOM 5989 N N . GLY D 1 142 ? 20.353 -23.131 -48.522 1.00 43.21 112 GLY D N 1
ATOM 5990 C CA . GLY D 1 142 ? 20.489 -22.062 -49.488 1.00 48.55 112 GLY D CA 1
ATOM 5991 C C . GLY D 1 142 ? 20.423 -22.561 -50.916 1.00 51.02 112 GLY D C 1
ATOM 5992 O O . GLY D 1 142 ? 19.502 -23.299 -51.289 1.00 48.62 112 GLY D O 1
ATOM 5993 N N . THR D 1 143 ? 21.392 -22.148 -51.727 1.00 55.29 113 THR D N 1
ATOM 5994 C CA . THR D 1 143 ? 21.493 -22.553 -53.124 1.00 56.90 113 THR D CA 1
ATOM 5995 C C . THR D 1 143 ? 22.628 -23.562 -53.232 1.00 55.79 113 THR D C 1
ATOM 5996 O O . THR D 1 143 ? 23.796 -23.213 -53.028 1.00 57.42 113 THR D O 1
ATOM 6000 N N . TYR D 1 144 ? 22.282 -24.810 -53.544 1.00 50.52 114 TYR D N 1
ATOM 6001 C CA . TYR D 1 144 ? 23.249 -25.894 -53.625 1.00 47.37 114 TYR D CA 1
ATOM 6002 C C . TYR D 1 144 ? 23.113 -26.634 -54.948 1.00 48.00 114 TYR D C 1
ATOM 6003 O O . TYR D 1 144 ? 22.016 -26.778 -55.491 1.00 47.95 114 TYR D O 1
ATOM 6012 N N . ARG D 1 145 ? 24.243 -27.100 -55.464 1.00 49.35 115 ARG D N 1
ATOM 6013 C CA . ARG D 1 145 ? 24.213 -28.062 -56.549 1.00 49.86 115 ARG D CA 1
ATOM 6014 C C . ARG D 1 145 ? 23.892 -29.432 -55.970 1.00 47.31 115 ARG D C 1
ATOM 6015 O O . ARG D 1 145 ? 24.235 -29.739 -54.826 1.00 44.77 115 ARG D O 1
ATOM 6023 N N . LEU D 1 146 ? 23.179 -30.241 -56.753 1.00 47.57 116 LEU D N 1
ATOM 6024 C CA . LEU D 1 146 ? 22.696 -31.514 -56.232 1.00 44.80 116 LEU D CA 1
ATOM 6025 C C . LEU D 1 146 ? 23.834 -32.447 -55.852 1.00 43.23 116 LEU D C 1
ATOM 6026 O O . LEU D 1 146 ? 23.617 -33.382 -55.077 1.00 40.57 116 LEU D O 1
ATOM 6031 N N . ASP D 1 147 ? 25.039 -32.217 -56.371 1.00 45.11 117 ASP D N 1
ATOM 6032 C CA . ASP D 1 147 ? 26.187 -32.999 -55.923 1.00 45.32 117 ASP D CA 1
ATOM 6033 C C . ASP D 1 147 ? 26.421 -32.822 -54.422 1.00 41.84 117 ASP D C 1
ATOM 6034 O O . ASP D 1 147 ? 26.760 -33.782 -53.719 1.00 40.82 117 ASP D O 1
ATOM 6039 N N . ASP D 1 148 ? 26.205 -31.607 -53.907 1.00 40.59 118 ASP D N 1
ATOM 6040 C CA . ASP D 1 148 ? 26.354 -31.361 -52.473 1.00 38.52 118 ASP D CA 1
ATOM 6041 C C . ASP D 1 148 ? 25.266 -32.055 -51.660 1.00 34.21 118 ASP D C 1
ATOM 6042 O O . ASP D 1 148 ? 25.545 -32.614 -50.588 1.00 31.41 118 ASP D O 1
ATOM 6047 N N . TYR D 1 149 ? 24.014 -31.994 -52.125 1.00 33.22 119 TYR D N 1
ATOM 6048 C CA . TYR D 1 149 ? 22.966 -32.767 -51.469 1.00 30.80 119 TYR D CA 1
ATOM 6049 C C . TYR D 1 149 ? 23.324 -34.248 -51.456 1.00 29.86 119 TYR D C 1
ATOM 6050 O O . TYR D 1 149 ? 23.156 -34.925 -50.437 1.00 28.07 119 TYR D O 1
ATOM 6059 N N . ALA D 1 150 ? 23.843 -34.760 -52.578 1.00 31.32 120 ALA D N 1
ATOM 6060 C CA . ALA D 1 150 ? 24.184 -36.177 -52.651 1.00 30.80 120 ALA D CA 1
ATOM 6061 C C . ALA D 1 150 ? 25.251 -36.532 -51.634 1.00 30.38 120 ALA D C 1
ATOM 6062 O O . ALA D 1 150 ? 25.139 -37.552 -50.949 1.00 28.99 120 ALA D O 1
ATOM 6064 N N . GLY D 1 151 ? 26.276 -35.688 -51.506 1.00 31.52 121 GLY D N 1
ATOM 6065 C CA . GLY D 1 151 ? 27.312 -35.935 -50.512 1.00 31.02 121 GLY D CA 1
ATOM 6066 C C . GLY D 1 151 ? 26.785 -35.896 -49.087 1.00 28.34 121 GLY D C 1
ATOM 6067 O O . GLY D 1 151 ? 27.137 -36.746 -48.259 1.00 27.06 121 GLY D O 1
ATOM 6068 N N . PHE D 1 152 ? 25.941 -34.908 -48.779 1.00 27.84 122 PHE D N 1
ATOM 6069 C CA . PHE D 1 152 ? 25.329 -34.850 -47.455 1.00 27.04 122 PHE D CA 1
ATOM 6070 C C . PHE D 1 152 ? 24.586 -36.139 -47.148 1.00 21.03 122 PHE D C 1
ATOM 6071 O O . PHE D 1 152 ? 24.808 -36.770 -46.103 1.00 20.12 122 PHE D O 1
ATOM 6079 N N . LEU D 1 153 ? 23.695 -36.545 -48.058 1.00 21.03 123 LEU D N 1
ATOM 6080 C CA . LEU D 1 153 ? 22.879 -37.731 -47.823 1.00 20.23 123 LEU D CA 1
ATOM 6081 C C . LEU D 1 153 ? 23.736 -38.990 -47.768 1.00 21.97 123 LEU D C 1
ATOM 6082 O O . LEU D 1 153 ? 23.472 -39.877 -46.957 1.00 21.44 123 LEU D O 1
ATOM 6087 N N . ARG D 1 154 ? 24.788 -39.072 -48.594 1.00 24.01 124 ARG D N 1
ATOM 6088 C CA . ARG D 1 154 ? 25.710 -40.202 -48.517 1.00 25.99 124 ARG D CA 1
ATOM 6089 C C . ARG D 1 154 ? 26.323 -40.306 -47.130 1.00 25.95 124 ARG D C 1
ATOM 6090 O O . ARG D 1 154 ? 26.406 -41.401 -46.557 1.00 26.19 124 ARG D O 1
ATOM 6098 N N . ARG D 1 155 ? 26.731 -39.170 -46.561 1.00 26.01 125 ARG D N 1
ATOM 6099 C CA . ARG D 1 155 ? 27.316 -39.187 -45.222 1.00 25.64 125 ARG D CA 1
ATOM 6100 C C . ARG D 1 155 ? 26.291 -39.624 -44.183 1.00 19.92 125 ARG D C 1
ATOM 6101 O O . ARG D 1 155 ? 26.554 -40.513 -43.351 1.00 20.76 125 ARG D O 1
ATOM 6109 N N . VAL D 1 156 ? 25.104 -39.005 -44.218 1.00 19.46 126 VAL D N 1
ATOM 6110 C CA . VAL D 1 156 ? 24.062 -39.384 -43.276 1.00 17.01 126 VAL D CA 1
ATOM 6111 C C . VAL D 1 156 ? 23.795 -40.876 -43.388 1.00 20.21 126 VAL D C 1
ATOM 6112 O O . VAL D 1 156 ? 23.725 -41.585 -42.381 1.00 16.46 126 VAL D O 1
ATOM 6116 N N . ARG D 1 157 ? 23.711 -41.390 -44.618 1.00 21.33 127 ARG D N 1
ATOM 6117 C CA . ARG D 1 157 ? 23.366 -42.793 -44.808 1.00 21.31 127 ARG D CA 1
ATOM 6118 C C . ARG D 1 157 ? 24.434 -43.687 -44.215 1.00 22.75 127 ARG D C 1
ATOM 6119 O O . ARG D 1 157 ? 24.125 -44.724 -43.611 1.00 21.67 127 ARG D O 1
ATOM 6127 N N . THR D 1 158 ? 25.705 -43.289 -44.362 1.00 24.17 128 THR D N 1
ATOM 6128 C CA . THR D 1 158 ? 26.790 -44.086 -43.796 1.00 24.13 128 THR D CA 1
ATOM 6129 C C . THR D 1 158 ? 26.657 -44.207 -42.289 1.00 22.30 128 THR D C 1
ATOM 6130 O O . THR D 1 158 ? 26.831 -45.299 -41.736 1.00 23.54 128 THR D O 1
ATOM 6134 N N . LYS D 1 159 ? 26.325 -43.104 -41.602 1.00 19.13 129 LYS D N 1
ATOM 6135 C CA . LYS D 1 159 ? 26.214 -43.200 -40.143 1.00 18.70 129 LYS D CA 1
ATOM 6136 C C . LYS D 1 159 ? 24.867 -43.727 -39.661 1.00 17.92 129 LYS D C 1
ATOM 6137 O O . LYS D 1 159 ? 24.782 -44.212 -38.529 1.00 18.19 129 LYS D O 1
ATOM 6143 N N . LEU D 1 160 ? 23.828 -43.670 -40.482 1.00 16.34 130 LEU D N 1
ATOM 6144 C CA . LEU D 1 160 ? 22.491 -44.038 -40.023 1.00 18.65 130 LEU D CA 1
ATOM 6145 C C . LEU D 1 160 ? 22.324 -45.554 -40.013 1.00 19.67 130 LEU D C 1
ATOM 6146 O O . LEU D 1 160 ? 22.692 -46.231 -40.979 1.00 20.05 130 LEU D O 1
ATOM 6151 N N . ASP D 1 161 ? 21.774 -46.081 -38.918 1.00 21.43 131 ASP D N 1
ATOM 6152 C CA . ASP D 1 161 ? 21.641 -47.523 -38.740 1.00 24.55 131 ASP D CA 1
ATOM 6153 C C . ASP D 1 161 ? 20.901 -48.148 -39.922 1.00 24.45 131 ASP D C 1
ATOM 6154 O O . ASP D 1 161 ? 19.818 -47.667 -40.294 1.00 22.70 131 ASP D O 1
ATOM 6159 N N . PRO D 1 162 ? 21.411 -49.250 -40.488 1.00 26.62 132 PRO D N 1
ATOM 6160 C CA . PRO D 1 162 ? 20.842 -49.769 -41.741 1.00 26.92 132 PRO D CA 1
ATOM 6161 C C . PRO D 1 162 ? 19.367 -50.109 -41.650 1.00 26.44 132 PRO D C 1
ATOM 6162 O O . PRO D 1 162 ? 18.673 -50.040 -42.671 1.00 27.20 132 PRO D O 1
ATOM 6166 N N . ASN D 1 163 ? 18.855 -50.445 -40.458 1.00 25.67 133 ASN D N 1
ATOM 6167 C CA . ASN D 1 163 ? 17.433 -50.746 -40.306 1.00 25.16 133 ASN D CA 1
ATOM 6168 C C . ASN D 1 163 ? 16.537 -49.517 -40.429 1.00 21.53 133 ASN D C 1
ATOM 6169 O O . ASN D 1 163 ? 15.322 -49.685 -40.577 1.00 21.84 133 ASN D O 1
ATOM 6174 N N . PHE D 1 164 ? 17.082 -48.305 -40.380 1.00 18.54 134 PHE D N 1
ATOM 6175 C CA . PHE D 1 164 ? 16.297 -47.086 -40.560 1.00 17.42 134 PHE D CA 1
ATOM 6176 C C . PHE D 1 164 ? 16.407 -46.622 -42.006 1.00 16.53 134 PHE D C 1
ATOM 6177 O O . PHE D 1 164 ? 17.498 -46.615 -42.585 1.00 15.60 134 PHE D O 1
ATOM 6185 N N . ALA D 1 165 ? 15.273 -46.218 -42.575 1.00 15.64 135 ALA D N 1
ATOM 6186 C CA . ALA D 1 165 ? 15.225 -45.669 -43.920 1.00 15.46 135 ALA D CA 1
ATOM 6187 C C . ALA D 1 165 ? 15.680 -44.214 -43.917 1.00 14.45 135 ALA D C 1
ATOM 6188 O O . ALA D 1 165 ? 15.689 -43.547 -42.880 1.00 12.99 135 ALA D O 1
ATOM 6190 N N . LEU D 1 166 ? 16.047 -43.717 -45.103 1.00 14.82 136 LEU D N 1
ATOM 6191 C CA . LEU D 1 166 ? 16.491 -42.336 -45.279 1.00 14.60 136 LEU D CA 1
ATOM 6192 C C . LEU D 1 166 ? 15.517 -41.632 -46.218 1.00 15.99 136 LEU D C 1
ATOM 6193 O O . LEU D 1 166 ? 15.463 -41.944 -47.411 1.00 16.81 136 LEU D O 1
ATOM 6198 N N . GLY D 1 167 ? 14.727 -40.699 -45.675 1.00 15.67 137 GLY D N 1
ATOM 6199 C CA . GLY D 1 167 ? 13.849 -39.895 -46.496 1.00 15.26 137 GLY D CA 1
ATOM 6200 C C . GLY D 1 167 ? 14.294 -38.453 -46.662 1.00 15.59 137 GLY D C 1
ATOM 6201 O O . GLY D 1 167 ? 15.105 -37.936 -45.883 1.00 14.43 137 GLY D O 1
ATOM 6202 N N . VAL D 1 168 ? 13.787 -37.806 -47.711 1.00 16.57 138 VAL D N 1
ATOM 6203 C CA . VAL D 1 168 ? 14.081 -36.419 -48.022 1.00 16.36 138 VAL D CA 1
ATOM 6204 C C . VAL D 1 168 ? 12.757 -35.727 -48.303 1.00 17.39 138 VAL D C 1
ATOM 6205 O O . VAL D 1 168 ? 11.799 -36.344 -48.784 1.00 18.10 138 VAL D O 1
ATOM 6209 N N . THR D 1 169 ? 12.690 -34.453 -47.927 1.00 16.87 139 THR D N 1
ATOM 6210 C CA . THR D 1 169 ? 11.563 -33.607 -48.271 1.00 21.75 139 THR D CA 1
ATOM 6211 C C . THR D 1 169 ? 12.107 -32.203 -48.473 1.00 22.60 139 THR D C 1
ATOM 6212 O O . THR D 1 169 ? 13.210 -31.873 -48.033 1.00 20.46 139 THR D O 1
ATOM 6216 N N . GLY D 1 170 ? 11.332 -31.390 -49.160 1.00 25.31 140 GLY D N 1
ATOM 6217 C CA . GLY D 1 170 ? 11.759 -30.053 -49.514 1.00 29.03 140 GLY D CA 1
ATOM 6218 C C . GLY D 1 170 ? 10.814 -29.504 -50.552 1.00 32.05 140 GLY D C 1
ATOM 6219 O O . GLY D 1 170 ? 9.951 -30.215 -51.083 1.00 32.87 140 GLY D O 1
ATOM 6220 N N . LEU D 1 171 ? 10.985 -28.219 -50.841 1.00 34.23 141 LEU D N 1
ATOM 6221 C CA . LEU D 1 171 ? 10.057 -27.562 -51.747 1.00 39.29 141 LEU D CA 1
ATOM 6222 C C . LEU D 1 171 ? 10.327 -27.979 -53.194 1.00 43.32 141 LEU D C 1
ATOM 6223 O O . LEU D 1 171 ? 11.348 -28.593 -53.518 1.00 43.86 141 LEU D O 1
ATOM 6228 N N . LEU D 1 172 ? 9.401 -27.588 -54.074 1.00 46.80 142 LEU D N 1
ATOM 6229 C CA . LEU D 1 172 ? 9.148 -28.295 -55.326 1.00 48.76 142 LEU D CA 1
ATOM 6230 C C . LEU D 1 172 ? 10.396 -28.778 -56.056 1.00 51.84 142 LEU D C 1
ATOM 6231 O O . LEU D 1 172 ? 10.602 -29.991 -56.181 1.00 51.11 142 LEU D O 1
ATOM 6236 N N . ASP D 1 173 ? 11.272 -27.883 -56.520 1.00 56.34 143 ASP D N 1
ATOM 6237 C CA . ASP D 1 173 ? 12.473 -28.387 -57.173 1.00 60.26 143 ASP D CA 1
ATOM 6238 C C . ASP D 1 173 ? 13.710 -27.541 -56.920 1.00 60.62 143 ASP D C 1
ATOM 6239 O O . ASP D 1 173 ? 13.647 -26.375 -56.519 1.00 59.64 143 ASP D O 1
ATOM 6244 N N . TRP D 1 174 ? 14.842 -28.176 -57.221 1.00 62.28 144 TRP D N 1
ATOM 6245 C CA . TRP D 1 174 ? 16.176 -27.750 -56.822 1.00 63.41 144 TRP D CA 1
ATOM 6246 C C . TRP D 1 174 ? 16.971 -27.203 -58.008 1.00 66.41 144 TRP D C 1
ATOM 6247 O O . TRP D 1 174 ? 16.997 -27.803 -59.089 1.00 67.76 144 TRP D O 1
ATOM 6258 N N . GLN D 1 182 ? 18.445 -37.934 -63.086 1.00 60.18 152 GLN D N 1
ATOM 6259 C CA . GLN D 1 182 ? 18.758 -36.710 -62.379 1.00 58.51 152 GLN D CA 1
ATOM 6260 C C . GLN D 1 182 ? 18.927 -36.981 -60.926 1.00 53.93 152 GLN D C 1
ATOM 6261 O O . GLN D 1 182 ? 20.036 -37.081 -60.384 1.00 54.04 152 GLN D O 1
ATOM 6267 N N . LEU D 1 183 ? 17.776 -37.154 -60.275 1.00 48.97 153 LEU D N 1
ATOM 6268 C CA . LEU D 1 183 ? 17.662 -37.298 -58.827 1.00 43.95 153 LEU D CA 1
ATOM 6269 C C . LEU D 1 183 ? 17.506 -38.737 -58.387 1.00 40.47 153 LEU D C 1
ATOM 6270 O O . LEU D 1 183 ? 17.709 -39.025 -57.215 1.00 37.67 153 LEU D O 1
ATOM 6275 N N . ASN D 1 184 ? 17.158 -39.635 -59.312 1.00 41.98 154 ASN D N 1
ATOM 6276 C CA . ASN D 1 184 ? 16.935 -41.034 -58.967 1.00 42.75 154 ASN D CA 1
ATOM 6277 C C . ASN D 1 184 ? 18.182 -41.734 -58.435 1.00 42.86 154 ASN D C 1
ATOM 6278 O O . ASN D 1 184 ? 18.080 -42.878 -57.981 1.00 41.88 154 ASN D O 1
ATOM 6283 N N . ALA D 1 185 ? 19.338 -41.081 -58.478 1.00 43.52 155 ALA D N 1
ATOM 6284 C CA . ALA D 1 185 ? 20.578 -41.645 -57.969 1.00 42.83 155 ALA D CA 1
ATOM 6285 C C . ALA D 1 185 ? 20.861 -41.262 -56.522 1.00 41.36 155 ALA D C 1
ATOM 6286 O O . ALA D 1 185 ? 21.924 -41.626 -56.004 1.00 41.63 155 ALA D O 1
ATOM 6288 N N . LEU D 1 186 ? 19.959 -40.524 -55.864 1.00 40.00 156 LEU D N 1
ATOM 6289 C CA . LEU D 1 186 ? 20.178 -40.180 -54.466 1.00 38.99 156 LEU D CA 1
ATOM 6290 C C . LEU D 1 186 ? 19.968 -41.410 -53.593 1.00 37.50 156 LEU D C 1
ATOM 6291 O O . LEU D 1 186 ? 19.059 -42.207 -53.847 1.00 37.75 156 LEU D O 1
ATOM 6296 N N . PRO D 1 187 ? 20.764 -41.575 -52.554 1.00 35.72 157 PRO D N 1
ATOM 6297 C CA . PRO D 1 187 ? 20.655 -42.748 -51.666 1.00 34.09 157 PRO D CA 1
ATOM 6298 C C . PRO D 1 187 ? 19.518 -42.615 -50.656 1.00 31.55 157 PRO D C 1
ATOM 6299 O O . PRO D 1 187 ? 19.714 -42.619 -49.434 1.00 31.10 157 PRO D O 1
ATOM 6303 N N . ILE D 1 188 ? 18.298 -42.526 -51.166 1.00 29.60 158 ILE D N 1
ATOM 6304 C CA . ILE D 1 188 ? 17.145 -42.234 -50.330 1.00 27.96 158 ILE D CA 1
ATOM 6305 C C . ILE D 1 188 ? 16.062 -43.269 -50.596 1.00 27.71 158 ILE D C 1
ATOM 6306 O O . ILE D 1 188 ? 15.988 -43.862 -51.678 1.00 30.07 158 ILE D O 1
ATOM 6311 N N . ASP D 1 189 ? 15.212 -43.477 -49.591 1.00 25.47 159 ASP D N 1
ATOM 6312 C CA . ASP D 1 189 ? 14.120 -44.432 -49.698 1.00 24.22 159 ASP D CA 1
ATOM 6313 C C . ASP D 1 189 ? 12.780 -43.781 -49.953 1.00 22.23 159 ASP D C 1
ATOM 6314 O O . ASP D 1 189 ? 11.887 -44.447 -50.488 1.00 23.11 159 ASP D O 1
ATOM 6319 N N . GLU D 1 190 ? 12.624 -42.508 -49.595 1.00 26.03 160 GLU D N 1
ATOM 6320 C CA . GLU D 1 190 ? 11.361 -41.808 -49.778 1.00 23.07 160 GLU D CA 1
ATOM 6321 C C . GLU D 1 190 ? 11.602 -40.322 -49.980 1.00 21.41 160 GLU D C 1
ATOM 6322 O O . GLU D 1 190 ? 12.275 -39.679 -49.166 1.00 22.66 160 GLU D O 1
ATOM 6328 N N . LEU D 1 191 ? 11.033 -39.781 -51.054 1.00 18.89 161 LEU D N 1
ATOM 6329 C CA . LEU D 1 191 ? 11.098 -38.356 -51.356 1.00 17.49 161 LEU D CA 1
ATOM 6330 C C . LEU D 1 191 ? 9.695 -37.775 -51.266 1.00 15.95 161 LEU D C 1
ATOM 6331 O O . LEU D 1 191 ? 8.776 -38.257 -51.941 1.00 16.92 161 LEU D O 1
ATOM 6336 N N . VAL D 1 192 ? 9.533 -36.741 -50.453 1.00 15.58 162 VAL D N 1
ATOM 6337 C CA . VAL D 1 192 ? 8.271 -36.015 -50.347 1.00 15.80 162 VAL D CA 1
ATOM 6338 C C . VAL D 1 192 ? 8.474 -34.649 -50.977 1.00 16.26 162 VAL D C 1
ATOM 6339 O O . VAL D 1 192 ? 9.380 -33.897 -50.584 1.00 17.32 162 VAL D O 1
ATOM 6343 N N . ILE D 1 193 ? 7.662 -34.338 -51.981 1.00 15.36 163 ILE D N 1
ATOM 6344 C CA . ILE D 1 193 ? 7.748 -33.053 -52.668 1.00 16.47 163 ILE D CA 1
ATOM 6345 C C . ILE D 1 193 ? 6.806 -32.089 -51.957 1.00 16.16 163 ILE D C 1
ATOM 6346 O O . ILE D 1 193 ? 5.606 -32.333 -51.904 1.00 13.07 163 ILE D O 1
ATOM 6351 N N . GLN D 1 194 ? 7.334 -30.989 -51.414 1.00 17.97 164 GLN D N 1
ATOM 6352 C CA . GLN D 1 194 ? 6.479 -30.050 -50.691 1.00 17.91 164 GLN D CA 1
ATOM 6353 C C . GLN D 1 194 ? 5.819 -29.068 -51.654 1.00 18.71 164 GLN D C 1
ATOM 6354 O O . GLN D 1 194 ? 6.487 -28.488 -52.520 1.00 21.88 164 GLN D O 1
ATOM 6360 N N . THR D 1 195 ? 4.517 -28.858 -51.478 1.00 16.15 165 THR D N 1
ATOM 6361 C CA . THR D 1 195 ? 3.737 -27.927 -52.279 1.00 15.77 165 THR D CA 1
ATOM 6362 C C . THR D 1 195 ? 3.370 -26.649 -51.540 1.00 16.54 165 THR D C 1
ATOM 6363 O O . THR D 1 195 ? 2.720 -25.777 -52.132 1.00 16.17 165 THR D O 1
ATOM 6367 N N . TYR D 1 196 ? 3.738 -26.525 -50.268 1.00 16.72 166 TYR D N 1
ATOM 6368 C CA . TYR D 1 196 ? 3.314 -25.421 -49.422 1.00 16.06 166 TYR D CA 1
ATOM 6369 C C . TYR D 1 196 ? 4.521 -24.625 -48.953 1.00 17.44 166 TYR D C 1
ATOM 6370 O O . TYR D 1 196 ? 5.659 -25.103 -48.976 1.00 18.00 166 TYR D O 1
ATOM 6379 N N . GLN D 1 197 ? 4.240 -23.404 -48.520 1.00 16.86 167 GLN D N 1
ATOM 6380 C CA . GLN D 1 197 ? 5.175 -22.589 -47.754 1.00 21.18 167 GLN D CA 1
ATOM 6381 C C . GLN D 1 197 ? 4.375 -21.891 -46.667 1.00 21.36 167 GLN D C 1
ATOM 6382 O O . GLN D 1 197 ? 3.361 -21.248 -46.964 1.00 21.81 167 GLN D O 1
ATOM 6388 N N . GLY D 1 198 ? 4.810 -22.047 -45.421 1.00 21.13 168 GLY D N 1
ATOM 6389 C CA . GLY D 1 198 ? 4.036 -21.550 -44.299 1.00 21.44 168 GLY D CA 1
ATOM 6390 C C . GLY D 1 198 ? 2.688 -22.245 -44.238 1.00 19.99 168 GLY D C 1
ATOM 6391 O O . GLY D 1 198 ? 2.586 -23.475 -44.127 1.00 18.41 168 GLY D O 1
ATOM 6392 N N . ARG D 1 199 ? 1.623 -21.462 -44.344 1.00 20.88 169 ARG D N 1
ATOM 6393 C CA . ARG D 1 199 ? 0.276 -21.992 -44.219 1.00 20.81 169 ARG D CA 1
ATOM 6394 C C . ARG D 1 199 ? -0.450 -22.086 -45.543 1.00 20.35 169 ARG D C 1
ATOM 6395 O O . ARG D 1 199 ? -1.631 -22.450 -45.551 1.00 20.94 169 ARG D O 1
ATOM 6403 N N . SER D 1 200 ? 0.215 -21.784 -46.660 1.00 20.07 170 SER D N 1
ATOM 6404 C CA . SER D 1 200 ? -0.433 -21.753 -47.964 1.00 20.33 170 SER D CA 1
ATOM 6405 C C . SER D 1 200 ? 0.296 -22.647 -48.951 1.00 19.48 170 SER D C 1
ATOM 6406 O O . SER D 1 200 ? 1.525 -22.768 -48.919 1.00 16.94 170 SER D O 1
ATOM 6409 N N . THR D 1 201 ? -0.490 -23.263 -49.830 1.00 19.29 171 THR D N 1
ATOM 6410 C CA . THR D 1 201 ? 0.041 -23.903 -51.022 1.00 19.13 171 THR D CA 1
ATOM 6411 C C . THR D 1 201 ? 0.723 -22.877 -51.911 1.00 19.69 171 THR D C 1
ATOM 6412 O O . THR D 1 201 ? 0.186 -21.798 -52.161 1.00 21.31 171 THR D O 1
ATOM 6416 N N . VAL D 1 202 ? 1.911 -23.234 -52.405 1.00 19.24 172 VAL D N 1
ATOM 6417 C CA . VAL D 1 202 ? 2.645 -22.396 -53.349 1.00 22.05 172 VAL D CA 1
ATOM 6418 C C . VAL D 1 202 ? 1.807 -22.154 -54.597 1.00 24.06 172 VAL D C 1
ATOM 6419 O O . VAL D 1 202 ? 1.265 -23.093 -55.190 1.00 16.88 172 VAL D O 1
ATOM 6423 N N . ASN D 1 203 ? 1.702 -20.896 -55.017 1.00 27.72 173 ASN D N 1
ATOM 6424 C CA . ASN D 1 203 ? 0.919 -20.619 -56.216 1.00 29.98 173 ASN D CA 1
ATOM 6425 C C . ASN D 1 203 ? 1.628 -21.196 -57.437 1.00 27.86 173 ASN D C 1
ATOM 6426 O O . ASN D 1 203 ? 2.863 -21.211 -57.512 1.00 27.16 173 ASN D O 1
ATOM 6431 N N . GLN D 1 204 ? 0.835 -21.715 -58.377 1.00 26.75 174 GLN D N 1
ATOM 6432 C CA . GLN D 1 204 ? 1.346 -22.415 -59.557 1.00 25.99 174 GLN D CA 1
ATOM 6433 C C . GLN D 1 204 ? 2.189 -23.633 -59.180 1.00 22.87 174 GLN D C 1
ATOM 6434 O O . GLN D 1 204 ? 3.113 -24.001 -59.903 1.00 23.87 174 GLN D O 1
ATOM 6440 N N . TYR D 1 205 ? 1.875 -24.280 -58.049 1.00 20.37 175 TYR D N 1
ATOM 6441 C CA . TYR D 1 205 ? 2.560 -25.518 -57.674 1.00 18.81 175 TYR D CA 1
ATOM 6442 C C . TYR D 1 205 ? 2.470 -26.564 -58.783 1.00 18.06 175 TYR D C 1
ATOM 6443 O O . TYR D 1 205 ? 3.411 -27.344 -58.993 1.00 18.20 175 TYR D O 1
ATOM 6452 N N . SER D 1 206 ? 1.349 -26.587 -59.505 1.00 17.52 176 SER D N 1
ATOM 6453 C CA . SER D 1 206 ? 1.108 -27.612 -60.512 1.00 17.09 176 SER D CA 1
ATOM 6454 C C . SER D 1 206 ? 2.197 -27.653 -61.576 1.00 18.17 176 SER D C 1
ATOM 6455 O O . SER D 1 206 ? 2.391 -28.703 -62.194 1.00 19.33 176 SER D O 1
ATOM 6458 N N . ARG D 1 207 ? 2.902 -26.539 -61.801 1.00 19.03 177 ARG D N 1
ATOM 6459 C CA . ARG D 1 207 ? 3.980 -26.515 -62.788 1.00 21.16 177 ARG D CA 1
ATOM 6460 C C . ARG D 1 207 ? 4.972 -27.644 -62.562 1.00 21.11 177 ARG D C 1
ATOM 6461 O O . ARG D 1 207 ? 5.528 -28.185 -63.523 1.00 18.31 177 ARG D O 1
ATOM 6469 N N . TYR D 1 208 ? 5.201 -28.017 -61.304 1.00 21.16 178 TYR D N 1
ATOM 6470 C CA . TYR D 1 208 ? 6.293 -28.924 -60.979 1.00 23.76 178 TYR D CA 1
ATOM 6471 C C . TYR D 1 208 ? 5.871 -30.388 -60.933 1.00 23.78 178 TYR D C 1
ATOM 6472 O O . TYR D 1 208 ? 6.742 -31.261 -60.821 1.00 24.94 178 TYR D O 1
ATOM 6481 N N . LEU D 1 209 ? 4.569 -30.678 -61.036 1.00 21.95 179 LEU D N 1
ATOM 6482 C CA . LEU D 1 209 ? 4.025 -32.020 -60.839 1.00 20.71 179 LEU D CA 1
ATOM 6483 C C . LEU D 1 209 ? 4.161 -32.960 -62.043 1.00 22.29 179 LEU D C 1
ATOM 6484 O O . LEU D 1 209 ? 4.437 -34.151 -61.834 1.00 23.45 179 LEU D O 1
ATOM 6489 N N . PRO D 1 210 ? 3.949 -32.508 -63.292 1.00 22.25 180 PRO D N 1
ATOM 6490 C CA . PRO D 1 210 ? 3.972 -33.459 -64.425 1.00 23.92 180 PRO D CA 1
ATOM 6491 C C . PRO D 1 210 ? 5.244 -34.282 -64.550 1.00 25.37 180 PRO D C 1
ATOM 6492 O O . PRO D 1 210 ? 5.186 -35.417 -65.040 1.00 27.18 180 PRO D O 1
ATOM 6496 N N . ALA D 1 211 ? 6.389 -33.748 -64.135 1.00 24.30 181 ALA D N 1
ATOM 6497 C CA . ALA D 1 211 ? 7.667 -34.432 -64.315 1.00 24.38 181 ALA D CA 1
ATOM 6498 C C . ALA D 1 211 ? 7.910 -35.539 -63.294 1.00 22.94 181 ALA D C 1
ATOM 6499 O O . ALA D 1 211 ? 8.799 -36.376 -63.511 1.00 23.45 181 ALA D O 1
ATOM 6501 N N . LEU D 1 212 ? 7.145 -35.555 -62.198 1.00 20.06 182 LEU D N 1
ATOM 6502 C CA . LEU D 1 212 ? 7.299 -36.560 -61.155 1.00 19.50 182 LEU D CA 1
ATOM 6503 C C . LEU D 1 212 ? 7.116 -37.986 -61.660 1.00 20.31 182 LEU D C 1
ATOM 6504 O O . LEU D 1 212 ? 7.596 -38.919 -61.008 1.00 22.23 182 LEU D O 1
ATOM 6509 N N . LEU D 1 213 ? 6.416 -38.190 -62.779 1.00 20.74 183 LEU D N 1
ATOM 6510 C CA . LEU D 1 213 ? 6.273 -39.539 -63.321 1.00 22.35 183 LEU D CA 1
ATOM 6511 C C . LEU D 1 213 ? 7.590 -40.099 -63.843 1.00 24.02 183 LEU D C 1
ATOM 6512 O O . LEU D 1 213 ? 7.638 -41.281 -64.205 1.00 25.32 183 LEU D O 1
ATOM 6517 N N . GLN D 1 214 ? 8.650 -39.287 -63.884 1.00 24.29 184 GLN D N 1
ATOM 6518 C CA . GLN D 1 214 ? 9.987 -39.751 -64.233 1.00 26.24 184 GLN D CA 1
ATOM 6519 C C . GLN D 1 214 ? 10.804 -40.179 -63.019 1.00 25.23 184 GLN D C 1
ATOM 6520 O O . GLN D 1 214 ? 11.901 -40.726 -63.190 1.00 26.29 184 GLN D O 1
ATOM 6526 N N . LEU D 1 215 ? 10.304 -39.939 -61.808 1.00 23.93 185 LEU D N 1
ATOM 6527 C CA . LEU D 1 215 ? 10.994 -40.395 -60.605 1.00 24.13 185 LEU D CA 1
ATOM 6528 C C . LEU D 1 215 ? 11.050 -41.918 -60.581 1.00 25.24 185 LEU D C 1
ATOM 6529 O O . LEU D 1 215 ? 10.136 -42.603 -61.049 1.00 24.08 185 LEU D O 1
ATOM 6534 N N . ARG D 1 216 ? 12.151 -42.457 -60.049 1.00 26.81 186 ARG D N 1
ATOM 6535 C CA . ARG D 1 216 ? 12.326 -43.898 -59.940 1.00 29.58 186 ARG D CA 1
ATOM 6536 C C . ARG D 1 216 ? 12.501 -44.318 -58.490 1.00 29.66 186 ARG D C 1
ATOM 6537 O O . ARG D 1 216 ? 13.165 -45.312 -58.197 1.00 32.21 186 ARG D O 1
ATOM 6545 N N . LEU D 1 217 ? 11.927 -43.555 -57.571 1.00 27.48 187 LEU D N 1
ATOM 6546 C CA . LEU D 1 217 ? 12.028 -43.867 -56.159 1.00 28.86 187 LEU D CA 1
ATOM 6547 C C . LEU D 1 217 ? 10.705 -43.523 -55.500 1.00 25.53 187 LEU D C 1
ATOM 6548 O O . LEU D 1 217 ? 9.986 -42.631 -55.978 1.00 24.29 187 LEU D O 1
ATOM 6553 N N . PRO D 1 218 ? 10.339 -44.228 -54.425 1.00 24.72 188 PRO D N 1
ATOM 6554 C CA . PRO D 1 218 ? 9.058 -43.947 -53.770 1.00 23.81 188 PRO D CA 1
ATOM 6555 C C . PRO D 1 218 ? 8.958 -42.468 -53.444 1.00 21.30 188 PRO D C 1
ATOM 6556 O O . PRO D 1 218 ? 9.929 -41.849 -52.994 1.00 20.98 188 PRO D O 1
ATOM 6560 N N . PHE D 1 219 ? 7.799 -41.885 -53.760 1.00 19.40 189 PHE D N 1
ATOM 6561 C CA . PHE D 1 219 ? 7.593 -40.459 -53.569 1.00 17.88 189 PHE D CA 1
ATOM 6562 C C . PHE D 1 219 ? 6.148 -40.167 -53.181 1.00 15.92 189 PHE D C 1
ATOM 6563 O O . PHE D 1 219 ? 5.221 -40.931 -53.484 1.00 15.14 189 PHE D O 1
ATOM 6571 N N . LYS D 1 220 ? 5.992 -39.052 -52.471 1.00 15.07 190 LYS D N 1
ATOM 6572 C CA . LYS D 1 220 ? 4.700 -38.552 -52.028 1.00 14.65 190 LYS D CA 1
ATOM 6573 C C . LYS D 1 220 ? 4.628 -37.054 -52.274 1.00 13.86 190 LYS D C 1
ATOM 6574 O O . LYS D 1 220 ? 5.629 -36.391 -52.581 1.00 12.36 190 LYS D O 1
ATOM 6580 N N . ILE D 1 221 ? 3.420 -36.516 -52.115 1.00 13.24 191 ILE D N 1
ATOM 6581 C CA . ILE D 1 221 ? 3.177 -35.082 -52.188 1.00 13.35 191 ILE D CA 1
ATOM 6582 C C . ILE D 1 221 ? 2.867 -34.597 -50.782 1.00 13.12 191 ILE D C 1
ATOM 6583 O O . ILE D 1 221 ? 2.059 -35.208 -50.076 1.00 13.71 191 ILE D O 1
ATOM 6588 N N . GLY D 1 222 ? 3.519 -33.513 -50.370 1.00 13.00 192 GLY D N 1
ATOM 6589 C CA . GLY D 1 222 ? 3.263 -32.908 -49.079 1.00 12.89 192 GLY D CA 1
ATOM 6590 C C . GLY D 1 222 ? 2.399 -31.677 -49.269 1.00 13.15 192 GLY D C 1
ATOM 6591 O O . GLY D 1 222 ? 2.717 -30.802 -50.084 1.00 15.28 192 GLY D O 1
ATOM 6592 N N . LEU D 1 223 ? 1.285 -31.642 -48.537 1.00 12.27 193 LEU D N 1
ATOM 6593 C CA . LEU D 1 223 ? 0.259 -30.610 -48.641 1.00 11.49 193 LEU D CA 1
ATOM 6594 C C . LEU D 1 223 ? 0.018 -29.975 -47.284 1.00 12.13 193 LEU D C 1
ATOM 6595 O O . LEU D 1 223 ? -0.023 -30.682 -46.267 1.00 13.58 193 LEU D O 1
ATOM 6600 N N . VAL D 1 224 ? -0.211 -28.650 -47.257 1.00 12.16 194 VAL D N 1
ATOM 6601 C CA . VAL D 1 224 ? -0.490 -27.978 -45.985 1.00 13.38 194 VAL D CA 1
ATOM 6602 C C . VAL D 1 224 ? -1.982 -28.093 -45.669 1.00 14.27 194 VAL D C 1
ATOM 6603 O O . VAL D 1 224 ? -2.825 -28.025 -46.573 1.00 14.42 194 VAL D O 1
ATOM 6607 N N . GLN D 1 225 ? -2.309 -28.281 -44.387 1.00 14.82 195 GLN D N 1
ATOM 6608 C CA . GLN D 1 225 ? -3.711 -28.448 -43.982 1.00 18.09 195 GLN D CA 1
ATOM 6609 C C . GLN D 1 225 ? -4.493 -27.174 -44.278 1.00 20.14 195 GLN D C 1
ATOM 6610 O O . GLN D 1 225 ? -4.029 -26.075 -43.973 1.00 17.55 195 GLN D O 1
ATOM 6616 N N . HIS D 1 226 ? -5.675 -27.330 -44.880 1.00 17.44 196 HIS D N 1
ATOM 6617 C CA . HIS D 1 226 ? -6.559 -26.250 -45.335 1.00 22.65 196 HIS D CA 1
ATOM 6618 C C . HIS D 1 226 ? -5.987 -25.452 -46.499 1.00 22.10 196 HIS D C 1
ATOM 6619 O O . HIS D 1 226 ? -6.513 -24.376 -46.826 1.00 19.60 196 HIS D O 1
ATOM 6626 N N . GLY D 1 227 ? -4.923 -25.941 -47.134 1.00 20.65 197 GLY D N 1
ATOM 6627 C CA . GLY D 1 227 ? -4.389 -25.285 -48.302 1.00 21.01 197 GLY D CA 1
ATOM 6628 C C . GLY D 1 227 ? -5.139 -25.684 -49.559 1.00 20.51 197 GLY D C 1
ATOM 6629 O O . GLY D 1 227 ? -5.975 -26.584 -49.564 1.00 19.61 197 GLY D O 1
ATOM 6630 N N . GLU D 1 228 ? -4.829 -24.983 -50.638 1.00 21.28 198 GLU D N 1
ATOM 6631 C CA . GLU D 1 228 ? -5.422 -25.274 -51.934 1.00 21.71 198 GLU D CA 1
ATOM 6632 C C . GLU D 1 228 ? -4.718 -26.465 -52.570 1.00 19.02 198 GLU D C 1
ATOM 6633 O O . GLU D 1 228 ? -3.496 -26.620 -52.448 1.00 18.87 198 GLU D O 1
ATOM 6639 N N . TRP D 1 229 ? -5.498 -27.314 -53.234 1.00 16.95 199 TRP D N 1
ATOM 6640 C CA . TRP D 1 229 ? -5.007 -28.544 -53.834 1.00 16.21 199 TRP D CA 1
ATOM 6641 C C . TRP D 1 229 ? -6.062 -29.052 -54.795 1.00 18.52 199 TRP D C 1
ATOM 6642 O O . TRP D 1 229 ? -7.242 -29.062 -54.460 1.00 19.22 199 TRP D O 1
ATOM 6653 N N . ASP D 1 230 ? -5.634 -29.485 -55.972 1.00 18.45 200 ASP D N 1
ATOM 6654 C CA . ASP D 1 230 ? -6.548 -30.158 -56.882 1.00 19.56 200 ASP D CA 1
ATOM 6655 C C . ASP D 1 230 ? -6.325 -31.656 -56.777 1.00 19.18 200 ASP D C 1
ATOM 6656 O O . ASP D 1 230 ? -5.331 -32.162 -57.321 1.00 18.25 200 ASP D O 1
ATOM 6661 N N . PRO D 1 231 ? -7.220 -32.405 -56.122 1.00 19.80 201 PRO D N 1
ATOM 6662 C CA . PRO D 1 231 ? -6.994 -33.851 -55.931 1.00 18.38 201 PRO D CA 1
ATOM 6663 C C . PRO D 1 231 ? -6.923 -34.670 -57.219 1.00 17.96 201 PRO D C 1
ATOM 6664 O O . PRO D 1 231 ? -6.492 -35.830 -57.154 1.00 18.46 201 PRO D O 1
ATOM 6668 N N . GLN D 1 232 ? -7.302 -34.123 -58.381 1.00 18.64 202 GLN D N 1
ATOM 6669 C CA . GLN D 1 232 ? -7.074 -34.864 -59.621 1.00 20.50 202 GLN D CA 1
ATOM 6670 C C . GLN D 1 232 ? -5.589 -35.186 -59.801 1.00 19.40 202 GLN D C 1
ATOM 6671 O O . GLN D 1 232 ? -5.251 -36.237 -60.356 1.00 20.69 202 GLN D O 1
ATOM 6677 N N . TRP D 1 233 ? -4.691 -34.332 -59.290 1.00 17.60 203 TRP D N 1
ATOM 6678 C CA . TRP D 1 233 ? -3.265 -34.640 -59.391 1.00 17.66 203 TRP D CA 1
ATOM 6679 C C . TRP D 1 233 ? -2.939 -35.989 -58.764 1.00 19.21 203 TRP D C 1
ATOM 6680 O O . TRP D 1 233 ? -2.069 -36.716 -59.264 1.00 19.85 203 TRP D O 1
ATOM 6691 N N . GLU D 1 234 ? -3.620 -36.344 -57.667 1.00 19.29 204 GLU D N 1
ATOM 6692 C CA . GLU D 1 234 ? -3.358 -37.646 -57.066 1.00 19.82 204 GLU D CA 1
ATOM 6693 C C . GLU D 1 234 ? -3.620 -38.748 -58.083 1.00 21.63 204 GLU D C 1
ATOM 6694 O O . GLU D 1 234 ? -2.754 -39.603 -58.327 1.00 23.07 204 GLU D O 1
ATOM 6700 N N . GLN D 1 235 ? -4.778 -38.684 -58.751 1.00 22.03 205 GLN D N 1
ATOM 6701 C CA . GLN D 1 235 ? -5.093 -39.634 -59.815 1.00 24.84 205 GLN D CA 1
ATOM 6702 C C . GLN D 1 235 ? -3.987 -39.657 -60.865 1.00 23.50 205 GLN D C 1
ATOM 6703 O O . GLN D 1 235 ? -3.510 -40.732 -61.257 1.00 23.37 205 GLN D O 1
ATOM 6709 N N . TYR D 1 236 ? -3.509 -38.470 -61.270 1.00 22.29 206 TYR D N 1
ATOM 6710 C CA . TYR D 1 236 ? -2.437 -38.411 -62.257 1.00 21.59 206 TYR D CA 1
ATOM 6711 C C . TYR D 1 236 ? -1.218 -39.148 -61.735 1.00 20.55 206 TYR D C 1
ATOM 6712 O O . TYR D 1 236 ? -0.720 -40.086 -62.371 1.00 21.77 206 TYR D O 1
ATOM 6721 N N . LEU D 1 237 ? -0.776 -38.788 -60.527 1.00 18.11 207 LEU D N 1
ATOM 6722 C CA . LEU D 1 237 ? 0.450 -39.381 -60.015 1.00 17.52 207 LEU D CA 1
ATOM 6723 C C . LEU D 1 237 ? 0.250 -40.850 -59.719 1.00 18.03 207 LEU D C 1
ATOM 6724 O O . LEU D 1 237 ? 1.234 -41.593 -59.676 1.00 18.59 207 LEU D O 1
ATOM 6729 N N . ALA D 1 238 ? -1.009 -41.293 -59.589 1.00 17.85 208 ALA D N 1
ATOM 6730 C CA . ALA D 1 238 ? -1.223 -42.706 -59.329 1.00 19.61 208 ALA D CA 1
ATOM 6731 C C . ALA D 1 238 ? -0.787 -43.576 -60.499 1.00 22.76 208 ALA D C 1
ATOM 6732 O O . ALA D 1 238 ? -0.619 -44.782 -60.307 1.00 24.54 208 ALA D O 1
ATOM 6734 N N . ALA D 1 239 ? -0.557 -42.997 -61.687 1.00 22.14 209 ALA D N 1
ATOM 6735 C CA . ALA D 1 239 ? -0.039 -43.793 -62.798 1.00 23.89 209 ALA D CA 1
ATOM 6736 C C . ALA D 1 239 ? 1.342 -44.376 -62.524 1.00 23.94 209 ALA D C 1
ATOM 6737 O O . ALA D 1 239 ? 1.718 -45.362 -63.171 1.00 26.20 209 ALA D O 1
ATOM 6739 N N . SER D 1 240 ? 2.123 -43.780 -61.591 1.00 21.43 210 SER D N 1
ATOM 6740 C CA . SER D 1 240 ? 3.479 -44.282 -61.380 1.00 23.27 210 SER D CA 1
ATOM 6741 C C . SER D 1 240 ? 3.475 -45.368 -60.314 1.00 24.56 210 SER D C 1
ATOM 6742 O O . SER D 1 240 ? 2.901 -45.165 -59.236 1.00 22.21 210 SER D O 1
ATOM 6745 N N . PRO D 1 241 ? 4.130 -46.507 -60.557 1.00 27.30 211 PRO D N 1
ATOM 6746 C CA . PRO D 1 241 ? 4.213 -47.539 -59.515 1.00 29.15 211 PRO D CA 1
ATOM 6747 C C . PRO D 1 241 ? 5.010 -47.095 -58.304 1.00 27.93 211 PRO D C 1
ATOM 6748 O O . PRO D 1 241 ? 5.033 -47.818 -57.298 1.00 29.11 211 PRO D O 1
ATOM 6752 N N . PHE D 1 242 ? 5.674 -45.943 -58.378 1.00 25.98 212 PHE D N 1
ATOM 6753 C CA . PHE D 1 242 ? 6.456 -45.403 -57.280 1.00 24.71 212 PHE D CA 1
ATOM 6754 C C . PHE D 1 242 ? 5.679 -44.409 -56.431 1.00 22.64 212 PHE D C 1
ATOM 6755 O O . PHE D 1 242 ? 6.176 -43.998 -55.377 1.00 22.10 212 PHE D O 1
ATOM 6763 N N . TYR D 1 243 ? 4.477 -44.020 -56.853 1.00 22.24 213 TYR D N 1
ATOM 6764 C CA . TYR D 1 243 ? 3.680 -43.093 -56.064 1.00 20.25 213 TYR D CA 1
ATOM 6765 C C . TYR D 1 243 ? 3.208 -43.755 -54.775 1.00 21.18 213 TYR D C 1
ATOM 6766 O O . TYR D 1 243 ? 2.747 -44.899 -54.779 1.00 24.44 213 TYR D O 1
ATOM 6775 N N . ARG D 1 244 ? 3.335 -43.035 -53.660 1.00 18.45 214 ARG D N 1
ATOM 6776 C CA . ARG D 1 244 ? 2.938 -43.583 -52.369 1.00 19.67 214 ARG D CA 1
ATOM 6777 C C . ARG D 1 244 ? 1.938 -42.704 -51.628 1.00 17.87 214 ARG D C 1
ATOM 6778 O O . ARG D 1 244 ? 1.714 -42.924 -50.441 1.00 18.09 214 ARG D O 1
ATOM 6786 N N . GLY D 1 245 ? 1.323 -41.721 -52.284 1.00 16.95 215 GLY D N 1
ATOM 6787 C CA . GLY D 1 245 ? 0.283 -40.971 -51.611 1.00 16.47 215 GLY D CA 1
ATOM 6788 C C . GLY D 1 245 ? 0.666 -39.577 -51.166 1.00 15.80 215 GLY D C 1
ATOM 6789 O O . GLY D 1 245 ? 1.534 -38.948 -51.770 1.00 15.06 215 GLY D O 1
ATOM 6790 N N . GLU D 1 246 ? -0.004 -39.069 -50.128 1.00 16.05 216 GLU D N 1
ATOM 6791 C CA . GLU D 1 246 ? 0.196 -37.705 -49.656 1.00 14.32 216 GLU D CA 1
ATOM 6792 C C . GLU D 1 246 ? 0.475 -37.690 -48.156 1.00 14.43 216 GLU D C 1
ATOM 6793 O O . GLU D 1 246 ? 0.122 -38.616 -47.411 1.00 17.26 216 GLU D O 1
ATOM 6799 N N . VAL D 1 247 ? 1.107 -36.602 -47.725 1.00 12.38 217 VAL D N 1
ATOM 6800 C CA . VAL D 1 247 ? 1.295 -36.264 -46.317 1.00 12.96 217 VAL D CA 1
ATOM 6801 C C . VAL D 1 247 ? 0.733 -34.868 -46.104 1.00 13.18 217 VAL D C 1
ATOM 6802 O O . VAL D 1 247 ? 0.991 -33.977 -46.916 1.00 12.51 217 VAL D O 1
ATOM 6806 N N . VAL D 1 248 ? -0.014 -34.672 -45.007 1.00 14.32 218 VAL D N 1
ATOM 6807 C CA . VAL D 1 248 ? -0.606 -33.382 -44.648 1.00 13.32 218 VAL D CA 1
ATOM 6808 C C . VAL D 1 248 ? 0.167 -32.780 -43.480 1.00 13.94 218 VAL D C 1
ATOM 6809 O O . VAL D 1 248 ? 0.379 -33.438 -42.452 1.00 15.80 218 VAL D O 1
ATOM 6813 N N . PHE D 1 249 ? 0.607 -31.535 -43.655 1.00 13.63 219 PHE D N 1
ATOM 6814 C CA . PHE D 1 249 ? 1.227 -30.710 -42.617 1.00 17.44 219 PHE D CA 1
ATOM 6815 C C . PHE D 1 249 ? 0.126 -30.125 -41.733 1.00 15.65 219 PHE D C 1
ATOM 6816 O O . PHE D 1 249 ? -0.552 -29.174 -42.117 1.00 17.87 219 PHE D O 1
ATOM 6824 N N . LEU D 1 250 ? -0.077 -30.716 -40.560 1.00 16.86 220 LEU D N 1
ATOM 6825 C CA . LEU D 1 250 ? -1.076 -30.211 -39.636 1.00 18.28 220 LEU D CA 1
ATOM 6826 C C . LEU D 1 250 ? -0.715 -28.804 -39.156 1.00 23.33 220 LEU D C 1
ATOM 6827 O O . LEU D 1 250 ? 0.458 -28.475 -38.969 1.00 19.23 220 LEU D O 1
ATOM 6832 N N . LEU D 1 251 ? -1.742 -27.973 -38.947 1.00 23.07 221 LEU D N 1
ATOM 6833 C CA . LEU D 1 251 ? -1.585 -26.599 -38.482 1.00 24.06 221 LEU D CA 1
ATOM 6834 C C . LEU D 1 251 ? -2.477 -26.359 -37.273 1.00 23.49 221 LEU D C 1
ATOM 6835 O O . LEU D 1 251 ? -3.522 -26.995 -37.128 1.00 23.89 221 LEU D O 1
ATOM 6840 N N . ASN D 1 252 ? -2.065 -25.417 -36.422 1.00 25.20 222 ASN D N 1
ATOM 6841 C CA . ASN D 1 252 ? -2.923 -24.884 -35.372 1.00 41.81 222 ASN D CA 1
ATOM 6842 C C . ASN D 1 252 ? -3.785 -23.751 -35.916 1.00 41.57 222 ASN D C 1
ATOM 6843 O O . ASN D 1 252 ? -3.367 -23.011 -36.811 1.00 38.11 222 ASN D O 1
ATOM 6848 N N . HIS D 1 253 ? -4.977 -23.592 -35.332 1.00 44.96 223 HIS D N 1
ATOM 6849 C CA . HIS D 1 253 ? -5.859 -22.497 -35.719 1.00 47.59 223 HIS D CA 1
ATOM 6850 C C . HIS D 1 253 ? -5.170 -21.151 -35.506 1.00 49.72 223 HIS D C 1
ATOM 6851 O O . HIS D 1 253 ? -4.297 -21.002 -34.646 1.00 49.90 223 HIS D O 1
ATOM 6858 N N . LEU D 1 254 ? -5.560 -20.166 -36.311 1.00 52.07 224 LEU D N 1
ATOM 6859 C CA . LEU D 1 254 ? -5.113 -18.790 -36.098 1.00 56.40 224 LEU D CA 1
ATOM 6860 C C . LEU D 1 254 ? -6.126 -18.038 -35.233 1.00 60.84 224 LEU D C 1
ATOM 6861 O O . LEU D 1 254 ? -6.897 -17.211 -35.727 1.00 63.12 224 LEU D O 1
#

Secondary structure (DSSP, 8-state):
-EE--GGG-SEEEE-TTPPP-GGGGG-SEEEEEEEEEEESSSSEEEE--PPS--------EEEEES-S---HHHHHHHHHHHHHHHHTT----EEEEEE---S--HHHHHHHHHHHHHHS-TTSEEEEEEE---TTTTTS--SEEEEE-EETTEEPTTGGGGSGGGGG--S-EEEEEETT-EE-THHHHHHTTSTTEEEEEEE--PPPTT-/--B--GGG-SEEEE-TTPPP-GGGGG-SEEEEEEEEEEEETTEEEEE--PPS--------EEEEES-S---HHHHHHHHHHHHHHHHTT----EEEEEE---S--HHHHHHHHHHHHHHS-TTSEEEEEEE--HHHHTTSS-SEEEEE-EETTEEPTTGGGGSGGGGG--S-EEEEEETT-B--THHHHHHTTSTTEEEEEEE---/--B--GGG-SEEEE-TTPPP-GGGGG-SEEEEEEEEEEESSSSEEEE--PPS---S----EEEEES-S---HHHHHHHHHHHHHHHHTT----EEEEEE---S--HHHHHHHHHHHHHHS-TTSEEEEEEE---TTTTTS--SEEEEE-EETTEEPTTGGGGSGGGGG--S-EEEEEETT-B--THHHHHHTTSTTEEEEEEE--PPPTT-/-EE--GGG-SEEEE-TT----GGGGG-SEEEEEEEEEEEETTEEEEE--PPS---S----EEEEES-S---HHHHHHHHHHHHHHHHTT----EEEEEE--SS--HHHHHHHHHHHHHHS-TTSEEEEEEES----TTSS-SEEEEE-EETTEEPTTGGGGSGGGGG--S-EEEEEETT-EE-THHHHHHTTSTTEEEEEEE-----

Sequence (835 aa):
SHKVYAHDYQAFWLWSGVNPQPALQQANQVYLHQGEVVIRQRAAWFQKGLPSSRLTLPAWVTVRITTLDVPDDILAILIDLPRRWAAAGNQVIGLQIDFDAGTYRLDDYAGFLRRVRTKLDPNFALGVTGLLDIQQLNALPIDELVIQTYQGRSTVNQYSRYLPALLQLRLPFKIGLVQHGEWDPQWEQYLAASPFYRGEVVFLLNHLRSESHKVYAHDYQAFWLWSGVNPQPALQQANQVYLHQGEVVIRQRAAWFQKGLPSSRLTLPAWVTVRITTLDVPDDILAILIDLPRRWAAAGNQVIGLQIDFDAGTYRLDDYAGFLRRVRTKLDPNFALGVTGLLSIQQLNALPIDELVIQTYQGRSTVNQYSRYLPALLQLRLPFKIGLVQHGEWDPQWEQYLAASPFYRGEVVFLLNSHKVYAHDYQAFWLWSGVNPQPALQQANQVYLHQGEVVIRQRAAWFQKGLPSSRLTLPAWVTVRITTLDVPDDILAILIDLPRRWAAAGNQVIGLQIDFDAGTYRLDDYAGFLRRVRTKLDPNFALGVTGLLDIQQLNALPIDELVIQTYQGRSTVNQYSRYLPALLQLRLPFKIGLVQHGEWDPQWEQYLAASPFYRGEVVFLLNHLRSESHKVYAHDYQAFWLWSGVNPQPALQQANQVYLHQGEVVIRQRAAWFQKGLPSSRLTLPAWVTVRITTLDVPDDILAILIDLPRRWAAAGNQVIGLQIDFDAGTYRLDDYAGFLRRVRTKLDPNFALGVTGLLDWQLNALPIDELVIQTYQGRSTVNQYSRYLPALLQLRLPFKIGLVQHGEWDPQWEQYLAASPFYRGEVVFLLNHL